Protein AF-A0A369Z339-F1 (afdb_monomer)

Solvent-accessible surface area (backbone atoms only — not comparable to full-atom values): 43152 Å² total; per-residue (Å²): 129,77,53,48,40,29,40,35,36,15,28,73,82,46,76,78,46,75,50,73,48,58,66,74,87,52,64,43,77,42,78,50,65,79,78,31,19,41,34,39,31,26,72,87,79,68,28,25,70,61,50,41,36,36,32,25,54,80,41,24,40,34,32,12,49,90,95,52,56,61,92,80,46,48,50,36,32,31,43,47,42,63,74,49,93,43,41,54,39,53,28,26,35,44,96,86,75,43,30,22,39,49,35,28,69,83,64,44,72,62,44,21,80,62,48,46,47,71,70,37,72,34,51,25,31,57,44,83,66,73,46,99,46,74,29,72,63,70,61,67,78,71,63,67,76,55,70,82,67,76,94,70,90,75,93,81,89,83,89,86,85,86,87,85,88,84,90,81,90,84,90,84,90,84,92,76,86,72,80,73,81,74,48,34,54,46,20,50,42,45,50,35,79,70,10,23,34,39,36,34,64,43,88,48,90,56,56,30,35,37,42,36,39,37,35,24,71,86,72,48,80,44,76,36,46,37,38,51,45,99,86,61,37,32,46,64,80,33,89,76,43,48,66,42,36,81,74,44,39,30,34,39,47,31,94,54,36,26,60,66,37,62,36,40,28,34,24,26,27,82,78,67,34,63,27,51,74,16,62,32,48,27,23,53,70,70,68,84,67,55,24,51,56,46,52,61,46,54,47,85,72,61,18,21,36,39,39,34,56,46,89,76,51,53,68,56,20,34,38,42,39,31,36,27,46,47,53,102,76,84,72,60,69,69,45,78,39,42,34,35,31,37,89,82,56,24,29,48,36,81,40,48,90,52,43,40,56,24,54,59,88,55,56,52,28,59,27,50,36,91,34,41,29,60,66,31,61,35,36,38,32,17,24,22,75,83,64,47,68,33,64,76,39,69,38,52,32,30,35,50,34,24,44,64,50,69,49,98,86,71,43,41,34,42,36,50,54,89,84,67,57,73,56,19,34,39,45,36,39,34,39,46,65,69,75,70,85,49,101,76,47,65,49,51,39,39,36,36,30,44,96,91,50,71,50,78,47,46,85,51,101,60,46,73,67,40,47,45,79,76,52,98,44,35,30,39,51,39,91,72,44,55,58,14,44,34,38,25,27,25,31,41,43,87,46,54,89,45,40,88,82,63,39,46,67,84,50,101,71,74,82,58,88,78,70,58,78,40,43,80,55,53,93,39,17,15,40,71,29,68,42,64,40,60,68,58,82,70,52,46,57,50,40,48,77,49,75,44,95,71,37,24,39,40,36,40,64,40,91,55,86,54,60,34,36,41,38,37,37,37,32,27,61,88,71,46,83,43,72,32,52,29,41,49,49,80,65,84,91,62,75,95,83,70,60,45,47,43,54,80,26,90,74,45,45,59,40,79,88,51,43,32,40,36,48,34,87,55,40,31,72,73,35,57,41,36,40,34,34,25,32,80,68,69,31,62,12,67,40,76,46,68,53,82,84,48,59,83,87,56,65,57,53,70,63,46,72,47,68,45,76,50,78,43,52,63,67,69,77,80,86,51,37,39,33,34,50,46,66,62,14,35,44,34,47,46,62,73,93,48,59,40,61,35,67,57,80,41,52,30,38,30,26,31,38,37,43,71,40,93,47,59,28,35,43,40,46,38,48,66,41,50,71,44,14,24,28,89,59,70,48,62,34,75,88,71,51,76,42,55,31,38,24,38,36,45,53,39,75,71,19,34,41,37,55,39,93,41,67,89,64,71,74,49,73,49,44,45,94,90,42,53,23,37,28,31,66,47,89,87,25,36,40,33,36,32,62,54,36,45,77,90

Sequence (792 aa):
MSKNISVKINNGNKTIETVKLNSANQKVIIKAQPHVNYELVDEATQYAPEMIDTKRVGNDLHIAFEGTDINKESDLVLEGYYEHDNTELVLGMAEDGQYYAYVPQSGVESDAVTLLADQVFAPQALGGNSVTAPFWAFNPSWLWVAAGVAAVGGIIAAASGSHGSGSSNNANNNSNTAKDTTAPAKPTVEAKDNGSVEVTPPADADAKSVEVNYTDEAGTPKTATLTKGNDGNWTSNNPDVALDPATGKATIPADKVQDGSPVKAKATDESGNTGEEGTANAGNNVDHTVPNAPEVTSSTTDGSVTVQVPSNAKTGDMVEVTITPDTVSGNATPITVTLTKQADGSWTSDNESAVPNVKAGENSSIIPEDKVEDLSKVTVVTKDAMGNVSNKVETTAPLDPAKLSVNEEGKVVLTLPKQVNEGDLIRLNAVQGGDPSSYNGAIGIEFYKTATGWDIYTGAVEGERYITKVDEYTYILNNLKPTSKMSAQHIEKDAIENFPNNADNESPDTEKGAGFYTISDRTKGSVVSYLIVPPDNVPPGKPTISTNADGSVNISPPTDPDVITIEVNYIDENGNPQNAVLTRDVVEGVYHYNSRWTSNNPDVKVDFNGEVTISADKVKDVSEVTAKVTDASGNTGDVSIYETGVQHGSNTLDMGSGNDIVRISNDITPKASINGGDGFDTFEFVNHGKAITTTISMISNFEKIDMKSWLHNSVTISASDVARNHSAQATVDDSGKSHNNVLIVDGREGDKVNLSEISKTTSSKVTYEGNTYNVYNTGSNELWVDSDITVA

pLDDT: mean 80.91, std 16.89, range [23.55, 98.0]

Nearest PDB structures (foldseek):
  6moi-assembly1_B  TM=3.772E-01  e=7.843E-05  Homo sapiens
  1eba-assembly1_B  TM=3.497E-01  e=1.627E-04  Homo sapiens
  8vvm-assembly1_I  TM=3.215E-01  e=1.392E-04  Homo sapiens
  3l5i-assembly1_A  TM=2.224E-01  e=2.491E-05  Homo sapiens
  4ouo-assembly1_A-2  TM=2.790E-01  e=6.254E-03  Gallus gallus

Secondary structure (DSSP, 8-state):
----EEEEEE-SSSEEEEEE--TTTPPEEEE--TT-EEEEEETTTSS--SEEEEEEETTEEEEE-TT--TTT--SEEEETGGGS-S---EEEE-TTS-EEEEEETT--GGGSGGGPPTT-EEEEEEEEEEES-TTS---GGGTTTSTTS----------------------------PPP--PPPPPEEEE-TTS-EEEE--S-TTEEEEEEEEE-TTS-EEEEEEEE-TTS-EEES-TTSEE-TTT--EEE-GGGS-TTPEEEEEEEETT--EEEEEEEEPPP-----PPPPPEEEE-SSSS-EEEEPPTTPPTT-EEEEEE-B--TTS-PPPEEEEEEE-TTS-EEES-TTTS--B-TT--EEEE-GGGB-TTPEEEEEEE-TT--B---EEEEPPPPPPEEEE-TTS-EEEE--SSPPTT-EEEEEEE-SS-TTSTTSEEEEEEEEETTEEEEEESSTTGGGTEEESSSSEEEE-SPPTT-EEEEEEE-HHHHTTGGGS-B---TT-SSS----B---TTTB---EEEEPPPP-SPPPPPEEEE-TTS-EEEEPPS-TTEEEEEEEEE-TTS-EEEEEEEE---TT--SS---EEESSTTEEE-TT--EEE-GGGS-TT-EEEEEEEETTS-EEEEEEE--S--TT-SEEE--BS--EEEE-S----SSEEE--BS--EEEE--SSS--EEE-TTEES-SEEE--SSS--EEEEEHHHHHHSS-SSPEEPTTS-EESSEEEEE--TT-EEEEESS-SS--EEEEETTEEEEEEEETTEEEEEETTSEE-

Organism: Haemophilus parainfluenzae (NCBI:txid729)

Mean predicted aligned error: 22.61 Å

Structure (mmCIF, N/CA/C/O backbone):
data_AF-A0A369Z339-F1
#
_entry.id   AF-A0A369Z339-F1
#
loop_
_atom_site.group_PDB
_atom_site.id
_atom_site.type_symbol
_atom_site.label_atom_id
_atom_site.label_alt_id
_atom_site.label_comp_id
_atom_site.label_asym_id
_atom_site.label_entity_id
_atom_site.label_seq_id
_atom_site.pdbx_PDB_ins_code
_atom_site.Cartn_x
_atom_site.Cartn_y
_atom_site.Cartn_z
_atom_site.occupancy
_atom_site.B_iso_or_equiv
_atom_site.auth_seq_id
_atom_site.auth_comp_id
_atom_site.auth_asym_id
_atom_site.auth_atom_id
_atom_site.pdbx_PDB_model_num
ATOM 1 N N . MET A 1 1 ? -51.156 26.755 46.366 1.00 45.56 1 MET A N 1
ATOM 2 C CA . MET A 1 1 ? -50.223 26.742 47.513 1.00 45.56 1 MET A CA 1
ATOM 3 C C . MET A 1 1 ? -48.820 26.914 46.952 1.00 45.56 1 MET A C 1
ATOM 5 O O . MET A 1 1 ? -48.593 26.466 45.835 1.00 45.56 1 MET A O 1
ATOM 9 N N . SER A 1 2 ? -47.925 27.645 47.616 1.00 49.50 2 SER A N 1
ATOM 10 C CA . SER A 1 2 ? -46.538 27.766 47.147 1.00 49.50 2 SER A CA 1
ATOM 11 C C . SER A 1 2 ? -45.866 26.403 47.273 1.00 49.50 2 SER A C 1
ATOM 13 O O . SER A 1 2 ? -45.713 25.908 48.386 1.00 49.50 2 SER A O 1
ATOM 15 N N . LYS A 1 3 ? -45.508 25.797 46.139 1.00 65.81 3 LYS A N 1
ATOM 16 C CA . LYS A 1 3 ? -44.719 24.564 46.092 1.00 65.81 3 LYS A CA 1
ATOM 17 C C . LYS A 1 3 ? -43.329 24.908 46.623 1.00 65.81 3 LYS A C 1
ATOM 19 O O . LYS A 1 3 ? -42.577 25.598 45.940 1.00 65.81 3 LYS A O 1
ATOM 24 N N . ASN A 1 4 ? -43.043 24.517 47.861 1.00 82.00 4 ASN A N 1
ATOM 25 C CA . ASN A 1 4 ? -41.741 24.685 48.505 1.00 82.00 4 ASN A CA 1
ATOM 26 C C . ASN A 1 4 ? -41.029 23.331 48.538 1.00 82.00 4 ASN A C 1
ATOM 28 O O . ASN A 1 4 ? -40.597 22.884 49.590 1.00 82.00 4 ASN A O 1
ATOM 32 N N . ILE A 1 5 ? -40.961 22.650 47.394 1.00 90.19 5 ILE A N 1
ATOM 33 C CA . ILE A 1 5 ? -40.299 21.348 47.296 1.00 90.19 5 ILE A CA 1
ATOM 34 C C . ILE A 1 5 ? -38.843 21.559 46.885 1.00 90.19 5 ILE A C 1
ATOM 36 O O . ILE A 1 5 ? -38.536 22.383 46.026 1.00 90.19 5 ILE A O 1
ATOM 40 N N . SER A 1 6 ? -37.936 20.799 47.478 1.00 92.06 6 SER A N 1
ATOM 41 C CA . SER A 1 6 ? -36.560 20.645 47.022 1.00 92.06 6 SER A CA 1
ATOM 42 C C . SER A 1 6 ? -36.307 19.190 46.641 1.00 92.06 6 SER A C 1
ATOM 44 O O . SER A 1 6 ? -36.890 18.279 47.227 1.00 92.06 6 SER A O 1
ATOM 46 N N . VAL A 1 7 ? -35.458 18.984 45.639 1.00 95.00 7 VAL A N 1
ATOM 47 C CA . VAL A 1 7 ? -34.981 17.673 45.204 1.00 95.00 7 VAL A CA 1
ATOM 48 C C . VAL A 1 7 ? -33.536 17.546 45.653 1.00 95.00 7 VAL A C 1
ATOM 50 O O . VAL A 1 7 ? -32.672 18.283 45.168 1.00 95.00 7 VAL A O 1
ATOM 53 N N . LYS A 1 8 ? -33.255 16.636 46.584 1.00 94.06 8 LYS A N 1
ATOM 54 C CA . LYS A 1 8 ? -31.880 16.259 46.917 1.00 94.06 8 LYS A CA 1
ATOM 55 C C . LYS A 1 8 ? -31.476 15.058 46.075 1.00 94.06 8 LYS A C 1
ATOM 57 O O . LYS A 1 8 ? -32.182 14.055 46.038 1.00 94.06 8 LYS A O 1
ATOM 62 N N . ILE A 1 9 ? -30.334 15.174 45.411 1.00 93.38 9 ILE A N 1
ATOM 63 C CA . ILE A 1 9 ? -29.737 14.103 44.620 1.00 93.38 9 ILE A CA 1
ATOM 64 C C . ILE A 1 9 ? -28.710 13.415 45.509 1.00 93.38 9 ILE A C 1
ATOM 66 O O . ILE A 1 9 ? -27.756 14.042 45.980 1.00 93.38 9 ILE A O 1
ATOM 70 N N . ASN A 1 10 ? -28.938 12.138 45.779 1.00 85.75 10 ASN A N 1
ATOM 71 C CA . ASN A 1 10 ? -28.258 11.378 46.816 1.00 85.75 10 ASN A CA 1
ATOM 72 C C . ASN A 1 10 ? -27.527 10.196 46.188 1.00 85.75 10 ASN A C 1
ATOM 74 O O . ASN A 1 10 ? -28.162 9.333 45.600 1.00 85.75 10 ASN A O 1
ATOM 78 N N . ASN A 1 11 ? -26.205 10.129 46.322 1.00 81.94 11 ASN A N 1
ATOM 79 C CA . ASN A 1 11 ? -25.459 8.933 45.926 1.00 81.94 11 ASN A CA 1
ATOM 80 C C . ASN A 1 11 ? -25.378 7.933 47.093 1.00 81.94 11 ASN A C 1
ATOM 82 O O . ASN A 1 11 ? -25.860 8.230 48.186 1.00 81.94 11 ASN A O 1
ATOM 86 N N . GLY A 1 12 ? -24.676 6.813 46.886 1.00 71.81 12 GLY A N 1
ATOM 87 C CA . GLY A 1 12 ? -24.383 5.764 47.881 1.00 71.81 12 GLY A CA 1
ATOM 88 C C . GLY A 1 12 ? -24.038 6.214 49.312 1.00 71.81 12 GLY A C 1
ATOM 89 O O . GLY A 1 12 ? -24.203 5.456 50.260 1.00 71.81 12 GLY A O 1
ATOM 90 N N . ASN A 1 13 ? -23.519 7.435 49.489 1.00 75.00 13 ASN A N 1
ATOM 91 C CA . ASN A 1 13 ? -22.921 7.882 50.747 1.00 75.00 13 ASN A CA 1
ATOM 92 C C . ASN A 1 13 ? -23.362 9.278 51.223 1.00 75.00 13 ASN A C 1
ATOM 94 O O . ASN A 1 13 ? -23.216 9.576 52.410 1.00 75.00 13 ASN A O 1
ATOM 98 N N . LYS A 1 14 ? -23.813 10.173 50.330 1.00 84.06 14 LYS A N 1
ATOM 99 C CA . LYS A 1 14 ? -24.116 11.578 50.660 1.00 84.06 14 LYS A CA 1
ATOM 100 C C . LYS A 1 14 ? -25.041 12.251 49.645 1.00 84.06 14 LYS A C 1
ATOM 102 O O . LYS A 1 14 ? -25.170 11.813 48.504 1.00 84.06 14 LYS A O 1
ATOM 107 N N . THR A 1 15 ? -25.589 13.401 50.033 1.00 89.50 15 THR A N 1
ATOM 108 C CA . THR A 1 15 ? -26.235 14.330 49.100 1.00 89.50 15 THR A CA 1
ATOM 109 C C . THR A 1 15 ? -25.158 15.010 48.266 1.00 89.50 15 THR A C 1
ATOM 111 O O . THR A 1 15 ? -24.232 15.618 48.812 1.00 89.50 15 THR A O 1
ATOM 114 N N . ILE A 1 16 ? -25.255 14.878 46.948 1.00 91.62 16 ILE A N 1
ATOM 115 C CA . ILE A 1 16 ? -24.324 15.491 45.996 1.00 91.62 16 ILE A CA 1
ATOM 116 C C . ILE A 1 16 ? -24.858 16.810 45.442 1.00 91.62 16 ILE A C 1
ATOM 118 O O . ILE A 1 16 ? -24.066 17.694 45.130 1.00 91.62 16 ILE A O 1
ATOM 122 N N . GLU A 1 17 ? -26.179 16.975 45.386 1.00 93.75 17 GLU A N 1
ATOM 123 C CA . GLU A 1 17 ? -26.816 18.183 44.871 1.00 93.75 17 GLU A CA 1
ATOM 124 C C . GLU A 1 17 ? -28.169 18.425 45.552 1.00 93.75 17 GLU A C 1
ATOM 126 O O . GLU A 1 17 ? -28.821 17.500 46.036 1.00 93.75 17 GLU A O 1
ATOM 131 N N . THR A 1 18 ? -28.599 19.683 45.633 1.00 93.00 18 THR A N 1
ATOM 132 C CA . THR A 1 18 ? -29.937 20.053 46.108 1.00 93.00 18 THR A CA 1
ATOM 133 C C . THR A 1 18 ? -30.500 21.141 45.211 1.00 93.00 18 THR A C 1
ATOM 135 O O . THR A 1 18 ? -29.960 22.246 45.154 1.00 93.00 18 THR A O 1
ATOM 138 N N . VAL A 1 19 ? -31.601 20.832 44.534 1.00 92.12 19 VAL A N 1
ATOM 139 C CA . VAL A 1 19 ? -32.279 21.721 43.589 1.00 92.12 19 VAL A CA 1
ATOM 140 C C . VAL A 1 19 ? -33.607 22.158 44.195 1.00 92.12 19 VAL A C 1
ATOM 142 O O . VAL A 1 19 ? -34.442 21.328 44.539 1.00 92.12 19 VAL A O 1
ATOM 145 N N . LYS A 1 20 ? -33.822 23.465 44.348 1.00 89.00 20 LYS A N 1
ATOM 146 C CA . LYS A 1 20 ? -35.071 24.007 44.904 1.00 89.00 20 LYS A CA 1
ATOM 147 C C . LYS A 1 20 ? -36.072 24.306 43.797 1.00 89.00 20 LYS A C 1
ATOM 149 O O . LYS A 1 20 ? -35.725 25.011 42.850 1.00 89.00 20 LYS A O 1
ATOM 154 N N . LEU A 1 21 ? -37.315 23.860 43.958 1.00 85.19 21 LEU A N 1
ATOM 155 C CA . LEU A 1 21 ? -38.421 24.316 43.127 1.00 85.19 21 LEU A CA 1
ATOM 156 C C . LEU A 1 21 ? -38.878 25.678 43.646 1.00 85.19 21 LEU A C 1
ATOM 158 O O . LEU A 1 21 ? -39.336 25.837 44.774 1.00 85.19 21 LEU A O 1
ATOM 162 N N . ASN A 1 22 ? -38.707 26.695 42.818 1.00 66.38 22 ASN A N 1
ATOM 163 C CA . ASN A 1 22 ? -39.100 28.064 43.092 1.00 66.38 22 ASN A CA 1
ATOM 164 C C . ASN A 1 22 ? -40.599 28.246 42.801 1.00 66.38 22 ASN A C 1
ATOM 166 O O . ASN A 1 22 ? -41.085 27.922 41.722 1.00 66.38 22 ASN A O 1
ATOM 170 N N . SER A 1 23 ? -41.340 28.829 43.751 1.00 56.53 23 SER A N 1
ATOM 171 C CA . SER A 1 23 ? -42.812 28.949 43.744 1.00 56.53 23 SER A CA 1
ATOM 172 C C . SER A 1 23 ? -43.410 29.841 42.635 1.00 56.53 23 SER A C 1
ATOM 174 O O . SER A 1 23 ? -44.590 30.182 42.686 1.00 56.53 23 SER A O 1
ATOM 176 N N . ALA A 1 24 ? -42.614 30.247 41.646 1.00 58.53 24 ALA A N 1
ATOM 177 C CA . ALA A 1 24 ? -42.998 31.111 40.537 1.00 58.53 24 ALA A CA 1
ATOM 178 C C . ALA A 1 24 ? -43.380 30.298 39.283 1.00 58.53 24 ALA A C 1
ATOM 180 O O . ALA A 1 24 ? -42.832 30.547 38.219 1.00 58.53 24 ALA A O 1
ATOM 181 N N . ASN A 1 25 ? -44.292 29.321 39.403 1.00 56.81 25 ASN A N 1
ATOM 182 C CA . ASN A 1 25 ? -44.889 28.544 38.292 1.00 56.81 25 ASN A CA 1
ATOM 183 C C . ASN A 1 25 ? -43.917 28.025 37.205 1.00 56.81 25 ASN A C 1
ATOM 185 O O . ASN A 1 25 ? -44.328 27.808 36.066 1.00 56.81 25 ASN A O 1
ATOM 189 N N . GLN A 1 26 ? -42.633 27.840 37.514 1.00 67.00 26 GLN A N 1
ATOM 190 C CA . GLN A 1 26 ? -41.643 27.439 36.523 1.00 67.00 26 GLN A CA 1
ATOM 191 C C . GLN A 1 26 ? -41.334 25.954 36.691 1.00 67.00 26 GLN A C 1
ATOM 193 O O . GLN A 1 26 ? -40.858 25.533 37.741 1.00 67.00 26 GLN A O 1
ATOM 198 N N . LYS A 1 27 ? -41.609 25.180 35.634 1.00 83.62 27 LYS A N 1
ATOM 199 C CA . LYS A 1 27 ? -41.161 23.792 35.481 1.00 83.62 27 LYS A CA 1
ATOM 200 C C . LYS A 1 27 ? -39.656 23.717 35.747 1.00 83.62 27 LYS A C 1
ATOM 202 O O . LYS A 1 27 ? -38.886 24.408 35.074 1.00 83.62 27 LYS A O 1
ATOM 207 N N . VAL A 1 28 ? -39.244 22.868 36.683 1.00 90.62 28 VAL A N 1
ATOM 208 C CA . VAL A 1 28 ? -37.829 22.577 36.944 1.00 90.62 28 VAL A CA 1
ATOM 209 C C . VAL A 1 28 ? -37.424 21.335 36.162 1.00 90.62 28 VAL A C 1
ATOM 211 O O . VAL A 1 28 ? -38.135 20.334 36.169 1.00 90.62 28 VAL A O 1
ATOM 214 N N . ILE A 1 29 ? -36.288 21.405 35.470 1.00 93.00 29 ILE A N 1
ATOM 215 C CA . ILE A 1 29 ? -35.715 20.282 34.724 1.00 93.00 29 ILE A CA 1
ATOM 216 C C . ILE A 1 29 ? -34.374 19.946 35.367 1.00 93.00 29 ILE A C 1
ATOM 218 O O . ILE A 1 29 ? -33.515 20.819 35.493 1.00 93.00 29 ILE A O 1
ATOM 222 N N . ILE A 1 30 ? -34.219 18.697 35.792 1.00 93.44 30 ILE A N 1
ATOM 223 C CA . ILE A 1 30 ? -32.990 18.147 36.359 1.00 93.44 30 ILE A CA 1
ATOM 224 C C . ILE A 1 30 ? -32.532 17.044 35.416 1.00 93.44 30 ILE A C 1
ATOM 226 O O . ILE A 1 30 ? -33.302 16.134 35.121 1.00 93.44 30 ILE A O 1
ATOM 230 N N . LYS A 1 31 ? -31.283 17.106 34.954 1.00 93.56 31 LYS A N 1
ATOM 231 C CA . LYS A 1 31 ? -30.708 16.012 34.173 1.00 93.56 31 LYS A CA 1
ATOM 232 C C . LYS A 1 31 ? -30.504 14.799 35.078 1.00 93.56 31 LYS A C 1
ATOM 234 O O . LYS A 1 31 ? -29.844 14.917 36.115 1.00 93.56 31 LYS A O 1
ATOM 239 N N . ALA A 1 32 ? -31.085 13.663 34.708 1.00 90.94 32 ALA A N 1
ATOM 240 C CA . ALA A 1 32 ? -30.961 12.442 35.479 1.00 90.94 32 ALA A CA 1
ATOM 241 C C . ALA A 1 32 ? -29.501 11.958 35.494 1.00 90.94 32 ALA A C 1
ATOM 243 O O . ALA A 1 32 ? -28.777 12.090 34.506 1.00 90.94 32 ALA A O 1
ATOM 244 N N . GLN A 1 33 ? -29.057 11.440 36.637 1.00 87.38 33 GLN A N 1
ATOM 245 C CA . GLN A 1 33 ? -27.709 10.918 36.851 1.00 87.38 33 GLN A CA 1
ATOM 246 C C . GLN A 1 33 ? -27.842 9.430 37.202 1.00 87.38 33 GLN A C 1
ATOM 248 O O . GLN A 1 33 ? -28.792 9.078 37.899 1.00 87.38 33 GLN A O 1
ATOM 253 N N . PRO A 1 34 ? -26.926 8.562 36.754 1.00 84.44 34 PRO A N 1
ATOM 254 C CA . PRO A 1 34 ? -26.941 7.159 37.148 1.00 84.44 34 PRO A CA 1
ATOM 255 C C . PRO A 1 34 ? -26.514 6.995 38.612 1.00 84.44 34 PRO A C 1
ATOM 257 O O . PRO A 1 34 ? -25.716 7.785 39.130 1.00 84.44 34 PRO A O 1
ATOM 260 N N . HIS A 1 35 ? -26.995 5.939 39.271 1.00 79.81 35 HIS A N 1
ATOM 261 C CA . HIS A 1 35 ? -26.583 5.546 40.631 1.00 79.81 35 HIS A CA 1
ATOM 262 C C . HIS A 1 35 ? -26.827 6.622 41.706 1.00 79.81 35 HIS A C 1
ATOM 264 O O . HIS A 1 35 ? -26.043 6.786 42.654 1.00 79.81 35 HIS A O 1
ATOM 270 N N . VAL A 1 36 ? -27.929 7.364 41.577 1.00 86.06 36 VAL A N 1
ATOM 271 C CA . VAL A 1 36 ? -28.406 8.307 42.598 1.00 86.06 36 VAL A CA 1
ATOM 272 C C . VAL A 1 36 ? -29.887 8.098 42.905 1.00 86.06 36 VAL A C 1
ATOM 274 O O . VAL A 1 36 ? -30.640 7.594 42.086 1.00 86.06 36 VAL A O 1
ATOM 277 N N . ASN A 1 37 ? -30.328 8.528 44.079 1.00 89.25 37 ASN A N 1
ATOM 278 C CA . ASN A 1 37 ? -31.739 8.643 44.422 1.00 89.25 37 ASN A CA 1
ATOM 279 C C . ASN A 1 37 ? -32.170 10.104 44.455 1.00 89.25 37 ASN A C 1
ATOM 281 O O . ASN A 1 37 ? -31.391 10.992 44.819 1.00 89.25 37 ASN A O 1
ATOM 285 N N . TYR A 1 38 ? -33.442 10.332 44.147 1.00 93.12 38 TYR A N 1
ATOM 286 C CA . TYR A 1 38 ? -34.084 11.639 44.172 1.00 93.12 38 TYR A CA 1
ATOM 287 C C . TYR A 1 38 ? -34.986 11.739 45.401 1.00 93.12 38 TYR A C 1
ATOM 289 O O . TYR A 1 38 ? -36.079 11.179 45.441 1.00 93.12 38 TYR A O 1
ATOM 297 N N . GLU A 1 39 ? -34.523 12.453 46.422 1.00 93.75 39 GLU A N 1
ATOM 298 C CA . GLU A 1 39 ? -35.288 12.719 47.641 1.00 93.75 39 GLU A CA 1
ATOM 299 C C . GLU A 1 39 ? -36.090 14.011 47.481 1.00 93.75 39 GLU A C 1
ATOM 301 O O . GLU A 1 39 ? -35.523 15.091 47.296 1.00 93.75 39 GLU A O 1
ATOM 306 N N . LEU A 1 40 ? -37.412 13.904 47.580 1.00 94.81 40 LEU A N 1
ATOM 307 C CA . LEU A 1 40 ? -38.326 15.041 47.586 1.00 94.81 40 LEU A CA 1
ATOM 308 C C . LEU A 1 40 ? -38.524 15.537 49.021 1.00 94.81 40 LEU A C 1
ATOM 310 O O . LEU A 1 40 ? -38.854 14.751 49.905 1.00 94.81 40 LEU A O 1
ATOM 314 N N . VAL A 1 41 ? -38.346 16.838 49.256 1.00 92.75 41 VAL A N 1
ATOM 315 C CA . VAL A 1 41 ? -38.464 17.446 50.593 1.00 92.75 41 VAL A CA 1
ATOM 316 C C . VAL A 1 41 ? -39.261 18.738 50.521 1.00 92.75 41 VAL A C 1
ATOM 318 O O . VAL A 1 41 ? -38.837 19.678 49.848 1.00 92.75 41 VAL A O 1
ATOM 321 N N . ASP A 1 42 ? -40.371 18.822 51.250 1.00 90.12 42 ASP A N 1
ATOM 322 C CA . ASP A 1 42 ? -41.059 20.086 51.509 1.00 90.12 42 ASP A CA 1
ATOM 323 C C . ASP A 1 42 ? -40.264 20.905 52.537 1.00 90.12 42 ASP A C 1
ATOM 325 O O . ASP A 1 42 ? -40.017 20.478 53.665 1.00 90.12 42 ASP A O 1
ATOM 329 N N . GLU A 1 43 ? -39.826 22.102 52.151 1.00 87.31 43 GLU A N 1
ATOM 330 C CA . GLU A 1 43 ? -38.975 22.943 52.992 1.00 87.31 43 GLU A CA 1
ATOM 331 C C . GLU A 1 43 ? -39.699 23.471 54.241 1.00 87.31 43 GLU A C 1
ATOM 333 O O . GLU A 1 43 ? -39.035 23.820 55.220 1.00 87.31 43 GLU A O 1
ATOM 338 N N . ALA A 1 44 ? -41.033 23.535 54.241 1.00 85.44 44 ALA A N 1
ATOM 339 C CA . ALA A 1 44 ? -41.807 24.001 55.387 1.00 85.44 44 ALA A CA 1
ATOM 340 C C . ALA A 1 44 ? -42.003 22.900 56.435 1.00 85.44 44 ALA A C 1
ATOM 342 O O . ALA A 1 44 ? -41.883 23.179 57.630 1.00 85.44 44 ALA A O 1
ATOM 343 N N . THR A 1 45 ? -42.294 21.668 56.010 1.00 89.00 45 THR A N 1
ATOM 344 C CA . THR A 1 45 ? -42.573 20.548 56.930 1.00 89.00 45 THR A CA 1
ATOM 345 C C . THR A 1 45 ? -41.354 19.673 57.209 1.00 89.00 45 THR A C 1
ATOM 347 O O . THR A 1 45 ? -41.330 18.990 58.228 1.00 89.00 45 THR A O 1
ATOM 350 N N . GLN A 1 46 ? -40.332 19.730 56.347 1.00 89.38 46 GLN A N 1
ATOM 351 C CA . GLN A 1 46 ? -39.195 18.801 56.279 1.00 89.38 46 GLN A CA 1
ATOM 352 C C . GLN A 1 46 ? -39.574 17.359 55.904 1.00 89.38 46 GLN A C 1
ATOM 354 O O . GLN A 1 46 ? -38.700 16.496 55.884 1.00 89.38 46 GLN A O 1
ATOM 359 N N . TYR A 1 47 ? -40.837 17.104 55.562 1.00 90.00 47 TYR A N 1
ATOM 360 C CA . TYR A 1 47 ? -41.320 15.818 55.064 1.00 90.00 47 TYR A CA 1
ATOM 361 C C . TYR A 1 47 ? -41.549 15.882 53.556 1.00 90.00 47 TYR A C 1
ATOM 363 O O . TYR A 1 47 ? -41.624 16.956 52.962 1.00 90.00 47 TYR A O 1
ATOM 371 N N . ALA A 1 48 ? -41.631 14.730 52.912 1.00 92.12 48 ALA A N 1
ATOM 372 C CA . ALA A 1 48 ? -41.957 14.647 51.500 1.00 92.12 48 ALA A CA 1
ATOM 373 C C . ALA A 1 48 ? -43.474 14.769 51.271 1.00 92.12 48 ALA A C 1
ATOM 375 O O . ALA A 1 48 ? -44.253 14.442 52.168 1.00 92.12 48 ALA A O 1
ATOM 376 N N . PRO A 1 49 ? -43.914 15.205 50.077 1.00 90.69 49 PRO A N 1
ATOM 377 C CA . PRO A 1 49 ? -45.308 15.066 49.672 1.00 90.69 49 PRO A CA 1
ATOM 378 C C . PRO A 1 49 ? -45.796 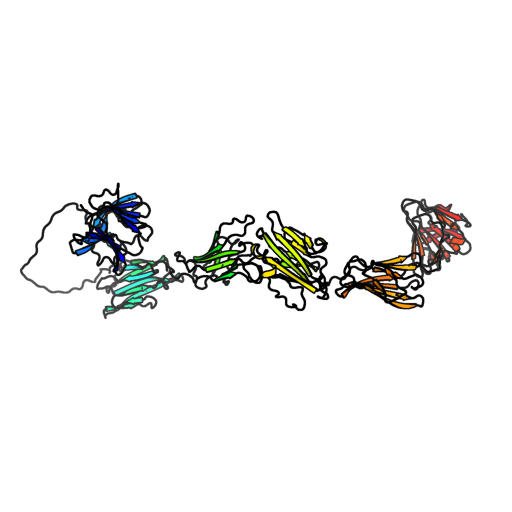13.622 49.841 1.00 90.69 49 PRO A C 1
ATOM 380 O O . PRO A 1 49 ? -45.138 12.686 49.403 1.00 90.69 49 PRO A O 1
ATOM 383 N N . GLU A 1 50 ? -46.971 13.420 50.432 1.00 86.69 50 GLU A N 1
ATOM 384 C CA . GLU A 1 50 ? -47.530 12.064 50.550 1.00 86.69 50 GLU A CA 1
ATOM 385 C C . GLU A 1 50 ? -47.902 11.474 49.183 1.00 86.69 50 GLU A C 1
ATOM 387 O O . GLU A 1 50 ? -47.935 10.258 49.011 1.00 86.69 50 GLU A O 1
ATOM 392 N N . MET A 1 51 ? -48.187 12.345 48.212 1.00 88.19 51 MET A N 1
ATOM 393 C CA . MET A 1 51 ? -48.760 12.011 46.917 1.00 88.19 51 MET A CA 1
ATOM 394 C C . MET A 1 51 ? -48.080 12.791 45.796 1.00 88.19 51 MET A C 1
ATOM 396 O O . MET A 1 51 ? -47.934 14.013 45.888 1.00 88.19 51 MET A O 1
ATOM 400 N N . ILE A 1 52 ? -47.729 12.092 44.716 1.00 93.25 52 ILE A N 1
ATOM 401 C CA . ILE A 1 52 ? -47.252 12.694 43.466 1.00 93.25 52 ILE A CA 1
ATOM 402 C C . ILE A 1 52 ? -47.924 12.040 42.262 1.00 93.25 52 ILE A C 1
ATOM 404 O O . ILE A 1 52 ? -48.219 10.846 42.264 1.00 93.25 52 ILE A O 1
ATOM 408 N N . ASP A 1 53 ? -48.113 12.817 41.206 1.00 93.44 53 ASP A N 1
ATOM 409 C CA . ASP A 1 53 ? -48.562 12.324 39.910 1.00 93.44 53 ASP A CA 1
ATOM 410 C C . ASP A 1 53 ? -47.356 12.162 38.986 1.00 93.44 53 ASP A C 1
ATOM 412 O O . ASP A 1 53 ? -46.564 13.094 38.830 1.00 93.44 53 ASP A O 1
ATOM 416 N N . THR A 1 54 ? -47.212 10.991 38.360 1.00 95.62 54 THR A N 1
ATOM 417 C CA . THR A 1 54 ? -46.066 10.686 37.489 1.00 95.62 54 THR A CA 1
ATOM 418 C C . THR A 1 54 ? -46.494 10.316 36.080 1.00 95.62 54 THR A C 1
ATOM 420 O O . THR A 1 54 ? -47.536 9.690 35.883 1.00 95.62 54 THR A O 1
ATOM 423 N N . LYS A 1 55 ? -45.700 10.711 35.082 1.00 93.50 55 LYS A N 1
ATOM 424 C CA . LYS A 1 55 ? -45.900 10.321 33.684 1.00 9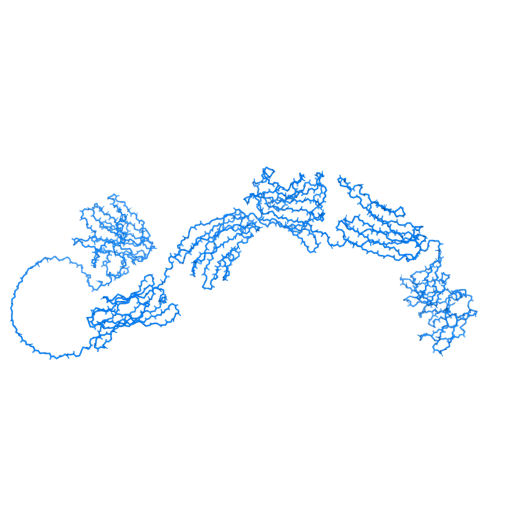3.50 55 LYS A CA 1
ATOM 425 C C . LYS A 1 55 ? -44.564 10.166 32.969 1.00 93.50 55 LYS A C 1
ATOM 427 O O . LYS A 1 55 ? -43.721 11.057 33.054 1.00 93.50 55 LYS A O 1
ATOM 432 N N . ARG A 1 56 ? -44.394 9.089 32.204 1.00 94.69 56 ARG A N 1
ATOM 433 C CA . ARG A 1 56 ? -43.248 8.955 31.295 1.00 94.69 56 ARG A CA 1
ATOM 434 C C . ARG A 1 56 ? -43.525 9.646 29.962 1.00 94.69 56 ARG A C 1
ATOM 436 O O . ARG A 1 56 ? -44.601 9.474 29.383 1.00 94.69 56 ARG A O 1
ATOM 443 N N . VAL A 1 57 ? -42.553 10.408 29.466 1.00 93.19 57 VAL A N 1
ATOM 444 C CA . VAL A 1 57 ? -42.575 11.015 28.127 1.00 93.19 57 VAL A CA 1
ATOM 445 C C . VAL A 1 57 ? -41.228 10.750 27.458 1.00 93.19 57 VAL A C 1
ATOM 447 O O . VAL A 1 57 ? -40.232 11.387 27.784 1.00 93.19 57 VAL A O 1
ATOM 450 N N . GLY A 1 58 ? -41.177 9.789 26.533 1.00 93.38 58 GLY A N 1
ATOM 451 C CA . GLY A 1 58 ? -39.917 9.336 25.943 1.00 93.38 58 GLY A CA 1
ATOM 452 C C . GLY A 1 58 ? -38.998 8.734 27.009 1.00 93.38 58 GLY A C 1
ATOM 453 O O . GLY A 1 58 ? -39.357 7.745 27.651 1.00 93.38 58 GLY A O 1
ATOM 454 N N . ASN A 1 59 ? -37.832 9.346 27.215 1.00 93.75 59 ASN A N 1
ATOM 455 C CA . ASN A 1 59 ? -36.877 8.946 28.252 1.00 93.75 59 ASN A CA 1
ATOM 456 C C . ASN A 1 59 ? -37.000 9.762 29.548 1.00 93.75 59 ASN A C 1
ATOM 458 O O . ASN A 1 59 ? -36.261 9.511 30.498 1.00 93.75 59 ASN A O 1
ATOM 462 N N . ASP A 1 60 ? -37.947 10.696 29.621 1.00 95.75 60 ASP A N 1
ATOM 463 C CA . ASP A 1 60 ? -38.069 11.622 30.742 1.00 95.75 60 ASP A CA 1
ATOM 464 C C . ASP A 1 60 ? -39.160 11.180 31.720 1.00 95.75 60 ASP A C 1
ATOM 466 O O . ASP A 1 60 ? -40.249 10.746 31.319 1.00 95.75 60 ASP A O 1
ATOM 470 N N . LEU A 1 61 ? -38.901 11.360 33.017 1.00 96.12 61 LEU A N 1
ATOM 471 C CA . LEU A 1 61 ? -39.911 11.227 34.065 1.00 96.12 61 LEU A CA 1
ATOM 472 C C . LEU A 1 61 ? -40.476 12.605 34.413 1.00 96.12 61 LEU A C 1
ATOM 474 O O . LEU A 1 61 ? -39.766 13.482 34.906 1.00 96.12 61 LEU A O 1
ATOM 478 N N . HIS A 1 62 ? -41.775 12.782 34.196 1.00 96.00 62 HIS A N 1
ATOM 479 C CA . HIS A 1 62 ? -42.515 13.974 34.586 1.00 96.00 62 HIS A CA 1
ATOM 480 C C . HIS A 1 62 ? -43.221 13.756 35.923 1.00 96.00 62 HIS A C 1
ATOM 482 O O . HIS A 1 62 ? -43.895 12.744 36.108 1.00 96.00 62 HIS A O 1
ATOM 488 N N . ILE A 1 63 ? -43.106 14.732 36.827 1.00 95.19 63 ILE A N 1
ATOM 489 C CA . ILE A 1 63 ? -43.697 14.717 38.168 1.00 95.19 63 ILE A CA 1
ATOM 490 C C . ILE A 1 63 ? -44.527 15.992 38.377 1.00 95.19 63 ILE A C 1
ATOM 492 O O . ILE A 1 63 ? -44.091 17.109 38.074 1.00 95.19 63 ILE A O 1
ATOM 496 N N . ALA A 1 64 ? -45.731 15.821 38.911 1.00 92.12 64 ALA A N 1
ATOM 497 C CA . ALA A 1 64 ? -46.643 16.880 39.321 1.00 92.12 64 ALA A CA 1
ATOM 498 C C . ALA A 1 64 ? -46.979 16.718 40.809 1.00 92.12 64 ALA A C 1
ATOM 500 O O . ALA A 1 64 ? -47.279 15.618 41.276 1.00 92.12 64 ALA A O 1
ATOM 501 N N . PHE A 1 65 ? -46.917 17.823 41.550 1.00 90.62 65 PHE A N 1
ATOM 502 C CA . PHE A 1 65 ? -47.303 17.883 42.961 1.00 90.62 65 PHE A CA 1
ATOM 503 C C . PHE A 1 65 ? -48.762 18.332 43.106 1.00 90.62 65 PHE A C 1
ATOM 505 O O . PHE A 1 65 ? -49.410 18.732 42.135 1.00 90.62 65 PHE A O 1
ATOM 512 N N . GLU A 1 66 ? -49.279 18.302 44.337 1.00 82.44 66 GLU A N 1
ATOM 513 C CA . GLU A 1 66 ? -50.668 18.660 44.634 1.00 82.44 66 GLU A CA 1
ATOM 514 C C . GLU A 1 66 ? -51.082 20.006 44.002 1.00 82.44 66 GLU A C 1
ATOM 516 O O . GLU A 1 66 ? -50.455 21.055 44.195 1.00 82.44 66 GLU A O 1
ATOM 521 N N . GLY A 1 67 ? -52.183 19.969 43.247 1.00 78.31 67 GLY A N 1
ATOM 522 C CA . GLY A 1 67 ? -52.748 21.127 42.556 1.00 78.31 67 GLY A CA 1
ATOM 523 C C . GLY A 1 67 ? -52.270 21.325 41.114 1.00 78.31 67 GLY A C 1
ATOM 524 O O . GLY A 1 67 ? -52.741 22.266 40.473 1.00 78.31 67 GLY A O 1
ATOM 525 N N . THR A 1 68 ? -51.396 20.458 40.593 1.00 84.88 68 THR A N 1
ATOM 526 C CA . THR A 1 68 ? -50.958 20.443 39.186 1.00 84.88 68 THR A CA 1
ATOM 527 C C . THR A 1 68 ? -51.609 19.298 38.423 1.00 84.88 68 THR A C 1
ATOM 529 O O . THR A 1 68 ? -51.602 18.163 38.879 1.00 84.88 68 THR A O 1
ATOM 532 N N . ASP A 1 69 ? -52.146 19.576 37.235 1.00 85.94 69 ASP A N 1
ATOM 533 C CA . ASP A 1 69 ? -52.644 18.537 36.328 1.00 85.94 69 ASP A CA 1
ATOM 534 C C . ASP A 1 69 ? -51.501 18.065 35.420 1.00 85.94 69 ASP A C 1
ATOM 536 O O . ASP A 1 69 ? -51.137 18.766 34.470 1.00 85.94 69 ASP A O 1
ATOM 540 N N . ILE A 1 70 ? -50.960 16.874 35.696 1.00 89.88 70 ILE A N 1
ATOM 541 C CA . ILE A 1 70 ? -49.826 16.274 34.967 1.00 89.88 70 ILE A CA 1
ATOM 542 C C . ILE A 1 70 ? -50.066 16.138 33.456 1.00 89.88 70 ILE A C 1
ATOM 544 O O . ILE A 1 70 ? -49.122 16.090 32.668 1.00 89.88 70 ILE A O 1
ATOM 548 N N . ASN A 1 71 ? -51.329 16.091 33.019 1.00 84.12 71 ASN A N 1
ATOM 549 C CA . ASN A 1 71 ? -51.667 16.004 31.599 1.00 84.12 71 ASN A CA 1
ATOM 550 C C . ASN A 1 71 ? -51.615 17.364 30.889 1.00 84.12 71 ASN A C 1
ATOM 552 O O . ASN A 1 71 ? -51.710 17.409 29.661 1.00 84.12 71 ASN A O 1
ATOM 556 N N . LYS A 1 72 ? -51.474 18.464 31.636 1.00 85.62 72 LYS A N 1
ATOM 557 C CA . LYS A 1 72 ? -51.313 19.823 31.105 1.00 85.62 72 LYS A CA 1
ATOM 558 C C . LYS A 1 72 ? -49.897 20.345 31.295 1.00 85.62 72 LYS A C 1
ATOM 560 O O . LYS A 1 72 ? -49.325 20.891 30.356 1.00 85.62 72 LYS A O 1
ATOM 565 N N . GLU A 1 73 ? -49.348 20.199 32.495 1.00 87.19 73 GLU A N 1
ATOM 566 C CA . GLU A 1 73 ? -48.036 20.729 32.862 1.00 87.19 73 GLU A CA 1
ATOM 567 C C . GLU A 1 73 ? -47.366 19.862 33.936 1.00 87.19 73 GLU A C 1
ATOM 569 O O . GLU A 1 73 ? -48.004 19.025 34.566 1.00 87.19 73 GLU A O 1
ATOM 574 N N . SER A 1 74 ? -46.057 20.028 34.121 1.00 91.31 74 SER A N 1
ATOM 575 C CA . SER A 1 74 ? -45.269 19.267 35.099 1.00 91.31 74 SER A CA 1
ATOM 576 C C . SER A 1 74 ? -44.471 20.228 35.963 1.00 91.31 74 SER A C 1
ATOM 578 O O . SER A 1 74 ? -43.949 21.225 35.458 1.00 91.31 74 SER A O 1
ATOM 580 N N . ASP A 1 75 ? -44.356 19.912 37.247 1.00 91.25 75 ASP A N 1
ATOM 581 C CA . ASP A 1 75 ? -43.605 20.727 38.201 1.00 91.25 75 ASP A CA 1
ATOM 582 C C . ASP A 1 75 ? -42.113 20.411 38.162 1.00 91.25 75 ASP A C 1
ATOM 584 O O . ASP A 1 75 ? -41.274 21.311 38.241 1.00 91.25 75 ASP A O 1
ATOM 588 N N . LEU A 1 76 ? -41.795 19.129 37.993 1.00 93.50 76 LEU A N 1
ATOM 589 C CA . LEU A 1 76 ? -40.446 18.597 37.917 1.00 93.50 76 LEU A CA 1
ATOM 590 C C . LEU A 1 76 ? -40.343 17.638 36.731 1.00 93.50 76 LEU A C 1
ATOM 592 O O . LEU A 1 76 ? -41.240 16.830 36.494 1.00 93.50 76 LEU A O 1
ATOM 596 N N . VAL A 1 77 ? -39.240 17.722 35.994 1.00 95.25 77 VAL A N 1
ATOM 597 C CA . VAL A 1 77 ? -38.843 16.715 35.010 1.00 95.25 77 VAL A CA 1
ATOM 598 C C . VAL A 1 77 ? -37.439 16.234 35.315 1.00 95.25 77 VAL A C 1
ATOM 600 O O . VAL A 1 77 ? -36.522 17.046 35.438 1.00 95.25 77 VAL A O 1
ATOM 603 N N . LEU A 1 78 ? -37.297 14.916 35.425 1.00 95.62 78 LEU A N 1
ATOM 604 C CA . LEU A 1 78 ? -36.011 14.236 35.424 1.00 95.62 78 LEU A CA 1
ATOM 605 C C . LEU A 1 78 ? -35.716 13.819 33.976 1.00 95.62 78 LEU A C 1
ATOM 607 O O . LEU A 1 78 ? -36.281 12.848 33.472 1.00 95.62 78 LEU A O 1
ATOM 611 N N . GLU A 1 79 ? -34.904 14.626 33.295 1.00 95.31 79 GLU A N 1
ATOM 612 C CA . GLU A 1 79 ? -34.547 14.457 31.881 1.00 95.31 79 GLU A CA 1
ATOM 613 C C . GLU A 1 79 ? -33.598 13.265 31.721 1.00 95.31 79 GLU A C 1
ATOM 615 O O . GLU A 1 79 ? -32.569 13.207 32.396 1.00 95.31 79 GLU A O 1
ATOM 620 N N . GLY A 1 80 ? -33.942 12.314 30.855 1.00 91.31 80 GLY A N 1
ATOM 621 C CA . GLY A 1 80 ? -33.176 11.084 30.648 1.00 91.31 80 GLY A CA 1
ATOM 622 C C . GLY A 1 80 ? -33.259 10.077 31.802 1.00 91.31 80 GLY A C 1
ATOM 623 O O . GLY A 1 80 ? -32.376 9.237 31.944 1.00 91.31 80 GLY A O 1
ATOM 624 N N . TYR A 1 81 ? -34.290 10.148 32.653 1.00 92.75 81 TYR A N 1
ATOM 625 C CA . TYR A 1 81 ? -34.471 9.219 33.779 1.00 92.75 81 TYR A CA 1
ATOM 626 C C . TYR A 1 81 ? -34.493 7.745 33.343 1.00 92.75 81 TYR A C 1
ATOM 628 O O . TYR A 1 81 ? -33.898 6.909 34.011 1.00 92.75 81 TYR A O 1
ATOM 636 N N . TYR A 1 82 ? -35.103 7.443 32.193 1.00 88.12 82 TYR A N 1
ATOM 637 C CA . TYR A 1 82 ? -35.189 6.084 31.644 1.00 88.12 82 TYR A CA 1
ATOM 638 C C . TYR A 1 82 ? -34.040 5.720 30.681 1.00 88.12 82 TYR A C 1
ATOM 640 O O . TYR A 1 82 ? -34.160 4.743 29.941 1.00 88.12 82 TYR A O 1
ATOM 648 N N . GLU A 1 83 ? -32.959 6.513 30.634 1.00 86.75 83 GLU A N 1
ATOM 649 C CA . GLU A 1 83 ? -31.732 6.188 29.875 1.00 86.75 83 GLU A CA 1
ATOM 650 C C . GLU A 1 83 ? -30.759 5.303 30.666 1.00 86.75 83 GLU A C 1
ATOM 652 O O . GLU A 1 83 ? -29.815 4.769 30.088 1.00 86.75 83 GLU A O 1
ATOM 657 N N . HIS A 1 84 ? -31.005 5.144 31.969 1.00 72.44 84 HIS A N 1
ATOM 658 C CA . HIS A 1 84 ? -30.208 4.341 32.899 1.00 72.44 84 HIS A CA 1
ATOM 659 C C . HIS A 1 84 ? -30.954 3.049 33.273 1.00 72.44 84 HIS A C 1
ATOM 661 O O . HIS A 1 84 ? -32.077 2.813 32.824 1.00 72.44 84 HIS A O 1
ATOM 667 N N . ASP A 1 85 ? -30.363 2.218 34.133 1.00 65.75 85 ASP A N 1
ATOM 668 C CA . ASP A 1 85 ? -30.878 0.888 34.513 1.00 65.75 85 ASP A CA 1
ATOM 669 C C . ASP A 1 85 ? -32.206 0.907 35.310 1.00 65.75 85 ASP A C 1
ATOM 671 O O . ASP A 1 85 ? -32.664 -0.128 35.797 1.00 65.75 85 ASP A O 1
ATOM 675 N N . ASN A 1 86 ? -32.852 2.073 35.442 1.00 65.88 86 ASN A N 1
ATOM 676 C CA . ASN A 1 86 ? -34.106 2.301 36.162 1.00 65.88 86 ASN A CA 1
ATOM 677 C C . ASN A 1 86 ? -34.053 1.845 37.631 1.00 65.88 86 ASN A C 1
ATOM 679 O O . ASN A 1 86 ? -35.032 1.332 38.179 1.00 65.88 86 ASN A O 1
ATOM 683 N N . THR A 1 87 ? -32.899 2.009 38.280 1.00 67.62 87 THR A N 1
ATOM 684 C CA . THR A 1 87 ? -32.696 1.613 39.688 1.00 67.62 87 THR A CA 1
ATOM 685 C C . THR A 1 87 ? -32.778 2.792 40.654 1.00 67.62 87 THR A C 1
ATOM 687 O O . THR A 1 87 ? -32.885 2.587 41.866 1.00 67.62 87 THR A O 1
ATOM 690 N N . GLU A 1 88 ? -32.754 4.010 40.115 1.00 80.94 88 GLU A N 1
ATOM 691 C CA . GLU A 1 88 ? -32.795 5.289 40.808 1.00 80.94 88 GLU A CA 1
ATOM 692 C C . GLU A 1 88 ? -34.181 5.516 41.415 1.00 80.94 88 GLU A C 1
ATOM 694 O O . GLU A 1 88 ? -35.167 5.704 40.703 1.00 80.94 88 GLU A O 1
ATOM 699 N N . LEU A 1 89 ? -34.296 5.533 42.739 1.00 87.19 89 LEU A N 1
ATOM 700 C CA . LEU A 1 89 ? -35.589 5.710 43.392 1.00 87.19 89 LEU A CA 1
ATOM 701 C C . LEU A 1 89 ? -35.952 7.190 43.520 1.00 87.19 89 LEU A C 1
ATOM 703 O O . LEU A 1 89 ? -35.119 8.034 43.863 1.00 87.19 89 LEU A O 1
ATOM 707 N N . VAL A 1 90 ? -37.239 7.487 43.341 1.00 91.25 90 VAL A N 1
ATOM 708 C CA . VAL A 1 90 ? -37.847 8.709 43.875 1.00 91.25 90 VAL A CA 1
ATOM 709 C C . VAL A 1 90 ? -38.377 8.370 45.264 1.00 91.25 90 VAL A C 1
ATOM 711 O O . VAL A 1 90 ? -39.164 7.434 45.424 1.00 91.25 90 VAL A O 1
ATOM 714 N N . LEU A 1 91 ? -37.918 9.097 46.280 1.00 90.94 91 LEU A N 1
ATOM 715 C CA . LEU A 1 91 ? -38.183 8.791 47.687 1.00 90.94 91 LEU A CA 1
ATOM 716 C C . LEU A 1 91 ? -38.382 10.053 48.528 1.00 90.94 91 LEU A C 1
ATOM 718 O O . LEU A 1 91 ? -38.203 11.177 48.057 1.00 90.94 91 LEU A O 1
ATOM 722 N N . GLY A 1 92 ? -38.751 9.869 49.790 1.00 90.12 92 GLY A N 1
ATOM 723 C CA . GLY A 1 92 ? -39.009 10.968 50.708 1.00 90.12 92 GLY A CA 1
ATOM 724 C C . GLY A 1 92 ? -39.130 10.529 52.164 1.00 90.12 92 GLY A C 1
ATOM 725 O O . GLY A 1 92 ? -39.379 9.358 52.442 1.00 90.12 92 GLY A O 1
ATOM 726 N N . MET A 1 93 ? -38.938 11.461 53.100 1.00 88.88 93 MET A N 1
ATOM 727 C CA . MET A 1 93 ? -39.156 11.211 54.530 1.00 88.88 93 MET A CA 1
ATOM 728 C C . MET A 1 93 ? -40.631 11.440 54.882 1.00 88.88 93 MET A C 1
ATOM 730 O O . MET A 1 93 ? -41.154 12.518 54.600 1.00 88.88 93 MET A O 1
ATOM 734 N N . ALA A 1 94 ? -41.292 10.460 55.498 1.00 88.38 94 ALA A N 1
ATOM 735 C CA . ALA A 1 94 ? -42.673 10.584 55.972 1.00 88.38 94 ALA A CA 1
ATOM 736 C C . ALA A 1 94 ? -42.740 11.134 57.410 1.00 88.38 94 ALA A C 1
ATOM 738 O O . ALA A 1 94 ? -41.721 11.243 58.097 1.00 88.38 94 ALA A O 1
ATOM 739 N N . GLU A 1 95 ? -43.947 11.462 57.887 1.00 83.50 95 GLU A N 1
ATOM 740 C CA . GLU A 1 95 ? -44.178 12.055 59.219 1.00 83.50 95 GLU A CA 1
ATOM 741 C C . GLU A 1 95 ? -43.729 11.168 60.401 1.00 83.50 95 GLU A C 1
ATOM 743 O O . GLU A 1 95 ? -43.540 11.660 61.515 1.00 83.50 95 GLU A O 1
ATOM 748 N N . ASP A 1 96 ? -43.529 9.866 60.177 1.00 82.81 96 ASP A N 1
ATOM 749 C CA . ASP A 1 96 ? -42.988 8.916 61.159 1.00 82.81 96 ASP A CA 1
ATOM 750 C C . ASP A 1 96 ? -41.447 8.966 61.284 1.00 82.81 96 ASP A C 1
ATOM 752 O O . ASP A 1 96 ? -40.856 8.242 62.094 1.00 82.81 96 ASP A O 1
ATOM 756 N N . GLY A 1 97 ? -40.791 9.830 60.502 1.00 82.06 97 GLY A N 1
ATOM 757 C CA . GLY A 1 97 ? -39.342 10.022 60.469 1.00 82.06 97 GLY A CA 1
ATOM 758 C C . GLY A 1 97 ? -38.577 8.951 59.688 1.00 82.06 97 GLY A C 1
ATOM 759 O O . GLY A 1 97 ? -37.345 8.952 59.726 1.00 82.06 97 GLY A O 1
ATOM 760 N N . GLN A 1 98 ? -39.268 8.036 59.005 1.00 84.50 98 GLN A N 1
ATOM 761 C CA . GLN A 1 98 ? -38.665 7.029 58.134 1.00 84.50 98 GLN A CA 1
ATOM 762 C C . GLN A 1 98 ? -38.687 7.486 56.671 1.00 84.50 98 GLN A C 1
ATOM 764 O O . GLN A 1 98 ? -39.501 8.318 56.269 1.00 84.50 98 GLN A O 1
ATOM 769 N N . TYR A 1 99 ? -37.780 6.937 55.861 1.00 85.19 99 TYR A N 1
ATOM 770 C CA . TYR A 1 99 ? -37.765 7.173 54.419 1.00 85.19 99 TYR A CA 1
ATOM 771 C C . TYR A 1 99 ? -38.543 6.081 53.695 1.00 85.19 99 TYR A C 1
ATOM 773 O O . TYR A 1 99 ? -38.389 4.901 54.006 1.00 85.19 99 TYR A O 1
ATOM 781 N N . TYR A 1 100 ? -39.313 6.474 52.687 1.00 85.12 100 TYR A N 1
ATOM 782 C CA . TYR A 1 100 ? -40.072 5.569 51.830 1.00 85.12 100 TYR A CA 1
ATOM 783 C C . TYR A 1 100 ? -39.880 5.943 50.363 1.00 85.12 100 TYR A C 1
ATOM 785 O O . TYR A 1 100 ? -39.627 7.103 50.035 1.00 85.12 100 TYR A O 1
ATOM 793 N N . ALA A 1 101 ? -40.004 4.957 49.479 1.00 87.50 101 ALA A N 1
ATOM 794 C CA . ALA A 1 101 ? -40.105 5.199 48.045 1.00 87.50 101 ALA A CA 1
ATOM 795 C C . ALA A 1 101 ? -41.540 5.611 47.677 1.00 87.50 101 ALA A C 1
ATOM 797 O O . ALA A 1 101 ? -42.489 5.348 48.421 1.00 87.50 101 ALA A O 1
ATOM 798 N N . TYR A 1 102 ? -41.701 6.242 46.518 1.00 88.12 102 TYR A N 1
ATOM 799 C CA . TYR A 1 102 ? -43.023 6.444 45.931 1.00 88.12 10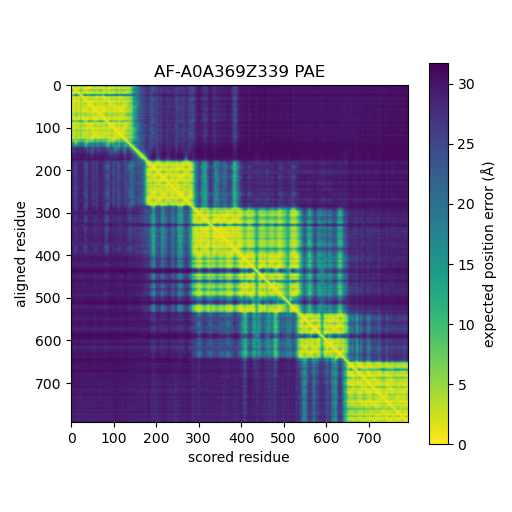2 TYR A CA 1
ATOM 800 C C . TYR A 1 102 ? -43.468 5.184 45.186 1.00 88.12 102 TYR A C 1
ATOM 802 O O . TYR A 1 102 ? -42.742 4.667 44.336 1.00 88.12 102 TYR A O 1
ATOM 810 N N . VAL A 1 103 ? -44.659 4.692 45.526 1.00 83.94 103 VAL A N 1
ATOM 811 C CA . VAL A 1 103 ? -45.231 3.429 45.038 1.00 83.94 103 VAL A CA 1
ATOM 812 C C . VAL A 1 103 ? -46.574 3.669 44.356 1.00 83.94 103 VAL A C 1
ATOM 814 O O . VAL A 1 103 ? -47.314 4.561 44.781 1.00 83.94 103 VAL A O 1
ATOM 817 N N . PRO A 1 104 ? -46.945 2.886 43.331 1.00 85.62 104 PRO A N 1
ATOM 818 C CA . PRO A 1 104 ? -48.141 3.173 42.553 1.00 85.62 104 PRO A CA 1
ATOM 819 C C . PRO A 1 104 ? -49.394 2.922 43.383 1.00 85.62 104 PRO A C 1
ATOM 821 O O . PRO A 1 104 ? -49.567 1.851 43.968 1.00 85.62 104 PRO A O 1
ATOM 824 N N . GLN A 1 105 ? -50.324 3.878 43.382 1.00 80.69 105 GLN A N 1
ATOM 825 C CA . GLN A 1 105 ? -51.602 3.719 44.086 1.00 80.69 105 GLN A CA 1
ATOM 826 C C . GLN A 1 105 ? -52.452 2.568 43.538 1.00 80.69 105 GLN A C 1
ATOM 828 O O . GLN A 1 105 ? -53.315 2.045 44.243 1.00 80.69 105 GLN A O 1
ATOM 833 N N . SER A 1 106 ? -52.228 2.178 42.281 1.00 75.12 106 SER A N 1
ATOM 834 C CA . SER A 1 106 ? -52.897 1.036 41.660 1.00 75.12 106 SER A CA 1
ATOM 835 C C . SER A 1 106 ? -52.481 -0.301 42.281 1.00 75.12 106 SER A C 1
ATOM 837 O O . SER A 1 106 ? -53.213 -1.281 42.145 1.00 75.12 106 SER A O 1
ATOM 839 N N . GLY A 1 107 ? -51.319 -0.357 42.946 1.00 67.81 107 GLY A N 1
ATOM 840 C CA . GLY A 1 107 ? -50.689 -1.601 43.390 1.00 67.81 107 GLY A CA 1
ATOM 841 C C . GLY A 1 107 ? -50.165 -2.472 42.240 1.00 67.81 107 GLY A C 1
ATOM 842 O O . GLY A 1 107 ? -49.819 -3.628 42.470 1.00 67.81 107 GLY A O 1
ATOM 843 N N . VAL A 1 108 ? -50.133 -1.949 41.008 1.00 73.25 108 VAL A N 1
ATOM 844 C CA . VAL A 1 108 ? -49.678 -2.662 39.806 1.00 73.25 108 VAL A CA 1
ATOM 845 C C . VAL A 1 108 ? -48.196 -2.396 39.565 1.00 73.25 108 VAL A C 1
ATOM 847 O O . VAL A 1 108 ? -47.748 -1.256 39.615 1.00 73.25 108 VAL A O 1
ATOM 850 N N . GLU A 1 109 ? -47.441 -3.448 39.247 1.00 70.31 109 GLU A N 1
ATOM 851 C CA . GLU A 1 109 ? -45.987 -3.358 39.101 1.00 70.31 109 GLU A CA 1
ATOM 852 C C . GLU A 1 109 ? -45.517 -2.457 37.961 1.00 70.31 109 GLU A C 1
ATOM 854 O O . GLU A 1 109 ? -44.650 -1.605 38.153 1.00 70.31 109 GLU A O 1
ATOM 859 N N . SER A 1 110 ? -46.152 -2.574 36.798 1.00 75.06 110 SER A N 1
ATOM 860 C CA . SER A 1 110 ? -45.846 -1.745 35.630 1.00 75.06 110 SER A CA 1
ATOM 861 C C . SER A 1 110 ? -46.128 -0.252 35.827 1.00 75.06 110 SER A C 1
ATOM 863 O O . SER A 1 110 ? -45.713 0.553 34.998 1.00 75.06 110 SER A O 1
ATOM 865 N N . ASP A 1 111 ? -46.843 0.120 36.892 1.00 82.12 111 ASP A N 1
ATOM 866 C CA . ASP A 1 111 ? -47.168 1.513 37.199 1.00 82.12 111 ASP A CA 1
ATOM 867 C C . ASP A 1 111 ? -46.127 2.152 38.134 1.00 82.12 111 ASP A C 1
ATOM 869 O O . ASP A 1 111 ? -46.230 3.340 38.442 1.00 82.12 111 ASP A O 1
ATOM 873 N N . ALA A 1 112 ? -45.127 1.399 38.608 1.00 84.06 112 ALA A N 1
ATOM 874 C CA . ALA A 1 112 ? -44.054 1.941 39.437 1.00 84.06 112 ALA A CA 1
ATOM 875 C C . ALA A 1 112 ? -43.201 2.947 38.656 1.00 84.06 112 ALA A C 1
ATOM 877 O O . ALA A 1 112 ? -42.946 2.758 37.469 1.00 84.06 112 ALA A O 1
ATOM 878 N N . VAL A 1 113 ? -42.697 3.982 39.339 1.00 87.88 113 VAL A N 1
ATOM 879 C CA . VAL A 1 113 ? -41.902 5.067 38.728 1.00 87.88 113 VAL A CA 1
ATOM 880 C C . VAL A 1 113 ? -40.763 4.540 37.846 1.00 87.88 113 VAL A C 1
ATOM 882 O O . VAL A 1 113 ? -40.571 5.029 36.735 1.00 87.88 113 VAL A O 1
ATOM 885 N N . THR A 1 114 ? -40.064 3.502 38.299 1.00 85.06 114 THR A N 1
ATOM 886 C CA . THR A 1 114 ? -38.945 2.865 37.589 1.00 85.06 114 THR A CA 1
ATOM 887 C C . THR A 1 114 ? -39.369 2.027 36.376 1.00 85.06 114 THR A C 1
ATOM 889 O O . THR A 1 114 ? -38.548 1.735 35.516 1.00 85.06 114 THR A O 1
ATOM 892 N N . LEU A 1 115 ? -40.642 1.638 36.267 1.00 83.06 115 LEU A N 1
ATOM 893 C CA . LEU A 1 115 ? -41.140 0.694 35.258 1.00 83.06 115 LEU A CA 1
ATOM 894 C C . LEU A 1 115 ? -42.201 1.283 34.317 1.00 83.06 115 LEU A C 1
ATOM 896 O O . LEU A 1 115 ? -42.697 0.563 33.447 1.00 83.06 115 LEU A O 1
ATOM 900 N N . LEU A 1 116 ? -42.538 2.572 34.449 1.00 84.19 116 LEU A N 1
ATOM 901 C CA . LEU A 1 116 ? -43.544 3.211 33.599 1.00 84.19 116 LEU A CA 1
ATOM 902 C C . LEU A 1 116 ? -43.218 3.024 32.112 1.00 84.19 116 LEU A C 1
ATOM 904 O O . LEU A 1 116 ? -42.133 3.369 31.629 1.00 84.19 116 LEU A O 1
ATOM 908 N N . ALA A 1 117 ? -44.194 2.517 31.360 1.00 86.00 117 ALA A N 1
ATOM 909 C CA . ALA A 1 117 ? -44.133 2.517 29.904 1.00 86.00 117 ALA A CA 1
ATOM 910 C C . ALA A 1 117 ? -44.333 3.941 29.352 1.00 86.00 117 ALA A C 1
ATOM 912 O O . ALA A 1 117 ? -44.904 4.810 30.014 1.00 86.00 117 ALA A O 1
ATOM 913 N N . ASP A 1 118 ? -43.849 4.203 28.135 1.00 90.00 118 ASP A N 1
ATOM 914 C CA . ASP A 1 118 ? -43.968 5.531 27.519 1.00 90.00 118 ASP A CA 1
ATOM 915 C C . ASP A 1 118 ? -45.437 5.982 27.422 1.00 90.00 118 ASP A C 1
ATOM 917 O O . ASP A 1 118 ? -46.339 5.192 27.139 1.00 90.00 118 ASP A O 1
ATOM 921 N N . GLN A 1 119 ? -45.670 7.269 27.684 1.00 88.75 119 GLN A N 1
ATOM 922 C CA . GLN A 1 119 ? -46.976 7.925 27.779 1.00 88.75 119 GLN A CA 1
ATOM 923 C C . GLN A 1 119 ? -47.897 7.436 28.909 1.00 88.75 119 GLN A C 1
ATOM 925 O O . GLN A 1 119 ? -49.016 7.951 29.020 1.00 88.75 119 GLN A O 1
ATOM 930 N N . VAL A 1 120 ? -47.459 6.511 29.771 1.00 88.62 120 VAL A N 1
ATOM 931 C CA . VAL A 1 120 ? -48.258 6.039 30.912 1.00 88.62 120 VAL A CA 1
ATOM 932 C C . VAL A 1 120 ? -48.211 7.046 32.055 1.00 88.62 120 VAL A C 1
ATOM 934 O O . VAL A 1 120 ? -47.147 7.515 32.455 1.00 88.62 120 VAL A O 1
ATOM 937 N N . PHE A 1 121 ? -49.399 7.371 32.565 1.00 90.75 121 PHE A N 1
ATOM 938 C CA . PHE A 1 121 ? -49.622 8.163 33.770 1.00 90.75 121 PHE A CA 1
ATOM 939 C C . PHE A 1 121 ? -49.958 7.234 34.940 1.00 90.75 121 PHE A C 1
ATOM 941 O O . PHE A 1 121 ? -50.841 6.386 34.803 1.00 90.75 121 PHE A O 1
ATOM 948 N N . ALA A 1 122 ? -49.314 7.444 36.087 1.00 88.56 122 ALA A N 1
ATOM 949 C CA . ALA A 1 122 ? -49.590 6.717 37.319 1.00 88.56 122 ALA A CA 1
ATOM 950 C C . ALA A 1 122 ? -49.474 7.635 38.555 1.00 88.56 122 ALA A C 1
ATOM 952 O O . ALA A 1 122 ? -48.416 8.237 38.778 1.00 88.56 122 ALA A O 1
ATOM 953 N N . PRO A 1 123 ? -50.527 7.737 39.386 1.00 85.94 123 PRO A N 1
ATOM 954 C CA . PRO A 1 123 ? -50.434 8.329 40.718 1.00 85.94 123 PRO A CA 1
ATOM 955 C C . PRO A 1 123 ? -49.587 7.459 41.651 1.00 85.94 123 PRO A C 1
ATOM 957 O O . PRO A 1 123 ? -49.784 6.242 41.722 1.00 85.94 123 PRO A O 1
ATOM 960 N N . GLN A 1 124 ? -48.698 8.086 42.415 1.00 91.56 124 GLN A N 1
ATOM 961 C CA . GLN A 1 124 ? -47.819 7.425 43.378 1.00 91.56 124 GLN A CA 1
ATOM 962 C C . GLN A 1 124 ? -48.058 7.964 44.789 1.00 91.56 124 GLN A C 1
ATOM 964 O O . GLN A 1 124 ? -48.243 9.166 44.979 1.00 91.56 124 GLN A O 1
ATOM 969 N N . ALA A 1 125 ? -48.002 7.081 45.778 1.00 86.12 125 ALA A N 1
ATOM 970 C CA . ALA A 1 125 ? -48.053 7.411 47.195 1.00 86.12 125 ALA A CA 1
ATOM 971 C C . ALA A 1 125 ? -46.709 7.105 47.859 1.00 86.12 125 ALA A C 1
ATOM 973 O O . ALA A 1 125 ? -46.058 6.118 47.524 1.00 86.12 125 ALA A O 1
ATOM 974 N N . LEU A 1 126 ? -46.303 7.923 48.821 1.00 84.50 126 LEU A N 1
ATOM 975 C CA . LEU A 1 126 ? -45.146 7.646 49.664 1.00 84.50 126 LEU A CA 1
ATOM 976 C C . LEU A 1 126 ? -45.481 6.475 50.608 1.00 84.50 126 LEU A C 1
ATOM 978 O O . LEU A 1 126 ? -46.348 6.612 51.471 1.00 84.50 126 LEU A O 1
ATOM 982 N N . GLY A 1 127 ? -44.844 5.309 50.446 1.00 72.12 127 GLY A N 1
ATOM 983 C CA . GLY A 1 127 ? -45.198 4.128 51.245 1.00 72.12 127 GLY A CA 1
ATOM 984 C C . GLY A 1 127 ? -44.417 2.848 50.926 1.00 72.12 127 GLY A C 1
ATOM 985 O O . GLY A 1 127 ? -43.486 2.850 50.128 1.00 72.12 127 GLY A O 1
ATOM 986 N N . GLY A 1 128 ? -44.785 1.741 51.582 1.00 68.75 128 GLY A N 1
ATOM 987 C CA . GLY A 1 128 ? -44.074 0.453 51.511 1.00 68.75 128 GLY A CA 1
ATOM 988 C C . GLY A 1 128 ? -43.255 0.164 52.775 1.00 68.75 128 GLY A C 1
ATOM 989 O O . GLY A 1 128 ? -43.612 0.615 53.861 1.00 68.75 128 GLY A O 1
ATOM 990 N N . ASN A 1 129 ? -42.164 -0.599 52.658 1.00 66.75 129 ASN A N 1
ATOM 991 C CA . ASN A 1 129 ? -41.219 -0.767 53.770 1.00 66.75 129 ASN A CA 1
ATOM 992 C C . ASN A 1 129 ? -40.366 0.502 53.942 1.00 66.75 129 ASN A C 1
ATOM 994 O O . ASN A 1 129 ? -40.107 1.225 52.982 1.00 66.75 129 ASN A O 1
ATOM 998 N N . SER A 1 130 ? -39.894 0.779 55.154 1.00 71.12 130 SER A N 1
ATOM 999 C CA . SER A 1 130 ? -38.948 1.877 55.333 1.00 71.12 130 SER A CA 1
ATOM 1000 C C . SER A 1 130 ? -37.581 1.513 54.749 1.00 71.12 130 SER A C 1
ATOM 1002 O O . SER A 1 130 ? -37.101 0.386 54.903 1.00 71.12 130 SER A O 1
ATOM 1004 N N . VAL A 1 131 ? -36.926 2.479 54.105 1.00 70.12 131 VAL A N 1
ATOM 1005 C CA . VAL A 1 131 ? -35.500 2.396 53.773 1.00 70.12 131 VAL A CA 1
ATOM 1006 C C . VAL A 1 131 ? -34.684 3.066 54.866 1.00 70.12 131 VAL A C 1
ATOM 1008 O O . VAL A 1 131 ? -35.058 4.102 55.414 1.00 70.12 131 VAL A O 1
ATOM 1011 N N . THR A 1 132 ? -33.541 2.472 55.191 1.00 64.56 132 THR A N 1
ATOM 1012 C CA . THR A 1 132 ? -32.682 2.907 56.299 1.00 64.56 132 THR A CA 1
ATOM 1013 C C . THR A 1 132 ? -32.071 4.296 56.091 1.00 64.56 132 THR A C 1
ATOM 1015 O O . THR A 1 132 ? -31.723 4.942 57.077 1.00 64.56 132 THR A O 1
ATOM 1018 N N . ALA A 1 133 ? -31.931 4.762 54.843 1.00 66.81 133 ALA A N 1
ATOM 1019 C CA . ALA A 1 133 ? -31.489 6.113 54.482 1.00 66.81 133 ALA A CA 1
ATOM 1020 C C . ALA A 1 133 ? -31.631 6.359 52.964 1.00 66.81 133 ALA A C 1
ATOM 1022 O O . ALA A 1 133 ? -31.573 5.401 52.188 1.00 66.81 133 ALA A O 1
ATOM 1023 N N . PRO A 1 134 ? -31.700 7.627 52.511 1.00 58.75 134 PRO A N 1
ATOM 1024 C CA . PRO A 1 134 ? -31.824 7.957 51.088 1.00 58.75 134 PRO A CA 1
ATOM 1025 C C . PRO A 1 134 ? -30.565 7.623 50.260 1.00 58.75 134 PRO A C 1
ATOM 1027 O O . PRO A 1 134 ? -30.621 7.602 49.033 1.00 58.75 134 PRO A O 1
ATOM 1030 N N . PHE A 1 135 ? -29.434 7.341 50.922 1.00 64.25 135 PHE A N 1
ATOM 1031 C CA . PHE A 1 135 ? -28.140 7.048 50.294 1.00 64.25 135 PHE A CA 1
ATOM 1032 C C . PHE A 1 135 ? -27.930 5.567 49.940 1.00 64.25 135 PHE A C 1
ATOM 1034 O O . PHE A 1 135 ? -27.083 5.272 49.115 1.00 64.25 135 PHE A O 1
ATOM 1041 N N . TRP A 1 136 ? -28.676 4.626 50.530 1.00 53.50 136 TRP A N 1
ATOM 1042 C CA . TRP A 1 136 ? -28.368 3.184 50.429 1.00 53.50 136 TRP A CA 1
ATOM 1043 C C . TRP A 1 136 ? -29.421 2.360 49.678 1.00 53.50 136 TRP A C 1
ATOM 1045 O O . TRP A 1 136 ? -29.314 1.138 49.612 1.00 53.50 136 TRP A O 1
ATOM 1055 N N . ALA A 1 137 ? -30.446 3.009 49.126 1.00 54.69 137 ALA A N 1
ATOM 1056 C CA . ALA A 1 137 ? -31.552 2.335 48.458 1.00 54.69 137 ALA A CA 1
ATOM 1057 C C . ALA A 1 137 ? -31.329 2.303 46.939 1.00 54.69 137 ALA A C 1
ATOM 1059 O O . ALA A 1 137 ? -31.751 3.213 46.244 1.00 54.69 137 ALA A O 1
ATOM 1060 N N . PHE A 1 138 ? -30.670 1.271 46.423 1.00 54.19 138 PHE A N 1
ATOM 1061 C CA . PHE A 1 138 ? -30.630 0.988 44.986 1.00 54.19 138 PHE A CA 1
ATOM 1062 C C . PHE A 1 138 ? -31.238 -0.398 44.771 1.00 54.19 138 PHE A C 1
ATOM 1064 O O . PHE A 1 138 ? -30.870 -1.323 45.494 1.00 54.19 138 PHE A O 1
ATOM 1071 N N . ASN A 1 139 ? -32.153 -0.519 43.800 1.00 51.72 139 ASN A N 1
ATOM 1072 C CA . ASN A 1 139 ? -32.905 -1.724 43.395 1.00 51.72 139 ASN A CA 1
ATOM 1073 C C . ASN A 1 139 ? -34.298 -1.938 44.070 1.00 51.72 139 ASN A C 1
ATOM 1075 O O . ASN A 1 139 ? -34.405 -1.972 45.300 1.00 51.72 139 ASN A O 1
ATOM 1079 N N . PRO A 1 140 ? -35.380 -2.135 43.278 1.00 51.09 140 PRO A N 1
ATOM 1080 C CA . PRO A 1 140 ? -36.769 -2.255 43.739 1.00 51.09 140 PRO A CA 1
ATOM 1081 C C . PRO A 1 140 ? -37.214 -3.650 44.223 1.00 51.09 140 PRO A C 1
ATOM 1083 O O . PRO A 1 140 ? -38.393 -3.847 44.502 1.00 51.09 140 PRO A O 1
ATOM 1086 N N . SER A 1 141 ? -36.322 -4.630 44.391 1.00 43.53 141 SER A N 1
ATOM 1087 C CA . SER A 1 141 ? -36.714 -5.988 44.834 1.00 43.53 141 SER A CA 1
ATOM 1088 C C . SER A 1 141 ? -37.475 -6.029 46.179 1.00 43.53 141 SER A C 1
ATOM 1090 O O . SER A 1 141 ? -38.280 -6.929 46.418 1.00 43.53 141 SER A O 1
ATOM 1092 N N . TRP A 1 142 ? -37.276 -5.038 47.055 1.00 49.88 142 TRP A N 1
ATOM 1093 C CA . TRP A 1 142 ? -37.981 -4.910 48.338 1.00 49.88 142 TRP A CA 1
ATOM 1094 C C . TRP A 1 142 ? -39.373 -4.252 48.232 1.00 49.88 142 TRP A C 1
ATOM 1096 O O . TRP A 1 142 ? -40.171 -4.401 49.159 1.00 49.88 142 TRP A O 1
ATOM 1106 N N . LEU A 1 143 ? -39.702 -3.584 47.115 1.00 43.06 143 LEU A N 1
ATOM 1107 C CA . LEU A 1 143 ? -41.044 -3.035 46.852 1.00 43.06 143 LEU A CA 1
ATOM 1108 C C . LEU A 1 143 ? -42.089 -4.147 46.661 1.00 43.06 143 LEU A C 1
ATOM 1110 O O . LEU A 1 143 ? -43.231 -4.014 47.101 1.00 43.06 143 LEU A O 1
ATOM 1114 N N . TRP A 1 144 ? -41.695 -5.281 46.078 1.00 47.78 144 TRP A N 1
ATOM 1115 C CA . TRP A 1 144 ? -42.629 -6.339 45.666 1.00 47.78 144 TRP A CA 1
ATOM 1116 C C . TRP A 1 144 ? -42.979 -7.364 46.747 1.00 47.78 144 TRP A C 1
ATOM 1118 O O . TRP A 1 144 ? -43.931 -8.124 46.585 1.00 47.78 144 TRP A O 1
ATOM 1128 N N . VAL A 1 145 ? -42.303 -7.349 47.899 1.00 39.09 145 VAL A N 1
ATOM 1129 C CA . VAL A 1 145 ? -42.687 -8.201 49.042 1.00 39.09 145 VAL A CA 1
ATOM 1130 C C . VAL A 1 145 ? -43.994 -7.700 49.700 1.00 39.09 145 VAL A C 1
ATOM 1132 O O . VAL A 1 145 ? -44.658 -8.462 50.400 1.00 39.09 145 VAL A O 1
ATOM 1135 N N . ALA A 1 146 ? -44.420 -6.453 49.434 1.00 38.47 146 ALA A N 1
ATOM 1136 C CA . ALA A 1 146 ? -45.535 -5.793 50.128 1.00 38.47 146 ALA A CA 1
ATOM 1137 C C . ALA A 1 146 ? -46.812 -5.539 49.293 1.00 38.47 146 ALA A C 1
ATOM 1139 O O . ALA A 1 146 ? -47.844 -5.207 49.875 1.00 38.47 146 ALA A O 1
ATOM 1140 N N . ALA A 1 147 ? -46.829 -5.776 47.974 1.00 33.69 147 ALA A N 1
ATOM 1141 C CA . ALA A 1 147 ? -48.059 -5.669 47.160 1.00 33.69 147 ALA A CA 1
ATOM 1142 C C . ALA A 1 147 ? -49.108 -6.771 47.468 1.00 33.69 147 ALA A C 1
ATOM 1144 O O . ALA A 1 147 ? -50.174 -6.836 46.857 1.00 33.69 147 ALA A O 1
ATOM 1145 N N . GLY A 1 148 ? -48.824 -7.634 48.450 1.00 34.44 148 GLY A N 1
ATOM 1146 C CA . GLY A 1 148 ? -49.727 -8.657 48.970 1.00 34.44 148 GLY A CA 1
ATOM 1147 C C . GLY A 1 148 ? -50.709 -8.202 50.058 1.00 34.44 148 GLY A C 1
ATOM 1148 O O . GLY A 1 148 ? -51.509 -9.033 50.487 1.00 34.44 148 GLY A O 1
ATOM 1149 N N . VAL A 1 149 ? -50.706 -6.941 50.524 1.00 28.05 149 VAL A N 1
ATOM 1150 C CA . VAL A 1 149 ? -51.701 -6.469 51.513 1.00 28.05 149 VAL A CA 1
ATOM 1151 C C . VAL A 1 149 ? -52.203 -5.048 51.215 1.00 28.05 149 VAL A C 1
ATOM 1153 O O . VAL A 1 149 ? -51.592 -4.055 51.580 1.00 28.05 149 VAL A O 1
ATOM 1156 N N . ALA A 1 150 ? -53.413 -5.009 50.653 1.00 27.75 150 ALA A N 1
ATOM 1157 C CA . ALA A 1 150 ? -54.450 -3.999 50.863 1.00 27.75 150 ALA A CA 1
ATOM 1158 C C . ALA A 1 150 ? -54.252 -2.587 50.266 1.00 27.75 150 ALA A C 1
ATOM 1160 O O . ALA A 1 150 ? -53.829 -1.644 50.928 1.00 27.75 150 ALA A O 1
ATOM 1161 N N . ALA A 1 151 ? -54.806 -2.398 49.065 1.00 28.11 151 ALA A N 1
ATOM 1162 C CA . ALA A 1 151 ? -55.466 -1.142 48.730 1.00 28.11 151 ALA A CA 1
ATOM 1163 C C . ALA A 1 151 ? -56.637 -0.924 49.709 1.00 28.11 151 ALA A C 1
ATOM 1165 O O . ALA A 1 151 ? -57.689 -1.556 49.587 1.00 28.11 151 ALA A O 1
ATOM 1166 N N . VAL A 1 152 ? -56.464 -0.045 50.696 1.00 26.39 152 VAL A N 1
ATOM 1167 C CA . VAL A 1 152 ? -57.582 0.514 51.466 1.00 26.39 152 VAL A CA 1
ATOM 1168 C C . VAL A 1 152 ? -57.535 2.025 51.331 1.00 26.39 152 VAL A C 1
ATOM 1170 O O . VAL A 1 152 ? -56.775 2.708 52.008 1.00 26.39 152 VAL A O 1
ATOM 1173 N N . GLY A 1 153 ? -58.402 2.557 50.474 1.00 26.02 153 GLY A N 1
ATOM 1174 C CA . GLY A 1 153 ? -58.894 3.911 50.672 1.00 26.02 153 GLY A CA 1
ATOM 1175 C C . GLY A 1 153 ? -59.752 3.941 51.939 1.00 26.02 153 GLY A C 1
ATOM 1176 O O . GLY A 1 153 ? -60.725 3.194 52.038 1.00 26.02 153 GLY A O 1
ATOM 1177 N N . GLY A 1 154 ? -59.404 4.794 52.904 1.00 23.55 154 GLY A N 1
ATOM 1178 C CA . GLY A 1 154 ? -60.243 5.066 54.074 1.00 23.55 154 GLY A CA 1
ATOM 1179 C C . GLY A 1 154 ? -59.464 5.418 55.339 1.00 23.55 154 GLY A C 1
ATOM 1180 O O . GLY A 1 154 ? -58.954 4.549 56.033 1.00 23.55 154 GLY A O 1
ATOM 1181 N N . ILE A 1 155 ? -59.444 6.705 55.671 1.00 32.41 155 ILE A N 1
ATOM 1182 C CA . ILE A 1 155 ? -58.942 7.285 56.923 1.00 32.41 155 ILE A CA 1
ATOM 1183 C C . ILE A 1 155 ? -59.729 6.712 58.121 1.00 32.41 155 ILE A C 1
ATOM 1185 O O . ILE A 1 155 ? -60.937 6.929 58.144 1.00 32.41 155 ILE A O 1
ATOM 1189 N N . ILE A 1 156 ? -59.089 6.097 59.135 1.00 26.56 156 ILE A N 1
ATOM 1190 C CA . ILE A 1 156 ? -59.512 6.144 60.561 1.00 26.56 156 ILE A CA 1
ATOM 1191 C C . ILE A 1 156 ? -58.286 6.046 61.495 1.00 26.56 156 ILE A C 1
ATOM 1193 O O . ILE A 1 156 ? -57.501 5.106 61.442 1.00 26.56 156 ILE A O 1
ATOM 1197 N N . ALA A 1 157 ? -58.195 7.028 62.393 1.00 26.23 157 ALA A N 1
ATOM 1198 C CA . ALA A 1 157 ? -57.276 7.160 63.520 1.00 26.23 157 ALA A CA 1
ATOM 1199 C C . ALA A 1 157 ? -57.599 6.233 64.714 1.00 26.23 157 ALA A C 1
ATOM 1201 O O . ALA A 1 157 ? -58.764 5.920 64.936 1.00 26.23 157 ALA A O 1
ATOM 1202 N N . ALA A 1 158 ? -56.606 5.923 65.562 1.00 24.55 158 ALA A N 1
ATOM 1203 C CA . ALA A 1 158 ? -56.619 6.211 67.013 1.00 24.55 158 ALA A CA 1
ATOM 1204 C C . ALA A 1 158 ? -55.543 5.426 67.794 1.00 24.55 158 ALA A C 1
ATOM 1206 O O . ALA A 1 158 ? -55.353 4.226 67.626 1.00 24.55 158 ALA A O 1
ATOM 1207 N N . ALA A 1 159 ? -54.895 6.142 68.712 1.00 29.89 159 ALA A N 1
ATOM 1208 C CA . ALA A 1 159 ? -53.929 5.675 69.699 1.00 29.89 159 ALA A CA 1
ATOM 1209 C C . ALA A 1 159 ? -54.509 4.710 70.755 1.00 29.89 159 ALA A C 1
ATOM 1211 O O . ALA A 1 159 ? -55.704 4.739 71.038 1.00 29.89 159 ALA A O 1
ATOM 1212 N N . SER A 1 160 ? -53.642 3.967 71.457 1.00 25.97 160 SER A N 1
ATOM 1213 C CA . SER A 1 160 ? -53.509 3.994 72.935 1.00 25.97 160 SER A CA 1
ATOM 1214 C C . SER A 1 160 ? -52.664 2.822 73.457 1.00 25.97 160 SER A C 1
ATOM 1216 O O . SER A 1 160 ? -52.675 1.729 72.902 1.00 25.97 160 SER A O 1
ATOM 1218 N N . GLY A 1 161 ? -51.887 3.069 74.517 1.00 28.89 161 GLY A N 1
ATOM 1219 C CA . GLY A 1 161 ? -51.027 2.071 75.156 1.00 28.89 161 GLY A CA 1
ATOM 1220 C C . GLY A 1 161 ? -51.611 1.418 76.415 1.00 28.89 161 GLY A C 1
ATOM 1221 O O . GLY A 1 161 ? -52.762 1.632 76.773 1.00 28.89 161 GLY A O 1
ATOM 1222 N N . SER A 1 162 ? -50.707 0.754 77.148 1.00 29.61 162 SER A N 1
ATOM 1223 C CA . SER A 1 162 ? -50.712 0.535 78.608 1.00 29.61 162 SER A CA 1
ATOM 1224 C C . SER A 1 162 ? -51.379 -0.731 79.203 1.00 29.61 162 SER A C 1
ATOM 1226 O O . SER A 1 162 ? -52.593 -0.834 79.301 1.00 29.61 162 SER A O 1
ATOM 1228 N N . HIS A 1 163 ? -50.496 -1.604 79.724 1.00 32.53 163 HIS A N 1
ATOM 1229 C CA . HIS A 1 163 ? -50.521 -2.416 80.964 1.00 32.53 163 HIS A CA 1
ATOM 1230 C C . HIS A 1 163 ? -51.691 -3.373 81.319 1.00 32.53 163 HIS A C 1
ATOM 1232 O O . HIS A 1 163 ? -52.778 -2.942 81.676 1.00 32.53 163 HIS A O 1
ATOM 1238 N N . GLY A 1 164 ? -51.335 -4.653 81.553 1.00 29.30 164 GLY A N 1
ATOM 1239 C CA . GLY A 1 164 ? -51.396 -5.214 82.920 1.00 29.30 164 GLY A CA 1
ATOM 1240 C C . GLY A 1 164 ? -52.248 -6.470 83.222 1.00 29.30 164 GLY A C 1
ATOM 1241 O O . GLY A 1 164 ? -53.459 -6.377 83.351 1.00 29.30 164 GLY A O 1
ATOM 1242 N N . SER A 1 165 ? -51.541 -7.555 83.594 1.00 28.30 165 SER A N 1
ATOM 1243 C CA . SER A 1 165 ? -51.793 -8.460 84.749 1.00 28.30 165 SER A CA 1
ATOM 1244 C C . SER A 1 165 ? -52.778 -9.656 84.670 1.00 28.30 165 SER A C 1
ATOM 1246 O O . SER A 1 165 ? -53.990 -9.479 84.715 1.00 28.30 165 SER A O 1
ATOM 1248 N N . GLY A 1 166 ? -52.232 -10.884 84.816 1.00 30.39 166 GLY A N 1
ATOM 1249 C CA . GLY A 1 166 ? -52.482 -11.690 86.033 1.00 30.39 166 GLY A CA 1
ATOM 1250 C C . GLY A 1 166 ? -52.982 -13.155 85.937 1.00 30.39 166 GLY A C 1
ATOM 1251 O O . GLY A 1 166 ? -54.176 -13.370 85.788 1.00 30.39 166 GLY A O 1
ATOM 1252 N N . SER A 1 167 ? -52.082 -14.107 86.281 1.00 32.59 167 SER A N 1
ATOM 1253 C CA . SER A 1 167 ? -52.279 -15.428 86.964 1.00 32.59 167 SER A CA 1
ATOM 1254 C C . SER A 1 167 ? -52.982 -16.610 86.255 1.00 32.59 167 SER A C 1
ATOM 1256 O O . SER A 1 167 ? -53.971 -16.410 85.574 1.00 32.59 167 SER A O 1
ATOM 1258 N N . SER A 1 168 ? -52.680 -17.905 86.484 1.00 33.88 168 SER A N 1
ATOM 1259 C CA . SER A 1 168 ? -51.600 -18.683 87.147 1.00 33.88 168 SER A CA 1
ATOM 1260 C C . SER A 1 168 ? -51.930 -20.205 87.037 1.00 33.88 168 SER A C 1
ATOM 1262 O O . SER A 1 168 ? -53.109 -20.553 87.061 1.00 33.88 168 SER A O 1
ATOM 1264 N N . ASN A 1 169 ? -50.894 -21.072 87.049 1.00 36.59 169 ASN A N 1
ATOM 1265 C CA . ASN A 1 169 ? -50.842 -22.550 87.258 1.00 36.59 169 ASN A CA 1
ATOM 1266 C C . ASN A 1 169 ? -51.373 -23.468 86.122 1.00 36.59 169 ASN A C 1
ATOM 1268 O O . ASN A 1 169 ? -52.393 -23.177 85.521 1.00 36.59 169 ASN A O 1
ATOM 1272 N N . ASN A 1 170 ? -50.789 -24.624 85.761 1.00 32.16 170 ASN A N 1
ATOM 1273 C CA . ASN A 1 170 ? -50.091 -25.670 86.527 1.00 32.16 170 ASN A CA 1
ATOM 1274 C C . ASN A 1 170 ? -49.227 -26.572 85.592 1.00 32.16 170 ASN A C 1
ATOM 1276 O O . ASN A 1 170 ? -49.515 -26.699 84.406 1.00 32.16 170 ASN A O 1
ATOM 1280 N N . ALA A 1 171 ? -48.202 -27.213 86.155 1.00 40.12 171 ALA A N 1
ATOM 1281 C CA . ALA A 1 171 ? -47.168 -28.045 85.534 1.00 40.12 171 ALA A CA 1
ATOM 1282 C C . ALA A 1 171 ? -47.617 -29.435 85.029 1.00 40.12 171 ALA A C 1
ATOM 1284 O O . ALA A 1 171 ? -48.487 -30.049 85.644 1.00 40.12 171 ALA A O 1
ATOM 1285 N N . ASN A 1 172 ? -46.908 -29.995 84.029 1.00 33.56 172 ASN A N 1
ATOM 1286 C CA . ASN A 1 172 ? -46.344 -31.357 84.109 1.00 33.56 172 ASN A CA 1
ATOM 1287 C C . ASN A 1 172 ? -45.270 -31.646 83.029 1.00 33.56 172 ASN A C 1
ATOM 1289 O O . ASN A 1 172 ? -45.443 -31.300 81.864 1.00 33.56 172 ASN A O 1
ATOM 1293 N N . ASN A 1 173 ? -44.193 -32.327 83.433 1.00 43.97 173 ASN A N 1
ATOM 1294 C CA . ASN A 1 173 ? -43.124 -32.890 82.593 1.00 43.97 173 ASN A CA 1
ATOM 1295 C C . ASN A 1 173 ? -43.582 -34.192 81.901 1.00 43.97 173 ASN A C 1
ATOM 1297 O O . ASN A 1 173 ? -44.204 -35.009 82.574 1.00 43.97 173 ASN A O 1
ATOM 1301 N N . ASN A 1 174 ? -43.172 -34.455 80.649 1.00 37.31 174 ASN A N 1
ATOM 1302 C CA . ASN A 1 174 ? -42.385 -35.651 80.271 1.00 37.31 174 ASN A CA 1
ATOM 1303 C C . ASN A 1 174 ? -41.980 -35.631 78.780 1.00 37.31 174 ASN A C 1
ATOM 1305 O O . ASN A 1 174 ? -42.786 -35.331 77.904 1.00 37.31 174 ASN A O 1
ATOM 1309 N N . SER A 1 175 ? -40.727 -36.005 78.535 1.00 42.81 175 SER A N 1
ATOM 1310 C CA . SER A 1 175 ? -40.048 -36.147 77.249 1.00 42.81 175 SER A CA 1
ATOM 1311 C C . SER A 1 175 ? -40.521 -37.384 76.480 1.00 42.81 175 SER A C 1
ATOM 1313 O O . SER A 1 175 ? -40.564 -38.485 77.029 1.00 42.81 175 SER A O 1
ATOM 1315 N N . ASN A 1 176 ? -40.805 -37.207 75.190 1.00 38.50 176 ASN A N 1
ATOM 1316 C CA . ASN A 1 176 ? -40.554 -38.220 74.171 1.00 38.50 176 ASN A CA 1
ATOM 1317 C C . ASN A 1 176 ? -40.218 -37.476 72.873 1.00 38.50 176 ASN A C 1
ATOM 1319 O O . ASN A 1 176 ? -41.067 -36.785 72.314 1.00 38.50 176 ASN A O 1
ATOM 1323 N N . THR A 1 177 ? -38.957 -37.547 72.454 1.00 43.06 177 THR A N 1
ATOM 1324 C CA . THR A 1 177 ? -38.433 -36.893 71.252 1.00 43.06 177 THR A CA 1
ATOM 1325 C C . THR A 1 177 ? -39.148 -37.447 70.025 1.00 43.06 177 THR A C 1
ATOM 1327 O O . THR A 1 177 ? -38.891 -38.579 69.607 1.00 43.06 177 THR A O 1
ATOM 1330 N N . ALA A 1 178 ? -40.060 -36.659 69.457 1.00 50.53 178 ALA A N 1
ATOM 1331 C CA . ALA A 1 178 ? -40.509 -36.877 68.095 1.00 50.53 178 ALA A CA 1
ATOM 1332 C C . ALA A 1 178 ? -39.277 -36.772 67.188 1.00 50.53 178 ALA A C 1
ATOM 1334 O O . ALA A 1 178 ? -38.509 -35.819 67.305 1.00 50.53 178 ALA A O 1
ATOM 1335 N N . LYS A 1 179 ? -39.059 -37.784 66.341 1.00 61.94 179 LYS A N 1
ATOM 1336 C CA . LYS A 1 179 ? -38.073 -37.695 65.265 1.00 61.94 179 LYS A CA 1
ATOM 1337 C C . LYS A 1 179 ? -38.487 -36.511 64.402 1.00 61.94 179 LYS A C 1
ATOM 1339 O O . LYS A 1 179 ? -39.613 -36.501 63.911 1.00 61.94 179 LYS A O 1
ATOM 1344 N N . ASP A 1 180 ? -37.608 -35.535 64.281 1.00 70.75 180 ASP A N 1
ATOM 1345 C CA . ASP A 1 180 ? -37.850 -34.373 63.452 1.00 70.75 180 ASP A CA 1
ATOM 1346 C C . ASP A 1 180 ? -37.927 -34.794 61.969 1.00 70.75 180 ASP A C 1
ATOM 1348 O O . ASP A 1 180 ? -37.103 -35.558 61.460 1.00 70.75 180 ASP A O 1
ATOM 1352 N N . THR A 1 181 ? -39.011 -34.372 61.319 1.00 79.88 181 THR A N 1
ATOM 1353 C CA . THR A 1 181 ? -39.344 -34.660 59.917 1.00 79.88 181 THR A CA 1
ATOM 1354 C C . THR A 1 181 ? -39.486 -33.379 59.097 1.00 79.88 181 THR A C 1
ATOM 1356 O O . THR A 1 181 ? -40.039 -33.423 57.997 1.00 79.88 181 THR A O 1
ATOM 1359 N N . THR A 1 182 ? -39.105 -32.230 59.656 1.00 80.31 182 THR A N 1
ATOM 1360 C CA . THR A 1 182 ? -39.272 -30.922 59.022 1.00 80.31 182 THR A CA 1
ATOM 1361 C C . THR A 1 182 ? -37.995 -30.602 58.273 1.00 80.31 182 THR A C 1
ATOM 1363 O O . THR A 1 182 ? -36.949 -30.475 58.881 1.00 80.31 182 THR A O 1
ATOM 1366 N N . ALA A 1 183 ? -38.065 -30.493 56.949 1.00 82.00 183 ALA A N 1
ATOM 1367 C CA . ALA A 1 183 ? -36.899 -30.089 56.176 1.00 82.00 183 ALA A CA 1
ATOM 1368 C C . ALA A 1 183 ? -36.579 -28.595 56.385 1.00 82.00 183 ALA A C 1
ATOM 1370 O O . ALA A 1 183 ? -37.520 -27.807 56.533 1.00 82.00 183 ALA A O 1
ATOM 1371 N N . PRO A 1 184 ? -35.297 -28.189 56.304 1.00 87.69 184 PRO A N 1
ATOM 1372 C CA . PRO A 1 184 ? -34.913 -26.781 56.276 1.00 87.69 184 PRO A CA 1
ATOM 1373 C C . PRO A 1 184 ? -35.553 -26.021 55.114 1.00 87.69 184 PRO A C 1
ATOM 1375 O O . PRO A 1 184 ? -35.848 -26.595 54.057 1.00 87.69 184 PRO A O 1
ATOM 1378 N N . ALA A 1 185 ? -35.685 -24.706 55.262 1.00 87.00 185 ALA A N 1
ATOM 1379 C CA . ALA A 1 185 ? -36.029 -23.824 54.158 1.00 87.00 185 ALA A CA 1
ATOM 1380 C C . ALA A 1 185 ? -34.957 -23.857 53.050 1.00 87.00 185 ALA A C 1
ATOM 1382 O O . ALA A 1 185 ? -33.813 -24.282 53.248 1.00 87.00 185 ALA A O 1
ATOM 1383 N N . LYS A 1 186 ? -35.326 -23.384 51.853 1.00 89.25 186 LYS A N 1
ATOM 1384 C CA . LYS A 1 186 ? -34.380 -23.273 50.736 1.00 89.25 186 LYS A CA 1
ATOM 1385 C C . LYS A 1 186 ? -33.253 -22.278 51.068 1.00 89.25 186 LYS A C 1
ATOM 1387 O O . LYS A 1 186 ? -33.544 -21.205 51.602 1.00 89.25 186 LYS A O 1
ATOM 1392 N N . PRO A 1 187 ? -31.989 -22.572 50.716 1.00 91.50 187 PRO A N 1
ATOM 1393 C CA . PRO A 1 187 ? -30.932 -21.567 50.716 1.00 91.50 187 PRO A CA 1
ATOM 1394 C C . PRO A 1 187 ? -31.248 -20.422 49.748 1.00 91.50 187 PRO A C 1
ATOM 1396 O O . PRO A 1 187 ? -31.876 -20.630 48.705 1.00 91.50 187 PRO A O 1
ATOM 1399 N N . THR A 1 188 ? -30.756 -19.224 50.050 1.00 94.38 188 THR A N 1
ATOM 1400 C CA . THR A 1 188 ? -30.808 -18.096 49.111 1.00 94.38 188 THR A CA 1
ATOM 1401 C C . THR A 1 188 ? -29.586 -18.155 48.205 1.00 94.38 188 THR A C 1
ATOM 1403 O O . THR A 1 188 ? -28.463 -18.208 48.703 1.00 94.38 188 THR A O 1
ATOM 1406 N N . VAL A 1 189 ? -29.797 -18.140 46.888 1.00 90.50 189 VAL A N 1
ATOM 1407 C CA . VAL A 1 189 ? -28.736 -18.025 45.878 1.00 90.50 189 VAL A CA 1
ATOM 1408 C C . VAL A 1 189 ? -28.966 -16.716 45.137 1.00 90.50 189 VAL A C 1
ATOM 1410 O O . VAL A 1 189 ? -30.046 -16.511 44.587 1.00 90.50 189 VAL A O 1
ATOM 1413 N N . GLU A 1 190 ? -27.981 -15.828 45.154 1.00 90.88 190 GLU A N 1
ATOM 1414 C CA . GLU A 1 190 ? -28.067 -14.489 44.577 1.00 90.88 190 GLU A CA 1
ATOM 1415 C C . GLU A 1 190 ? -26.886 -14.270 43.630 1.00 90.88 190 GLU A C 1
ATOM 1417 O O . GLU A 1 190 ? -25.729 -14.317 44.049 1.00 90.88 190 GLU A O 1
ATOM 1422 N N . ALA A 1 191 ? -27.174 -14.035 42.352 1.00 88.06 191 ALA A N 1
ATOM 1423 C CA . ALA A 1 191 ? -26.167 -13.595 41.398 1.00 88.06 191 ALA A CA 1
ATOM 1424 C C . ALA A 1 191 ? -25.977 -12.082 41.517 1.00 88.06 191 ALA A C 1
ATOM 1426 O O . ALA A 1 191 ? -26.952 -11.338 41.617 1.00 88.06 191 ALA A O 1
ATOM 1427 N N . LYS A 1 192 ? -24.723 -11.640 41.533 1.00 84.25 192 LYS A N 1
ATOM 1428 C CA . LYS A 1 192 ? -24.343 -10.229 41.587 1.00 84.25 192 LYS A CA 1
ATOM 1429 C C . LYS A 1 192 ? -23.985 -9.733 40.189 1.00 84.25 192 LYS A C 1
ATOM 1431 O O . LYS A 1 192 ? -23.501 -10.499 39.358 1.00 84.25 192 LYS A O 1
ATOM 1436 N N . ASP A 1 193 ? -24.132 -8.430 39.973 1.00 72.12 193 ASP A N 1
ATOM 1437 C CA . ASP A 1 193 ? -23.829 -7.783 38.686 1.00 72.12 193 ASP A CA 1
ATOM 1438 C C . ASP A 1 193 ? -22.341 -7.859 38.310 1.00 72.12 193 ASP A C 1
ATOM 1440 O O . ASP A 1 193 ? -21.978 -7.749 37.147 1.00 72.12 193 ASP A O 1
ATOM 1444 N N . ASN A 1 194 ? -21.469 -8.104 39.292 1.00 68.81 194 ASN A N 1
ATOM 1445 C CA . ASN A 1 194 ? -20.038 -8.323 39.080 1.00 68.81 194 ASN A CA 1
ATOM 1446 C C . ASN A 1 194 ? -19.681 -9.772 38.683 1.00 68.81 194 ASN A C 1
ATOM 1448 O O . ASN A 1 194 ? -18.522 -10.154 38.816 1.00 68.81 194 ASN A O 1
ATOM 1452 N N . GLY A 1 195 ? -20.664 -10.601 38.317 1.00 75.75 195 GLY A N 1
ATOM 1453 C CA . GLY A 1 195 ? -20.486 -12.005 37.923 1.00 75.75 195 GLY A CA 1
ATOM 1454 C C . GLY A 1 195 ? -20.341 -13.005 39.079 1.00 75.75 195 GLY A C 1
ATOM 1455 O O . GLY A 1 195 ? -20.463 -14.209 38.869 1.00 75.75 195 GLY A O 1
ATOM 1456 N N . SER A 1 196 ? -20.128 -12.556 40.323 1.00 86.94 196 SER A N 1
ATOM 1457 C CA . SER A 1 196 ? -20.038 -13.466 41.478 1.00 86.94 196 SER A CA 1
ATOM 1458 C C . SER A 1 196 ? -21.410 -13.977 41.931 1.00 86.94 196 SER A C 1
ATOM 1460 O O . SER A 1 196 ? -22.441 -13.342 41.699 1.00 86.94 196 SER A O 1
ATOM 1462 N N . VAL A 1 197 ? -21.438 -15.124 42.615 1.00 92.88 197 VAL A N 1
ATOM 1463 C CA . VAL A 1 197 ? -22.674 -15.704 43.166 1.00 92.88 197 VAL A CA 1
ATOM 1464 C C . VAL A 1 197 ? -22.547 -15.885 44.671 1.00 92.88 197 VAL A C 1
ATOM 1466 O O . VAL A 1 197 ? -21.636 -16.558 45.152 1.00 92.88 197 VAL A O 1
ATOM 1469 N N . GLU A 1 198 ? -23.478 -15.309 45.427 1.00 95.69 198 GLU A N 1
ATOM 1470 C CA . GLU A 1 198 ? -23.577 -15.478 46.875 1.00 95.69 198 GLU A CA 1
ATOM 1471 C C . GLU A 1 198 ? -24.611 -16.553 47.234 1.00 95.69 198 GLU A C 1
ATOM 1473 O O . GLU A 1 198 ? -25.735 -16.562 46.734 1.00 95.69 198 GLU A O 1
ATOM 1478 N N . VAL A 1 199 ? -24.245 -17.451 48.147 1.00 95.38 199 VAL A N 1
ATOM 1479 C CA . VAL A 1 199 ? -25.113 -18.491 48.704 1.00 95.38 199 VAL A CA 1
ATOM 1480 C C . VAL A 1 199 ? -25.227 -18.286 50.207 1.00 95.38 199 VAL A C 1
ATOM 1482 O O . VAL A 1 199 ? -24.232 -18.322 50.929 1.00 95.38 199 VAL A O 1
ATOM 1485 N N . THR A 1 200 ? -26.449 -18.095 50.695 1.00 95.00 200 THR A N 1
ATOM 1486 C CA . THR A 1 200 ? -26.737 -17.930 52.125 1.00 95.00 200 THR A CA 1
ATOM 1487 C C . THR A 1 200 ? -27.506 -19.152 52.636 1.00 95.00 200 THR A C 1
ATOM 1489 O O . THR A 1 200 ? -28.577 -19.451 52.094 1.00 95.00 200 THR A O 1
ATOM 1492 N N . PRO A 1 201 ? -26.994 -19.874 53.655 1.00 92.19 201 PRO A N 1
ATOM 1493 C CA . PRO A 1 201 ? -27.729 -20.955 54.306 1.00 92.19 201 PRO A CA 1
ATOM 1494 C C . PRO A 1 201 ? -29.079 -20.475 54.864 1.00 92.19 201 PRO A C 1
ATOM 1496 O O . PRO A 1 201 ? -29.220 -19.295 55.193 1.00 92.19 201 PRO A O 1
ATOM 1499 N N . PRO A 1 202 ? -30.076 -21.365 55.000 1.00 90.25 202 PRO A N 1
ATOM 1500 C CA . PRO A 1 202 ? -31.353 -20.996 55.596 1.00 90.25 202 PRO A CA 1
ATOM 1501 C C . PRO A 1 202 ? -31.198 -20.649 57.086 1.00 90.25 202 PRO A C 1
ATOM 1503 O O . PRO A 1 202 ? -30.262 -21.093 57.753 1.00 90.25 202 PRO A O 1
ATOM 1506 N N . ALA A 1 203 ? -32.132 -19.856 57.618 1.00 88.19 203 ALA A N 1
ATOM 1507 C CA . ALA A 1 203 ? -32.114 -19.411 59.015 1.00 88.19 203 ALA A CA 1
ATOM 1508 C C . ALA A 1 203 ? -32.555 -20.495 60.022 1.00 88.19 203 ALA A C 1
ATOM 1510 O O . ALA A 1 203 ? -32.538 -20.245 61.230 1.00 88.19 203 ALA A O 1
ATOM 1511 N N . ASP A 1 204 ? -32.960 -21.676 59.540 1.00 86.88 204 ASP A N 1
ATOM 1512 C CA . ASP A 1 204 ? -33.347 -22.815 60.369 1.00 86.88 204 ASP A CA 1
ATOM 1513 C C . ASP A 1 204 ? -32.215 -23.207 61.330 1.00 86.88 204 ASP A C 1
ATOM 1515 O O . ASP A 1 204 ? -31.051 -23.375 60.949 1.00 86.88 204 ASP A O 1
ATOM 1519 N N . ALA A 1 205 ? -32.551 -23.319 62.617 1.00 81.81 205 ALA A N 1
ATOM 1520 C CA . ALA A 1 205 ? -31.562 -23.491 63.680 1.00 81.81 205 ALA A CA 1
ATOM 1521 C C . ALA A 1 205 ? -30.794 -24.825 63.580 1.00 81.81 205 ALA A C 1
ATOM 1523 O O . ALA A 1 205 ? -29.636 -24.895 64.005 1.00 81.81 205 ALA A O 1
ATOM 1524 N N . ASP A 1 206 ? -31.433 -25.845 63.009 1.00 85.50 206 ASP A N 1
ATOM 1525 C CA . ASP A 1 206 ? -30.967 -27.221 62.818 1.00 85.50 206 ASP A CA 1
ATOM 1526 C C . ASP A 1 206 ? -30.346 -27.488 61.434 1.00 85.50 206 ASP A C 1
ATOM 1528 O O . ASP A 1 206 ? -29.928 -28.616 61.160 1.00 85.50 206 ASP A O 1
ATOM 1532 N N . ALA A 1 207 ? -30.204 -26.471 60.575 1.00 88.31 207 ALA A N 1
ATOM 1533 C CA . ALA A 1 207 ? -29.482 -26.609 59.312 1.00 88.31 207 ALA A CA 1
ATOM 1534 C C . ALA A 1 207 ? -28.020 -27.042 59.558 1.00 88.31 207 ALA A C 1
ATOM 1536 O O . ALA A 1 207 ? -27.256 -26.363 60.258 1.00 88.31 207 ALA A O 1
ATOM 1537 N N . LYS A 1 208 ? -27.619 -28.172 58.957 1.00 91.69 208 LYS A N 1
ATOM 1538 C CA . LYS A 1 208 ? -26.325 -28.834 59.191 1.00 91.69 208 LYS A CA 1
ATOM 1539 C C . LYS A 1 208 ? -25.360 -28.725 58.016 1.00 91.69 208 LYS A C 1
ATOM 1541 O O . LYS A 1 208 ? -24.157 -28.559 58.235 1.00 91.69 208 LYS A O 1
ATOM 1546 N N . SER A 1 209 ? -25.858 -28.826 56.787 1.00 94.75 209 SER A N 1
ATOM 1547 C CA . SER A 1 209 ? -25.038 -28.695 55.581 1.00 94.75 209 SER A CA 1
ATOM 1548 C C . SER A 1 209 ? -25.777 -28.019 54.430 1.00 94.75 209 SER A C 1
ATOM 1550 O O . SER A 1 209 ? -27.004 -28.062 54.358 1.00 94.75 209 SER A O 1
ATOM 1552 N N . VAL A 1 210 ? -25.018 -27.405 53.520 1.00 96.12 210 VAL A N 1
ATOM 1553 C CA . VAL A 1 210 ? -25.502 -26.869 52.241 1.00 96.12 210 VAL A CA 1
ATOM 1554 C C . VAL A 1 210 ? -24.614 -27.401 51.120 1.00 96.12 210 VAL A C 1
ATOM 1556 O O . VAL A 1 210 ? -23.399 -27.222 51.155 1.00 96.12 210 VAL A O 1
ATOM 1559 N N . GLU A 1 211 ? -25.204 -28.054 50.124 1.00 95.88 211 GLU A N 1
ATOM 1560 C CA . GLU A 1 211 ? -24.510 -28.487 48.909 1.00 95.88 211 GLU A CA 1
ATOM 1561 C C . GLU A 1 211 ? -24.755 -27.475 47.787 1.00 95.88 211 GLU A C 1
ATOM 1563 O O . GLU A 1 211 ? -25.905 -27.162 47.489 1.00 95.88 211 GLU A O 1
ATOM 1568 N N . VAL A 1 212 ? -23.682 -26.968 47.181 1.00 96.69 212 VAL A N 1
ATOM 1569 C CA . VAL A 1 212 ? -23.686 -25.950 46.127 1.00 96.69 212 VAL A CA 1
ATOM 1570 C C . VAL A 1 212 ? -23.101 -26.545 44.850 1.00 96.69 212 VAL A C 1
ATOM 1572 O O . VAL A 1 212 ? -21.944 -26.954 44.831 1.00 96.69 212 VAL A O 1
ATOM 1575 N N . ASN A 1 213 ? -23.886 -26.573 43.778 1.00 93.81 213 ASN A N 1
ATOM 1576 C CA . ASN A 1 213 ? -23.510 -27.088 42.465 1.00 93.81 213 ASN A CA 1
ATOM 1577 C C . ASN A 1 213 ? -23.423 -25.932 41.457 1.00 93.81 213 ASN A C 1
ATOM 1579 O O . ASN A 1 213 ? -24.364 -25.144 41.350 1.00 93.81 213 ASN A O 1
ATOM 1583 N N . TYR A 1 214 ? -22.312 -25.838 40.726 1.00 94.75 214 TYR A N 1
ATOM 1584 C CA . TYR A 1 214 ? -22.048 -24.788 39.734 1.00 94.75 214 TYR A CA 1
ATOM 1585 C C . TYR A 1 214 ? -21.159 -25.310 38.595 1.00 94.75 214 TYR A C 1
ATOM 1587 O O . TYR A 1 214 ? -20.606 -26.405 38.692 1.00 94.75 214 TYR A O 1
ATOM 1595 N N . THR A 1 215 ? -21.028 -24.549 37.508 1.00 90.88 215 THR A N 1
ATOM 1596 C CA . THR A 1 215 ? -20.106 -24.860 36.400 1.00 90.88 215 THR A CA 1
ATOM 1597 C C . THR A 1 215 ? -18.949 -23.870 36.439 1.00 90.88 215 THR A C 1
ATOM 1599 O O . THR A 1 215 ? -19.195 -22.679 36.606 1.00 90.88 215 THR A O 1
ATOM 1602 N N . ASP A 1 216 ? -17.705 -24.339 36.347 1.00 89.44 216 ASP A N 1
ATOM 1603 C CA . ASP A 1 216 ? -16.537 -23.453 36.283 1.00 89.44 216 ASP A CA 1
ATOM 1604 C C . ASP A 1 216 ? -16.335 -22.852 34.883 1.00 89.44 216 ASP A C 1
ATOM 1606 O O . ASP A 1 216 ? -16.935 -23.304 33.912 1.00 89.44 216 ASP A O 1
ATOM 1610 N N . GLU A 1 217 ? -15.449 -21.862 34.773 1.00 81.06 217 GLU A N 1
ATOM 1611 C CA . GLU A 1 217 ? -15.105 -21.157 33.522 1.00 81.06 217 GLU A CA 1
ATOM 1612 C C . GLU A 1 217 ? -14.623 -22.076 32.381 1.00 81.06 217 GLU A C 1
ATOM 1614 O O . GLU A 1 217 ? -14.655 -21.707 31.209 1.00 81.06 217 GLU A O 1
ATOM 1619 N N . ALA A 1 218 ? -14.192 -23.304 32.690 1.00 81.00 218 ALA A N 1
ATOM 1620 C CA . ALA A 1 218 ? -13.807 -24.301 31.691 1.00 81.00 218 ALA A CA 1
ATOM 1621 C C . ALA A 1 218 ? -14.988 -25.181 31.233 1.00 81.00 218 ALA A C 1
ATOM 1623 O O . ALA A 1 218 ? -14.788 -26.138 30.480 1.00 81.00 218 ALA A O 1
ATOM 1624 N N . GLY A 1 219 ? -16.209 -24.906 31.702 1.00 80.12 219 GLY A N 1
ATOM 1625 C CA . GLY A 1 219 ? -17.402 -25.709 31.441 1.00 80.12 219 GLY A CA 1
ATOM 1626 C C . GLY A 1 219 ? -17.477 -26.995 32.272 1.00 80.12 219 GLY A C 1
ATOM 1627 O O . GLY A 1 219 ? -18.251 -27.896 31.942 1.00 80.12 219 GLY A O 1
ATOM 1628 N N . THR A 1 220 ? -16.667 -27.131 33.328 1.00 86.50 220 THR A N 1
ATOM 1629 C CA . THR A 1 220 ? -16.617 -28.340 34.161 1.00 86.50 220 THR A CA 1
ATOM 1630 C C . THR A 1 220 ? -17.537 -28.196 35.379 1.00 86.50 220 THR A C 1
ATOM 1632 O O . THR A 1 220 ? -17.390 -27.249 36.152 1.00 86.50 220 THR A O 1
ATOM 1635 N N . PRO A 1 221 ? -18.464 -29.142 35.621 1.00 93.25 221 PRO A N 1
ATOM 1636 C CA . PRO A 1 221 ? -19.295 -29.126 36.823 1.00 93.25 221 PRO A CA 1
ATOM 1637 C C . PRO A 1 221 ? -18.474 -29.268 38.114 1.00 93.25 221 PRO A C 1
ATOM 1639 O O . PRO A 1 221 ? -17.569 -30.104 38.208 1.00 93.25 221 PRO A O 1
ATOM 1642 N N . LYS A 1 222 ? -18.828 -28.486 39.134 1.00 94.00 222 LYS A N 1
ATOM 1643 C CA . LYS A 1 222 ? -18.220 -28.457 40.469 1.00 94.00 222 LYS A CA 1
ATOM 1644 C C . LYS A 1 222 ? -19.289 -28.547 41.553 1.00 94.00 222 LYS A C 1
ATOM 1646 O O . LYS A 1 222 ? -20.398 -28.036 41.399 1.00 94.00 222 LYS A O 1
ATOM 1651 N N . THR A 1 223 ? -18.907 -29.137 42.684 1.00 95.50 223 THR A N 1
ATOM 1652 C CA . THR A 1 223 ? -19.742 -29.226 43.887 1.00 95.50 223 THR A CA 1
ATOM 1653 C C . THR A 1 223 ? -18.939 -28.764 45.100 1.00 95.50 223 THR A C 1
ATOM 1655 O O . THR A 1 223 ? -17.838 -29.259 45.341 1.00 95.50 223 THR A O 1
ATOM 1658 N N . ALA A 1 224 ? -19.488 -27.828 45.871 1.00 95.25 224 ALA A N 1
ATOM 1659 C CA . ALA A 1 224 ? -18.967 -27.388 47.161 1.00 95.25 224 ALA A CA 1
ATOM 1660 C C . ALA A 1 224 ? -19.954 -27.753 48.277 1.00 95.25 224 ALA A C 1
ATOM 1662 O O . ALA A 1 224 ? -21.159 -27.571 48.139 1.00 95.25 224 ALA A O 1
ATOM 1663 N N . THR A 1 225 ? -19.454 -28.264 49.395 1.00 95.31 225 THR A N 1
ATOM 1664 C CA . THR A 1 225 ? -20.252 -28.650 50.561 1.00 95.31 225 THR A CA 1
ATOM 1665 C C . THR A 1 225 ? -19.866 -27.777 51.745 1.00 95.31 225 THR A C 1
ATOM 1667 O O . THR A 1 225 ? -18.739 -27.856 52.241 1.00 95.31 225 THR A O 1
ATOM 1670 N N . LEU A 1 226 ? -20.817 -26.970 52.210 1.00 95.81 226 LEU A N 1
ATOM 1671 C CA . LEU A 1 226 ? -20.706 -26.148 53.410 1.00 95.81 226 LEU A CA 1
ATOM 1672 C C . LEU A 1 226 ? -21.237 -26.948 54.602 1.00 95.81 226 LEU A C 1
ATOM 1674 O O . LEU A 1 226 ? -22.348 -27.466 54.538 1.00 95.81 226 LEU A O 1
ATOM 1678 N N . THR A 1 227 ? -20.472 -27.070 55.685 1.00 94.62 227 THR A N 1
ATOM 1679 C CA . THR A 1 227 ? -20.846 -27.873 56.866 1.00 94.62 227 THR A CA 1
ATOM 1680 C C . THR A 1 227 ? -20.736 -27.060 58.148 1.00 94.62 227 THR A C 1
ATOM 1682 O O . THR A 1 227 ? -19.681 -26.476 58.408 1.00 94.62 227 THR A O 1
ATOM 1685 N N . LYS A 1 228 ? -21.791 -27.076 58.972 1.00 93.19 228 LYS A N 1
ATOM 1686 C CA . LYS A 1 228 ? -21.835 -26.434 60.291 1.00 93.19 228 LYS A CA 1
ATOM 1687 C C . LYS A 1 228 ? -21.263 -27.357 61.370 1.00 93.19 228 LYS A C 1
ATOM 1689 O O . LYS A 1 228 ? -21.799 -28.435 61.657 1.00 93.19 228 LYS A O 1
ATOM 1694 N N . GLY A 1 229 ? -20.156 -26.942 61.971 1.00 88.44 229 GLY A N 1
ATOM 1695 C CA . GLY A 1 229 ? -19.495 -27.619 63.079 1.00 88.44 229 GLY A CA 1
ATOM 1696 C C . GLY A 1 229 ? -20.286 -27.538 64.386 1.00 88.44 229 GLY A C 1
ATOM 1697 O O . GLY A 1 229 ? -21.224 -26.758 64.535 1.00 88.44 229 GLY A O 1
ATOM 1698 N N . ASN A 1 230 ? -19.900 -28.360 65.363 1.00 85.56 230 ASN A N 1
ATOM 1699 C CA . ASN A 1 230 ? -20.523 -28.365 66.696 1.00 85.56 230 ASN A CA 1
ATOM 1700 C C . ASN A 1 230 ? -20.174 -27.110 67.520 1.00 85.56 230 ASN A C 1
ATOM 1702 O O . ASN A 1 230 ? -20.786 -26.855 68.552 1.00 85.56 230 ASN A O 1
ATOM 1706 N N . ASP A 1 231 ? -19.174 -26.352 67.078 1.00 84.38 231 ASP A N 1
ATOM 1707 C CA . ASP A 1 231 ? -18.791 -25.035 67.584 1.00 84.38 231 ASP A CA 1
ATOM 1708 C C . ASP A 1 231 ? -19.638 -23.897 66.983 1.00 84.38 231 ASP A C 1
ATOM 1710 O O . ASP A 1 231 ? -19.478 -22.746 67.380 1.00 84.38 231 ASP A O 1
ATOM 1714 N N . GLY A 1 232 ? -20.544 -24.215 66.052 1.00 82.12 232 GLY A N 1
ATOM 1715 C CA . GLY A 1 232 ? -21.411 -23.261 65.366 1.00 82.12 232 GLY A CA 1
ATOM 1716 C C . GLY A 1 232 ? -20.792 -22.618 64.124 1.00 82.12 232 GLY A C 1
ATOM 1717 O O . GLY A 1 232 ? -21.517 -21.924 63.414 1.00 82.12 232 GLY A O 1
ATOM 1718 N N . ASN A 1 233 ? -19.511 -22.875 63.828 1.00 91.56 233 ASN A N 1
ATOM 1719 C CA . ASN A 1 233 ? -18.830 -22.324 62.657 1.00 91.56 233 ASN A CA 1
ATOM 1720 C C . ASN A 1 233 ? -19.049 -23.187 61.410 1.00 91.56 233 ASN A C 1
ATOM 1722 O O . ASN A 1 233 ? -19.144 -24.412 61.483 1.00 91.56 233 ASN A O 1
ATOM 1726 N N . TRP A 1 234 ? -19.058 -22.554 60.245 1.00 94.31 234 TRP A N 1
ATOM 1727 C CA . TRP A 1 234 ? -19.162 -23.203 58.947 1.00 94.31 234 TRP A CA 1
ATOM 1728 C C . TRP A 1 234 ? -17.790 -23.453 58.314 1.00 94.31 234 TRP A C 1
ATOM 1730 O O . TRP A 1 234 ? -16.853 -22.670 58.466 1.00 94.31 234 TRP A O 1
ATOM 1740 N N . THR A 1 235 ? -17.684 -24.547 57.561 1.00 93.69 235 THR A N 1
ATOM 1741 C CA . THR A 1 235 ? -16.494 -24.925 56.778 1.00 93.69 235 THR A CA 1
ATOM 1742 C C . THR A 1 235 ? -16.887 -25.324 55.355 1.00 93.69 235 THR A C 1
ATOM 1744 O O . THR A 1 235 ? -17.976 -25.856 55.163 1.00 93.69 235 THR A O 1
ATOM 1747 N N . SER A 1 236 ? -16.020 -25.076 54.366 1.00 95.19 236 SER A N 1
ATOM 1748 C CA . SER A 1 236 ? -16.199 -25.486 52.962 1.00 95.19 236 SER A CA 1
ATOM 1749 C C . SER A 1 236 ? -15.157 -26.545 52.597 1.00 95.19 236 SER A C 1
ATOM 1751 O O . SER A 1 236 ? -13.999 -26.438 53.002 1.00 95.19 236 SER A O 1
ATOM 1753 N N . ASN A 1 237 ? -15.544 -27.557 51.817 1.00 93.44 237 ASN A N 1
ATOM 1754 C CA . ASN A 1 237 ? -14.608 -28.535 51.245 1.00 93.44 237 ASN A CA 1
ATOM 1755 C C . ASN A 1 237 ? -13.934 -28.055 49.945 1.00 93.44 237 ASN A C 1
ATOM 1757 O O . ASN A 1 237 ? -13.054 -28.747 49.432 1.00 93.44 237 ASN A O 1
ATOM 1761 N N . ASN A 1 238 ? -14.355 -26.909 49.410 1.00 90.62 238 ASN A N 1
ATOM 1762 C CA . ASN A 1 238 ? -13.859 -26.356 48.160 1.00 90.62 238 ASN A CA 1
ATOM 1763 C C . ASN A 1 238 ? -13.155 -25.014 48.435 1.00 90.62 238 ASN A C 1
ATOM 1765 O O . ASN A 1 238 ? -13.828 -24.074 48.870 1.00 90.62 238 ASN A O 1
ATOM 1769 N N . PRO A 1 239 ? -11.830 -24.912 48.203 1.00 86.56 239 PRO A N 1
ATOM 1770 C CA . PRO A 1 239 ? -11.069 -23.692 48.468 1.00 86.56 239 PRO A CA 1
ATOM 1771 C C . PRO A 1 239 ? -11.400 -22.540 47.509 1.00 86.56 239 PRO A C 1
ATOM 1773 O O . PRO A 1 239 ? -11.109 -21.396 47.846 1.00 86.56 239 PRO A O 1
ATOM 1776 N N . ASP A 1 240 ? -12.014 -22.819 46.354 1.00 86.19 240 ASP A N 1
ATOM 1777 C CA . ASP A 1 240 ? -12.413 -21.796 45.378 1.00 86.19 240 ASP A CA 1
ATOM 1778 C C . ASP A 1 240 ? -13.705 -21.066 45.787 1.00 86.19 240 ASP A C 1
ATOM 1780 O O . ASP A 1 240 ? -14.049 -20.036 45.212 1.00 86.19 240 ASP A O 1
ATOM 1784 N N . VAL A 1 241 ? -14.422 -21.583 46.791 1.00 90.88 241 VAL A N 1
ATOM 1785 C CA . VAL A 1 241 ? -15.627 -20.967 47.352 1.00 90.88 241 VAL A CA 1
ATOM 1786 C C . VAL A 1 241 ? -15.257 -20.269 48.656 1.00 90.88 241 VAL A C 1
ATOM 1788 O O . VAL A 1 241 ? -14.996 -20.919 49.673 1.00 90.88 241 VAL A O 1
ATOM 1791 N N . ALA A 1 242 ? -15.244 -18.937 48.632 1.00 90.06 242 ALA A N 1
ATOM 1792 C CA . ALA A 1 242 ? -14.992 -18.133 49.820 1.00 90.06 242 ALA A CA 1
ATOM 1793 C C . ALA A 1 242 ? -16.162 -18.288 50.800 1.00 90.06 242 ALA A C 1
ATOM 1795 O O . ALA A 1 242 ? -17.315 -18.200 50.398 1.00 90.06 242 ALA A O 1
ATOM 1796 N N . LEU A 1 243 ? -15.881 -18.526 52.080 1.00 94.12 243 LEU A N 1
ATOM 1797 C CA . LEU A 1 243 ? -16.895 -18.788 53.103 1.00 94.12 243 LEU A CA 1
ATOM 1798 C C . LEU A 1 243 ? -16.646 -17.908 54.326 1.00 94.12 243 LEU A C 1
ATOM 1800 O O . LEU A 1 243 ? -15.527 -17.883 54.837 1.00 94.12 243 LEU A O 1
ATOM 1804 N N . ASP A 1 244 ? -17.691 -17.258 54.834 1.00 92.62 244 ASP A N 1
ATOM 1805 C CA . ASP A 1 244 ? -17.701 -16.671 56.174 1.00 92.62 244 ASP A CA 1
ATOM 1806 C C . ASP A 1 244 ? -18.018 -17.764 57.216 1.00 92.62 244 ASP A C 1
ATOM 1808 O O . ASP A 1 244 ? -19.146 -18.271 57.247 1.00 92.62 244 ASP A O 1
ATOM 1812 N N . PRO A 1 245 ? -17.069 -18.134 58.099 1.00 91.44 245 PRO A N 1
ATOM 1813 C CA . PRO A 1 245 ? -17.289 -19.189 59.082 1.00 91.44 245 PRO A CA 1
ATOM 1814 C C . PRO A 1 245 ? -18.400 -18.881 60.091 1.00 91.44 245 PRO A C 1
ATOM 1816 O O . PRO A 1 245 ? -19.014 -19.813 60.599 1.00 91.44 245 PRO A O 1
ATOM 1819 N N . ALA A 1 246 ? -18.686 -17.614 60.402 1.00 90.06 246 ALA A N 1
ATOM 1820 C CA . ALA A 1 246 ? -19.672 -17.273 61.431 1.00 90.06 246 ALA A CA 1
ATOM 1821 C C . ALA A 1 246 ? -21.113 -17.393 60.917 1.00 90.06 246 ALA A C 1
ATOM 1823 O O . ALA A 1 246 ? -22.008 -17.819 61.648 1.00 90.06 246 ALA A O 1
ATOM 1824 N N . THR A 1 247 ? -21.341 -17.015 59.659 1.00 89.94 247 THR A N 1
ATOM 1825 C CA . THR A 1 247 ? -22.683 -16.960 59.056 1.00 89.94 247 THR A CA 1
ATOM 1826 C C . THR A 1 247 ? -22.966 -18.135 58.124 1.00 89.94 247 THR A C 1
ATOM 1828 O O . THR A 1 247 ? -24.125 -18.469 57.891 1.00 89.94 247 THR A O 1
ATOM 1831 N N . GLY A 1 248 ? -21.922 -18.776 57.596 1.00 88.94 248 GLY A N 1
ATOM 1832 C CA . GLY A 1 248 ? -22.031 -19.788 56.549 1.00 88.94 248 GLY A CA 1
ATOM 1833 C C . GLY A 1 248 ? -22.309 -19.211 55.165 1.00 88.94 248 GLY A C 1
ATOM 1834 O O . GLY A 1 248 ? -22.510 -19.981 54.227 1.00 88.94 248 GLY A O 1
ATOM 1835 N N . LYS A 1 249 ? -22.312 -17.878 55.021 1.00 94.06 249 LYS A N 1
ATOM 1836 C CA . LYS A 1 249 ? -22.459 -17.204 53.732 1.00 94.06 249 LYS A CA 1
ATOM 1837 C C . LYS A 1 249 ? -21.250 -17.523 52.855 1.00 94.06 249 LYS A C 1
ATOM 1839 O O . LYS A 1 249 ? -20.112 -17.264 53.248 1.00 94.06 249 LYS A O 1
ATOM 1844 N N . ALA A 1 250 ? -21.507 -18.092 51.685 1.00 94.75 250 ALA A N 1
ATOM 1845 C CA . ALA A 1 250 ? -20.495 -18.458 50.710 1.00 94.75 250 ALA A CA 1
ATOM 1846 C C . ALA A 1 250 ? -20.566 -17.559 49.474 1.00 94.75 250 ALA A C 1
ATOM 1848 O O . ALA A 1 250 ? -21.648 -17.149 49.062 1.00 94.75 250 ALA A O 1
ATOM 1849 N N . THR A 1 251 ? -19.423 -17.303 48.855 1.00 95.56 251 THR A N 1
ATOM 1850 C CA . THR A 1 251 ? -19.295 -16.545 47.614 1.00 95.56 251 THR A CA 1
ATOM 1851 C C . THR A 1 251 ? -18.471 -17.362 46.632 1.00 95.56 251 THR A C 1
ATOM 1853 O O . THR A 1 251 ? -17.341 -17.751 46.931 1.00 95.56 251 THR A O 1
ATOM 1856 N N . ILE A 1 252 ? -19.038 -17.613 45.455 1.00 93.94 252 ILE A N 1
ATOM 1857 C CA . ILE A 1 252 ? -18.319 -18.130 44.294 1.00 93.94 252 ILE A CA 1
ATOM 1858 C C . ILE A 1 252 ? -17.832 -16.904 43.508 1.00 93.94 252 ILE A C 1
ATOM 1860 O O . ILE A 1 252 ? -18.673 -16.142 43.021 1.00 93.94 252 ILE A O 1
ATOM 1864 N N . PRO A 1 253 ? -16.513 -16.651 43.429 1.00 90.50 253 PRO A N 1
ATOM 1865 C CA . PRO A 1 253 ? -15.974 -15.530 42.663 1.00 90.50 253 PRO A CA 1
ATOM 1866 C C . PRO A 1 253 ? -16.336 -15.628 41.176 1.00 90.50 253 PRO A C 1
ATOM 1868 O O . PRO A 1 253 ? -16.460 -16.734 40.652 1.00 90.50 253 PRO A O 1
ATOM 1871 N N . ALA A 1 254 ? -16.458 -14.480 40.502 1.00 86.25 254 ALA A N 1
ATOM 1872 C CA . ALA A 1 254 ? -16.809 -14.418 39.081 1.00 86.25 254 ALA A CA 1
ATOM 1873 C C . ALA A 1 254 ? -15.835 -15.226 38.205 1.00 86.25 254 ALA A C 1
ATOM 1875 O O . ALA A 1 254 ? -16.261 -16.001 37.368 1.00 86.25 254 ALA A O 1
ATOM 1876 N N . ASP A 1 255 ? -14.530 -15.181 38.497 1.00 84.19 255 ASP A N 1
ATOM 1877 C CA . ASP A 1 255 ? -13.485 -15.926 37.771 1.00 84.19 255 ASP A CA 1
ATOM 1878 C C . ASP A 1 255 ? -13.443 -17.440 38.078 1.00 84.19 255 ASP A C 1
ATOM 1880 O O . ASP A 1 255 ? -12.470 -18.131 37.749 1.00 84.19 255 ASP A O 1
ATOM 1884 N N . LYS A 1 256 ? -14.451 -17.957 38.789 1.00 88.94 256 LYS A N 1
ATOM 1885 C CA . LYS A 1 256 ? -14.591 -19.370 39.170 1.00 88.94 256 LYS A CA 1
ATOM 1886 C C . LYS A 1 256 ? -15.923 -19.972 38.739 1.00 88.94 256 LYS A C 1
ATOM 1888 O O . LYS A 1 256 ? -16.108 -21.171 38.954 1.00 88.94 256 LYS A O 1
ATOM 1893 N N . VAL A 1 257 ? -16.827 -19.198 38.140 1.00 89.56 257 VAL A N 1
ATOM 1894 C CA . VAL A 1 257 ? -18.154 -19.653 37.713 1.00 89.56 257 VAL A CA 1
ATOM 1895 C C . VAL A 1 257 ? -18.433 -19.186 36.291 1.00 89.56 257 VAL A C 1
ATOM 1897 O O . VAL A 1 257 ? -18.204 -18.036 35.965 1.00 89.56 257 VAL A O 1
ATOM 1900 N N . GLN A 1 258 ? -18.918 -20.086 35.440 1.00 85.62 258 GLN A N 1
ATOM 1901 C CA . GLN A 1 258 ? -19.212 -19.765 34.048 1.00 85.62 258 GLN A CA 1
ATOM 1902 C C . GLN A 1 258 ? -20.405 -18.809 33.940 1.00 85.62 258 GLN A C 1
ATOM 1904 O O . GLN A 1 258 ? -21.491 -19.111 34.457 1.00 85.62 258 GLN A O 1
ATOM 1909 N N . ASP A 1 259 ? -20.229 -17.729 33.185 1.00 83.75 259 ASP A N 1
ATOM 1910 C CA . ASP A 1 259 ? -21.262 -16.731 32.904 1.00 83.75 259 ASP A CA 1
ATOM 1911 C C . ASP A 1 259 ? -22.556 -17.362 32.359 1.00 83.75 259 ASP A C 1
ATOM 1913 O O . ASP A 1 259 ? -22.552 -18.258 31.506 1.00 83.75 259 ASP A O 1
ATOM 1917 N N . GLY A 1 260 ? -23.699 -16.917 32.892 1.00 81.00 260 GLY A N 1
ATOM 1918 C CA . GLY A 1 260 ? -25.030 -17.404 32.519 1.00 81.00 260 GLY A CA 1
ATOM 1919 C C . GLY A 1 260 ? -25.344 -18.847 32.939 1.00 81.00 260 GLY A C 1
ATOM 1920 O O . GLY A 1 260 ? -26.472 -19.306 32.727 1.00 81.00 260 GLY A O 1
ATOM 1921 N N . SER A 1 261 ? -24.396 -19.574 33.543 1.00 88.06 261 SER A N 1
ATOM 1922 C CA . SER A 1 261 ? -24.616 -20.949 34.001 1.00 88.06 261 SER A CA 1
ATOM 1923 C C . SER A 1 261 ? -25.430 -20.995 35.307 1.00 88.06 261 SER A C 1
ATOM 1925 O O . SER A 1 261 ? -25.341 -20.084 36.135 1.00 88.06 261 SER A O 1
ATOM 1927 N N . PRO A 1 262 ? -26.255 -22.038 35.525 1.00 92.12 262 PRO A N 1
ATOM 1928 C CA . PRO A 1 262 ? -27.060 -22.150 36.735 1.00 92.12 262 PRO A CA 1
ATOM 1929 C C . PRO A 1 262 ? -26.213 -22.563 37.945 1.00 92.12 262 PRO A C 1
ATOM 1931 O O . PRO A 1 262 ? -25.511 -23.577 37.912 1.00 92.12 262 PRO A O 1
ATOM 1934 N N . VAL A 1 263 ? -26.379 -21.844 39.054 1.00 94.19 263 VAL A N 1
ATOM 1935 C CA . VAL A 1 263 ? -25.906 -22.220 40.390 1.00 94.19 263 VAL A CA 1
ATOM 1936 C C . VAL A 1 263 ? -27.090 -22.716 41.212 1.00 94.19 263 VAL A C 1
ATOM 1938 O O . VAL A 1 263 ? -28.156 -22.093 41.239 1.00 94.19 263 VAL A O 1
ATOM 1941 N N . LYS A 1 264 ? -26.921 -23.863 41.874 1.00 94.00 264 LYS A N 1
ATOM 1942 C CA . LYS A 1 264 ? -27.963 -24.514 42.682 1.00 94.00 264 LYS A CA 1
ATOM 1943 C C . LYS A 1 264 ? -27.452 -24.816 44.078 1.00 94.00 264 LYS A C 1
ATOM 1945 O O . LYS A 1 264 ? -26.361 -25.359 44.209 1.00 94.00 264 LYS A O 1
ATOM 1950 N N . ALA A 1 265 ? -28.247 -24.528 45.105 1.00 94.25 265 ALA A N 1
ATOM 1951 C CA . ALA A 1 265 ? -27.895 -24.813 46.493 1.00 94.25 265 ALA A CA 1
ATOM 1952 C C . ALA A 1 265 ? -29.022 -25.538 47.237 1.00 94.25 265 ALA A C 1
ATOM 1954 O O . ALA A 1 265 ? -30.192 -25.179 47.095 1.00 94.25 265 ALA A O 1
ATOM 1955 N N . LYS A 1 266 ? -28.672 -26.528 48.065 1.00 93.06 266 LYS A N 1
ATOM 1956 C CA . LYS A 1 266 ? -29.638 -27.338 48.823 1.00 93.06 266 LYS A CA 1
ATOM 1957 C C . LYS A 1 266 ? -29.182 -27.585 50.260 1.00 93.06 266 LYS A C 1
ATOM 1959 O O . LYS A 1 266 ? -28.051 -28.017 50.467 1.00 93.06 266 LYS A O 1
ATOM 1964 N N . ALA A 1 267 ? -30.053 -27.338 51.241 1.00 93.88 267 ALA A N 1
ATOM 1965 C CA . ALA A 1 267 ? -29.752 -27.520 52.666 1.00 93.88 267 ALA A CA 1
ATOM 1966 C C . ALA A 1 267 ? -30.242 -28.869 53.222 1.00 93.88 267 ALA A C 1
ATOM 1968 O O . ALA A 1 267 ? -31.280 -29.378 52.796 1.00 93.88 267 ALA A O 1
ATOM 1969 N N . THR A 1 268 ? -29.518 -29.421 54.201 1.00 89.31 268 THR A N 1
ATOM 1970 C CA . THR A 1 268 ? -29.890 -30.623 54.975 1.00 89.31 268 THR A CA 1
ATOM 1971 C C . THR A 1 268 ? -29.740 -30.357 56.477 1.00 89.31 268 THR A C 1
ATOM 1973 O O . THR A 1 268 ? -28.763 -29.723 56.885 1.00 89.31 268 THR A O 1
ATOM 1976 N N . ASP A 1 269 ? -30.688 -30.822 57.294 1.00 89.81 269 ASP A N 1
ATOM 1977 C CA . ASP A 1 269 ? -30.661 -30.693 58.764 1.00 89.81 269 ASP A CA 1
ATOM 1978 C C . ASP A 1 269 ? -29.865 -31.813 59.474 1.00 89.81 269 ASP A C 1
ATOM 1980 O O . ASP A 1 269 ? -29.308 -32.720 58.848 1.00 89.81 269 ASP A O 1
ATOM 1984 N N . GLU A 1 270 ? -29.804 -31.759 60.809 1.00 87.31 270 GLU A N 1
ATOM 1985 C CA . GLU A 1 270 ? -29.187 -32.798 61.652 1.00 87.31 270 GLU A CA 1
ATOM 1986 C C . GLU A 1 270 ? -29.922 -34.154 61.621 1.00 87.31 270 GLU A C 1
ATOM 1988 O O . GLU A 1 270 ? -29.308 -35.196 61.873 1.00 87.31 270 GLU A O 1
ATOM 1993 N N . SER A 1 271 ? -31.218 -34.154 61.299 1.00 84.25 271 SER A N 1
ATOM 1994 C CA . SER A 1 271 ? -32.082 -35.338 61.183 1.00 84.25 271 SER A CA 1
ATOM 1995 C C . SER A 1 271 ? -31.965 -36.038 59.818 1.00 84.25 271 SER A C 1
ATOM 1997 O O . SER A 1 271 ? -32.448 -37.167 59.655 1.00 84.25 271 SER A O 1
ATOM 1999 N N . GLY A 1 272 ? -31.297 -35.399 58.854 1.00 84.25 272 GLY A N 1
ATOM 2000 C CA . GLY A 1 272 ? -31.124 -35.840 57.475 1.00 84.25 272 GLY A CA 1
ATOM 2001 C C . GLY A 1 272 ? -32.271 -35.461 56.532 1.00 84.25 272 GLY A C 1
ATOM 2002 O O . GLY A 1 272 ? -32.326 -36.019 55.434 1.00 84.25 272 GLY A O 1
ATOM 2003 N N . ASN A 1 273 ? -33.189 -34.567 56.916 1.00 77.88 273 ASN A N 1
ATOM 2004 C CA . ASN A 1 273 ? -34.205 -34.059 55.993 1.00 77.88 273 ASN A CA 1
ATOM 2005 C C . ASN A 1 273 ? -33.589 -32.975 55.096 1.00 77.88 273 ASN A C 1
ATOM 2007 O O . ASN A 1 273 ? -32.800 -32.140 55.539 1.00 77.88 273 ASN A O 1
ATOM 2011 N N . THR A 1 274 ? -33.946 -32.990 53.812 1.00 86.12 274 THR A N 1
ATOM 2012 C CA . THR A 1 274 ? -33.373 -32.089 52.804 1.00 86.12 274 THR A CA 1
ATOM 2013 C C . THR A 1 274 ? -34.429 -31.115 52.290 1.00 86.12 274 THR A C 1
ATOM 2015 O O . THR A 1 274 ? -35.509 -31.543 51.879 1.00 86.12 274 THR A O 1
ATOM 2018 N N . GLY A 1 275 ? -34.100 -29.823 52.289 1.00 83.31 275 GLY A N 1
ATOM 2019 C CA . GLY A 1 275 ? -34.971 -28.737 51.836 1.00 83.31 275 GLY A CA 1
ATOM 2020 C C . GLY A 1 275 ? -35.093 -28.609 50.315 1.00 83.31 275 GLY A C 1
ATOM 2021 O O . GLY A 1 275 ? -34.476 -29.352 49.544 1.00 83.31 275 GLY A O 1
ATOM 2022 N N . GLU A 1 276 ? -35.896 -27.637 49.879 1.00 84.75 276 GLU A N 1
ATOM 2023 C CA . GLU A 1 276 ? -35.999 -27.233 48.470 1.00 84.75 276 GLU A CA 1
ATOM 2024 C C . GLU A 1 276 ? -34.704 -26.565 47.964 1.00 84.75 276 GLU A C 1
ATOM 2026 O O . GLU A 1 276 ? -33.894 -26.058 48.742 1.00 84.75 276 GLU A O 1
ATOM 2031 N N . GLU A 1 277 ? -34.500 -26.572 46.643 1.00 84.19 277 GLU A N 1
ATOM 2032 C CA . GLU A 1 277 ? -33.317 -25.980 46.008 1.00 84.19 277 GLU A CA 1
ATOM 2033 C C . GLU A 1 277 ? -33.487 -24.469 45.791 1.00 84.19 277 GLU A C 1
ATOM 2035 O O . GLU A 1 277 ? -34.490 -24.008 45.244 1.00 84.19 277 GLU A O 1
ATOM 2040 N N . GLY A 1 278 ? -32.471 -23.697 46.175 1.00 86.81 278 GLY A N 1
ATOM 2041 C CA . GLY A 1 278 ? -32.275 -22.329 45.701 1.00 86.81 278 GLY A CA 1
ATOM 2042 C C . GLY A 1 278 ? -31.524 -22.336 44.371 1.00 86.81 278 GLY A C 1
ATOM 2043 O O . GLY A 1 278 ? -30.611 -23.143 44.186 1.00 86.81 278 GLY A O 1
ATOM 2044 N N . THR A 1 279 ? -31.888 -21.453 43.438 1.00 86.88 279 THR A N 1
ATOM 2045 C CA . THR A 1 279 ? -31.206 -21.345 42.141 1.00 86.88 279 THR A CA 1
ATOM 2046 C C . THR A 1 279 ? -31.118 -19.903 41.656 1.00 86.88 279 THR A C 1
ATOM 2048 O O . THR A 1 279 ? -32.059 -19.133 41.837 1.00 86.88 279 THR A O 1
ATOM 2051 N N . ALA A 1 280 ? -29.995 -19.569 41.025 1.00 90.94 280 ALA A N 1
ATOM 2052 C CA . ALA A 1 280 ? -29.800 -18.362 40.229 1.00 90.94 280 ALA A CA 1
ATOM 2053 C C . ALA A 1 280 ? -28.850 -18.685 39.068 1.00 90.94 280 ALA A C 1
ATOM 2055 O O . ALA A 1 280 ? -28.053 -19.618 39.174 1.00 90.94 280 ALA A O 1
ATOM 2056 N N . ASN A 1 281 ? -28.914 -17.924 37.979 1.00 87.69 281 ASN A N 1
ATOM 2057 C CA . ASN A 1 281 ? -27.899 -17.992 36.928 1.00 87.69 281 ASN A CA 1
ATOM 2058 C C . ASN A 1 281 ? -26.803 -16.977 37.243 1.00 87.69 281 ASN A C 1
ATOM 2060 O O . ASN A 1 281 ? -27.133 -15.853 37.616 1.00 87.69 281 ASN A O 1
ATOM 2064 N N . ALA A 1 282 ? -25.536 -17.366 37.105 1.00 83.69 282 ALA A N 1
ATOM 2065 C CA . ALA A 1 282 ? -24.413 -16.455 37.298 1.00 83.69 282 ALA A CA 1
ATOM 2066 C C . ALA A 1 282 ? -24.531 -15.233 36.368 1.00 83.69 282 ALA A C 1
ATOM 2068 O O . ALA A 1 282 ? -24.946 -15.367 35.212 1.00 83.69 282 ALA A O 1
ATOM 2069 N N . GLY A 1 283 ? -24.199 -14.052 36.900 1.00 73.25 283 GLY A N 1
ATOM 2070 C CA . GLY A 1 283 ? -24.132 -12.810 36.126 1.00 73.25 283 GLY A CA 1
ATOM 2071 C C . GLY A 1 283 ? -22.985 -12.846 35.114 1.00 73.25 283 GLY A C 1
ATOM 2072 O O . GLY A 1 283 ? -22.161 -13.751 35.155 1.00 73.25 283 GLY A O 1
ATOM 2073 N N . ASN A 1 284 ? -22.940 -11.875 34.203 1.00 66.31 284 ASN A N 1
ATOM 2074 C CA . ASN A 1 284 ? -21.839 -11.755 33.247 1.00 66.31 284 ASN A CA 1
ATOM 2075 C C . ASN A 1 284 ? -20.646 -11.064 33.921 1.00 66.31 284 ASN A C 1
ATOM 2077 O O . ASN A 1 284 ? -20.846 -10.100 34.665 1.00 66.31 284 ASN A O 1
ATOM 2081 N N . ASN A 1 285 ? -19.420 -11.495 33.641 1.00 59.12 285 ASN A N 1
ATOM 2082 C CA . ASN A 1 285 ? -18.231 -10.808 34.135 1.00 59.12 285 ASN A CA 1
ATOM 2083 C C . ASN A 1 285 ? -18.029 -9.522 33.308 1.00 59.12 285 ASN A C 1
ATOM 2085 O O . ASN A 1 285 ? -17.487 -9.541 32.204 1.00 59.12 285 ASN A O 1
ATOM 2089 N N . VAL A 1 286 ? -18.563 -8.396 33.786 1.00 55.00 286 VAL A N 1
ATOM 2090 C CA . VAL A 1 286 ? -18.519 -7.118 33.061 1.00 55.00 286 VAL A CA 1
ATOM 2091 C C . VAL A 1 286 ? -17.078 -6.591 33.072 1.00 55.00 286 VAL A C 1
ATOM 2093 O O . VAL A 1 286 ? -16.534 -6.220 34.114 1.00 55.00 286 VAL A O 1
ATOM 2096 N N . ASP A 1 287 ? -16.430 -6.594 31.907 1.00 54.69 287 ASP A N 1
ATOM 2097 C CA . ASP A 1 287 ? -15.088 -6.049 31.732 1.00 54.69 287 ASP A CA 1
ATOM 2098 C C . ASP A 1 287 ? -15.071 -4.517 31.833 1.00 54.69 287 ASP A C 1
ATOM 2100 O O . ASP A 1 287 ? -15.165 -3.814 30.840 1.00 54.69 287 ASP A O 1
ATOM 2104 N N . HIS A 1 288 ? -14.873 -3.984 33.035 1.00 58.16 288 HIS A N 1
ATOM 2105 C CA . HIS A 1 288 ? -14.730 -2.538 33.241 1.00 58.16 288 HIS A CA 1
ATOM 2106 C C . HIS A 1 288 ? -13.333 -1.980 32.909 1.00 58.16 288 HIS A C 1
ATOM 2108 O O . HIS A 1 288 ? -13.021 -0.840 33.272 1.00 58.16 288 HIS A O 1
ATOM 2114 N N . THR A 1 289 ? -12.439 -2.774 32.309 1.00 63.72 289 THR A N 1
ATOM 2115 C CA . THR A 1 289 ? -11.091 -2.310 31.965 1.00 63.72 289 THR A CA 1
ATOM 2116 C C . THR A 1 289 ? -11.044 -1.819 30.527 1.00 63.72 289 THR A C 1
ATOM 2118 O O . THR A 1 289 ? -10.879 -2.600 29.601 1.00 63.72 289 THR A O 1
ATOM 2121 N N . VAL A 1 290 ? -11.116 -0.495 30.354 1.00 75.94 290 VAL A N 1
ATOM 2122 C CA . VAL A 1 290 ? -10.874 0.150 29.057 1.00 75.94 290 VAL A CA 1
ATOM 2123 C C . VAL A 1 290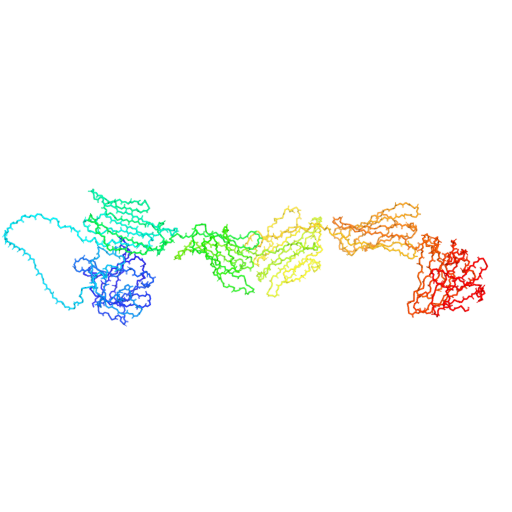 ? -9.515 -0.312 28.511 1.00 75.94 290 VAL A C 1
ATOM 2125 O O . VAL A 1 290 ? -8.509 -0.204 29.230 1.00 75.94 290 VAL A O 1
ATOM 2128 N N . PRO A 1 291 ? -9.440 -0.807 27.261 1.00 85.00 291 PRO A N 1
ATOM 2129 C CA . PRO A 1 291 ? -8.167 -1.136 26.642 1.00 85.00 291 PRO A CA 1
ATOM 2130 C C . PRO A 1 291 ? -7.242 0.077 26.645 1.00 85.00 291 PRO A C 1
ATOM 2132 O O . PRO A 1 291 ? -7.694 1.220 26.541 1.00 85.00 291 PRO A O 1
ATOM 2135 N N . ASN A 1 292 ? -5.933 -0.155 26.725 1.00 84.31 292 ASN A N 1
ATOM 2136 C CA . ASN A 1 292 ? -4.970 0.935 26.631 1.00 84.31 292 ASN A CA 1
ATOM 2137 C C . ASN A 1 292 ? -5.222 1.758 25.362 1.00 84.31 292 ASN A C 1
ATOM 2139 O O . ASN A 1 292 ? -5.650 1.215 24.340 1.00 84.31 292 ASN A O 1
ATOM 2143 N N . ALA A 1 293 ? -4.944 3.063 25.431 1.00 80.19 293 ALA A N 1
ATOM 2144 C CA . ALA A 1 293 ? -5.017 3.898 24.243 1.00 80.19 293 ALA A CA 1
ATOM 2145 C C . ALA A 1 293 ? -4.115 3.288 23.150 1.00 80.19 293 ALA A C 1
ATOM 2147 O O . ALA A 1 293 ? -2.981 2.901 23.455 1.00 80.19 293 ALA A O 1
ATOM 2148 N N . PRO A 1 294 ? -4.613 3.161 21.912 1.00 79.75 294 PRO A N 1
ATOM 2149 C CA . PRO A 1 294 ? -3.828 2.619 20.814 1.00 79.75 294 PRO A CA 1
ATOM 2150 C C . PRO A 1 294 ? -2.689 3.582 20.464 1.00 79.75 294 PRO A C 1
ATOM 2152 O O . PRO A 1 294 ? -2.761 4.777 20.750 1.00 79.75 294 PRO A O 1
ATOM 2155 N N . GLU A 1 295 ? -1.638 3.078 19.825 1.00 89.69 295 GLU A N 1
ATOM 2156 C CA . GLU A 1 295 ? -0.624 3.934 19.204 1.00 89.69 295 GLU A CA 1
ATOM 2157 C C . GLU A 1 295 ? -0.939 4.066 17.716 1.00 89.69 295 GLU A C 1
ATOM 2159 O O . GLU A 1 295 ? -1.259 3.082 17.050 1.00 89.69 295 GLU A O 1
ATOM 2164 N N . VAL A 1 296 ? -0.854 5.282 17.183 1.00 94.88 296 VAL A N 1
ATOM 2165 C CA . VAL A 1 296 ? -1.013 5.539 15.751 1.00 94.88 296 VAL A CA 1
ATOM 2166 C C . VAL A 1 296 ? 0.209 6.290 15.247 1.00 94.88 296 VAL A C 1
ATOM 2168 O O . VAL A 1 296 ? 0.605 7.301 15.828 1.00 94.88 296 VAL A O 1
ATOM 2171 N N . THR A 1 297 ? 0.840 5.777 14.195 1.00 93.56 297 THR A N 1
ATOM 2172 C CA . THR A 1 297 ? 2.083 6.328 13.650 1.00 93.56 297 THR A CA 1
ATOM 2173 C C . THR A 1 297 ? 2.019 6.419 12.135 1.00 93.56 297 THR A C 1
ATOM 2175 O O . THR A 1 297 ? 1.569 5.504 11.448 1.00 93.56 297 THR A O 1
ATOM 2178 N N . SER A 1 298 ? 2.482 7.543 11.601 1.00 91.69 298 SER A N 1
ATOM 2179 C CA . SER A 1 298 ? 2.634 7.727 10.159 1.00 91.69 298 SER A CA 1
ATOM 2180 C C . SER A 1 298 ? 3.907 7.041 9.675 1.00 91.69 298 SER A C 1
ATOM 2182 O O . SER A 1 298 ? 4.943 7.098 10.345 1.00 91.69 298 SER A O 1
ATOM 2184 N N . SER A 1 299 ? 3.840 6.410 8.508 1.00 90.00 299 SER A N 1
ATOM 2185 C CA . SER A 1 299 ? 4.989 5.777 7.875 1.00 90.00 299 SER A CA 1
ATOM 2186 C C . SER A 1 299 ? 6.069 6.796 7.539 1.00 90.00 299 SER A C 1
ATOM 2188 O O . SER A 1 299 ? 5.808 7.940 7.157 1.00 90.00 299 SER A O 1
ATOM 2190 N N . THR A 1 300 ? 7.315 6.353 7.654 1.00 85.56 300 THR A N 1
ATOM 2191 C CA . THR A 1 300 ? 8.493 7.125 7.258 1.00 85.56 300 THR A CA 1
ATOM 2192 C C . THR A 1 300 ? 8.985 6.766 5.858 1.00 85.56 300 THR A C 1
ATOM 2194 O O . THR A 1 300 ? 10.000 7.315 5.432 1.00 85.56 300 THR A O 1
ATOM 2197 N N . THR A 1 301 ? 8.296 5.868 5.139 1.00 84.25 301 THR A N 1
ATOM 2198 C CA . THR A 1 301 ? 8.771 5.325 3.854 1.00 84.25 301 THR A CA 1
ATOM 2199 C C . THR A 1 301 ? 7.764 5.382 2.712 1.00 84.25 301 THR A C 1
ATOM 2201 O O . THR A 1 301 ? 8.179 5.606 1.579 1.00 84.25 301 THR A O 1
ATOM 2204 N N . ASP A 1 302 ? 6.475 5.159 2.969 1.00 85.25 302 ASP A N 1
ATOM 2205 C CA . ASP A 1 302 ? 5.530 4.733 1.924 1.00 85.25 302 ASP A CA 1
ATOM 2206 C C . ASP A 1 302 ? 4.109 5.292 2.076 1.00 85.25 302 ASP A C 1
ATOM 2208 O O . ASP A 1 302 ? 3.163 4.600 1.741 1.00 85.25 302 ASP A O 1
ATOM 2212 N N . GLY A 1 303 ? 3.922 6.483 2.652 1.00 87.31 303 GLY A N 1
ATOM 2213 C CA . GLY A 1 303 ? 2.586 7.109 2.718 1.00 87.31 303 GLY A CA 1
ATOM 2214 C C . GLY A 1 303 ? 1.601 6.472 3.722 1.00 87.31 303 GLY A C 1
ATOM 2215 O O . GLY A 1 303 ? 0.635 7.094 4.144 1.00 87.31 303 GLY A O 1
ATOM 2216 N N . SER A 1 304 ? 1.861 5.245 4.181 1.00 93.81 304 SER A N 1
ATOM 2217 C CA . SER A 1 304 ? 0.917 4.462 4.986 1.00 93.81 304 SER A CA 1
ATOM 2218 C C . SER A 1 304 ? 0.780 4.949 6.442 1.00 93.81 304 SER A C 1
ATOM 2220 O O . SER A 1 304 ? 1.638 5.664 6.971 1.00 93.81 304 SER A O 1
ATOM 2222 N N . VAL A 1 305 ? -0.294 4.553 7.136 1.00 96.69 305 VAL A N 1
ATOM 2223 C CA . VAL A 1 305 ? -0.496 4.839 8.574 1.00 96.69 305 VAL A CA 1
ATOM 2224 C C . VAL A 1 305 ? -0.671 3.535 9.343 1.00 96.69 305 VAL A C 1
ATOM 2226 O O . VAL A 1 305 ? -1.522 2.713 9.019 1.00 96.69 305 VAL A O 1
ATOM 2229 N N . THR A 1 306 ? 0.121 3.338 10.394 1.00 96.94 306 THR A N 1
ATOM 2230 C CA . THR A 1 306 ? 0.053 2.149 11.248 1.00 96.94 306 THR A CA 1
ATOM 2231 C C . THR A 1 306 ? -0.782 2.428 12.492 1.00 96.94 306 THR A C 1
ATOM 2233 O O . THR A 1 306 ? -0.516 3.376 13.229 1.00 96.94 306 THR A O 1
ATOM 2236 N N . VAL A 1 307 ? -1.763 1.567 12.755 1.00 97.12 307 VAL A N 1
ATOM 2237 C CA . VAL A 1 307 ? -2.579 1.553 13.975 1.00 97.12 307 VAL A CA 1
ATOM 2238 C C . VAL A 1 307 ? -2.197 0.325 14.796 1.00 97.12 307 VAL A C 1
ATOM 2240 O O . VAL A 1 307 ? -2.457 -0.807 14.389 1.00 97.12 307 VAL A O 1
ATOM 2243 N N . GLN A 1 308 ? -1.581 0.530 15.957 1.00 94.88 308 GLN A N 1
ATOM 2244 C CA . GLN A 1 308 ? -1.273 -0.531 16.914 1.00 94.88 308 GLN A CA 1
ATOM 2245 C C . GLN A 1 308 ? -2.512 -0.852 17.749 1.00 94.88 308 GLN A C 1
ATOM 2247 O O . GLN A 1 308 ? -3.132 0.037 18.337 1.00 94.88 308 GLN A O 1
ATOM 2252 N N . VAL A 1 309 ? -2.854 -2.135 17.829 1.00 94.62 309 VAL A N 1
ATOM 2253 C CA . VAL A 1 309 ? -3.968 -2.608 18.655 1.00 94.62 309 VAL A CA 1
ATOM 2254 C C . VAL A 1 309 ? -3.503 -2.850 20.102 1.00 94.62 309 VAL A C 1
ATOM 2256 O O . VAL A 1 309 ? -2.376 -3.303 20.321 1.00 94.62 309 VAL A O 1
ATOM 2259 N N . PRO A 1 310 ? -4.339 -2.568 21.116 1.00 91.81 310 PRO A N 1
ATOM 2260 C CA . PRO A 1 310 ? -3.963 -2.701 22.525 1.00 91.81 310 PRO A CA 1
ATOM 2261 C C . PRO A 1 310 ? -3.700 -4.158 22.933 1.00 91.81 310 PRO A C 1
ATOM 2263 O O . PRO A 1 310 ? -4.448 -5.073 22.590 1.00 91.81 310 PRO A O 1
ATOM 2266 N N . SER A 1 311 ? -2.652 -4.373 23.733 1.00 88.06 311 SER A N 1
ATOM 2267 C CA . SER A 1 311 ? -2.251 -5.707 24.205 1.00 88.06 311 SER A CA 1
ATOM 2268 C C . SER A 1 311 ? -3.108 -6.251 25.351 1.00 88.06 311 SER A C 1
ATOM 2270 O O . SER A 1 311 ? -3.164 -7.464 25.537 1.00 88.06 311 SER A O 1
ATOM 2272 N N . ASN A 1 312 ? -3.770 -5.376 26.115 1.00 86.12 312 ASN A N 1
ATOM 2273 C CA . ASN A 1 312 ? -4.660 -5.747 27.217 1.00 86.12 312 ASN A CA 1
ATOM 2274 C C . ASN A 1 312 ? -6.129 -5.909 26.798 1.00 86.12 312 ASN A C 1
ATOM 2276 O O . ASN A 1 312 ? -6.955 -6.155 27.672 1.00 86.12 312 ASN A O 1
ATOM 2280 N N . ALA A 1 313 ? -6.448 -5.763 25.507 1.00 89.12 313 ALA A N 1
ATOM 2281 C CA . ALA A 1 313 ? -7.810 -5.937 25.016 1.00 89.12 313 ALA A CA 1
ATOM 2282 C C . ALA A 1 313 ? -8.284 -7.389 25.129 1.00 89.12 313 ALA A C 1
ATOM 2284 O O . ALA A 1 313 ? -7.563 -8.335 24.783 1.00 89.12 313 ALA A O 1
ATOM 2285 N N . LYS A 1 314 ? -9.528 -7.539 25.568 1.00 88.38 314 LYS A N 1
ATOM 2286 C CA . LYS A 1 314 ? -10.274 -8.786 25.669 1.00 88.38 314 LYS A CA 1
ATOM 2287 C C . LYS A 1 314 ? -11.212 -8.943 24.474 1.00 88.38 314 LYS A C 1
ATOM 2289 O O . LYS A 1 314 ? -11.425 -8.031 23.680 1.00 88.38 314 LYS A O 1
ATOM 2294 N N . THR A 1 315 ? -11.733 -10.152 24.303 1.00 89.62 315 THR A N 1
ATOM 2295 C CA . THR A 1 315 ? -12.697 -10.461 23.239 1.00 89.62 315 THR A CA 1
ATOM 2296 C C . THR A 1 315 ? -13.903 -9.527 23.323 1.00 89.62 315 THR A C 1
ATOM 2298 O O . THR A 1 315 ? -14.501 -9.404 24.386 1.00 89.62 315 THR A O 1
ATOM 2301 N N . GLY A 1 316 ? -14.281 -8.919 22.198 1.00 86.56 316 GLY A N 1
ATOM 2302 C CA . GLY A 1 316 ? -15.374 -7.946 22.123 1.00 86.56 316 GLY A CA 1
ATOM 2303 C C . GLY A 1 316 ? -14.931 -6.485 22.213 1.00 86.56 316 GLY A C 1
ATOM 2304 O O . GLY A 1 316 ? -15.686 -5.621 21.775 1.00 86.56 316 GLY A O 1
ATOM 2305 N N . ASP A 1 317 ? -13.711 -6.203 22.677 1.00 92.19 317 ASP A N 1
ATOM 2306 C CA . ASP A 1 317 ? -13.171 -4.842 22.673 1.00 92.19 317 ASP A CA 1
ATOM 2307 C C . ASP A 1 317 ? -12.962 -4.323 21.250 1.00 92.19 317 ASP A C 1
ATOM 2309 O O . ASP A 1 317 ? -12.731 -5.082 20.299 1.00 92.19 317 ASP A O 1
ATOM 2313 N N . MET A 1 318 ? -13.027 -3.003 21.105 1.00 94.31 318 MET A N 1
ATOM 2314 C CA . MET A 1 318 ? -13.049 -2.320 19.818 1.00 94.31 318 MET A CA 1
ATOM 2315 C C . MET A 1 318 ? -11.923 -1.288 19.714 1.00 94.31 318 MET A C 1
ATOM 2317 O O . MET A 1 318 ? -11.560 -0.626 20.687 1.00 94.31 318 MET A O 1
ATOM 2321 N N . VAL A 1 319 ? -11.402 -1.108 18.505 1.00 96.62 319 VAL A N 1
ATOM 2322 C CA . VAL A 1 319 ? -10.568 0.031 18.105 1.00 96.62 319 VAL A CA 1
ATOM 2323 C C . VAL A 1 319 ? -11.323 0.763 17.003 1.00 96.62 319 VAL A C 1
ATOM 2325 O O . VAL A 1 319 ? -11.534 0.209 15.927 1.00 96.62 319 VAL A O 1
ATOM 2328 N N . GLU A 1 320 ? -11.737 1.999 17.264 1.00 96.75 320 GLU A N 1
ATOM 2329 C CA . GLU A 1 320 ? -12.371 2.859 16.266 1.00 96.75 320 GLU A CA 1
ATOM 2330 C C . GLU A 1 320 ? -11.323 3.765 15.631 1.00 96.75 320 GLU A C 1
ATOM 2332 O O . GLU A 1 320 ? -10.700 4.599 16.294 1.00 96.75 320 GLU A O 1
ATOM 2337 N N . VAL A 1 321 ? -11.151 3.608 14.325 1.00 97.62 321 VAL A N 1
ATOM 2338 C CA . VAL A 1 321 ? -10.221 4.352 13.486 1.00 97.62 321 VAL A CA 1
ATOM 2339 C C . VAL A 1 321 ? -11.031 5.298 12.612 1.00 97.62 321 VAL A C 1
ATOM 2341 O O . VAL A 1 321 ? -11.821 4.867 11.779 1.00 97.62 321 VAL A O 1
ATOM 2344 N N . THR A 1 322 ? -10.843 6.600 12.788 1.00 96.81 322 THR A N 1
ATOM 2345 C CA . THR A 1 322 ? -11.448 7.616 11.922 1.00 96.81 322 THR A CA 1
ATOM 2346 C C . THR A 1 322 ? -10.413 8.125 10.933 1.00 96.81 322 THR A C 1
ATOM 2348 O O . THR A 1 322 ? -9.377 8.646 11.350 1.00 96.81 322 THR A O 1
ATOM 2351 N N . ILE A 1 323 ? -10.704 7.983 9.641 1.00 95.75 323 ILE A N 1
ATOM 2352 C CA . ILE A 1 323 ? -9.870 8.446 8.525 1.00 95.75 323 ILE A CA 1
ATOM 2353 C C . ILE A 1 323 ? -10.703 9.281 7.566 1.00 95.75 323 ILE A C 1
ATOM 2355 O O . ILE A 1 323 ? -11.921 9.112 7.490 1.00 95.75 323 ILE A O 1
ATOM 2359 N N . THR A 1 324 ? -10.044 10.138 6.795 1.00 92.81 324 THR A N 1
ATOM 2360 C CA . THR A 1 324 ? -10.661 10.731 5.607 1.00 92.81 324 THR A CA 1
ATOM 2361 C C . THR A 1 324 ? -10.288 9.855 4.418 1.00 92.81 324 THR A C 1
ATOM 2363 O O . THR A 1 324 ? -9.095 9.724 4.141 1.00 92.81 324 THR A O 1
ATOM 2366 N N . PRO A 1 325 ? -11.254 9.166 3.782 1.00 90.62 325 PRO A N 1
ATOM 2367 C CA . PRO A 1 325 ? -10.950 8.302 2.657 1.00 90.62 325 PRO A CA 1
ATOM 2368 C C . PRO A 1 325 ? -10.347 9.097 1.521 1.00 90.62 325 PRO A C 1
ATOM 2370 O O . PRO A 1 325 ? -10.838 10.171 1.173 1.00 90.62 325 PRO A O 1
ATOM 2373 N N . ASP A 1 326 ? -9.348 8.505 0.901 1.00 84.50 326 ASP A N 1
ATOM 2374 C CA . ASP A 1 326 ? -8.771 9.065 -0.298 1.00 84.50 326 ASP A CA 1
ATOM 2375 C C . ASP A 1 326 ? -9.784 9.001 -1.461 1.00 84.50 326 ASP A C 1
ATOM 2377 O O . ASP A 1 326 ? -10.273 7.925 -1.835 1.00 84.50 326 ASP A O 1
ATOM 2381 N N . THR A 1 327 ? -10.182 10.161 -1.997 1.00 70.81 327 THR A N 1
ATOM 2382 C CA . THR A 1 327 ? -11.137 10.239 -3.110 1.00 70.81 327 THR A CA 1
ATOM 2383 C C . THR A 1 327 ? -10.705 11.245 -4.166 1.00 70.81 327 THR A C 1
ATOM 2385 O O . THR A 1 327 ? -10.399 12.396 -3.875 1.00 70.81 327 THR A O 1
ATOM 2388 N N . VAL A 1 328 ? -10.900 10.865 -5.430 1.00 55.62 328 VAL A N 1
ATOM 2389 C CA . VAL A 1 328 ? -10.703 11.706 -6.629 1.00 55.62 328 VAL A CA 1
ATOM 2390 C C . VAL A 1 328 ? -11.526 13.011 -6.671 1.00 55.62 328 VAL A C 1
ATOM 2392 O O . VAL A 1 328 ? -11.403 13.776 -7.622 1.00 55.62 328 VAL A O 1
ATOM 2395 N N . SER A 1 329 ? -12.408 13.269 -5.696 1.00 54.31 329 SER A N 1
ATOM 2396 C CA . SER A 1 329 ? -13.334 14.416 -5.697 1.00 54.31 329 SER A CA 1
ATOM 2397 C C . SER A 1 329 ? -12.992 15.530 -4.697 1.00 54.31 329 SER A C 1
ATOM 2399 O O . SER A 1 329 ? -13.679 16.556 -4.696 1.00 54.31 329 SER A O 1
ATOM 2401 N N . GLY A 1 330 ? -11.979 15.328 -3.840 1.00 54.88 330 GLY A N 1
ATOM 2402 C CA . GLY A 1 330 ? -11.491 16.325 -2.871 1.00 54.88 330 GLY A CA 1
ATOM 2403 C C . GLY A 1 330 ? -12.515 16.794 -1.826 1.00 54.88 330 GLY A C 1
ATOM 2404 O O . GLY A 1 330 ? -12.365 17.870 -1.260 1.00 54.88 330 GLY A O 1
ATOM 2405 N N . ASN A 1 331 ? -13.604 16.043 -1.612 1.00 61.38 331 ASN A N 1
ATOM 2406 C CA . ASN A 1 331 ? -14.680 16.379 -0.665 1.00 61.38 331 ASN A CA 1
ATOM 2407 C C . ASN A 1 331 ? -15.088 15.173 0.198 1.00 61.38 331 ASN A C 1
ATOM 2409 O O . ASN A 1 331 ? -16.259 15.028 0.567 1.00 61.38 331 ASN A O 1
ATOM 2413 N N . ALA A 1 332 ? -14.152 14.265 0.475 1.00 77.81 332 ALA A N 1
ATOM 2414 C CA . ALA A 1 332 ? -14.442 13.088 1.275 1.00 77.81 332 ALA A CA 1
ATOM 2415 C C . ALA A 1 332 ? -14.812 13.490 2.708 1.00 77.81 332 ALA A C 1
ATOM 2417 O O . ALA A 1 332 ? -14.126 14.265 3.370 1.00 77.81 332 ALA A O 1
ATOM 2418 N N . THR A 1 333 ? -15.925 12.959 3.207 1.00 85.75 333 THR A N 1
ATOM 2419 C CA . THR A 1 333 ? -16.263 13.071 4.626 1.00 85.75 333 THR A CA 1
ATOM 2420 C C . THR A 1 333 ? -15.519 11.989 5.406 1.00 85.75 333 THR A C 1
ATOM 2422 O O . THR A 1 333 ? -15.518 10.843 4.944 1.00 85.75 333 THR A O 1
ATOM 2425 N N . PRO A 1 334 ? -14.960 12.294 6.592 1.00 93.69 334 PRO A N 1
ATOM 2426 C CA . PRO A 1 334 ? -14.340 11.283 7.436 1.00 93.69 334 PRO A CA 1
ATOM 2427 C C . PRO A 1 334 ? -15.288 10.116 7.730 1.00 93.69 334 PRO A C 1
ATOM 2429 O O . PRO A 1 334 ? -16.472 10.325 8.008 1.00 93.69 334 PRO A O 1
ATOM 2432 N N . ILE A 1 335 ? -14.758 8.897 7.686 1.00 94.69 335 ILE A N 1
ATOM 2433 C CA . ILE A 1 335 ? -15.457 7.664 8.060 1.00 94.69 335 ILE A CA 1
ATOM 2434 C C . ILE A 1 335 ? -14.830 7.087 9.322 1.00 94.69 335 ILE A C 1
ATOM 2436 O O . ILE A 1 335 ? -13.635 7.263 9.559 1.00 94.69 335 ILE A O 1
ATOM 2440 N N . THR A 1 336 ? -15.620 6.352 10.098 1.00 96.50 336 THR A N 1
ATOM 2441 C CA . THR A 1 336 ? -15.133 5.563 11.231 1.00 96.50 336 THR A CA 1
ATOM 2442 C C . THR A 1 336 ? -15.198 4.086 10.865 1.00 96.50 336 THR A C 1
ATOM 2444 O O . THR A 1 336 ? -16.233 3.612 10.402 1.00 96.50 336 THR A O 1
ATOM 2447 N N . VAL A 1 337 ? -14.079 3.393 11.046 1.00 97.56 337 VAL A N 1
ATOM 2448 C CA . VAL A 1 337 ? -13.896 1.960 10.809 1.00 97.56 337 VAL A CA 1
ATOM 2449 C C . VAL A 1 337 ? -13.566 1.300 12.138 1.00 97.56 337 VAL A C 1
ATOM 2451 O O . VAL A 1 337 ? -12.761 1.821 12.913 1.00 97.56 337 VAL A O 1
ATOM 2454 N N . THR A 1 338 ? -14.184 0.161 12.409 1.00 97.06 338 THR A N 1
ATOM 2455 C CA . THR A 1 338 ? -14.095 -0.532 13.692 1.00 97.06 338 THR A CA 1
ATOM 2456 C C . THR A 1 338 ? -13.347 -1.844 13.539 1.00 97.06 338 THR A C 1
ATOM 2458 O O . THR A 1 338 ? -13.764 -2.709 12.773 1.00 97.06 338 THR A O 1
ATOM 2461 N N . LEU A 1 339 ? -12.290 -2.032 14.329 1.00 97.31 339 LEU A N 1
ATOM 2462 C CA . LEU A 1 339 ? -11.657 -3.333 14.544 1.00 97.31 339 LEU A CA 1
ATOM 2463 C C . LEU A 1 339 ? -12.187 -3.949 15.843 1.00 97.31 339 LEU A C 1
ATOM 2465 O O . LEU A 1 339 ? -12.039 -3.344 16.900 1.00 97.31 339 LEU A O 1
ATOM 2469 N N . THR A 1 340 ? -12.740 -5.160 15.797 1.00 95.88 340 THR A N 1
ATOM 2470 C CA . THR A 1 340 ? -13.252 -5.888 16.974 1.00 95.88 340 THR A CA 1
ATOM 2471 C C . THR A 1 340 ? -12.379 -7.095 17.306 1.00 95.88 340 THR A C 1
ATOM 2473 O O . THR A 1 340 ? -12.124 -7.937 16.435 1.00 95.88 340 THR A O 1
ATOM 2476 N N . LYS A 1 341 ? -11.954 -7.215 18.570 1.00 94.75 341 LYS A N 1
ATOM 2477 C CA . LYS A 1 341 ? -11.131 -8.325 19.068 1.00 94.75 341 LYS A CA 1
ATOM 2478 C C . LYS A 1 341 ? -11.917 -9.635 19.086 1.00 94.75 341 LYS A C 1
ATOM 2480 O O . LYS A 1 341 ? -12.975 -9.729 19.706 1.00 94.75 341 LYS A O 1
ATOM 2485 N N . GLN A 1 342 ? -11.359 -10.663 18.459 1.00 95.06 342 GLN A N 1
ATOM 2486 C CA . GLN A 1 342 ? -11.940 -12.000 18.371 1.00 95.06 342 GLN A CA 1
ATOM 2487 C C . GLN A 1 342 ? -11.353 -12.954 19.423 1.00 95.06 342 GLN A C 1
ATOM 2489 O O . GLN A 1 342 ? -10.239 -12.761 19.917 1.00 95.06 342 GLN A O 1
ATOM 2494 N N . ALA A 1 343 ? -12.087 -14.033 19.720 1.00 88.88 343 ALA A N 1
ATOM 2495 C CA . ALA A 1 343 ? -11.692 -15.050 20.701 1.00 88.88 343 ALA A CA 1
ATOM 2496 C C . ALA A 1 343 ? -10.426 -15.837 20.312 1.00 88.88 343 ALA A C 1
ATOM 2498 O O . ALA A 1 343 ? -9.734 -16.361 21.181 1.00 88.88 343 ALA A O 1
ATOM 2499 N N . ASP A 1 344 ? -10.107 -15.915 19.016 1.00 87.62 344 ASP A N 1
ATOM 2500 C CA . ASP A 1 344 ? -8.881 -16.541 18.505 1.00 87.62 344 ASP A CA 1
ATOM 2501 C C . ASP A 1 344 ? -7.644 -15.624 18.597 1.00 87.62 344 ASP A C 1
ATOM 2503 O O . ASP A 1 344 ? -6.536 -16.025 18.239 1.00 87.62 344 ASP A O 1
ATOM 2507 N N . GLY A 1 345 ? -7.823 -14.393 19.085 1.00 88.44 345 GLY A N 1
ATOM 2508 C CA . GLY A 1 345 ? -6.775 -13.391 19.216 1.00 88.44 345 GLY A CA 1
ATOM 2509 C C . GLY A 1 345 ? -6.603 -12.468 18.006 1.00 88.44 345 GLY A C 1
ATOM 2510 O O . GLY A 1 345 ? -5.796 -11.540 18.101 1.00 88.44 345 GLY A O 1
ATOM 2511 N N . SER A 1 346 ? -7.334 -12.662 16.908 1.00 96.50 346 SER A N 1
ATOM 2512 C CA . SER A 1 346 ? -7.350 -11.748 15.755 1.00 96.50 346 SER A CA 1
ATOM 2513 C C . SER A 1 346 ? -8.223 -10.505 15.997 1.00 96.50 346 SER A C 1
ATOM 2515 O O . SER A 1 346 ? -8.933 -10.416 17.002 1.00 96.50 346 SER A O 1
ATOM 2517 N N . TRP A 1 347 ? -8.158 -9.528 15.090 1.00 97.19 347 TRP A N 1
ATOM 2518 C CA . TRP A 1 347 ? -9.080 -8.392 15.027 1.00 97.19 347 TRP A CA 1
ATOM 2519 C C . TRP A 1 347 ? -9.764 -8.333 13.663 1.00 97.19 347 TRP A C 1
ATOM 2521 O O . TRP A 1 347 ? -9.096 -8.385 12.627 1.00 97.19 347 TRP A O 1
ATOM 2531 N N . THR A 1 348 ? -11.086 -8.175 13.672 1.00 97.88 348 THR A N 1
ATOM 2532 C CA . THR A 1 348 ? -11.912 -8.090 12.460 1.00 97.88 348 THR A CA 1
ATOM 2533 C C . THR A 1 348 ? -12.383 -6.663 12.229 1.00 97.88 348 THR A C 1
ATOM 2535 O O . THR A 1 348 ? -12.934 -6.051 13.135 1.00 97.88 348 THR A O 1
ATOM 2538 N N . SER A 1 349 ? -12.178 -6.164 11.017 1.00 98.00 349 SER A N 1
ATOM 2539 C CA . SER A 1 349 ? -12.605 -4.861 10.526 1.00 98.00 349 SER A CA 1
ATOM 2540 C C . SER A 1 349 ? -14.014 -4.925 9.948 1.00 98.00 349 SER A C 1
ATOM 2542 O O . SER A 1 349 ? -14.328 -5.834 9.176 1.00 98.00 349 SER A O 1
ATOM 2544 N N . ASP A 1 350 ? -14.847 -3.934 10.261 1.00 97.50 350 ASP A N 1
ATOM 2545 C CA . ASP A 1 350 ? -16.130 -3.714 9.581 1.00 97.50 350 ASP A CA 1
ATOM 2546 C C . ASP A 1 350 ? -15.965 -3.131 8.160 1.00 97.50 350 ASP A C 1
ATOM 2548 O O . ASP A 1 350 ? -16.895 -3.198 7.352 1.00 97.50 350 ASP A O 1
ATOM 2552 N N . ASN A 1 351 ? -14.770 -2.631 7.817 1.00 96.25 351 ASN A N 1
ATOM 2553 C CA . ASN A 1 351 ? -14.401 -2.164 6.482 1.00 96.25 351 ASN A CA 1
ATOM 2554 C C . ASN A 1 351 ? -12.931 -2.486 6.152 1.00 96.25 351 ASN A C 1
ATOM 2556 O O . ASN A 1 351 ? -12.055 -1.616 6.148 1.00 96.25 351 ASN A O 1
ATOM 2560 N N . GLU A 1 352 ? -12.673 -3.753 5.816 1.00 95.56 352 GLU A N 1
ATOM 2561 C CA . GLU A 1 352 ? -11.333 -4.279 5.500 1.00 95.56 352 GLU A CA 1
ATOM 2562 C C . GLU A 1 352 ? -10.642 -3.563 4.327 1.00 95.56 352 GLU A C 1
ATOM 2564 O O . GLU A 1 352 ? -9.416 -3.509 4.271 1.00 95.56 352 GLU A O 1
ATOM 2569 N N . SER A 1 353 ? -11.409 -2.989 3.393 1.00 91.81 353 SER A N 1
ATOM 2570 C CA . SER A 1 353 ? -10.837 -2.267 2.246 1.00 91.81 353 SER A CA 1
ATOM 2571 C C . SER A 1 353 ? -10.176 -0.946 2.641 1.00 91.81 353 SER A C 1
ATOM 2573 O O . SER A 1 353 ? -9.302 -0.483 1.914 1.00 91.81 353 SER A O 1
ATOM 2575 N N . ALA A 1 354 ? -10.602 -0.341 3.754 1.00 92.81 354 ALA A N 1
ATOM 2576 C CA . ALA A 1 354 ? -10.064 0.914 4.269 1.00 92.81 354 ALA A CA 1
ATOM 2577 C C . ALA A 1 354 ? -9.060 0.676 5.407 1.00 92.81 354 ALA A C 1
ATOM 2579 O O . ALA A 1 354 ? -7.937 1.169 5.350 1.00 92.81 354 ALA A O 1
ATOM 2580 N N . VAL A 1 355 ? -9.447 -0.113 6.415 1.00 96.62 355 VAL A N 1
ATOM 2581 C CA . VAL A 1 355 ? -8.571 -0.515 7.526 1.00 96.62 355 VAL A CA 1
ATOM 2582 C C . VAL A 1 355 ? -8.527 -2.043 7.565 1.00 96.62 355 VAL A C 1
ATOM 2584 O O . VAL A 1 355 ? -9.534 -2.661 7.915 1.00 96.62 355 VAL A O 1
ATOM 2587 N N . PRO A 1 356 ? -7.401 -2.677 7.198 1.00 97.94 356 PRO A N 1
ATOM 2588 C CA . PRO A 1 356 ? -7.301 -4.133 7.141 1.00 97.94 356 PRO A CA 1
ATOM 2589 C C . PRO A 1 356 ? -7.473 -4.839 8.493 1.00 97.94 356 PRO A C 1
ATOM 2591 O O . PRO A 1 356 ? -7.217 -4.271 9.558 1.00 97.94 356 PRO A O 1
ATOM 2594 N N . ASN A 1 357 ? -7.844 -6.120 8.434 1.00 97.62 357 ASN A N 1
ATOM 2595 C CA . ASN A 1 357 ? -7.869 -7.026 9.586 1.00 97.62 357 ASN A CA 1
ATOM 2596 C C . ASN A 1 357 ? -6.470 -7.208 10.207 1.00 97.62 357 ASN A C 1
ATOM 2598 O O . ASN A 1 357 ? -5.464 -7.144 9.501 1.00 97.62 357 ASN A O 1
ATOM 2602 N N . VAL A 1 358 ? -6.410 -7.540 11.503 1.00 97.38 358 VAL A N 1
ATOM 2603 C CA . VAL A 1 358 ? -5.159 -7.931 12.186 1.00 97.38 358 VAL A CA 1
ATOM 2604 C C . VAL A 1 358 ? -5.213 -9.422 12.486 1.00 97.38 358 VAL A C 1
ATOM 2606 O O . VAL A 1 358 ? -6.125 -9.886 13.174 1.00 97.38 358 VAL A O 1
ATOM 2609 N N . LYS A 1 359 ? -4.258 -10.206 11.981 1.00 96.56 359 LYS A N 1
ATOM 2610 C CA . LYS A 1 359 ? -4.278 -11.663 12.189 1.00 96.56 359 LYS A CA 1
ATOM 2611 C C . LYS A 1 359 ? -3.909 -12.020 13.627 1.00 96.56 359 LYS A C 1
ATOM 2613 O O . LYS A 1 359 ? -3.241 -11.264 14.329 1.00 96.56 359 LYS A O 1
ATOM 2618 N N . ALA A 1 360 ? -4.313 -13.210 14.068 1.00 93.19 360 ALA A N 1
ATOM 2619 C CA . ALA A 1 360 ? -3.912 -13.722 15.373 1.00 93.19 360 ALA A CA 1
ATOM 2620 C C . ALA A 1 360 ? -2.375 -13.779 15.484 1.00 93.19 360 ALA A C 1
ATOM 2622 O O . ALA A 1 360 ? -1.704 -14.380 14.644 1.00 93.19 360 ALA A O 1
ATOM 2623 N N . GLY A 1 361 ? -1.827 -13.144 16.522 1.00 90.50 361 GLY A N 1
ATOM 2624 C CA . GLY A 1 361 ? -0.381 -13.019 16.747 1.00 90.50 361 GLY A CA 1
ATOM 2625 C C . GLY A 1 361 ? 0.259 -11.747 16.177 1.00 90.50 361 GLY A C 1
ATOM 2626 O O . GLY A 1 361 ? 1.397 -11.452 16.532 1.00 90.50 361 GLY A O 1
ATOM 2627 N N . GLU A 1 362 ? -0.457 -10.976 15.357 1.00 95.69 362 GLU A N 1
ATOM 2628 C CA . GLU A 1 362 ? -0.052 -9.633 14.925 1.00 95.69 362 GLU A CA 1
ATOM 2629 C C . GLU A 1 362 ? -0.620 -8.567 15.879 1.00 95.69 362 GLU A C 1
ATOM 2631 O O . GLU A 1 362 ? -1.586 -8.801 16.611 1.00 95.69 362 GLU A O 1
ATOM 2636 N N . ASN A 1 363 ? -0.002 -7.386 15.894 1.00 94.12 363 ASN A N 1
ATOM 2637 C CA . ASN A 1 363 ? -0.312 -6.307 16.835 1.00 94.12 363 ASN A CA 1
ATOM 2638 C C . ASN A 1 363 ? -0.632 -4.964 16.162 1.00 94.12 363 ASN A C 1
ATOM 2640 O O . ASN A 1 363 ? -0.758 -3.957 16.856 1.00 94.12 363 ASN A O 1
ATOM 2644 N N . SER A 1 364 ? -0.809 -4.930 14.841 1.00 95.88 364 SER A N 1
ATOM 2645 C CA . SER A 1 364 ? -1.132 -3.691 14.136 1.00 95.88 364 SER A CA 1
ATOM 2646 C C . SER A 1 364 ? -1.887 -3.904 12.836 1.00 95.88 364 SER A C 1
ATOM 2648 O O . SER A 1 364 ? -1.688 -4.913 12.164 1.00 95.88 364 SER A O 1
ATOM 2650 N N . SER A 1 365 ? -2.677 -2.904 12.455 1.00 96.75 365 SER A N 1
ATOM 2651 C CA . SER A 1 365 ? -3.236 -2.744 11.113 1.00 96.75 365 SER A CA 1
ATOM 2652 C C . SER A 1 365 ? -2.504 -1.615 10.386 1.00 96.75 365 SER A C 1
ATOM 2654 O O . SER A 1 365 ? -2.148 -0.610 11.004 1.00 96.75 365 SER A O 1
ATOM 2656 N N . ILE A 1 366 ? -2.258 -1.780 9.087 1.00 97.06 366 ILE A N 1
ATOM 2657 C CA . ILE A 1 366 ? -1.619 -0.767 8.239 1.00 97.06 366 ILE A CA 1
ATOM 2658 C C . ILE A 1 366 ? -2.674 -0.260 7.266 1.00 97.06 366 ILE A C 1
ATOM 2660 O O . ILE A 1 366 ? -3.146 -1.014 6.417 1.00 97.06 366 ILE A O 1
ATOM 2664 N N . ILE A 1 367 ? -3.035 1.011 7.400 1.00 96.44 367 ILE A N 1
ATOM 2665 C CA . ILE A 1 367 ? -3.892 1.733 6.464 1.00 96.44 367 ILE A CA 1
ATOM 2666 C C . ILE A 1 367 ? -3.030 2.036 5.233 1.00 96.44 367 ILE A C 1
ATOM 2668 O O . ILE A 1 367 ? -2.027 2.745 5.376 1.00 96.44 367 ILE A O 1
ATOM 2672 N N . PRO A 1 368 ? -3.359 1.479 4.054 1.00 93.25 368 PRO A N 1
ATOM 2673 C CA . PRO A 1 368 ? -2.583 1.718 2.845 1.00 93.25 368 PRO A CA 1
ATOM 2674 C C . PRO A 1 368 ? -2.581 3.195 2.447 1.00 93.25 368 PRO A C 1
ATOM 2676 O O . PRO A 1 368 ? -3.560 3.900 2.686 1.00 93.25 368 PRO A O 1
ATOM 2679 N N . GLU A 1 369 ? -1.491 3.613 1.805 1.00 90.44 369 GLU A N 1
ATOM 2680 C CA . GLU A 1 369 ? -1.277 4.973 1.286 1.00 90.44 369 GLU A CA 1
ATOM 2681 C C . GLU A 1 369 ? -2.484 5.425 0.425 1.00 90.44 369 GLU A C 1
ATOM 2683 O O . GLU A 1 369 ? -3.139 6.413 0.722 1.00 90.44 369 GLU A O 1
ATOM 2688 N N . ASP A 1 370 ? -2.961 4.554 -0.475 1.00 88.94 370 ASP A N 1
ATOM 2689 C CA . ASP A 1 370 ? -4.073 4.816 -1.404 1.00 88.94 370 ASP A CA 1
ATOM 2690 C C . ASP A 1 370 ? -5.493 4.713 -0.796 1.00 88.94 370 ASP A C 1
ATOM 2692 O O . ASP A 1 370 ? -6.482 4.488 -1.514 1.00 88.94 370 ASP A O 1
ATOM 2696 N N . LYS A 1 371 ? -5.605 4.753 0.536 1.00 91.12 371 LYS A N 1
ATOM 2697 C CA . LYS A 1 371 ? -6.877 4.650 1.277 1.00 91.12 371 LYS A CA 1
ATOM 2698 C C . LYS A 1 371 ? -7.128 5.813 2.219 1.00 91.12 371 LYS A C 1
ATOM 2700 O O . LYS A 1 371 ? -8.261 5.954 2.687 1.00 91.12 371 LYS A O 1
ATOM 2705 N N . VAL A 1 372 ? -6.125 6.639 2.486 1.00 91.69 372 VAL A N 1
ATOM 2706 C CA . VAL A 1 372 ? -6.221 7.775 3.397 1.00 91.69 372 VAL A CA 1
ATOM 2707 C C . VAL A 1 372 ? -5.763 9.032 2.676 1.00 91.69 372 VAL A C 1
ATOM 2709 O O . VAL A 1 372 ? -4.709 9.046 2.067 1.00 91.69 372 VAL A O 1
ATOM 2712 N N . GLU A 1 373 ? -6.573 10.083 2.731 1.00 89.94 373 GLU A N 1
ATOM 2713 C CA . GLU A 1 373 ? -6.246 11.343 2.067 1.00 89.94 373 GLU A CA 1
ATOM 2714 C C . GLU A 1 373 ? -4.976 11.961 2.672 1.00 89.94 373 GLU A C 1
ATOM 2716 O O . GLU A 1 373 ? -4.854 12.084 3.900 1.00 89.94 373 GLU A O 1
ATOM 2721 N N . ASP A 1 374 ? -4.058 12.377 1.802 1.00 89.56 374 ASP A N 1
ATOM 2722 C CA . ASP A 1 374 ? -2.812 13.049 2.159 1.00 89.56 374 ASP A CA 1
ATOM 2723 C C . ASP A 1 374 ? -3.054 14.235 3.104 1.00 89.56 374 ASP A C 1
ATOM 2725 O O . ASP A 1 374 ? -3.964 15.046 2.921 1.00 89.56 374 ASP A O 1
ATOM 2729 N N . LEU A 1 375 ? -2.222 14.350 4.143 1.00 89.81 375 LEU A N 1
ATOM 2730 C CA . LEU A 1 375 ? -2.283 15.402 5.169 1.00 89.81 375 LEU A CA 1
ATOM 2731 C C . LEU A 1 375 ? -3.590 15.456 5.982 1.00 89.81 375 LEU A C 1
ATOM 2733 O O . LEU A 1 375 ? -3.752 16.331 6.844 1.00 89.81 375 LEU A O 1
ATOM 2737 N N . SER A 1 376 ? -4.498 14.495 5.798 1.00 91.50 376 SER A N 1
ATOM 2738 C CA . SER A 1 376 ? -5.693 14.364 6.626 1.00 91.50 376 SER A CA 1
ATOM 2739 C C . SER A 1 376 ? -5.362 13.804 8.014 1.00 91.50 376 SER A C 1
ATOM 2741 O O . SER A 1 376 ? -4.344 13.141 8.242 1.00 91.50 376 SER A O 1
ATOM 2743 N N . LYS A 1 377 ? -6.223 14.095 8.996 1.00 94.56 377 LYS A N 1
ATOM 2744 C CA . LYS A 1 377 ? -6.077 13.543 10.347 1.00 94.56 377 LYS A CA 1
ATOM 2745 C C . LYS A 1 377 ? -6.584 12.107 10.396 1.00 94.56 377 LYS A C 1
ATOM 2747 O O . LYS A 1 377 ? -7.737 11.847 10.057 1.00 94.56 377 LYS A O 1
ATOM 2752 N N . VAL A 1 378 ? -5.765 11.222 10.952 1.00 96.44 378 VAL A N 1
ATOM 2753 C CA . VAL A 1 378 ? -6.169 9.882 11.381 1.00 96.44 378 VAL A CA 1
ATOM 2754 C C . VAL A 1 378 ? -6.299 9.894 12.888 1.00 96.44 378 VAL A C 1
ATOM 2756 O O . VAL A 1 378 ? -5.359 10.263 13.592 1.00 96.44 378 VAL A O 1
ATOM 2759 N N . THR A 1 379 ? -7.459 9.501 13.400 1.00 96.19 379 THR A N 1
ATOM 2760 C CA . THR A 1 379 ? -7.704 9.517 14.842 1.00 96.19 379 THR A CA 1
ATOM 2761 C C . THR A 1 379 ? -8.209 8.184 15.336 1.00 96.19 379 THR A C 1
ATOM 2763 O O . THR A 1 379 ? -9.067 7.590 14.688 1.00 96.19 379 THR A O 1
ATOM 2766 N N . VAL A 1 380 ? -7.714 7.737 16.486 1.00 96.75 380 VAL A N 1
ATOM 2767 C CA . VAL A 1 380 ? -8.004 6.402 17.007 1.00 96.75 380 VAL A CA 1
ATOM 2768 C C . VAL A 1 380 ? -8.415 6.476 18.475 1.00 96.75 380 VAL A C 1
ATOM 2770 O O . VAL A 1 380 ? -7.827 7.222 19.263 1.00 96.75 380 VAL A O 1
ATOM 2773 N N . VAL A 1 381 ? -9.431 5.696 18.837 1.00 94.56 381 VAL A N 1
ATOM 2774 C CA . VAL A 1 381 ? -9.844 5.428 20.221 1.00 94.56 381 VAL A CA 1
ATOM 2775 C C . VAL A 1 381 ? -10.065 3.931 20.403 1.00 94.56 381 VAL A C 1
ATOM 2777 O O . VAL A 1 381 ? -10.411 3.234 19.450 1.00 94.56 381 VAL A O 1
ATOM 2780 N N . THR A 1 382 ? -9.895 3.427 21.619 1.00 94.19 382 THR A N 1
ATOM 2781 C CA . THR A 1 382 ? -10.371 2.091 21.993 1.00 94.19 382 THR A CA 1
ATOM 2782 C C . THR A 1 382 ? -11.654 2.188 22.798 1.00 94.19 382 THR A C 1
ATOM 2784 O O . THR A 1 382 ? -11.876 3.174 23.507 1.00 94.19 382 THR A O 1
ATOM 2787 N N . LYS A 1 383 ? -12.499 1.164 22.675 1.00 90.69 383 LYS A N 1
ATOM 2788 C CA . LYS A 1 383 ? -13.699 0.974 23.487 1.00 90.69 383 LYS A CA 1
ATOM 2789 C C . LYS A 1 383 ? -13.706 -0.422 24.086 1.00 90.69 383 LYS A C 1
ATOM 2791 O O . LYS A 1 383 ? -13.339 -1.374 23.398 1.00 90.69 383 LYS A O 1
ATOM 2796 N N . ASP A 1 384 ? -14.117 -0.537 25.342 1.00 86.25 384 ASP A N 1
ATOM 2797 C CA . ASP A 1 384 ? -14.494 -1.842 25.887 1.00 86.25 384 ASP A CA 1
ATOM 2798 C C . ASP A 1 384 ? -15.886 -2.265 25.387 1.00 86.25 384 ASP A C 1
ATOM 2800 O O . ASP A 1 384 ? -16.607 -1.490 24.746 1.00 86.25 384 ASP A O 1
ATOM 2804 N N . ALA A 1 385 ? -16.282 -3.499 25.698 1.00 75.75 385 ALA A N 1
ATOM 2805 C CA . ALA A 1 385 ? -17.598 -4.037 25.349 1.00 75.75 385 ALA A CA 1
ATOM 2806 C C . ALA A 1 385 ? -18.790 -3.255 25.953 1.00 75.75 385 ALA A C 1
ATOM 2808 O O . ALA A 1 385 ? -19.925 -3.443 25.512 1.00 75.75 385 ALA A O 1
ATOM 2809 N N . MET A 1 386 ? -18.558 -2.377 26.937 1.00 69.69 386 MET A N 1
ATOM 2810 C CA . MET A 1 386 ? -19.571 -1.506 27.550 1.00 69.69 386 MET A CA 1
ATOM 2811 C C . MET A 1 386 ? -19.562 -0.084 26.969 1.00 69.69 386 MET A C 1
ATOM 2813 O O . MET A 1 386 ? -20.381 0.748 27.359 1.00 69.69 386 MET A O 1
ATOM 2817 N N . GLY A 1 387 ? -18.675 0.203 26.013 1.00 74.12 387 GLY A N 1
ATOM 2818 C CA . GLY A 1 387 ? -18.584 1.488 25.326 1.00 74.12 387 GLY A CA 1
ATOM 2819 C C . GLY A 1 387 ? -17.757 2.549 26.054 1.00 74.12 387 GLY A C 1
ATOM 2820 O O . GLY A 1 387 ? -17.757 3.704 25.618 1.00 74.12 387 GLY A O 1
ATOM 2821 N N . ASN A 1 388 ? -17.034 2.200 27.123 1.00 78.12 388 ASN A N 1
ATOM 2822 C CA . ASN A 1 388 ? -16.107 3.130 27.768 1.00 78.12 388 ASN A CA 1
ATOM 2823 C C . ASN A 1 388 ? -14.918 3.393 26.843 1.00 78.12 388 ASN A C 1
ATOM 2825 O O . ASN A 1 388 ? -14.337 2.463 26.291 1.00 78.12 388 ASN A O 1
ATOM 2829 N N . VAL A 1 389 ? -14.539 4.662 26.689 1.00 88.56 389 VAL A N 1
ATOM 2830 C CA . VAL A 1 389 ? -13.597 5.101 25.649 1.00 88.56 389 VAL A CA 1
ATOM 2831 C C . VAL A 1 389 ? -12.244 5.487 26.247 1.00 88.56 389 VAL A C 1
ATOM 2833 O O . VAL A 1 389 ? -12.183 6.153 27.282 1.00 88.56 389 VAL A O 1
ATOM 2836 N N . SER A 1 390 ? -11.149 5.120 25.579 1.00 90.56 390 SER A N 1
ATOM 2837 C CA . SER A 1 390 ? -9.805 5.597 25.925 1.00 90.56 390 SER A CA 1
ATOM 2838 C C . SER A 1 390 ? -9.601 7.080 25.605 1.00 90.56 390 SER A C 1
ATOM 2840 O O . SER A 1 390 ? -10.403 7.733 24.936 1.00 90.56 390 SER A O 1
ATOM 2842 N N . ASN A 1 391 ? -8.437 7.610 25.991 1.00 88.19 391 ASN A N 1
ATOM 2843 C CA . ASN A 1 391 ? -7.955 8.857 25.403 1.00 88.19 391 ASN A CA 1
ATOM 2844 C C . ASN A 1 391 ? -7.823 8.704 23.880 1.00 88.19 391 ASN A C 1
ATOM 2846 O O . ASN A 1 391 ? -7.356 7.672 23.391 1.00 88.19 391 ASN A O 1
ATOM 2850 N N . LYS A 1 392 ? -8.209 9.755 23.155 1.00 92.12 392 LYS A N 1
ATOM 2851 C CA . LYS A 1 392 ? -8.043 9.861 21.707 1.00 92.12 392 LYS A CA 1
ATOM 2852 C C . LYS A 1 392 ? -6.582 10.118 21.358 1.00 92.12 392 LYS A C 1
ATOM 2854 O O . LYS A 1 392 ? -5.976 11.041 21.903 1.00 92.12 392 LYS A O 1
ATOM 2859 N N . VAL A 1 393 ? -6.058 9.348 20.412 1.00 94.75 393 VAL A N 1
ATOM 2860 C CA . VAL A 1 393 ? -4.768 9.607 19.761 1.00 94.75 393 VAL A CA 1
ATOM 2861 C C . VAL A 1 393 ? -4.993 10.049 18.321 1.00 94.75 393 VAL A C 1
ATOM 2863 O O . VAL A 1 393 ? -6.013 9.718 17.709 1.00 94.75 393 VAL A O 1
ATOM 2866 N N . GLU A 1 394 ? -4.060 10.820 17.773 1.00 95.31 394 GLU A N 1
ATOM 2867 C CA . GLU A 1 394 ? -4.124 11.265 16.385 1.00 95.31 394 GLU A CA 1
ATOM 2868 C C . GLU A 1 394 ? -2.739 11.368 15.748 1.00 95.31 394 GLU A C 1
ATOM 2870 O O . GLU A 1 394 ? -1.747 11.626 16.427 1.00 95.31 394 GLU A O 1
ATOM 2875 N N . THR A 1 395 ? -2.701 11.181 14.432 1.00 95.25 395 THR A N 1
ATOM 2876 C CA . THR A 1 395 ? -1.562 11.496 13.566 1.00 95.25 395 THR A CA 1
ATOM 2877 C C . THR A 1 395 ? -2.071 12.125 12.268 1.00 95.25 395 THR A C 1
ATOM 2879 O O . THR A 1 395 ? -3.276 12.154 12.007 1.00 95.25 395 THR A O 1
ATOM 2882 N N . THR A 1 396 ? -1.154 12.623 11.449 1.00 93.06 396 THR A N 1
ATOM 2883 C CA . THR A 1 396 ? -1.446 13.153 10.114 1.00 93.06 396 THR A CA 1
ATOM 2884 C C . THR A 1 396 ? -0.939 12.176 9.060 1.00 93.06 396 THR A C 1
ATOM 2886 O O . THR A 1 396 ? 0.221 11.759 9.130 1.00 93.06 396 THR A O 1
ATOM 2889 N N . ALA A 1 397 ? -1.787 11.803 8.101 1.00 93.12 397 ALA A N 1
ATOM 2890 C CA . ALA A 1 397 ? -1.381 10.978 6.968 1.00 93.12 397 ALA A CA 1
ATOM 2891 C C . ALA A 1 397 ? -0.260 11.691 6.181 1.00 93.12 397 ALA A C 1
ATOM 2893 O O . ALA A 1 397 ? -0.389 12.882 5.883 1.00 93.12 397 ALA A O 1
ATOM 2894 N N . PRO A 1 398 ? 0.881 11.033 5.930 1.00 93.12 398 PRO A N 1
ATOM 2895 C CA . PRO A 1 398 ? 1.982 11.640 5.194 1.00 93.12 398 PRO A CA 1
ATOM 2896 C C . PRO A 1 398 ? 1.669 11.685 3.696 1.00 93.12 398 PRO A C 1
ATOM 2898 O O . PRO A 1 398 ? 0.959 10.823 3.211 1.00 93.12 398 PRO A O 1
ATOM 2901 N N . LEU A 1 399 ? 2.266 12.638 2.975 1.00 92.38 399 LEU A N 1
ATOM 2902 C CA . LEU A 1 399 ? 2.168 12.700 1.514 1.00 92.38 399 LEU A CA 1
ATOM 2903 C C . LEU A 1 399 ? 2.698 11.416 0.863 1.00 92.38 399 LEU A C 1
ATOM 2905 O O . LEU A 1 399 ? 3.833 10.998 1.161 1.00 92.38 399 LEU A O 1
ATOM 2909 N N . ASP A 1 400 ? 1.943 10.881 -0.091 1.00 92.81 400 ASP A N 1
ATOM 2910 C CA . ASP A 1 400 ? 2.354 9.724 -0.878 1.00 92.81 400 ASP A CA 1
ATOM 2911 C C . ASP A 1 400 ? 3.631 10.014 -1.687 1.00 92.81 400 ASP A C 1
ATOM 2913 O O . ASP A 1 400 ? 3.704 11.007 -2.424 1.00 92.81 400 ASP A O 1
ATOM 2917 N N . PRO A 1 401 ? 4.675 9.168 -1.595 1.00 93.19 401 PRO A N 1
ATOM 2918 C CA . PRO A 1 401 ? 5.902 9.374 -2.345 1.00 93.19 401 PRO A CA 1
ATOM 2919 C C . PRO A 1 401 ? 5.778 8.908 -3.798 1.00 93.19 401 PRO A C 1
ATOM 2921 O O . PRO A 1 401 ? 5.311 7.808 -4.092 1.00 93.19 401 PRO A O 1
ATOM 2924 N N . ALA A 1 402 ? 6.326 9.699 -4.723 1.00 93.56 402 ALA A N 1
ATOM 2925 C CA . ALA A 1 402 ? 6.622 9.212 -6.067 1.00 93.56 402 ALA A CA 1
ATOM 2926 C C . ALA A 1 402 ? 7.684 8.106 -5.996 1.00 93.56 402 ALA A C 1
ATOM 2928 O O . ALA A 1 402 ? 8.653 8.232 -5.248 1.00 93.56 402 ALA A O 1
ATOM 2929 N N . LYS A 1 403 ? 7.536 7.033 -6.776 1.00 94.31 403 LYS A N 1
ATOM 2930 C CA . LYS A 1 403 ? 8.398 5.839 -6.719 1.00 94.31 403 LYS A CA 1
ATOM 2931 C C . LYS A 1 403 ? 9.313 5.770 -7.941 1.00 94.31 403 LYS A C 1
ATOM 2933 O O . LYS A 1 403 ? 8.882 6.021 -9.064 1.00 94.31 403 LYS A O 1
ATOM 2938 N N . LEU A 1 404 ? 10.575 5.403 -7.717 1.00 93.19 404 LEU A N 1
ATOM 2939 C CA . LEU A 1 404 ? 11.567 5.146 -8.764 1.00 93.19 404 LEU A CA 1
ATOM 2940 C C . LEU A 1 404 ? 11.933 3.661 -8.763 1.00 93.19 404 LEU A C 1
ATOM 2942 O O . LEU A 1 404 ? 12.231 3.093 -7.715 1.00 93.19 404 LEU A O 1
ATOM 2946 N N . SER A 1 405 ? 11.924 3.031 -9.933 1.00 92.94 405 SER A N 1
ATOM 2947 C CA . SER A 1 405 ? 12.266 1.612 -10.096 1.00 92.94 405 SER A CA 1
ATOM 2948 C C . SER A 1 405 ? 12.948 1.356 -11.438 1.00 92.94 405 SER A C 1
ATOM 2950 O O . SER A 1 405 ? 12.969 2.231 -12.295 1.00 92.94 405 SER A O 1
ATOM 2952 N N . VAL A 1 406 ? 13.516 0.167 -11.631 1.00 87.44 406 VAL A N 1
ATOM 2953 C CA . VAL A 1 406 ? 14.080 -0.269 -12.917 1.00 87.44 406 VAL A CA 1
ATOM 2954 C C . VAL A 1 406 ? 13.220 -1.413 -13.438 1.00 87.44 406 VAL A C 1
ATOM 2956 O O . VAL A 1 406 ? 12.954 -2.357 -12.693 1.00 87.44 406 VAL A O 1
ATOM 2959 N N . ASN A 1 407 ? 12.751 -1.321 -14.682 1.00 82.62 407 ASN A N 1
ATOM 2960 C CA . ASN A 1 407 ? 11.954 -2.380 -15.299 1.00 82.62 407 ASN A CA 1
ATOM 2961 C C . ASN A 1 407 ? 12.832 -3.529 -15.834 1.00 82.62 407 ASN A C 1
ATOM 2963 O O . ASN A 1 407 ? 14.059 -3.472 -15.796 1.00 82.62 407 ASN A O 1
ATOM 2967 N N . GLU A 1 408 ? 12.196 -4.572 -16.371 1.00 72.88 408 GLU A N 1
ATOM 2968 C CA . GLU A 1 408 ? 12.889 -5.740 -16.940 1.00 72.88 408 GLU A CA 1
ATOM 2969 C C . GLU A 1 408 ? 13.795 -5.400 -18.141 1.00 72.88 408 GLU A C 1
ATOM 2971 O O . GLU A 1 408 ? 14.731 -6.141 -18.425 1.00 72.88 408 GLU A O 1
ATOM 2976 N N . GLU A 1 409 ? 13.558 -4.270 -18.817 1.00 70.06 409 GLU A N 1
ATOM 2977 C CA . GLU A 1 409 ? 14.386 -3.764 -19.924 1.00 70.06 409 GLU A CA 1
ATOM 2978 C C . GLU A 1 409 ? 15.582 -2.919 -19.443 1.00 70.06 409 GLU A C 1
ATOM 2980 O O . GLU A 1 409 ? 16.296 -2.354 -20.266 1.00 70.06 409 GLU A O 1
ATOM 2985 N N . GLY A 1 410 ? 15.784 -2.764 -18.129 1.00 71.00 410 GLY A N 1
ATOM 2986 C CA . GLY A 1 410 ? 16.846 -1.921 -17.570 1.00 71.00 410 GLY A CA 1
ATOM 2987 C C . GLY A 1 410 ? 16.543 -0.418 -17.588 1.00 71.00 410 GLY A C 1
ATOM 2988 O O . GLY A 1 410 ? 17.384 0.386 -17.185 1.00 71.00 410 GLY A O 1
ATOM 2989 N N . LYS A 1 411 ? 15.338 -0.008 -18.002 1.00 80.00 411 LYS A N 1
ATOM 2990 C CA . LYS A 1 411 ? 14.926 1.402 -18.032 1.00 80.00 411 LYS A CA 1
ATOM 2991 C C . LYS A 1 411 ? 14.403 1.848 -16.679 1.00 80.00 411 LYS A C 1
ATOM 2993 O O . LYS A 1 411 ? 13.706 1.101 -15.989 1.00 80.00 411 LYS A O 1
ATOM 2998 N N . VAL A 1 412 ? 14.674 3.102 -16.326 1.00 87.44 412 VAL A N 1
ATOM 2999 C CA . VAL A 1 412 ? 14.111 3.674 -15.105 1.00 87.44 412 VAL A CA 1
ATOM 3000 C C . VAL A 1 412 ? 12.661 4.084 -15.318 1.00 87.44 412 VAL A C 1
ATOM 3002 O O . VAL A 1 412 ? 12.332 4.806 -16.259 1.00 87.44 412 VAL A O 1
ATOM 3005 N N . VAL A 1 413 ? 11.814 3.659 -14.390 1.00 93.00 413 VAL A N 1
ATOM 3006 C CA . VAL A 1 413 ? 10.393 3.968 -14.329 1.00 93.00 413 VAL A CA 1
ATOM 3007 C C . VAL A 1 413 ? 10.123 4.877 -13.136 1.00 93.00 413 VAL A C 1
ATOM 3009 O O . VAL A 1 413 ? 10.431 4.533 -11.992 1.00 93.00 413 VAL A O 1
ATOM 3012 N N . LEU A 1 414 ? 9.514 6.027 -13.416 1.00 94.56 414 LEU A N 1
ATOM 3013 C CA . LEU A 1 414 ? 8.892 6.907 -12.437 1.00 94.56 414 LEU A CA 1
ATOM 3014 C C . LEU A 1 414 ? 7.406 6.559 -12.341 1.00 94.56 414 LEU A C 1
ATOM 3016 O O . LEU A 1 414 ? 6.692 6.586 -13.342 1.00 94.56 414 LEU A O 1
ATOM 3020 N N . THR A 1 415 ? 6.945 6.257 -11.132 1.00 95.94 415 THR A N 1
ATOM 3021 C CA . THR A 1 415 ? 5.523 6.087 -10.813 1.00 95.94 415 THR A CA 1
ATOM 3022 C C . THR A 1 415 ? 5.084 7.237 -9.918 1.00 95.94 415 THR A C 1
ATOM 3024 O O . THR A 1 415 ? 5.591 7.392 -8.806 1.00 95.94 415 THR A O 1
ATOM 3027 N N . LEU A 1 416 ? 4.171 8.061 -10.417 1.00 94.44 416 LEU A N 1
ATOM 3028 C CA . LEU A 1 416 ? 3.554 9.148 -9.672 1.00 94.44 416 LEU A CA 1
ATOM 3029 C C . LEU A 1 416 ? 2.508 8.585 -8.696 1.00 94.44 416 LEU A C 1
ATOM 3031 O O . LEU A 1 416 ? 1.867 7.574 -9.011 1.00 94.44 416 LEU A O 1
ATOM 3035 N N . PRO A 1 417 ? 2.295 9.236 -7.541 1.00 91.31 417 PRO A N 1
ATOM 3036 C CA . PRO A 1 417 ? 1.186 8.887 -6.670 1.00 91.31 417 PRO A CA 1
ATOM 3037 C C . PRO A 1 417 ? -0.146 9.158 -7.375 1.00 91.31 417 PRO A C 1
ATOM 3039 O O . PRO A 1 417 ? -0.255 10.060 -8.213 1.00 91.31 417 PRO A O 1
ATOM 3042 N N . LYS A 1 418 ? -1.160 8.339 -7.085 1.00 85.38 418 LYS A N 1
ATOM 3043 C CA . LYS A 1 418 ? -2.423 8.375 -7.839 1.00 85.38 418 LYS A CA 1
ATOM 3044 C C . LYS A 1 418 ? -3.339 9.518 -7.420 1.00 85.38 418 LYS A C 1
ATOM 3046 O O . LYS A 1 418 ? -4.039 10.072 -8.270 1.00 85.38 418 LYS A O 1
ATOM 3051 N N . GLN A 1 419 ? -3.332 9.849 -6.138 1.00 78.19 419 GLN A N 1
ATOM 3052 C CA . GLN A 1 419 ? -4.299 10.741 -5.512 1.00 78.19 419 GLN A CA 1
ATOM 3053 C C . GLN A 1 419 ? -3.588 11.970 -4.953 1.00 78.19 419 GLN A C 1
ATOM 3055 O O . GLN A 1 419 ? -3.508 12.212 -3.760 1.00 78.19 419 GLN A O 1
ATOM 3060 N N . VAL A 1 420 ? -3.013 12.731 -5.876 1.00 86.94 420 VAL A N 1
ATOM 3061 C CA . VAL A 1 420 ? -2.290 13.966 -5.574 1.00 86.94 420 VAL A CA 1
ATOM 3062 C C . VAL A 1 420 ? -3.252 15.145 -5.682 1.00 86.94 420 VAL A C 1
ATOM 3064 O O . VAL A 1 420 ? -4.054 15.189 -6.626 1.00 86.94 420 VAL A O 1
ATOM 3067 N N . ASN A 1 421 ? -3.177 16.102 -4.751 1.00 86.31 421 ASN A N 1
ATOM 3068 C CA . ASN A 1 421 ? -4.091 17.241 -4.742 1.00 86.31 421 ASN A CA 1
ATOM 3069 C C . ASN A 1 421 ? -3.781 18.207 -5.887 1.00 86.31 421 ASN A C 1
ATOM 3071 O O . ASN A 1 421 ? -2.641 18.371 -6.319 1.00 86.31 421 ASN A O 1
ATOM 3075 N N . GLU A 1 422 ? -4.812 18.886 -6.391 1.00 87.81 422 GLU A N 1
ATOM 3076 C CA . GLU A 1 422 ? -4.612 19.932 -7.392 1.00 87.81 422 GLU A CA 1
ATOM 3077 C C . GLU A 1 422 ? -3.708 21.049 -6.844 1.00 87.81 422 GLU A C 1
ATOM 3079 O O . GLU A 1 422 ? -3.958 21.613 -5.775 1.00 87.81 422 GLU A O 1
ATOM 3084 N N . GLY A 1 423 ? -2.678 21.390 -7.619 1.00 88.06 423 GLY A N 1
ATOM 3085 C CA . GLY A 1 423 ? -1.652 22.365 -7.263 1.00 88.06 423 GLY A CA 1
ATOM 3086 C C . GLY A 1 423 ? -0.366 21.752 -6.715 1.00 88.06 423 GLY A C 1
ATOM 3087 O O . GLY A 1 423 ? 0.646 22.447 -6.729 1.00 88.06 423 GLY A O 1
ATOM 3088 N N . ASP A 1 424 ? -0.370 20.489 -6.288 1.00 91.94 424 ASP A N 1
ATOM 3089 C CA . ASP A 1 424 ? 0.831 19.824 -5.776 1.00 91.94 424 ASP A CA 1
ATOM 3090 C C . ASP A 1 424 ? 1.854 19.551 -6.895 1.00 91.94 424 ASP A C 1
ATOM 3092 O O . ASP A 1 424 ? 1.529 19.493 -8.091 1.00 91.94 424 ASP A O 1
ATOM 3096 N N . LEU A 1 425 ? 3.113 19.371 -6.494 1.00 91.81 425 LEU A N 1
ATOM 3097 C CA . LEU A 1 425 ? 4.265 19.189 -7.373 1.00 91.81 425 LEU A CA 1
ATOM 3098 C C . LEU A 1 425 ? 4.958 17.855 -7.100 1.00 91.81 425 LEU A C 1
ATOM 3100 O O . LEU A 1 425 ? 5.408 17.597 -5.989 1.00 91.81 425 LEU A O 1
ATOM 3104 N N . ILE A 1 426 ? 5.187 17.057 -8.140 1.00 93.19 426 ILE A N 1
ATOM 3105 C CA . ILE A 1 426 ? 6.218 16.016 -8.107 1.00 93.19 426 ILE A CA 1
ATOM 3106 C C . ILE A 1 426 ? 7.492 16.590 -8.711 1.00 93.19 426 ILE A C 1
ATOM 3108 O O . ILE A 1 426 ? 7.542 16.921 -9.897 1.00 93.19 426 ILE A O 1
ATOM 3112 N N . ARG A 1 427 ? 8.543 16.704 -7.901 1.00 88.81 427 ARG A N 1
ATOM 3113 C CA . ARG A 1 427 ? 9.864 17.143 -8.346 1.00 88.81 427 ARG A CA 1
ATOM 3114 C C . ARG A 1 427 ? 10.756 15.934 -8.561 1.00 88.81 427 ARG A C 1
ATOM 3116 O O . ARG A 1 427 ? 11.108 15.238 -7.611 1.00 88.81 427 ARG A O 1
ATOM 3123 N N . LEU A 1 428 ? 11.158 15.722 -9.807 1.00 88.00 428 LEU A N 1
ATOM 3124 C CA . LEU A 1 428 ? 12.192 14.772 -10.181 1.00 88.00 428 LEU A CA 1
ATOM 3125 C C . LEU A 1 428 ? 13.489 15.533 -10.439 1.00 88.00 428 LEU A C 1
ATOM 3127 O O . LEU A 1 428 ? 13.522 16.497 -11.208 1.00 88.00 428 LEU A O 1
ATOM 3131 N N . ASN A 1 429 ? 14.570 15.060 -9.839 1.00 81.69 429 ASN A N 1
ATOM 3132 C CA . ASN A 1 429 ? 15.904 15.542 -10.123 1.00 81.69 429 ASN A CA 1
ATOM 3133 C C . ASN A 1 429 ? 16.801 14.372 -10.534 1.00 81.69 429 ASN A C 1
ATOM 3135 O O . ASN A 1 429 ? 16.759 13.302 -9.930 1.00 81.69 429 ASN A O 1
ATOM 3139 N N . ALA A 1 430 ? 17.658 14.591 -11.523 1.00 75.69 430 ALA A N 1
ATOM 3140 C CA . ALA A 1 430 ? 18.679 13.637 -11.930 1.00 75.69 430 ALA A CA 1
ATOM 3141 C C . ALA A 1 430 ? 20.013 14.350 -12.125 1.00 75.69 430 ALA A C 1
ATOM 3143 O O . ALA A 1 430 ? 20.060 15.415 -12.733 1.00 75.69 430 ALA A O 1
ATOM 3144 N N . VAL A 1 431 ? 21.098 13.752 -11.646 1.00 71.25 431 VAL A N 1
ATOM 3145 C CA . VAL A 1 431 ? 22.469 14.181 -11.941 1.00 71.25 431 VAL A CA 1
ATOM 3146 C C . VAL A 1 431 ? 23.092 13.110 -12.822 1.00 71.25 431 VAL A C 1
ATOM 3148 O O . VAL A 1 431 ? 23.283 11.971 -12.385 1.00 71.25 431 VAL A O 1
ATOM 3151 N N . GLN A 1 432 ? 23.364 13.466 -14.080 1.00 64.06 432 GLN A N 1
ATOM 3152 C CA . GLN A 1 432 ? 24.020 12.565 -15.023 1.00 64.06 432 GLN A CA 1
ATOM 3153 C C . GLN A 1 432 ? 25.484 12.371 -14.614 1.00 64.06 432 GLN A C 1
ATOM 3155 O O . GLN A 1 432 ? 26.173 13.348 -14.334 1.00 64.06 432 GLN A O 1
ATOM 3160 N N . GLY A 1 433 ? 25.985 11.132 -14.604 1.00 49.69 433 GLY A N 1
ATOM 3161 C CA . GLY A 1 433 ? 27.403 10.864 -14.318 1.00 49.69 433 GLY A CA 1
ATOM 3162 C C . GLY A 1 433 ? 28.344 11.666 -15.243 1.00 49.69 433 GLY A C 1
ATOM 3163 O O . GLY A 1 433 ? 28.238 11.564 -16.471 1.00 49.69 433 GLY A O 1
ATOM 3164 N N . GLY A 1 434 ? 29.221 12.501 -14.668 1.00 49.16 434 GLY A N 1
ATOM 3165 C CA . GLY A 1 434 ? 30.147 13.417 -15.368 1.00 49.16 434 GLY A CA 1
ATOM 3166 C C . GLY A 1 434 ? 30.713 14.515 -14.447 1.00 49.16 434 GLY A C 1
ATOM 3167 O O . GLY A 1 434 ? 30.314 14.579 -13.282 1.00 49.16 434 GLY A O 1
ATOM 3168 N N . ASP A 1 435 ? 31.645 15.355 -14.929 1.00 38.59 435 ASP A N 1
ATOM 3169 C CA . ASP A 1 435 ? 32.273 16.419 -14.114 1.00 38.59 435 ASP A CA 1
ATOM 3170 C C . ASP A 1 435 ? 31.208 17.426 -13.612 1.00 38.59 435 ASP A C 1
ATOM 3172 O O . ASP A 1 435 ? 30.538 18.083 -14.421 1.00 38.59 435 ASP A O 1
ATOM 3176 N N . PRO A 1 436 ? 31.052 17.605 -12.282 1.00 40.97 436 PRO A N 1
ATOM 3177 C CA . PRO A 1 436 ? 30.104 18.555 -11.689 1.00 40.97 436 PRO A CA 1
ATOM 3178 C C . PRO A 1 436 ? 30.394 20.030 -12.028 1.00 40.97 436 PRO A C 1
ATOM 3180 O O . PRO A 1 436 ? 29.641 20.916 -11.625 1.00 40.97 436 PRO A O 1
ATOM 3183 N N . SER A 1 437 ? 31.480 20.331 -12.750 1.00 40.75 437 SER A N 1
ATOM 3184 C CA . SER A 1 437 ? 31.849 21.687 -13.169 1.00 40.75 437 SER A CA 1
ATOM 3185 C C . SER A 1 437 ? 31.003 22.263 -14.317 1.00 40.75 437 SER A C 1
ATOM 3187 O O . SER A 1 437 ? 31.024 23.481 -14.534 1.00 40.75 437 SER A O 1
ATOM 3189 N N . SER A 1 438 ? 30.221 21.442 -15.030 1.00 43.41 438 SER A N 1
ATOM 3190 C CA . SER A 1 438 ? 29.335 21.922 -16.095 1.00 43.41 438 SER A CA 1
ATOM 3191 C C . SER A 1 438 ? 27.939 22.262 -15.551 1.00 43.41 438 SER A C 1
ATOM 3193 O O . SER A 1 438 ? 27.218 21.418 -15.029 1.00 43.41 438 SER A O 1
ATOM 3195 N N . TYR A 1 439 ? 27.516 23.516 -15.722 1.00 39.34 439 TYR A N 1
ATOM 3196 C CA . TYR A 1 439 ? 26.197 24.052 -15.331 1.00 39.34 439 TYR A CA 1
ATOM 3197 C C . TYR A 1 439 ? 24.973 23.326 -15.961 1.00 39.34 439 TYR A C 1
ATOM 3199 O O . TYR A 1 439 ? 23.846 23.766 -15.762 1.00 39.34 439 TYR A O 1
ATOM 3207 N N . ASN A 1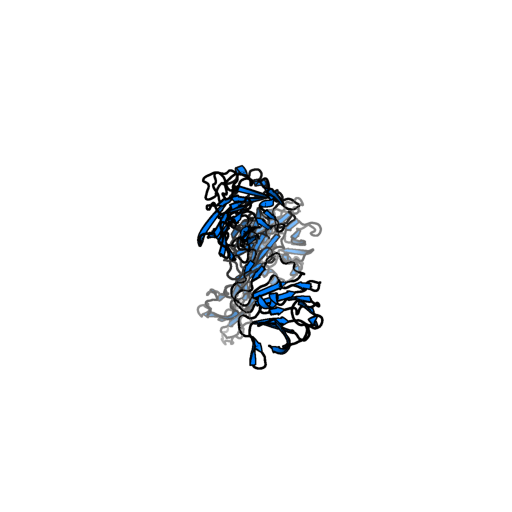 440 ? 25.176 22.236 -16.716 1.00 42.25 440 ASN A N 1
ATOM 3208 C CA . ASN A 1 440 ? 24.187 21.558 -17.565 1.00 42.25 440 ASN A CA 1
ATOM 3209 C C . ASN A 1 440 ? 24.019 20.044 -17.279 1.00 42.25 440 ASN A C 1
ATOM 3211 O O . ASN A 1 440 ? 23.359 19.361 -18.058 1.00 42.25 440 ASN A O 1
ATOM 3215 N N . GLY A 1 441 ? 24.605 19.496 -16.205 1.00 51.88 441 GLY A N 1
ATOM 3216 C CA . GLY A 1 441 ? 24.543 18.052 -15.895 1.00 51.88 441 GLY A CA 1
ATOM 3217 C C . GLY A 1 441 ? 23.337 17.583 -15.061 1.00 51.88 441 GLY A C 1
ATOM 3218 O O . GLY A 1 441 ? 23.137 16.375 -14.907 1.00 51.88 441 GLY A O 1
ATOM 3219 N N . ALA A 1 442 ? 22.546 18.514 -14.515 1.00 59.03 442 ALA A N 1
ATOM 3220 C CA . ALA A 1 442 ? 21.375 18.217 -13.693 1.00 59.03 442 ALA A CA 1
ATOM 3221 C C . ALA A 1 442 ? 20.075 18.426 -14.483 1.00 59.03 442 ALA A C 1
ATOM 3223 O O . ALA A 1 442 ? 19.836 19.500 -15.035 1.00 59.03 442 ALA A O 1
ATOM 3224 N N . ILE A 1 443 ? 19.221 17.406 -14.515 1.00 67.06 443 ILE A N 1
ATOM 3225 C CA . ILE A 1 443 ? 17.886 17.468 -15.110 1.00 67.06 443 ILE A CA 1
ATOM 3226 C C . ILE A 1 443 ? 16.876 17.655 -13.981 1.00 67.06 443 ILE A C 1
ATOM 3228 O O . ILE A 1 443 ? 16.790 16.819 -13.084 1.00 67.06 443 ILE A O 1
ATOM 3232 N N . GLY A 1 444 ? 16.105 18.740 -14.042 1.00 75.56 444 GLY A N 1
ATOM 3233 C CA . GLY A 1 444 ? 14.907 18.939 -13.230 1.00 75.56 444 GLY A CA 1
ATOM 3234 C C . GLY A 1 444 ? 13.659 18.751 -14.086 1.00 75.56 444 GLY A C 1
ATOM 3235 O O . GLY A 1 444 ? 13.513 19.435 -15.105 1.00 75.56 444 GLY A O 1
ATOM 3236 N N . ILE A 1 445 ? 12.783 17.834 -13.676 1.00 82.62 445 ILE A N 1
ATOM 3237 C CA . ILE A 1 445 ? 11.443 17.661 -14.245 1.00 82.62 445 ILE A CA 1
ATOM 3238 C C . ILE A 1 445 ? 10.430 17.919 -13.133 1.00 82.62 445 ILE A C 1
ATOM 3240 O O . ILE A 1 445 ? 10.549 17.396 -12.024 1.00 82.62 445 ILE A O 1
ATOM 3244 N N . GLU A 1 446 ? 9.448 18.750 -13.433 1.00 87.81 446 GLU A N 1
ATOM 3245 C CA . GLU A 1 446 ? 8.384 19.155 -12.523 1.00 87.81 446 GLU A CA 1
ATOM 3246 C C . GLU A 1 446 ? 7.054 18.656 -13.084 1.00 87.81 446 GLU A C 1
ATOM 3248 O O . GLU A 1 446 ? 6.736 18.925 -14.242 1.00 87.81 446 GLU A O 1
ATOM 3253 N N . PHE A 1 447 ? 6.278 17.940 -12.274 1.00 92.12 447 PHE A N 1
ATOM 3254 C CA . PHE A 1 447 ? 4.917 17.531 -12.610 1.00 92.12 447 PHE A CA 1
ATOM 3255 C C . PHE A 1 447 ? 3.961 18.270 -11.689 1.00 92.12 447 PHE A C 1
ATOM 3257 O O . PHE A 1 447 ? 3.909 17.978 -10.497 1.00 92.12 447 PHE A O 1
ATOM 3264 N N . TYR A 1 448 ? 3.204 19.209 -12.237 1.00 91.31 448 TYR A N 1
ATOM 3265 C CA . TYR A 1 448 ? 2.172 19.925 -11.502 1.00 91.31 448 TYR A CA 1
ATOM 3266 C C . TYR A 1 448 ? 0.834 19.233 -11.698 1.00 91.31 448 TYR A C 1
ATOM 3268 O O . TYR A 1 448 ? 0.394 19.018 -12.833 1.00 91.31 448 TYR A O 1
ATOM 3276 N N . LYS A 1 449 ? 0.172 18.886 -10.597 1.00 91.44 449 LYS A N 1
ATOM 3277 C CA . LYS A 1 449 ? -1.164 18.308 -10.658 1.00 91.44 449 LYS A CA 1
ATOM 3278 C C . LYS A 1 449 ? -2.182 19.394 -10.997 1.00 91.44 449 LYS A C 1
ATOM 3280 O O . LYS A 1 449 ? -2.304 20.387 -10.286 1.00 91.44 449 LYS A O 1
ATOM 3285 N N . THR A 1 450 ? -2.961 19.176 -12.053 1.00 89.25 450 THR A N 1
ATOM 3286 C CA . THR A 1 450 ? -4.092 20.033 -12.446 1.00 89.25 450 THR A CA 1
ATOM 3287 C C . THR A 1 450 ? -5.411 19.266 -12.343 1.00 89.25 450 THR A C 1
ATOM 3289 O O . THR A 1 450 ? -5.418 18.029 -12.265 1.00 89.25 450 THR A O 1
ATOM 3292 N N . ALA A 1 451 ? -6.546 19.969 -12.403 1.00 84.88 451 ALA A N 1
ATOM 3293 C CA . ALA A 1 451 ? -7.871 19.342 -12.459 1.00 84.88 451 ALA A CA 1
ATOM 3294 C C . ALA A 1 451 ? -8.034 18.320 -13.606 1.00 84.88 451 ALA A C 1
ATOM 3296 O O . ALA A 1 451 ? -8.834 17.393 -13.496 1.00 84.88 451 ALA A O 1
ATOM 3297 N N . THR A 1 452 ? -7.294 18.470 -14.712 1.00 84.50 452 THR A N 1
ATOM 3298 C CA . THR A 1 452 ? -7.415 17.614 -15.908 1.00 84.50 452 THR A CA 1
ATOM 3299 C C . THR A 1 452 ? -6.286 16.598 -16.078 1.00 84.50 452 THR A C 1
ATOM 3301 O O . THR A 1 452 ? -6.301 15.853 -17.057 1.00 84.50 452 THR A O 1
ATOM 3304 N N . GLY A 1 453 ? -5.294 16.569 -15.182 1.00 87.12 453 GLY A N 1
ATOM 3305 C CA . GLY A 1 453 ? -4.158 15.651 -15.287 1.00 87.12 453 GLY A CA 1
ATOM 3306 C C . GLY A 1 453 ? -2.879 16.216 -14.677 1.00 87.12 453 GLY A C 1
ATOM 3307 O O . GLY A 1 453 ? -2.893 16.670 -13.534 1.00 87.12 453 GLY A O 1
ATOM 3308 N N . TRP A 1 454 ? -1.790 16.153 -15.445 1.00 89.56 454 TRP A N 1
ATOM 3309 C CA . TRP A 1 454 ? -0.447 16.584 -15.060 1.00 89.56 454 TRP A CA 1
ATOM 3310 C C . TRP A 1 454 ? 0.125 17.535 -16.113 1.00 89.56 454 TRP A C 1
ATOM 3312 O O . TRP A 1 454 ? 0.210 17.158 -17.285 1.00 89.56 454 TRP A O 1
ATOM 3322 N N . ASP A 1 455 ? 0.555 18.720 -15.687 1.00 89.19 455 ASP A N 1
ATOM 3323 C CA . ASP A 1 455 ? 1.376 19.619 -16.498 1.00 89.19 455 ASP A CA 1
ATOM 3324 C C . ASP A 1 455 ? 2.850 19.336 -16.210 1.00 89.19 455 ASP A C 1
ATOM 3326 O O . ASP A 1 455 ? 3.276 19.327 -15.055 1.00 89.19 455 ASP A O 1
ATOM 3330 N N . ILE A 1 456 ? 3.635 19.092 -17.259 1.00 86.81 456 ILE A N 1
ATOM 3331 C CA . ILE A 1 456 ? 5.035 18.681 -17.131 1.00 86.81 456 ILE A CA 1
ATOM 3332 C C . ILE A 1 456 ? 5.930 19.814 -17.620 1.00 86.81 456 ILE A C 1
ATOM 3334 O O . ILE A 1 456 ? 5.856 20.211 -18.784 1.00 86.81 456 ILE A O 1
ATOM 3338 N N . TYR A 1 457 ? 6.806 20.300 -16.746 1.00 80.88 457 TYR A N 1
ATOM 3339 C CA . TYR A 1 457 ? 7.798 21.317 -17.071 1.00 80.88 457 TYR A CA 1
ATOM 3340 C C . TYR A 1 457 ? 9.196 20.725 -16.981 1.00 80.88 457 TYR A C 1
ATOM 3342 O O . TYR A 1 457 ? 9.552 20.007 -16.046 1.00 80.88 457 TYR A O 1
ATOM 3350 N N . THR A 1 458 ? 10.010 21.045 -17.978 1.00 70.69 458 THR A N 1
ATOM 3351 C CA . THR A 1 458 ? 11.404 20.620 -18.044 1.00 70.69 458 THR A CA 1
ATOM 3352 C C . THR A 1 458 ? 12.281 21.848 -18.199 1.00 70.69 458 THR A C 1
ATOM 3354 O O . THR A 1 458 ? 12.059 22.649 -19.107 1.00 70.69 458 THR A O 1
ATOM 3357 N N . GLY A 1 459 ? 13.319 21.979 -17.376 1.00 56.75 459 GLY A N 1
ATOM 3358 C CA . GLY A 1 459 ? 14.271 23.093 -17.483 1.00 56.75 459 GLY A CA 1
ATOM 3359 C C . GLY A 1 459 ? 15.155 23.073 -18.745 1.00 56.75 459 GLY A C 1
ATOM 3360 O O . GLY A 1 459 ? 15.932 24.001 -18.954 1.00 56.75 459 GLY A O 1
ATOM 3361 N N . ALA A 1 460 ? 15.064 22.031 -19.582 1.00 54.16 460 ALA A N 1
ATOM 3362 C CA . ALA A 1 460 ? 15.888 21.826 -20.774 1.00 54.16 460 ALA A CA 1
ATOM 3363 C C . ALA A 1 460 ? 15.124 22.124 -22.079 1.00 54.16 460 ALA A C 1
ATOM 3365 O O . ALA A 1 460 ? 13.926 21.878 -22.181 1.00 54.16 460 ALA A O 1
ATOM 3366 N N . VAL A 1 461 ? 15.844 22.581 -23.113 1.00 45.38 461 VAL A N 1
ATOM 3367 C CA . VAL A 1 461 ? 15.303 23.012 -24.425 1.00 45.38 461 VAL A CA 1
ATOM 3368 C C . VAL A 1 461 ? 14.651 21.862 -25.234 1.00 45.38 461 VAL A C 1
ATOM 3370 O O . VAL A 1 461 ? 14.062 22.105 -26.279 1.00 45.38 461 VAL A O 1
ATOM 3373 N N . GLU A 1 462 ? 14.688 20.615 -24.746 1.00 52.66 462 GLU A N 1
ATOM 3374 C CA . GLU A 1 462 ? 14.126 19.419 -25.400 1.00 52.66 462 GLU A CA 1
ATOM 3375 C C . GLU A 1 462 ? 13.621 18.380 -24.370 1.00 52.66 462 GLU A C 1
ATOM 3377 O O . GLU A 1 462 ? 14.009 17.211 -24.398 1.00 52.66 462 GLU A O 1
ATOM 3382 N N . GLY A 1 463 ? 12.783 18.803 -23.418 1.00 53.19 463 GLY A N 1
ATOM 3383 C CA . GLY A 1 463 ? 12.269 17.968 -22.319 1.00 53.19 463 GLY A CA 1
ATOM 3384 C C . GLY A 1 463 ? 11.690 16.606 -22.700 1.00 53.19 463 GLY A C 1
ATOM 3385 O O . GLY A 1 463 ? 11.925 15.617 -22.007 1.00 53.19 463 GLY A O 1
ATOM 3386 N N . GLU A 1 464 ? 10.995 16.536 -23.837 1.00 55.66 464 GLU A N 1
ATOM 3387 C CA . GLU A 1 464 ? 10.371 15.312 -24.362 1.00 55.66 464 GLU A CA 1
ATOM 3388 C C . GLU A 1 464 ? 11.387 14.198 -24.680 1.00 55.66 464 GLU A C 1
ATOM 3390 O O . GLU A 1 464 ? 11.019 13.029 -24.765 1.00 55.66 464 GLU A O 1
ATOM 3395 N N . ARG A 1 465 ? 12.683 14.520 -24.812 1.00 62.38 465 ARG A N 1
ATOM 3396 C CA . ARG A 1 465 ? 13.738 13.512 -25.006 1.00 62.38 465 ARG A CA 1
ATOM 3397 C C . ARG A 1 465 ? 14.096 12.748 -23.734 1.00 62.38 465 ARG A C 1
ATOM 3399 O O . ARG A 1 465 ? 14.743 11.712 -23.840 1.00 62.38 465 ARG A O 1
ATOM 3406 N N . TYR A 1 466 ? 13.727 13.239 -22.552 1.00 68.75 466 TYR A N 1
ATOM 3407 C CA . TYR A 1 466 ? 14.131 12.652 -21.267 1.00 68.75 466 TYR A CA 1
ATOM 3408 C C . TYR A 1 466 ? 13.031 11.844 -20.591 1.00 68.75 466 TYR A C 1
ATOM 3410 O O . TYR A 1 466 ? 13.306 11.137 -19.625 1.00 68.75 466 TYR A O 1
ATOM 3418 N N . ILE A 1 467 ? 11.798 11.922 -21.088 1.00 79.12 467 ILE A N 1
ATOM 3419 C CA . ILE A 1 467 ? 10.670 11.238 -20.475 1.00 79.12 467 ILE A CA 1
ATOM 3420 C C . ILE A 1 467 ? 9.653 10.778 -21.515 1.00 79.12 467 ILE A C 1
ATOM 3422 O O . ILE A 1 467 ? 9.247 11.531 -22.395 1.00 79.12 467 ILE A O 1
ATOM 3426 N N . THR A 1 468 ? 9.214 9.530 -21.400 1.00 84.31 468 THR A N 1
ATOM 3427 C CA . THR A 1 468 ? 8.130 8.955 -22.195 1.00 84.31 468 THR A CA 1
ATOM 3428 C C . THR A 1 468 ? 6.976 8.598 -21.278 1.00 84.31 468 THR A C 1
ATOM 3430 O O . THR A 1 468 ? 7.131 7.812 -20.346 1.00 84.31 468 THR A O 1
ATOM 3433 N N . LYS A 1 469 ? 5.799 9.159 -21.556 1.00 88.56 469 LYS A N 1
ATOM 3434 C CA . LYS A 1 469 ? 4.562 8.800 -20.862 1.00 88.56 469 LYS A CA 1
ATOM 3435 C C . LYS A 1 469 ? 4.125 7.394 -21.278 1.00 88.56 469 LYS A C 1
ATOM 3437 O O . LYS A 1 469 ? 3.924 7.153 -22.466 1.00 88.56 469 LYS A O 1
ATOM 3442 N N . VAL A 1 470 ? 3.977 6.492 -20.310 1.00 91.81 470 VAL A N 1
ATOM 3443 C CA . VAL A 1 470 ? 3.421 5.145 -20.525 1.00 91.81 470 VAL A CA 1
ATOM 3444 C C . VAL A 1 470 ? 1.917 5.180 -20.288 1.00 91.81 470 VAL A C 1
ATOM 3446 O O . VAL A 1 470 ? 1.135 4.786 -21.150 1.00 91.81 470 VAL A O 1
ATOM 3449 N N . ASP A 1 471 ? 1.520 5.726 -19.142 1.00 92.62 471 ASP A N 1
ATOM 3450 C CA . ASP A 1 471 ? 0.134 5.987 -18.766 1.00 92.62 471 ASP A CA 1
ATOM 3451 C C . ASP A 1 471 ? 0.049 7.289 -17.946 1.00 92.62 471 ASP A C 1
ATOM 3453 O O . ASP A 1 471 ? 0.979 8.092 -17.946 1.00 92.62 471 ASP A O 1
ATOM 3457 N N . GLU A 1 472 ? -1.090 7.577 -17.315 1.00 89.31 472 GLU A N 1
ATOM 3458 C CA . GLU A 1 472 ? -1.280 8.811 -16.544 1.00 89.31 472 GLU A CA 1
ATOM 3459 C C . GLU A 1 472 ? -0.274 8.995 -15.396 1.00 89.31 472 GLU A C 1
ATOM 3461 O O . GLU A 1 472 ? 0.170 10.124 -15.162 1.00 89.31 472 GLU A O 1
ATOM 3466 N N . TYR A 1 473 ? 0.114 7.904 -14.737 1.00 92.31 473 TYR A N 1
ATOM 3467 C CA . TYR A 1 473 ? 0.939 7.903 -13.530 1.00 92.31 473 TYR A CA 1
ATOM 3468 C C . TYR A 1 473 ? 2.313 7.267 -13.752 1.00 92.31 473 TYR A C 1
ATOM 3470 O O . TYR A 1 473 ? 3.202 7.442 -12.925 1.00 92.31 473 TYR A O 1
ATOM 3478 N N . THR A 1 474 ? 2.525 6.570 -14.864 1.00 94.50 474 THR A N 1
ATOM 3479 C CA . THR A 1 474 ? 3.771 5.856 -15.153 1.00 94.50 474 THR A CA 1
ATOM 3480 C C . THR A 1 474 ? 4.529 6.506 -16.303 1.00 94.50 474 THR A C 1
ATOM 3482 O O . THR A 1 474 ? 3.996 6.706 -17.401 1.00 94.50 474 THR A O 1
ATOM 3485 N N . TYR A 1 475 ? 5.813 6.777 -16.076 1.00 91.88 475 TYR A N 1
ATOM 3486 C CA . TYR A 1 475 ? 6.708 7.395 -17.048 1.00 91.88 475 TYR A CA 1
ATOM 3487 C C . TYR A 1 475 ? 8.043 6.652 -17.110 1.00 91.88 475 TYR A C 1
ATOM 3489 O O . TYR A 1 475 ? 8.603 6.267 -16.086 1.00 91.88 475 TYR A O 1
ATOM 3497 N N . ILE A 1 476 ? 8.578 6.482 -18.315 1.00 87.88 476 ILE A N 1
ATOM 3498 C CA . ILE A 1 476 ? 9.928 5.966 -18.553 1.00 87.88 476 ILE A CA 1
ATOM 3499 C C . ILE A 1 476 ? 10.877 7.149 -18.685 1.00 87.88 476 ILE A C 1
ATOM 3501 O O . ILE A 1 476 ? 10.607 8.075 -19.449 1.00 87.88 476 ILE A O 1
ATOM 3505 N N . LEU A 1 477 ? 11.992 7.109 -17.963 1.00 84.06 477 LEU A N 1
ATOM 3506 C CA . LEU A 1 477 ? 13.045 8.112 -18.056 1.00 84.06 477 LEU A CA 1
ATOM 3507 C C . LEU A 1 477 ? 14.101 7.663 -19.072 1.00 84.06 477 LEU A C 1
ATOM 3509 O O . LEU A 1 477 ? 14.637 6.558 -18.988 1.00 84.06 477 LEU A O 1
ATOM 3513 N N . ASN A 1 478 ? 14.385 8.533 -20.037 1.00 74.25 478 ASN A N 1
ATOM 3514 C CA . ASN A 1 478 ? 15.236 8.262 -21.193 1.00 74.25 478 ASN A CA 1
ATOM 3515 C C . ASN A 1 478 ? 16.572 9.000 -21.098 1.00 74.25 478 ASN A C 1
ATOM 3517 O O . ASN A 1 478 ? 16.692 10.008 -20.400 1.00 74.25 478 ASN A O 1
ATOM 3521 N N . ASN A 1 479 ? 17.555 8.544 -21.883 1.00 69.38 479 ASN A N 1
ATOM 3522 C CA . ASN A 1 479 ? 18.875 9.176 -22.005 1.00 69.38 479 ASN A CA 1
ATOM 3523 C C . ASN A 1 479 ? 19.582 9.358 -20.650 1.00 69.38 479 ASN A C 1
ATOM 3525 O O . ASN A 1 479 ? 20.316 10.327 -20.435 1.00 69.38 479 ASN A O 1
ATOM 3529 N N . LEU A 1 480 ? 19.336 8.433 -19.720 1.00 72.12 480 LEU A N 1
ATOM 3530 C CA . LEU A 1 480 ? 20.014 8.387 -18.436 1.00 72.12 480 LEU A CA 1
ATOM 3531 C C . LEU A 1 480 ? 21.348 7.669 -18.599 1.00 72.12 480 LEU A C 1
ATOM 3533 O O . LEU A 1 480 ? 21.407 6.588 -19.177 1.00 72.12 480 LEU A O 1
ATOM 3537 N N . LYS A 1 481 ? 22.417 8.253 -18.058 1.00 69.44 481 LYS A N 1
ATOM 3538 C CA . LYS A 1 481 ? 23.712 7.574 -18.031 1.00 69.44 481 LYS A CA 1
ATOM 3539 C C . LYS A 1 481 ? 23.719 6.493 -16.940 1.00 69.44 481 LYS A C 1
ATOM 3541 O O . LYS A 1 481 ? 23.126 6.721 -15.876 1.00 69.44 481 LYS A O 1
ATOM 3546 N N . PRO A 1 482 ? 24.455 5.390 -17.131 1.00 68.31 482 PRO A N 1
ATOM 3547 C CA . PRO A 1 482 ? 24.788 4.460 -16.056 1.00 68.31 482 PRO A CA 1
ATOM 3548 C C . PRO A 1 482 ? 25.309 5.212 -14.829 1.00 68.31 482 PRO A C 1
ATOM 3550 O O . PRO A 1 482 ? 26.025 6.207 -14.967 1.00 68.31 482 PRO A O 1
ATOM 3553 N N . THR A 1 483 ? 24.955 4.764 -13.624 1.00 70.38 483 THR A N 1
ATOM 3554 C CA . THR A 1 483 ? 25.333 5.382 -12.333 1.00 70.38 483 THR A CA 1
ATOM 3555 C C . THR A 1 483 ? 24.776 6.785 -12.060 1.00 70.38 483 THR A C 1
ATOM 3557 O O . THR A 1 483 ? 25.093 7.369 -11.020 1.00 70.38 483 THR A O 1
ATOM 3560 N N . SER A 1 484 ? 23.914 7.327 -12.932 1.00 75.25 484 SER A N 1
ATOM 3561 C CA . SER A 1 484 ? 23.227 8.596 -12.653 1.00 75.25 484 SER A CA 1
ATOM 3562 C C . SER A 1 484 ? 22.445 8.495 -11.346 1.00 75.25 484 SER A C 1
ATOM 3564 O O . SER A 1 484 ? 21.774 7.494 -11.085 1.00 75.25 484 SER A O 1
ATOM 3566 N N . LYS A 1 485 ? 22.521 9.538 -10.521 1.00 79.81 485 LYS A N 1
ATOM 3567 C CA . LYS A 1 485 ? 21.786 9.613 -9.254 1.00 79.81 485 LYS A CA 1
ATOM 3568 C C . LYS A 1 485 ? 20.483 10.350 -9.489 1.00 79.81 485 LYS A C 1
ATOM 3570 O O . LYS A 1 485 ? 20.495 11.423 -10.090 1.00 79.81 485 LYS A O 1
ATOM 3575 N N . MET A 1 486 ? 19.382 9.796 -9.005 1.00 83.50 486 MET A N 1
ATOM 3576 C CA . MET A 1 486 ? 18.059 10.383 -9.172 1.00 83.50 486 MET A CA 1
ATOM 3577 C C . MET A 1 486 ? 17.308 10.449 -7.858 1.00 83.50 486 MET A C 1
ATOM 3579 O O . MET A 1 486 ? 17.451 9.568 -7.007 1.00 83.50 486 MET A O 1
ATOM 3583 N N . SER A 1 487 ? 16.494 11.490 -7.727 1.00 87.69 487 SER A N 1
ATOM 3584 C CA . SER A 1 487 ? 15.563 11.669 -6.627 1.00 87.69 487 SER A CA 1
ATOM 3585 C C . SER A 1 487 ? 14.196 12.117 -7.127 1.00 87.69 487 SER A C 1
ATOM 3587 O O . SER A 1 487 ? 14.101 12.894 -8.076 1.00 87.69 487 SER A O 1
ATOM 3589 N N . ALA A 1 488 ? 13.135 11.632 -6.490 1.00 91.19 488 ALA A N 1
ATOM 3590 C CA . ALA A 1 488 ? 11.769 12.079 -6.728 1.00 91.19 488 ALA A CA 1
ATOM 3591 C C . ALA A 1 488 ? 11.085 12.384 -5.394 1.00 91.19 488 ALA A C 1
ATOM 3593 O O . ALA A 1 488 ? 11.196 11.600 -4.449 1.00 91.19 488 ALA A O 1
ATOM 3594 N N . GLN A 1 489 ? 10.380 13.511 -5.319 1.00 92.00 489 GLN A N 1
ATOM 3595 C CA . GLN A 1 489 ? 9.631 13.913 -4.132 1.00 92.00 489 GLN A CA 1
ATOM 3596 C C . GLN A 1 489 ? 8.301 14.559 -4.525 1.00 92.00 489 GLN A C 1
ATOM 3598 O O . GLN A 1 489 ? 8.264 15.395 -5.424 1.00 92.00 489 GLN A O 1
ATOM 3603 N N . HIS A 1 490 ? 7.228 14.179 -3.837 1.00 93.44 490 HIS A N 1
ATOM 3604 C CA . HIS A 1 490 ? 5.939 14.860 -3.873 1.00 93.44 490 HIS A CA 1
ATOM 3605 C C . HIS A 1 490 ? 5.947 16.008 -2.856 1.00 93.44 490 HIS A C 1
ATOM 3607 O O . HIS A 1 490 ? 6.376 15.833 -1.718 1.00 93.44 490 HIS A O 1
ATOM 3613 N N . ILE A 1 491 ? 5.541 17.196 -3.285 1.00 91.31 491 ILE A N 1
ATOM 3614 C CA . ILE A 1 491 ? 5.566 18.448 -2.539 1.00 91.31 491 ILE A CA 1
ATOM 3615 C C . ILE A 1 491 ? 4.174 19.068 -2.590 1.00 91.31 491 ILE A C 1
ATOM 3617 O O . ILE A 1 491 ? 3.625 19.277 -3.672 1.00 91.31 491 ILE A O 1
ATOM 3621 N N . GLU A 1 492 ? 3.647 19.394 -1.417 1.00 91.19 492 GLU A N 1
ATOM 3622 C CA . GLU A 1 492 ? 2.350 20.043 -1.260 1.00 91.19 492 GLU A CA 1
ATOM 3623 C C . GLU A 1 492 ? 2.392 21.495 -1.762 1.00 91.19 492 GLU A C 1
ATOM 3625 O O . GLU A 1 492 ? 3.409 22.193 -1.659 1.00 91.19 492 GLU A O 1
ATOM 3630 N N . LYS A 1 493 ? 1.282 21.946 -2.348 1.00 88.75 493 LYS A N 1
ATOM 3631 C CA . LYS A 1 493 ? 1.180 23.211 -3.086 1.00 88.75 493 LYS A CA 1
ATOM 3632 C C . LYS A 1 493 ? 1.664 24.454 -2.327 1.00 88.75 493 LYS A C 1
ATOM 3634 O O . LYS A 1 493 ? 2.356 25.283 -2.924 1.00 88.75 493 LYS A O 1
ATOM 3639 N N . ASP A 1 494 ? 1.370 24.596 -1.032 1.00 85.25 494 ASP A N 1
ATOM 3640 C CA . ASP A 1 494 ? 1.722 25.797 -0.262 1.00 85.25 494 ASP A CA 1
ATOM 3641 C C . ASP A 1 494 ? 3.242 25.882 -0.022 1.00 85.25 494 ASP A C 1
ATOM 3643 O O . ASP A 1 494 ? 3.802 26.958 0.230 1.00 85.25 494 ASP A O 1
ATOM 3647 N N . ALA A 1 495 ? 3.952 24.759 -0.158 1.00 85.75 495 ALA A N 1
ATOM 3648 C CA . ALA A 1 495 ? 5.404 24.704 -0.091 1.00 85.75 495 ALA A CA 1
ATOM 3649 C C . ALA A 1 495 ? 6.103 25.075 -1.414 1.00 85.75 495 ALA A C 1
ATOM 3651 O O . ALA A 1 495 ? 7.297 25.392 -1.394 1.00 85.75 495 ALA A O 1
ATOM 3652 N N . ILE A 1 496 ? 5.390 25.095 -2.547 1.00 79.19 496 ILE A N 1
ATOM 3653 C CA . ILE A 1 496 ? 5.963 25.345 -3.883 1.00 79.19 496 ILE A CA 1
ATOM 3654 C C . ILE A 1 496 ? 6.432 26.795 -4.036 1.00 79.19 496 ILE A C 1
ATOM 3656 O O . ILE A 1 496 ? 7.544 27.038 -4.509 1.00 79.19 496 ILE A O 1
ATOM 3660 N N . GLU A 1 497 ? 5.627 27.776 -3.617 1.00 68.69 497 GLU A N 1
ATOM 3661 C CA . GLU A 1 497 ? 5.962 29.203 -3.781 1.00 68.69 497 GLU A CA 1
ATOM 3662 C C . GLU A 1 497 ? 7.258 29.596 -3.048 1.00 68.69 497 GLU A C 1
ATOM 3664 O O . GLU A 1 497 ? 7.952 30.534 -3.442 1.00 68.69 497 GLU A O 1
ATOM 3669 N N . ASN A 1 498 ? 7.621 28.841 -2.007 1.00 63.34 498 ASN A N 1
ATOM 3670 C CA . ASN A 1 498 ? 8.823 29.042 -1.200 1.00 63.34 498 ASN A CA 1
ATOM 3671 C C . ASN A 1 498 ? 9.871 27.938 -1.390 1.00 63.34 498 ASN A C 1
ATOM 3673 O O . ASN A 1 498 ? 10.840 27.891 -0.628 1.00 63.34 498 ASN A O 1
ATOM 3677 N N . PHE A 1 499 ? 9.710 27.075 -2.395 1.00 65.25 499 PHE A N 1
ATOM 3678 C CA . PHE A 1 499 ? 10.532 25.881 -2.600 1.00 65.25 499 PHE A CA 1
ATOM 3679 C C . PHE A 1 499 ? 12.051 26.146 -2.568 1.00 65.25 499 PHE A C 1
ATOM 3681 O O . PHE A 1 499 ? 12.754 25.420 -1.867 1.00 65.25 499 PHE A O 1
ATOM 3688 N N . PRO A 1 500 ? 12.593 27.218 -3.191 1.00 60.03 500 PRO A N 1
ATOM 3689 C CA . PRO A 1 500 ? 14.030 27.499 -3.122 1.00 60.03 500 PRO A CA 1
ATOM 3690 C C . PRO A 1 500 ? 14.514 27.905 -1.721 1.00 60.03 500 PRO A C 1
ATOM 3692 O O . PRO A 1 500 ? 15.686 27.731 -1.403 1.00 60.03 500 PRO A O 1
ATOM 3695 N N . ASN A 1 501 ? 13.632 28.477 -0.896 1.00 56.03 501 ASN A N 1
ATOM 3696 C CA . ASN A 1 501 ? 13.966 29.020 0.423 1.00 56.03 501 ASN A CA 1
ATOM 3697 C C . ASN A 1 501 ? 13.815 27.990 1.554 1.00 56.03 501 ASN A C 1
ATOM 3699 O O . ASN A 1 501 ? 14.339 28.222 2.641 1.00 56.03 501 ASN A O 1
ATOM 3703 N N . ASN A 1 502 ? 13.085 26.894 1.319 1.00 54.16 502 ASN A N 1
ATOM 3704 C CA . ASN A 1 502 ? 12.748 25.875 2.321 1.00 54.16 502 ASN A CA 1
ATOM 3705 C C . ASN A 1 502 ? 13.326 24.482 1.990 1.00 54.16 502 ASN A C 1
ATOM 3707 O O . ASN A 1 502 ? 12.939 23.497 2.614 1.00 54.16 502 ASN A O 1
ATOM 3711 N N . ALA A 1 503 ? 14.194 24.392 0.978 1.00 59.69 503 ALA A N 1
ATOM 3712 C CA . ALA A 1 503 ? 14.831 23.151 0.564 1.00 59.69 503 ALA A CA 1
ATOM 3713 C C . ALA A 1 503 ? 16.146 22.916 1.319 1.00 59.69 503 ALA A C 1
ATOM 3715 O O . ALA A 1 503 ? 17.030 23.778 1.340 1.00 59.69 503 ALA A O 1
ATOM 3716 N N . ASP A 1 504 ? 16.295 21.718 1.874 1.00 56.28 504 ASP A N 1
ATOM 3717 C CA . ASP A 1 504 ? 17.537 21.258 2.479 1.00 56.28 504 ASP A CA 1
ATOM 3718 C C . ASP A 1 504 ? 18.431 20.667 1.387 1.00 56.28 504 ASP A C 1
ATOM 3720 O O . ASP A 1 504 ? 18.004 19.829 0.592 1.00 56.28 504 ASP A O 1
ATOM 3724 N N . ASN A 1 505 ? 19.690 21.101 1.335 1.00 56.38 505 ASN A N 1
ATOM 3725 C CA . ASN A 1 505 ? 20.680 20.598 0.379 1.00 56.38 505 ASN A CA 1
ATOM 3726 C C . ASN A 1 505 ? 21.359 19.319 0.906 1.00 56.38 505 ASN A C 1
ATOM 3728 O O . ASN A 1 505 ? 22.581 19.186 0.868 1.00 56.38 505 ASN A O 1
ATOM 3732 N N . GLU A 1 506 ? 20.588 18.397 1.477 1.00 50.44 506 GLU A N 1
ATOM 3733 C CA . GLU A 1 506 ? 21.114 17.168 2.075 1.00 50.44 506 GLU A CA 1
ATOM 3734 C C . GLU A 1 506 ? 21.205 16.050 1.028 1.00 50.44 506 GLU A C 1
ATOM 3736 O O . GLU A 1 506 ? 20.455 15.080 1.026 1.00 50.44 506 GLU A O 1
ATOM 3741 N N . SER A 1 507 ? 22.168 16.188 0.114 1.00 47.69 507 SER A N 1
ATOM 3742 C CA . SER A 1 507 ? 22.668 15.085 -0.714 1.00 47.69 507 SER A CA 1
ATOM 3743 C C . SER A 1 507 ? 24.094 14.725 -0.269 1.00 47.69 507 SER A C 1
ATOM 3745 O O . SER A 1 507 ? 24.871 15.635 0.035 1.00 47.69 507 SER A O 1
ATOM 3747 N N . PRO A 1 508 ? 24.489 13.436 -0.247 1.00 43.41 508 PRO A N 1
ATOM 3748 C CA . PRO A 1 508 ? 25.795 13.000 0.258 1.00 43.41 508 PRO A CA 1
ATOM 3749 C C . PRO A 1 508 ? 27.025 13.471 -0.546 1.00 43.41 508 PRO A C 1
ATOM 3751 O O . PRO A 1 508 ? 28.137 13.165 -0.135 1.00 43.41 508 PRO A O 1
ATOM 3754 N N . ASP A 1 509 ? 26.864 14.232 -1.636 1.00 45.25 509 ASP A N 1
ATOM 3755 C CA . ASP A 1 509 ? 27.967 14.757 -2.466 1.00 45.25 509 ASP A CA 1
ATOM 3756 C C . ASP A 1 509 ? 27.822 16.266 -2.752 1.00 45.25 509 ASP A C 1
ATOM 3758 O O . ASP A 1 509 ? 27.848 16.717 -3.896 1.00 45.25 509 ASP A O 1
ATOM 3762 N N . THR A 1 510 ? 27.660 17.093 -1.720 1.00 44.62 510 THR A N 1
ATOM 3763 C CA . THR A 1 510 ? 27.561 18.560 -1.875 1.00 44.62 510 THR A CA 1
ATOM 3764 C C . THR A 1 510 ? 28.907 19.282 -2.014 1.00 44.62 510 THR A C 1
ATOM 3766 O O . THR A 1 510 ? 29.036 20.458 -1.670 1.00 44.62 510 THR A O 1
ATOM 3769 N N . GLU A 1 511 ? 29.913 18.646 -2.615 1.00 40.66 511 GLU A N 1
ATOM 3770 C CA . GLU A 1 511 ? 31.023 19.397 -3.200 1.00 40.66 511 GLU A CA 1
ATOM 3771 C C . GLU A 1 511 ? 30.645 19.820 -4.627 1.00 40.66 511 GLU A C 1
ATOM 3773 O O . GLU A 1 511 ? 30.867 19.088 -5.585 1.00 40.66 511 GLU A O 1
ATOM 3778 N N . LYS A 1 512 ? 30.151 21.064 -4.752 1.00 44.16 512 LYS A N 1
ATOM 3779 C CA . LYS A 1 512 ? 29.938 21.848 -5.995 1.00 44.16 512 LYS A CA 1
ATOM 3780 C C . LYS A 1 512 ? 28.528 21.797 -6.618 1.00 44.16 512 LYS A C 1
ATOM 3782 O O . LYS A 1 512 ? 28.309 21.267 -7.696 1.00 44.16 512 LYS A O 1
ATOM 3787 N N . GLY A 1 513 ? 27.597 22.526 -5.999 1.00 42.16 513 GLY A N 1
ATOM 3788 C CA . GLY A 1 513 ? 26.670 23.419 -6.721 1.00 42.16 513 GLY A CA 1
ATOM 3789 C C . GLY A 1 513 ? 25.460 22.842 -7.473 1.00 42.16 513 GLY A C 1
ATOM 3790 O O . GLY A 1 513 ? 24.582 23.629 -7.812 1.00 42.16 513 GLY A O 1
ATOM 3791 N N . ALA A 1 514 ? 25.349 21.530 -7.691 1.00 49.28 514 ALA A N 1
ATOM 3792 C CA . ALA A 1 514 ? 24.154 20.891 -8.261 1.00 49.28 514 ALA A CA 1
ATOM 3793 C C . ALA A 1 514 ? 23.361 20.156 -7.163 1.00 49.28 514 ALA A C 1
ATOM 3795 O O . ALA A 1 514 ? 23.372 18.931 -7.076 1.00 49.28 514 ALA A O 1
ATOM 3796 N N . GLY A 1 515 ? 22.746 20.920 -6.256 1.00 54.59 515 GLY A N 1
ATOM 3797 C CA . GLY A 1 515 ? 21.987 20.370 -5.130 1.00 54.59 515 GLY A CA 1
ATOM 3798 C C . GLY A 1 515 ? 20.656 19.759 -5.566 1.00 54.59 515 GLY A C 1
ATOM 3799 O O . GLY A 1 515 ? 19.931 20.348 -6.369 1.00 54.59 515 GLY A O 1
ATOM 3800 N N . PHE A 1 516 ? 20.313 18.594 -5.017 1.00 64.19 516 PHE A N 1
ATOM 3801 C CA . PHE A 1 516 ? 18.938 18.108 -5.044 1.00 64.19 516 PHE A CA 1
ATOM 3802 C C . PHE A 1 516 ? 18.134 18.928 -4.038 1.00 64.19 516 PHE A C 1
ATOM 3804 O O . PHE A 1 516 ? 18.377 18.837 -2.840 1.00 64.19 516 PHE A O 1
ATOM 3811 N N . TYR A 1 517 ? 17.203 19.750 -4.517 1.00 71.25 517 TYR A N 1
ATOM 3812 C CA . TYR A 1 517 ? 16.303 20.484 -3.635 1.00 71.25 517 TYR A CA 1
ATOM 3813 C C . TYR A 1 517 ? 15.215 19.533 -3.141 1.00 71.25 517 TYR A C 1
ATOM 3815 O O . TYR A 1 517 ? 14.391 19.072 -3.934 1.00 71.25 517 TYR A O 1
ATOM 3823 N N . THR A 1 518 ? 15.241 19.229 -1.847 1.00 76.75 518 THR A N 1
ATOM 3824 C CA . THR A 1 518 ? 14.246 18.388 -1.172 1.00 76.75 518 THR A CA 1
ATOM 3825 C C . THR A 1 518 ? 13.725 19.081 0.077 1.00 76.75 518 THR A C 1
ATOM 3827 O O . THR A 1 518 ? 14.438 19.873 0.689 1.00 76.75 518 THR A O 1
ATOM 3830 N N . ILE A 1 519 ? 12.498 18.768 0.482 1.00 82.88 519 ILE A N 1
ATOM 3831 C CA . ILE A 1 519 ? 11.896 19.269 1.721 1.00 82.88 519 ILE A CA 1
ATOM 3832 C C . ILE A 1 519 ? 11.956 18.179 2.792 1.00 82.88 519 ILE A C 1
ATOM 3834 O O . ILE A 1 519 ? 11.376 17.109 2.609 1.00 82.88 519 ILE A O 1
ATOM 3838 N N . SER A 1 520 ? 12.604 18.454 3.927 1.00 83.56 520 SER A N 1
ATOM 3839 C CA . SER A 1 520 ? 12.621 17.516 5.064 1.00 83.56 520 SER A CA 1
ATOM 3840 C C . SER A 1 520 ? 11.351 17.580 5.917 1.00 83.56 520 SER A C 1
ATOM 3842 O O . SER A 1 520 ? 11.001 16.604 6.582 1.00 83.56 520 SER A O 1
ATOM 3844 N N . ASP A 1 521 ? 10.645 18.717 5.900 1.00 87.31 521 ASP A N 1
ATOM 3845 C CA . ASP A 1 521 ? 9.359 18.896 6.581 1.00 87.31 521 ASP A CA 1
ATOM 3846 C C . ASP A 1 521 ? 8.292 17.970 5.976 1.00 87.31 521 ASP A C 1
ATOM 3848 O O . ASP A 1 521 ? 7.759 18.205 4.891 1.00 87.31 521 ASP A O 1
ATOM 3852 N N . ARG A 1 522 ? 7.968 16.910 6.718 1.00 86.44 522 ARG A N 1
ATOM 3853 C CA . ARG A 1 522 ? 7.043 15.839 6.322 1.00 86.44 522 ARG A CA 1
ATOM 3854 C C . ARG A 1 522 ? 5.600 16.294 6.121 1.00 86.44 522 ARG A C 1
ATOM 3856 O O . ARG A 1 522 ? 4.816 15.542 5.554 1.00 86.44 522 ARG A O 1
ATOM 3863 N N . THR A 1 523 ? 5.257 17.495 6.583 1.00 87.00 523 THR A N 1
ATOM 3864 C CA . THR A 1 523 ? 3.940 18.109 6.353 1.00 87.00 523 THR A CA 1
ATOM 3865 C C . THR A 1 523 ? 3.843 18.818 5.003 1.00 87.00 523 THR A C 1
ATOM 3867 O O . THR A 1 523 ? 2.756 19.206 4.600 1.00 87.00 523 THR A O 1
ATOM 3870 N N . LYS A 1 524 ? 4.977 18.975 4.312 1.00 89.00 524 LYS A N 1
ATOM 3871 C CA . LYS A 1 524 ? 5.114 19.699 3.043 1.00 89.00 524 LYS A CA 1
ATOM 3872 C C . LYS A 1 524 ? 5.739 18.859 1.933 1.00 89.00 524 LYS A C 1
ATOM 3874 O O . LYS A 1 524 ? 5.576 19.186 0.763 1.00 89.00 524 LYS A O 1
ATOM 3879 N N . GLY A 1 525 ? 6.496 17.818 2.285 1.00 90.12 525 GLY A N 1
ATOM 3880 C CA . GLY A 1 525 ? 7.151 16.923 1.335 1.00 90.12 525 GLY A CA 1
ATOM 3881 C C . GLY A 1 525 ? 7.039 15.446 1.716 1.00 90.12 525 GLY A C 1
ATOM 3882 O O . GLY A 1 525 ? 7.249 15.062 2.870 1.00 90.12 525 GLY A O 1
ATOM 3883 N N . SER A 1 526 ? 6.768 14.601 0.721 1.00 92.94 526 SER A N 1
ATOM 3884 C CA . SER A 1 526 ? 6.780 13.140 0.811 1.00 92.94 526 SER A CA 1
ATOM 3885 C C . SER A 1 526 ? 8.185 12.597 1.002 1.00 92.94 526 SER A C 1
ATOM 3887 O O . SER A 1 526 ? 9.177 13.329 1.003 1.00 92.94 526 SER A O 1
ATOM 3889 N N . VAL A 1 527 ? 8.301 11.282 1.222 1.00 90.81 527 VAL A N 1
ATOM 3890 C CA . VAL A 1 527 ? 9.615 10.639 1.357 1.00 90.81 527 VAL A CA 1
ATOM 3891 C C . VAL A 1 527 ? 10.313 10.789 0.018 1.00 90.81 527 VAL A C 1
ATOM 3893 O O . VAL A 1 527 ? 9.660 10.717 -1.025 1.00 90.81 527 VAL A O 1
ATOM 3896 N N . VAL A 1 528 ? 11.613 11.067 0.052 1.00 89.75 528 VAL A N 1
ATOM 3897 C CA . VAL A 1 528 ? 12.393 11.194 -1.172 1.00 89.75 528 VAL A CA 1
ATOM 3898 C C . VAL A 1 528 ? 12.746 9.793 -1.645 1.00 89.75 528 VAL A C 1
ATOM 3900 O O . VAL A 1 528 ? 13.480 9.066 -0.973 1.00 89.75 528 VAL A O 1
ATOM 3903 N N . SER A 1 529 ? 12.235 9.420 -2.810 1.00 91.50 529 SER A N 1
ATOM 3904 C CA . SER A 1 529 ? 12.671 8.205 -3.486 1.00 91.50 529 SER A CA 1
ATOM 3905 C C . SER A 1 529 ? 14.008 8.461 -4.145 1.00 91.50 529 SER A C 1
ATOM 3907 O O . SER A 1 529 ? 14.124 9.395 -4.933 1.00 91.50 529 SER A O 1
ATOM 3909 N N . TYR A 1 530 ? 14.994 7.615 -3.864 1.00 89.00 530 TYR A N 1
ATOM 3910 C CA . TYR A 1 530 ? 16.306 7.662 -4.499 1.00 89.00 530 TYR A CA 1
ATOM 3911 C C . TYR A 1 530 ? 16.523 6.436 -5.374 1.00 89.00 530 TYR A C 1
ATOM 3913 O O . TYR A 1 530 ? 16.192 5.316 -4.989 1.00 89.00 530 TYR A O 1
ATOM 3921 N N . LEU A 1 531 ? 17.141 6.643 -6.532 1.00 88.12 531 LEU A N 1
ATOM 3922 C CA . LEU A 1 531 ? 17.600 5.562 -7.392 1.00 88.12 531 LEU A CA 1
ATOM 3923 C C . LEU A 1 531 ? 18.954 5.931 -7.986 1.00 88.12 531 LEU A C 1
ATOM 3925 O O . LEU A 1 531 ? 19.147 7.036 -8.489 1.00 88.12 531 LEU A O 1
ATOM 3929 N N . ILE A 1 532 ? 19.885 4.984 -7.952 1.00 82.75 532 ILE A N 1
ATOM 3930 C CA . ILE A 1 532 ? 21.084 5.040 -8.782 1.00 82.75 532 ILE A CA 1
ATOM 3931 C C . ILE A 1 532 ? 20.789 4.179 -9.999 1.00 82.75 532 ILE A C 1
ATOM 3933 O O . ILE A 1 532 ? 20.462 3.001 -9.844 1.00 82.75 532 ILE A O 1
ATOM 3937 N N . VAL A 1 533 ? 20.873 4.772 -11.189 1.00 77.00 533 VAL A N 1
ATOM 3938 C CA . VAL A 1 533 ? 20.713 4.035 -12.445 1.00 77.00 533 VAL A CA 1
ATOM 3939 C C . VAL A 1 533 ? 21.729 2.896 -12.431 1.00 77.00 533 VAL A C 1
ATOM 3941 O O . VAL A 1 533 ? 22.925 3.170 -12.253 1.00 77.00 533 VAL A O 1
ATOM 3944 N N . PRO A 1 534 ? 21.288 1.634 -12.550 1.00 68.81 534 PRO A N 1
ATOM 3945 C CA . PRO A 1 534 ? 22.212 0.517 -12.538 1.00 68.81 534 PRO A CA 1
ATOM 3946 C C . PRO A 1 534 ? 23.216 0.670 -13.689 1.00 68.81 534 PRO A C 1
ATOM 3948 O O . PRO A 1 534 ? 22.929 1.358 -14.672 1.00 68.81 534 PRO A O 1
ATOM 3951 N N . PRO A 1 535 ? 24.408 0.065 -13.579 1.00 66.50 535 PRO A N 1
ATOM 3952 C CA . PRO A 1 535 ? 25.262 -0.127 -14.742 1.00 66.50 535 PRO A CA 1
ATOM 3953 C C . PRO A 1 535 ? 24.424 -0.750 -15.859 1.00 66.50 535 PRO A C 1
ATOM 3955 O O . PRO A 1 535 ? 23.664 -1.685 -15.576 1.00 66.50 535 PRO A O 1
ATOM 3958 N N . ASP A 1 536 ? 24.528 -0.233 -17.085 1.00 64.75 536 ASP A N 1
ATOM 3959 C CA . ASP A 1 536 ? 23.960 -0.975 -18.203 1.00 64.75 536 ASP A CA 1
ATOM 3960 C C . ASP A 1 536 ? 24.671 -2.331 -18.229 1.00 64.75 536 ASP A C 1
ATOM 3962 O O . ASP A 1 536 ? 25.895 -2.381 -18.116 1.00 64.75 536 ASP A O 1
ATOM 3966 N N . ASN A 1 537 ? 23.911 -3.418 -18.284 1.00 56.31 537 ASN A N 1
ATOM 3967 C CA . ASN A 1 537 ? 24.427 -4.785 -18.406 1.00 56.31 537 ASN A CA 1
ATOM 3968 C C . ASN A 1 537 ? 23.939 -5.429 -19.710 1.00 56.31 537 ASN A C 1
ATOM 3970 O O . ASN A 1 537 ? 24.157 -6.625 -19.925 1.00 56.31 537 ASN A O 1
ATOM 3974 N N . VAL A 1 538 ? 23.214 -4.677 -20.543 1.00 59.19 538 VAL A N 1
ATOM 3975 C CA . VAL A 1 538 ? 22.750 -5.122 -21.848 1.00 59.19 538 VAL A CA 1
ATOM 3976 C C . VAL A 1 538 ? 23.853 -4.785 -22.845 1.00 59.19 538 VAL A C 1
ATOM 3978 O O . VAL A 1 538 ? 24.192 -3.620 -23.011 1.00 59.19 538 VAL A O 1
ATOM 3981 N N . PRO A 1 539 ? 24.458 -5.783 -23.510 1.00 63.62 539 PRO A N 1
ATOM 3982 C CA . PRO A 1 539 ? 25.421 -5.500 -24.556 1.00 63.62 539 PRO A CA 1
ATOM 3983 C C . PRO A 1 539 ? 24.778 -4.673 -25.672 1.00 63.62 539 PRO A C 1
ATOM 3985 O O . PRO A 1 539 ? 23.654 -5.002 -26.073 1.00 63.62 539 PRO A O 1
ATOM 3988 N N . PRO A 1 540 ? 25.484 -3.667 -26.217 1.00 71.94 540 PRO A N 1
ATOM 3989 C CA . PRO A 1 540 ? 25.003 -2.935 -27.378 1.00 71.94 540 PRO A CA 1
ATOM 3990 C C . PRO A 1 540 ? 24.741 -3.899 -28.539 1.00 71.94 540 PRO A C 1
ATOM 3992 O O . PRO A 1 540 ? 25.314 -4.998 -28.618 1.00 71.94 540 PRO A O 1
ATOM 3995 N N . GLY A 1 541 ? 23.887 -3.480 -29.471 1.00 73.75 541 GLY A N 1
ATOM 3996 C CA . GLY A 1 541 ? 23.659 -4.211 -30.709 1.00 73.75 541 GLY A CA 1
ATOM 3997 C C . GLY A 1 541 ? 24.975 -4.570 -31.407 1.00 73.75 541 GLY A C 1
ATOM 3998 O O . GLY A 1 541 ? 26.004 -3.910 -31.265 1.00 73.75 541 GLY A O 1
ATOM 3999 N N . LYS A 1 542 ? 24.964 -5.646 -32.191 1.00 81.88 542 LYS A N 1
ATOM 4000 C CA . LYS A 1 542 ? 26.160 -6.023 -32.948 1.00 81.88 542 LYS A CA 1
ATOM 4001 C C . LYS A 1 542 ? 26.404 -5.006 -34.066 1.00 81.88 542 LYS A C 1
ATOM 4003 O O . LYS A 1 542 ? 25.439 -4.636 -34.740 1.00 81.88 542 LYS A O 1
ATOM 4008 N N . PRO A 1 543 ? 27.659 -4.598 -34.314 1.00 84.44 543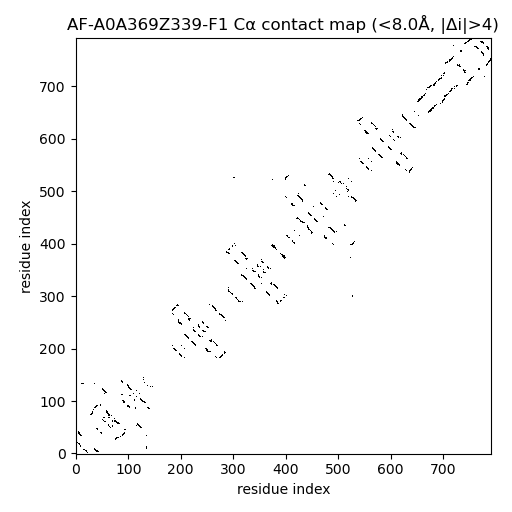 PRO A N 1
ATOM 4009 C CA . PRO A 1 543 ? 27.980 -3.874 -35.533 1.00 84.44 543 PRO A CA 1
ATOM 4010 C C . PRO A 1 543 ? 27.706 -4.766 -36.753 1.00 84.44 543 PRO A C 1
ATOM 4012 O O . PRO A 1 543 ? 27.641 -5.995 -36.648 1.00 84.44 543 PRO A O 1
ATOM 4015 N N . THR A 1 544 ? 27.563 -4.164 -37.929 1.00 84.38 544 THR A N 1
ATOM 4016 C CA . THR A 1 544 ? 27.455 -4.895 -39.198 1.00 84.38 544 THR A CA 1
ATOM 4017 C C . THR A 1 544 ? 28.693 -4.660 -40.040 1.00 84.38 544 THR A C 1
ATOM 4019 O O . THR A 1 544 ? 29.090 -3.514 -40.215 1.00 84.38 544 THR A O 1
ATOM 4022 N N . ILE A 1 545 ? 29.273 -5.723 -40.599 1.00 85.81 545 ILE A N 1
ATOM 4023 C CA . ILE A 1 545 ? 30.404 -5.625 -41.530 1.00 85.81 545 ILE A CA 1
ATOM 4024 C C . ILE A 1 545 ? 29.928 -6.002 -42.932 1.00 85.81 545 ILE A C 1
ATOM 4026 O O . ILE A 1 545 ? 29.181 -6.966 -43.099 1.00 85.81 545 ILE A O 1
ATOM 4030 N N . SER A 1 546 ? 30.366 -5.251 -43.937 1.00 81.62 546 SER A N 1
ATOM 4031 C CA . SER A 1 546 ? 30.091 -5.515 -45.350 1.00 81.62 546 SER A CA 1
ATOM 4032 C C . SER A 1 546 ? 31.325 -5.258 -46.213 1.00 81.62 546 SER A C 1
ATOM 4034 O O . SER A 1 546 ? 32.164 -4.421 -45.879 1.00 81.62 546 SER A O 1
ATOM 4036 N N . THR A 1 547 ? 31.433 -5.982 -47.325 1.00 79.56 547 THR A N 1
ATOM 4037 C CA . THR A 1 547 ? 32.485 -5.811 -48.331 1.00 79.56 547 THR A CA 1
ATOM 4038 C C . THR A 1 547 ? 31.908 -5.158 -49.583 1.00 79.56 547 THR A C 1
ATOM 4040 O O . THR A 1 547 ? 30.825 -5.509 -50.057 1.00 79.56 547 THR A O 1
ATOM 4043 N N . ASN A 1 548 ? 32.628 -4.184 -50.128 1.00 74.81 548 ASN A N 1
ATOM 4044 C CA . ASN A 1 548 ? 32.268 -3.518 -51.371 1.00 74.81 548 ASN A CA 1
ATOM 4045 C C . ASN A 1 548 ? 32.848 -4.269 -52.577 1.00 74.81 548 ASN A C 1
ATOM 4047 O O . ASN A 1 548 ? 33.817 -5.018 -52.475 1.00 74.81 548 ASN A O 1
ATOM 4051 N N . ALA A 1 549 ? 32.285 -4.012 -53.760 1.00 68.88 549 ALA A N 1
ATOM 4052 C CA . ALA A 1 549 ? 32.731 -4.621 -55.015 1.00 68.88 549 ALA A CA 1
ATOM 4053 C C . ALA A 1 549 ? 34.172 -4.249 -55.426 1.00 68.88 549 ALA A C 1
ATOM 4055 O O . ALA A 1 549 ? 34.699 -4.830 -56.370 1.00 68.88 549 ALA A O 1
ATOM 4056 N N . ASP A 1 550 ? 34.784 -3.262 -54.770 1.00 69.88 550 ASP A N 1
ATOM 4057 C CA . ASP A 1 550 ? 36.175 -2.855 -54.969 1.00 69.88 550 ASP A CA 1
ATOM 4058 C C . ASP A 1 550 ? 37.149 -3.479 -53.951 1.00 69.88 550 ASP A C 1
ATOM 4060 O O . ASP A 1 550 ? 38.340 -3.189 -54.027 1.00 69.88 550 ASP A O 1
ATOM 4064 N N . GLY A 1 551 ? 36.661 -4.322 -53.031 1.00 72.81 551 GLY A N 1
ATOM 4065 C CA . GLY A 1 551 ? 37.442 -4.957 -51.961 1.00 72.81 551 GLY A CA 1
ATOM 4066 C C . GLY A 1 551 ? 37.535 -4.138 -50.665 1.00 72.81 551 GLY A C 1
ATOM 4067 O O . GLY A 1 551 ? 38.133 -4.585 -49.695 1.00 72.81 551 GLY A O 1
ATOM 4068 N N . SER A 1 552 ? 36.955 -2.932 -50.601 1.00 83.50 552 SER A N 1
ATOM 4069 C CA . SER A 1 552 ? 36.936 -2.158 -49.350 1.00 83.50 552 SER A CA 1
ATOM 4070 C C . SER A 1 552 ? 35.928 -2.721 -48.342 1.00 83.50 552 SER A C 1
ATOM 4072 O O . SER A 1 552 ? 34.902 -3.292 -48.721 1.00 83.50 552 SER A O 1
ATOM 4074 N N . VAL A 1 553 ? 36.197 -2.538 -47.048 1.00 87.56 553 VAL A N 1
ATOM 4075 C CA . VAL A 1 553 ? 35.368 -3.063 -45.949 1.00 87.56 553 VAL A CA 1
ATOM 4076 C C . VAL A 1 553 ? 34.704 -1.912 -45.206 1.00 87.56 553 VAL A C 1
ATOM 4078 O O . VAL A 1 553 ? 35.392 -0.987 -44.775 1.00 87.56 553 VAL A O 1
ATOM 4081 N N . ASN A 1 554 ? 33.385 -1.987 -45.029 1.00 89.75 554 ASN A N 1
ATOM 4082 C CA . ASN A 1 554 ? 32.590 -1.041 -44.248 1.00 89.75 554 ASN A CA 1
ATOM 4083 C C . ASN A 1 554 ? 32.059 -1.701 -42.974 1.00 89.75 554 ASN A C 1
ATOM 4085 O O . ASN A 1 554 ? 31.557 -2.827 -43.023 1.00 89.75 554 ASN A O 1
ATOM 4089 N N . ILE A 1 555 ? 32.127 -0.985 -41.854 1.00 91.56 555 ILE A N 1
ATOM 4090 C CA . ILE A 1 555 ? 31.623 -1.422 -40.551 1.00 91.56 555 ILE A CA 1
ATOM 4091 C C . ILE A 1 555 ? 30.684 -0.341 -40.025 1.00 91.56 555 ILE A C 1
ATOM 4093 O O . ILE A 1 555 ? 31.120 0.772 -39.728 1.00 91.56 555 ILE A O 1
ATOM 4097 N N . SER A 1 556 ? 29.413 -0.697 -39.882 1.00 88.50 556 SER A N 1
ATOM 4098 C CA . SER A 1 556 ? 28.383 0.189 -39.345 1.00 88.50 556 SER A CA 1
ATOM 4099 C C . SER A 1 556 ? 28.134 -0.148 -37.874 1.00 88.50 556 SER A C 1
ATOM 4101 O O . SER A 1 556 ? 27.878 -1.318 -37.558 1.00 88.50 556 SER A O 1
ATOM 4103 N N . PRO A 1 557 ? 28.228 0.826 -36.952 1.00 83.50 557 PRO A N 1
ATOM 4104 C CA . PRO A 1 557 ? 27.897 0.609 -35.549 1.00 83.50 557 PRO A CA 1
ATOM 4105 C C . PRO A 1 557 ? 26.386 0.350 -35.377 1.00 83.50 557 PRO A C 1
ATOM 4107 O O . PRO A 1 557 ? 25.590 0.710 -36.249 1.00 83.50 557 PRO A O 1
ATOM 4110 N N . PRO A 1 558 ? 25.956 -0.275 -34.266 1.00 75.94 558 PRO A N 1
ATOM 4111 C CA . PRO A 1 558 ? 24.534 -0.419 -33.959 1.00 75.94 558 PRO A CA 1
ATOM 4112 C C . PRO A 1 558 ? 23.871 0.948 -33.727 1.00 75.94 558 PRO A C 1
ATOM 4114 O O . PRO A 1 558 ? 24.535 1.963 -33.526 1.00 75.94 558 PRO A O 1
ATOM 4117 N N . THR A 1 559 ? 22.538 0.974 -33.691 1.00 72.94 559 THR A N 1
ATOM 4118 C CA . THR A 1 559 ? 21.763 2.201 -33.432 1.00 72.94 559 THR A CA 1
ATOM 4119 C C . THR A 1 559 ? 21.830 2.693 -31.982 1.00 72.94 559 THR A C 1
ATOM 4121 O O . THR A 1 559 ? 21.240 3.729 -31.677 1.00 72.94 559 THR A O 1
ATOM 4124 N N . ASP A 1 560 ? 22.505 1.961 -31.091 1.00 67.94 560 ASP A N 1
ATOM 4125 C CA . ASP A 1 560 ? 22.634 2.312 -29.677 1.00 67.94 560 ASP A CA 1
ATOM 4126 C C . ASP A 1 560 ? 23.429 3.622 -29.499 1.00 67.94 560 ASP A C 1
ATOM 4128 O O . ASP A 1 560 ? 24.590 3.722 -29.911 1.00 67.94 560 ASP A O 1
ATOM 4132 N N . PRO A 1 561 ? 22.820 4.672 -28.912 1.00 61.91 561 PRO A N 1
ATOM 4133 C CA . PRO A 1 561 ? 23.407 6.012 -28.884 1.00 61.91 561 PRO A CA 1
ATOM 4134 C C . PRO A 1 561 ? 24.624 6.137 -27.952 1.00 61.91 561 PRO A C 1
ATOM 4136 O O . PRO A 1 561 ? 25.390 7.106 -28.054 1.00 61.91 561 PRO A O 1
ATOM 4139 N N . ASP A 1 562 ? 24.830 5.184 -27.049 1.00 66.44 562 ASP A N 1
ATOM 4140 C CA . ASP A 1 562 ? 25.842 5.186 -25.994 1.00 66.44 562 ASP A CA 1
ATOM 4141 C C . ASP A 1 562 ? 27.115 4.390 -26.334 1.00 66.44 562 ASP A C 1
ATOM 4143 O O . ASP A 1 562 ? 28.051 4.387 -25.535 1.00 66.44 562 ASP A O 1
ATOM 4147 N N . VAL A 1 563 ? 27.227 3.827 -27.543 1.00 76.00 563 VAL A N 1
ATOM 4148 C CA . VAL A 1 563 ? 28.482 3.245 -28.052 1.00 76.00 563 VAL A CA 1
ATOM 4149 C C . VAL A 1 563 ? 29.594 4.298 -28.067 1.00 76.00 563 VAL A C 1
ATOM 4151 O O . VAL A 1 563 ? 29.472 5.339 -28.719 1.00 76.00 563 VAL A O 1
ATOM 4154 N N . ILE A 1 564 ? 30.695 4.049 -27.352 1.00 77.88 564 ILE A N 1
ATOM 4155 C CA . ILE A 1 564 ? 31.831 4.987 -27.244 1.00 77.88 564 ILE A CA 1
ATOM 4156 C C . ILE A 1 564 ? 33.106 4.484 -27.917 1.00 77.88 564 ILE A C 1
ATOM 4158 O O . ILE A 1 564 ? 33.968 5.303 -28.252 1.00 77.88 564 ILE A O 1
ATOM 4162 N N . THR A 1 565 ? 33.224 3.175 -28.144 1.00 87.06 565 THR A N 1
ATOM 4163 C CA . THR A 1 565 ? 34.369 2.586 -28.841 1.00 87.06 565 THR A CA 1
ATOM 4164 C C . THR A 1 565 ? 33.963 1.539 -29.866 1.00 87.06 565 THR A C 1
ATOM 4166 O O . THR A 1 565 ? 33.024 0.772 -29.663 1.00 87.06 565 THR A O 1
ATOM 4169 N N . ILE A 1 566 ? 34.716 1.501 -30.966 1.00 91.50 566 ILE A N 1
ATOM 4170 C CA . ILE A 1 566 ? 34.663 0.459 -31.994 1.00 91.50 566 ILE A CA 1
ATOM 4171 C C . ILE A 1 566 ? 36.086 -0.078 -32.142 1.00 91.50 566 ILE A C 1
ATOM 4173 O O . ILE A 1 566 ? 37.003 0.668 -32.468 1.00 91.50 566 ILE A O 1
ATOM 4177 N N . GLU A 1 567 ? 36.291 -1.355 -31.866 1.00 93.50 567 GLU A N 1
ATOM 4178 C CA . GLU A 1 567 ? 37.553 -2.063 -32.035 1.00 93.50 567 GLU A CA 1
ATOM 4179 C C . GLU A 1 567 ? 37.466 -2.958 -33.271 1.00 93.50 567 GLU A C 1
ATOM 4181 O O . GLU A 1 567 ? 36.576 -3.799 -33.380 1.00 93.50 567 GLU A O 1
ATOM 4186 N N . VAL A 1 568 ? 38.390 -2.772 -34.209 1.00 93.25 568 VAL A N 1
ATOM 4187 C CA . VAL A 1 568 ? 38.430 -3.468 -35.494 1.00 93.25 568 VAL A CA 1
ATOM 4188 C C . VAL A 1 568 ? 39.745 -4.219 -35.617 1.00 93.25 568 VAL A C 1
ATOM 4190 O O . VAL A 1 568 ? 40.813 -3.617 -35.503 1.00 93.25 568 VAL A O 1
ATOM 4193 N N . ASN A 1 569 ? 39.677 -5.521 -35.888 1.00 92.75 569 ASN A N 1
ATOM 4194 C CA . ASN A 1 569 ? 40.851 -6.343 -36.172 1.00 92.75 569 ASN A CA 1
ATOM 4195 C C . ASN A 1 569 ? 40.795 -6.847 -37.613 1.00 92.75 569 ASN A C 1
ATOM 4197 O O . ASN A 1 569 ? 39.753 -7.323 -38.061 1.00 92.75 569 ASN A O 1
ATOM 4201 N N . TYR A 1 570 ? 41.912 -6.756 -38.327 1.00 91.81 570 TYR A N 1
ATOM 4202 C CA . TYR A 1 570 ? 42.029 -7.197 -39.720 1.00 91.81 570 TYR A CA 1
ATOM 4203 C C . TYR A 1 570 ? 43.458 -7.649 -40.029 1.00 91.81 570 TYR A C 1
ATOM 4205 O O . TYR A 1 570 ? 44.378 -7.411 -39.244 1.00 91.81 570 TYR A O 1
ATOM 4213 N N . ILE A 1 571 ? 43.656 -8.307 -41.170 1.00 89.06 571 ILE A N 1
ATOM 4214 C CA . ILE A 1 571 ? 44.989 -8.633 -41.685 1.00 89.06 571 ILE A CA 1
ATOM 4215 C C . ILE A 1 571 ? 45.355 -7.614 -42.765 1.00 89.06 571 ILE A C 1
ATOM 4217 O O . ILE A 1 571 ? 44.618 -7.461 -43.738 1.00 89.06 571 ILE A O 1
ATOM 4221 N N . ASP A 1 572 ? 46.482 -6.921 -42.597 1.00 88.44 572 ASP A N 1
ATOM 4222 C CA . ASP A 1 572 ? 46.983 -5.975 -43.600 1.00 88.44 572 ASP A CA 1
ATOM 4223 C C . ASP A 1 572 ? 47.453 -6.677 -44.877 1.00 88.44 572 ASP A C 1
ATOM 4225 O O . ASP A 1 572 ? 47.678 -7.890 -44.895 1.00 88.44 572 ASP A O 1
ATOM 4229 N N . GLU A 1 573 ? 47.680 -5.904 -45.937 1.00 83.81 573 GLU A N 1
ATOM 4230 C CA . GLU A 1 573 ? 48.132 -6.377 -47.248 1.00 83.81 573 GLU A CA 1
ATOM 4231 C C . GLU A 1 573 ? 49.446 -7.186 -47.207 1.00 83.81 573 GLU A C 1
ATOM 4233 O O . GLU A 1 573 ? 49.737 -7.972 -48.111 1.00 83.81 573 GLU A O 1
ATOM 4238 N N . ASN A 1 574 ? 50.239 -7.037 -46.141 1.00 87.06 574 ASN A N 1
ATOM 4239 C CA . ASN A 1 574 ? 51.504 -7.740 -45.930 1.00 87.06 574 ASN A CA 1
ATOM 4240 C C . ASN A 1 574 ? 51.340 -9.028 -45.100 1.00 87.06 574 ASN A C 1
ATOM 4242 O O . ASN A 1 574 ? 52.312 -9.761 -44.899 1.00 87.06 574 ASN A O 1
ATOM 4246 N N . GLY A 1 575 ? 50.125 -9.336 -44.643 1.00 83.00 575 GLY A N 1
ATOM 4247 C CA . GLY A 1 575 ? 49.807 -10.513 -43.845 1.00 83.00 575 GLY A CA 1
ATOM 4248 C C . GLY A 1 575 ? 49.987 -10.338 -42.337 1.00 83.00 575 GLY A C 1
ATOM 4249 O O . GLY A 1 575 ? 49.987 -11.350 -41.634 1.00 83.00 575 GLY A O 1
ATOM 4250 N N . ASN A 1 576 ? 50.144 -9.113 -41.826 1.00 90.44 576 ASN A N 1
ATOM 4251 C CA . ASN A 1 576 ? 50.255 -8.863 -40.388 1.00 90.44 576 ASN A CA 1
ATOM 4252 C C . ASN A 1 576 ? 48.888 -8.528 -39.776 1.00 90.44 576 ASN A C 1
ATOM 4254 O O . ASN A 1 576 ? 48.100 -7.809 -40.391 1.00 90.44 576 ASN A O 1
ATOM 4258 N N . PRO A 1 577 ? 48.607 -8.992 -38.548 1.00 91.81 577 PRO A N 1
ATOM 4259 C CA . PRO A 1 577 ? 47.414 -8.581 -37.826 1.00 91.81 577 PRO A CA 1
ATOM 4260 C C . PRO A 1 577 ? 47.513 -7.109 -37.416 1.00 91.81 577 PRO A C 1
ATOM 4262 O O . PRO A 1 577 ? 48.513 -6.681 -36.835 1.00 91.81 577 PRO A O 1
ATOM 4265 N N . GLN A 1 578 ? 46.450 -6.363 -37.682 1.00 94.19 578 GLN A N 1
ATOM 4266 C CA . GLN A 1 578 ? 46.276 -4.969 -37.304 1.00 94.19 578 GLN A CA 1
ATOM 4267 C C . GLN A 1 578 ? 45.074 -4.822 -36.377 1.00 94.19 578 GLN A C 1
ATOM 4269 O O . GLN A 1 578 ? 44.099 -5.569 -36.466 1.00 94.19 578 GLN A O 1
ATOM 4274 N N . ASN A 1 579 ? 45.151 -3.826 -35.500 1.00 94.06 579 ASN A N 1
ATOM 4275 C CA . ASN A 1 579 ? 44.083 -3.437 -34.591 1.00 94.06 579 ASN A CA 1
ATOM 4276 C C . ASN A 1 579 ? 43.862 -1.929 -34.731 1.00 94.06 579 ASN A C 1
ATOM 4278 O O . ASN A 1 579 ? 44.816 -1.147 -34.722 1.00 94.06 579 ASN A O 1
ATOM 4282 N N . ALA A 1 580 ? 42.609 -1.531 -34.898 1.00 93.19 580 ALA A N 1
ATOM 4283 C CA . ALA A 1 580 ? 42.183 -0.146 -34.908 1.00 93.19 580 ALA A CA 1
ATOM 4284 C C . ALA A 1 580 ? 41.133 0.043 -33.815 1.00 93.19 580 ALA A C 1
ATOM 4286 O O . ALA A 1 580 ? 40.065 -0.560 -33.860 1.00 93.19 580 ALA A O 1
ATOM 4287 N N . VAL A 1 581 ? 41.439 0.884 -32.835 1.00 91.38 581 VAL A N 1
ATOM 4288 C CA . VAL A 1 581 ? 40.497 1.319 -31.807 1.00 91.38 581 VAL A CA 1
ATOM 4289 C C . VAL A 1 581 ? 40.041 2.715 -32.172 1.00 91.38 581 VAL A C 1
ATOM 4291 O O . VAL A 1 581 ? 40.841 3.654 -32.254 1.00 91.38 581 VAL A O 1
ATOM 4294 N N . LEU A 1 582 ? 38.742 2.832 -32.394 1.00 91.62 582 LEU A N 1
ATOM 4295 C CA . LEU A 1 582 ? 38.074 4.073 -32.694 1.00 91.62 582 LEU A CA 1
ATOM 4296 C C . LEU A 1 582 ? 37.341 4.549 -31.453 1.00 91.62 582 LEU A C 1
ATOM 4298 O O . LEU A 1 582 ? 36.537 3.818 -30.881 1.00 91.62 582 LEU A O 1
ATOM 4302 N N . THR A 1 583 ? 37.638 5.771 -31.033 1.00 85.81 583 THR A N 1
ATOM 4303 C CA . THR A 1 583 ? 37.092 6.390 -29.826 1.00 85.81 583 THR A CA 1
ATOM 4304 C C . THR A 1 583 ? 36.263 7.600 -30.203 1.00 85.81 583 THR A C 1
ATOM 4306 O O . THR A 1 583 ? 36.710 8.469 -30.962 1.00 85.81 583 THR A O 1
ATOM 4309 N N . ARG A 1 584 ? 35.060 7.680 -29.643 1.00 80.25 584 ARG A N 1
ATOM 4310 C CA . ARG A 1 584 ? 34.228 8.875 -29.716 1.00 80.25 584 ARG A CA 1
ATOM 4311 C C . ARG A 1 584 ? 34.623 9.814 -28.583 1.00 80.25 584 ARG A C 1
ATOM 4313 O O . ARG A 1 584 ? 34.324 9.534 -27.424 1.00 80.25 584 ARG A O 1
ATOM 4320 N N . ASP A 1 585 ? 35.254 10.941 -28.916 1.00 63.53 585 ASP A N 1
ATOM 4321 C CA . ASP A 1 585 ? 35.494 12.002 -27.936 1.00 63.53 585 ASP A CA 1
ATOM 4322 C C . ASP A 1 585 ? 34.149 12.625 -27.546 1.00 63.53 585 ASP A C 1
ATOM 4324 O O . ASP A 1 585 ? 33.574 13.457 -28.259 1.00 63.53 585 ASP A O 1
ATOM 4328 N N . VAL A 1 586 ? 33.629 12.213 -26.392 1.00 54.75 586 VAL A N 1
ATOM 4329 C CA . VAL A 1 586 ? 32.516 12.897 -25.738 1.00 54.75 586 VAL A CA 1
ATOM 4330 C C . VAL A 1 586 ? 33.104 14.111 -25.022 1.00 54.75 586 VAL A C 1
ATOM 4332 O O . VAL A 1 586 ? 33.399 14.071 -23.832 1.00 54.75 586 VAL A O 1
ATOM 4335 N N . VAL A 1 587 ? 33.346 15.192 -25.765 1.00 42.03 587 VAL A N 1
ATOM 4336 C CA . VAL A 1 587 ? 33.773 16.459 -25.159 1.00 42.03 587 VAL A CA 1
ATOM 4337 C C . VAL A 1 587 ? 32.589 17.031 -24.384 1.00 42.03 587 VAL A C 1
ATOM 4339 O O . VAL A 1 587 ? 31.579 17.421 -24.974 1.00 42.03 587 VAL A O 1
ATOM 4342 N N . GLU A 1 588 ? 32.704 17.062 -23.057 1.00 42.00 588 GLU A N 1
ATOM 4343 C CA . GLU A 1 588 ? 31.685 17.638 -22.184 1.00 42.00 588 GLU A CA 1
ATOM 4344 C C . GLU A 1 588 ? 31.388 19.101 -22.570 1.00 42.00 588 GLU A C 1
ATOM 4346 O O . GLU A 1 588 ? 32.286 19.936 -22.686 1.00 42.00 588 GLU A O 1
ATOM 4351 N N . GLY A 1 589 ? 30.104 19.422 -22.763 1.00 41.66 589 GLY A N 1
ATOM 4352 C CA . GLY A 1 589 ? 29.626 20.807 -22.835 1.00 41.66 589 GLY A CA 1
ATOM 4353 C C . GLY A 1 589 ? 29.518 21.461 -24.218 1.00 41.66 589 GLY A C 1
ATOM 4354 O O . GLY A 1 589 ? 29.244 22.660 -24.277 1.00 41.66 589 GLY A O 1
ATOM 4355 N N . VAL A 1 590 ? 29.661 20.736 -25.333 1.00 32.50 590 VAL A N 1
ATOM 4356 C CA . VAL A 1 590 ? 29.409 21.299 -26.675 1.00 32.50 590 VAL A CA 1
ATOM 4357 C C . VAL A 1 590 ? 28.231 20.582 -27.333 1.00 32.50 590 VAL A C 1
ATOM 4359 O O . VAL A 1 590 ? 28.256 19.369 -27.504 1.00 32.50 590 VAL A O 1
ATOM 4362 N N . TYR A 1 591 ? 27.200 21.353 -27.705 1.00 35.81 591 TYR A N 1
ATOM 4363 C CA . TYR A 1 591 ? 26.067 20.924 -28.535 1.00 35.81 591 TYR A CA 1
ATOM 4364 C C . TYR A 1 591 ? 26.515 19.971 -29.655 1.00 35.81 591 TYR A C 1
ATOM 4366 O O . TYR A 1 591 ? 27.563 20.214 -30.250 1.00 35.81 591 TYR A O 1
ATOM 4374 N N . HIS A 1 592 ? 25.684 18.956 -29.935 1.00 41.66 592 HIS A N 1
ATOM 4375 C CA . HIS A 1 592 ? 25.773 17.793 -30.849 1.00 41.66 592 HIS A CA 1
ATOM 4376 C C . HIS A 1 592 ? 26.369 17.958 -32.275 1.00 41.66 592 HIS A C 1
ATOM 4378 O O . HIS A 1 592 ? 26.100 17.153 -33.158 1.00 41.66 592 HIS A O 1
ATOM 4384 N N . TYR A 1 593 ? 27.204 18.954 -32.544 1.00 39.94 593 TYR A N 1
ATOM 4385 C CA . TYR A 1 593 ? 27.783 19.241 -33.852 1.00 39.94 593 TYR A CA 1
ATOM 4386 C C . TYR A 1 593 ? 29.279 18.903 -33.957 1.00 39.94 593 TYR A C 1
ATOM 4388 O O . TYR A 1 593 ? 29.850 19.097 -35.024 1.00 39.94 593 TYR A O 1
ATOM 4396 N N . ASN A 1 594 ? 29.927 18.408 -32.890 1.00 44.00 594 ASN A N 1
ATOM 4397 C CA . ASN A 1 594 ? 31.385 18.204 -32.862 1.00 44.00 594 ASN A CA 1
ATOM 4398 C C . ASN A 1 594 ? 31.881 16.914 -32.176 1.00 44.00 594 ASN A C 1
ATOM 4400 O O . ASN A 1 594 ? 33.084 16.810 -31.942 1.00 44.00 594 ASN A O 1
ATOM 4404 N N . SER A 1 595 ? 31.025 15.931 -31.874 1.00 55.03 595 SER A N 1
ATOM 4405 C CA . SER A 1 595 ? 31.502 14.608 -31.438 1.00 55.03 595 SER A CA 1
ATOM 4406 C C . SER A 1 595 ? 32.297 13.983 -32.582 1.00 55.03 595 SER A C 1
ATOM 4408 O O . SER A 1 595 ? 31.732 13.621 -33.609 1.00 55.03 595 SER A O 1
ATOM 4410 N N . ARG A 1 596 ? 33.624 13.943 -32.455 1.00 68.25 596 ARG A N 1
ATOM 4411 C CA . ARG A 1 596 ? 34.502 13.417 -33.500 1.00 68.25 596 ARG A CA 1
ATOM 4412 C C . ARG A 1 596 ? 34.948 12.027 -33.103 1.00 68.25 596 ARG A C 1
ATOM 4414 O O . ARG A 1 596 ? 35.600 11.846 -32.079 1.00 68.25 596 ARG A O 1
ATOM 4421 N N . TRP A 1 597 ? 34.602 11.063 -33.940 1.00 83.38 597 TRP A N 1
ATOM 4422 C CA . TRP A 1 597 ? 35.273 9.781 -33.930 1.00 83.38 597 TRP A CA 1
ATOM 4423 C C . TRP A 1 597 ? 36.718 9.972 -34.372 1.00 83.38 597 TRP A C 1
ATOM 4425 O O . TRP A 1 597 ? 37.015 10.695 -35.327 1.00 83.38 597 TRP A O 1
ATOM 4435 N N . THR A 1 598 ? 37.625 9.340 -33.645 1.00 84.25 598 THR A N 1
ATOM 4436 C CA . THR A 1 598 ? 39.046 9.304 -33.972 1.00 84.25 598 THR A CA 1
ATOM 4437 C C . THR A 1 598 ? 39.489 7.855 -34.022 1.00 84.25 598 THR A C 1
ATOM 4439 O O . THR A 1 598 ? 39.021 7.045 -33.231 1.00 84.25 598 THR A O 1
ATOM 4442 N N . SER A 1 599 ? 40.359 7.523 -34.972 1.00 89.56 599 SER A N 1
ATOM 4443 C CA . SER A 1 599 ? 40.982 6.204 -35.083 1.00 89.56 599 SER A CA 1
ATOM 4444 C C . SER A 1 599 ? 42.435 6.308 -34.638 1.00 89.56 599 SER A C 1
ATOM 4446 O O . SER A 1 599 ? 43.141 7.240 -35.035 1.00 89.56 599 SER A O 1
ATOM 4448 N N . ASN A 1 600 ? 42.900 5.348 -33.840 1.00 90.25 600 ASN A N 1
ATOM 4449 C CA . ASN A 1 600 ? 44.322 5.218 -33.517 1.00 90.25 600 ASN A CA 1
ATOM 4450 C C . ASN A 1 600 ? 45.155 4.649 -34.687 1.00 90.25 600 ASN A C 1
ATOM 4452 O O . ASN A 1 600 ? 46.385 4.680 -34.625 1.00 90.25 600 ASN A O 1
ATOM 4456 N N . ASN A 1 601 ? 44.501 4.154 -35.742 1.00 89.88 601 ASN A N 1
ATOM 4457 C CA . ASN A 1 601 ? 45.127 3.557 -36.914 1.00 89.88 601 ASN A CA 1
ATOM 4458 C C . ASN A 1 601 ? 44.818 4.404 -38.169 1.00 89.88 601 ASN A C 1
ATOM 4460 O O . ASN A 1 601 ? 43.646 4.554 -38.525 1.00 89.88 601 ASN A O 1
ATOM 4464 N N . PRO A 1 602 ? 45.838 4.957 -38.854 1.00 86.62 602 PRO A N 1
ATOM 4465 C CA . PRO A 1 602 ? 45.642 5.853 -39.994 1.00 86.62 602 PRO A CA 1
ATOM 4466 C C . PRO A 1 602 ? 45.088 5.170 -41.255 1.00 86.62 602 PRO A C 1
ATOM 4468 O O . PRO A 1 602 ? 44.553 5.869 -42.117 1.00 86.62 602 PRO A O 1
ATOM 4471 N N . ASP A 1 603 ? 45.208 3.844 -41.378 1.00 87.88 603 ASP A N 1
ATOM 4472 C CA . ASP A 1 603 ? 44.683 3.083 -42.522 1.00 87.88 603 ASP A CA 1
ATOM 4473 C C . ASP A 1 603 ? 43.171 2.807 -42.396 1.00 87.88 603 ASP A C 1
ATOM 4475 O O . ASP A 1 603 ? 42.515 2.441 -43.374 1.00 87.88 603 ASP A O 1
ATOM 4479 N N . VAL A 1 604 ? 42.600 3.051 -41.210 1.00 91.44 604 VAL A N 1
ATOM 4480 C CA . VAL A 1 604 ? 41.179 2.866 -40.900 1.00 91.44 604 VAL A CA 1
ATOM 4481 C C . VAL A 1 604 ? 40.513 4.227 -40.708 1.00 91.44 604 VAL A C 1
ATOM 4483 O O . VAL A 1 604 ? 40.863 4.996 -39.810 1.00 91.44 604 VAL A O 1
ATOM 4486 N N . LYS A 1 605 ? 39.541 4.543 -41.567 1.00 91.69 605 LYS A N 1
ATOM 4487 C CA . LYS A 1 605 ? 38.813 5.820 -41.548 1.00 91.69 605 LYS A CA 1
ATOM 4488 C C . LYS A 1 605 ? 37.491 5.673 -40.815 1.00 91.69 605 LYS A C 1
ATOM 4490 O O . LYS A 1 605 ? 36.875 4.621 -40.887 1.00 91.69 605 LYS A O 1
ATOM 4495 N N . VAL A 1 606 ? 37.039 6.751 -40.183 1.00 89.81 606 VAL A N 1
ATOM 4496 C CA . VAL A 1 606 ? 35.728 6.825 -39.532 1.00 89.81 606 VAL A CA 1
ATOM 4497 C C . VAL A 1 606 ? 35.061 8.155 -39.810 1.00 89.81 606 VAL A C 1
ATOM 4499 O O . VAL A 1 606 ? 35.732 9.192 -39.853 1.00 89.81 606 VAL A O 1
ATOM 4502 N N . ASP A 1 607 ? 33.756 8.119 -40.044 1.00 86.19 607 ASP A N 1
ATOM 4503 C CA . ASP A 1 607 ? 32.959 9.313 -40.290 1.00 86.19 607 ASP A CA 1
ATOM 4504 C C . ASP A 1 607 ? 32.321 9.881 -39.005 1.00 86.19 607 ASP A C 1
ATOM 4506 O O . ASP A 1 607 ? 32.604 9.460 -37.883 1.00 86.19 607 ASP A O 1
ATOM 4510 N N . PHE A 1 608 ? 31.469 10.897 -39.159 1.00 79.00 608 PHE A N 1
ATOM 4511 C CA . PHE A 1 608 ? 30.793 11.535 -38.027 1.00 79.00 608 PHE A CA 1
ATOM 4512 C C . PHE A 1 608 ? 29.744 10.632 -37.354 1.00 79.00 608 PHE A C 1
ATOM 4514 O O . PHE A 1 608 ? 29.479 10.786 -36.163 1.00 79.00 608 PHE A O 1
ATOM 4521 N N . ASN A 1 609 ? 29.168 9.688 -38.097 1.00 77.69 609 ASN A N 1
ATOM 4522 C CA . ASN A 1 609 ? 28.165 8.747 -37.603 1.00 77.69 609 ASN A CA 1
ATOM 4523 C C . ASN A 1 609 ? 28.802 7.499 -36.968 1.00 77.69 609 ASN A C 1
ATOM 4525 O O . ASN A 1 609 ? 28.092 6.702 -36.364 1.00 77.69 609 ASN A O 1
ATOM 4529 N N . GLY A 1 610 ? 30.128 7.356 -37.052 1.00 80.19 610 GLY A N 1
ATOM 4530 C CA . GLY A 1 610 ? 30.856 6.187 -36.563 1.00 80.19 610 GLY A CA 1
ATOM 4531 C C . GLY A 1 610 ? 30.977 5.070 -37.598 1.00 80.19 610 GLY A C 1
ATOM 4532 O O . GLY A 1 610 ? 31.437 3.989 -37.246 1.00 80.19 610 GLY A O 1
ATOM 4533 N N . GLU A 1 611 ? 30.601 5.316 -38.857 1.00 89.50 611 GLU A N 1
ATOM 4534 C CA . GLU A 1 611 ? 30.821 4.375 -39.958 1.00 89.50 611 GLU A CA 1
ATOM 4535 C C . GLU A 1 611 ? 32.317 4.261 -40.230 1.00 89.50 611 GLU A C 1
ATOM 4537 O O . GLU A 1 611 ? 32.996 5.267 -40.468 1.00 89.50 611 GLU A O 1
ATOM 4542 N N . VAL A 1 612 ? 32.833 3.035 -40.194 1.00 92.69 612 VAL A N 1
ATOM 4543 C CA . VAL A 1 612 ? 34.258 2.744 -40.361 1.00 92.69 612 VAL A CA 1
ATOM 4544 C C . VAL A 1 612 ? 34.511 2.159 -41.744 1.00 92.69 612 VAL A C 1
ATOM 4546 O O . VAL A 1 612 ? 33.796 1.259 -42.178 1.00 92.69 612 VAL A O 1
ATOM 4549 N N . THR A 1 613 ? 35.565 2.618 -42.416 1.00 92.25 613 THR A N 1
ATOM 4550 C CA . THR A 1 613 ? 35.990 2.096 -43.721 1.00 92.25 613 THR A CA 1
ATOM 4551 C C . THR A 1 613 ? 37.472 1.734 -43.717 1.00 92.25 613 THR A C 1
ATOM 4553 O O . THR A 1 613 ? 38.324 2.559 -43.370 1.00 92.25 613 THR A O 1
ATOM 4556 N N . ILE A 1 614 ? 37.781 0.526 -44.191 1.00 91.12 614 ILE A N 1
ATOM 4557 C CA . ILE A 1 614 ? 39.133 0.063 -44.529 1.00 91.12 614 ILE A CA 1
ATOM 4558 C C . ILE A 1 614 ? 39.242 0.017 -46.056 1.00 91.12 614 ILE A C 1
ATOM 4560 O O . ILE A 1 614 ? 38.380 -0.548 -46.729 1.00 91.12 614 ILE A O 1
ATOM 4564 N N . SER A 1 615 ? 40.276 0.648 -46.617 1.00 87.44 615 SER A N 1
ATOM 4565 C CA . SER A 1 615 ? 40.478 0.664 -48.077 1.00 87.44 615 SER A CA 1
ATOM 4566 C C . SER A 1 615 ? 40.963 -0.703 -48.573 1.00 87.44 615 SER A C 1
ATOM 4568 O O . SER A 1 615 ? 41.687 -1.388 -47.857 1.00 87.44 615 SER A O 1
ATOM 4570 N N . ALA A 1 616 ? 40.582 -1.089 -49.793 1.00 82.62 616 ALA A N 1
ATOM 4571 C CA . ALA A 1 616 ? 40.896 -2.405 -50.359 1.00 82.62 616 ALA A CA 1
ATOM 4572 C C . ALA A 1 616 ? 42.405 -2.705 -50.414 1.00 82.62 616 ALA A C 1
ATOM 4574 O O . ALA A 1 616 ? 42.832 -3.830 -50.210 1.00 82.62 616 ALA A O 1
ATOM 4575 N N . ASP A 1 617 ? 43.238 -1.686 -50.634 1.00 84.31 617 ASP A N 1
ATOM 4576 C CA . ASP A 1 617 ? 44.699 -1.808 -50.677 1.00 84.31 617 ASP A CA 1
ATOM 4577 C C . ASP A 1 617 ? 45.354 -1.980 -49.296 1.00 84.31 617 ASP A C 1
ATOM 4579 O O . ASP A 1 617 ? 46.574 -2.120 -49.216 1.00 84.31 617 ASP A O 1
ATOM 4583 N N . LYS A 1 618 ? 44.556 -1.933 -48.222 1.00 87.94 618 LYS A N 1
ATOM 4584 C CA . LYS A 1 618 ? 44.988 -1.988 -46.818 1.00 87.94 618 LYS A CA 1
ATOM 4585 C C . LYS A 1 618 ? 44.542 -3.238 -46.081 1.00 87.94 618 LYS A C 1
ATOM 4587 O O . LYS A 1 618 ? 44.914 -3.425 -44.927 1.00 87.94 618 LYS A O 1
ATOM 4592 N N . VAL A 1 619 ? 43.745 -4.081 -46.723 1.00 85.81 619 VAL A N 1
ATOM 4593 C CA . VAL A 1 619 ? 43.278 -5.355 -46.185 1.00 85.81 619 VAL A CA 1
ATOM 4594 C C . VAL A 1 619 ? 43.717 -6.460 -47.134 1.00 85.81 619 VAL A C 1
ATOM 4596 O O . VAL A 1 619 ? 43.720 -6.287 -48.348 1.00 85.81 619 VAL A O 1
ATOM 4599 N N . LYS A 1 620 ? 44.170 -7.586 -46.591 1.00 83.69 620 LYS A N 1
ATOM 4600 C CA . LYS A 1 620 ? 44.575 -8.728 -47.406 1.00 83.69 620 LYS A CA 1
ATOM 4601 C C . LYS A 1 620 ? 43.357 -9.471 -47.933 1.00 83.69 620 LYS A C 1
ATOM 4603 O O . LYS A 1 620 ? 42.558 -9.935 -47.126 1.00 83.69 620 LYS A O 1
ATOM 4608 N N . ASP A 1 621 ? 43.339 -9.710 -49.241 1.00 76.25 621 ASP A N 1
ATOM 4609 C CA . ASP A 1 621 ? 42.345 -10.551 -49.906 1.00 76.25 621 ASP A CA 1
ATOM 4610 C C . ASP A 1 621 ? 42.129 -11.896 -49.181 1.00 76.25 621 ASP A C 1
ATOM 4612 O O . ASP A 1 621 ? 43.080 -12.624 -48.858 1.00 76.25 621 ASP A O 1
ATOM 4616 N N . VAL A 1 622 ? 40.858 -12.262 -49.007 1.00 72.25 622 VAL A N 1
ATOM 4617 C CA . VAL A 1 622 ? 40.388 -13.521 -48.402 1.00 72.25 622 VAL A CA 1
ATOM 4618 C C . VAL A 1 622 ? 40.824 -13.654 -46.932 1.00 72.25 622 VAL A C 1
ATOM 4620 O O . VAL A 1 622 ? 41.119 -14.750 -46.445 1.00 72.25 622 VAL A O 1
ATOM 4623 N N . SER A 1 623 ? 40.894 -12.533 -46.206 1.00 78.56 623 SER A N 1
ATOM 4624 C CA . SER A 1 623 ? 41.195 -12.511 -44.768 1.00 78.56 623 SER A CA 1
ATOM 4625 C C . SER A 1 623 ? 39.962 -12.257 -43.889 1.00 78.56 623 SER A C 1
ATOM 4627 O O . SER A 1 623 ? 38.878 -11.912 -44.362 1.00 78.56 623 SER A O 1
ATOM 4629 N N . GLU A 1 624 ? 40.102 -12.519 -42.586 1.00 82.69 624 GLU A N 1
ATOM 4630 C CA . GLU A 1 624 ? 39.052 -12.257 -41.597 1.00 82.69 624 GLU A CA 1
ATOM 4631 C C . GLU A 1 624 ? 39.128 -10.806 -41.111 1.00 82.69 624 GLU A C 1
ATOM 4633 O O . GLU A 1 624 ? 40.206 -10.313 -40.764 1.00 82.69 624 GLU A O 1
ATOM 4638 N N . VAL A 1 625 ? 37.965 -10.157 -41.028 1.00 88.19 625 VAL A N 1
ATOM 4639 C CA . VAL A 1 625 ? 37.794 -8.866 -40.357 1.00 88.19 625 VAL A CA 1
ATOM 4640 C C . VAL A 1 625 ? 36.780 -9.027 -39.233 1.00 88.19 625 VAL A C 1
ATOM 4642 O O . VAL A 1 625 ? 35.672 -9.530 -39.443 1.00 88.19 625 VAL A O 1
ATOM 4645 N N . THR A 1 626 ? 37.146 -8.580 -38.034 1.00 89.06 626 THR A N 1
ATOM 4646 C CA . THR A 1 626 ? 36.268 -8.597 -36.860 1.00 89.06 626 THR A CA 1
ATOM 4647 C C . THR A 1 626 ? 36.050 -7.191 -36.334 1.00 89.06 626 THR A C 1
ATOM 4649 O O . THR A 1 626 ? 36.930 -6.332 -36.421 1.00 89.06 626 THR A O 1
ATOM 4652 N N . ALA A 1 627 ? 34.859 -6.955 -35.793 1.00 91.44 627 ALA A N 1
ATOM 4653 C CA . ALA A 1 627 ? 34.500 -5.697 -35.167 1.00 91.44 627 ALA A CA 1
ATOM 4654 C C . ALA A 1 627 ? 33.796 -5.953 -33.837 1.00 91.44 627 ALA A C 1
ATOM 4656 O O . ALA A 1 627 ? 32.929 -6.822 -33.726 1.00 91.44 627 ALA A O 1
ATOM 4657 N N . LYS A 1 628 ? 34.166 -5.152 -32.846 1.00 91.00 628 LYS A N 1
ATOM 4658 C CA . LYS A 1 628 ? 33.650 -5.171 -31.485 1.00 91.00 628 LYS A CA 1
ATOM 4659 C C . LYS A 1 628 ? 33.289 -3.755 -31.080 1.00 91.00 628 LYS A C 1
ATOM 4661 O O . LYS A 1 628 ? 34.135 -2.871 -31.133 1.00 91.00 628 LYS A O 1
ATOM 4666 N N . VAL A 1 629 ? 32.056 -3.520 -30.661 1.00 87.69 629 VAL A N 1
ATOM 4667 C CA . VAL A 1 629 ? 31.646 -2.222 -30.107 1.00 87.69 629 VAL A CA 1
ATOM 4668 C C . VAL A 1 629 ? 31.565 -2.311 -28.595 1.00 87.69 629 VAL A C 1
ATOM 4670 O O . VAL A 1 629 ? 31.189 -3.357 -28.072 1.00 87.69 629 VAL A O 1
ATOM 4673 N N . THR A 1 630 ? 31.928 -1.237 -27.895 1.00 81.75 630 THR A N 1
ATOM 4674 C CA . THR A 1 630 ? 31.738 -1.128 -26.443 1.00 81.75 630 THR A CA 1
ATOM 4675 C C . THR A 1 630 ? 30.939 0.125 -26.112 1.00 81.75 630 THR A C 1
ATOM 4677 O O . THR A 1 630 ? 31.209 1.215 -26.634 1.00 81.75 630 THR A O 1
ATOM 4680 N N . ASP A 1 631 ? 29.940 -0.044 -25.256 1.00 74.44 631 ASP A N 1
ATOM 4681 C CA . ASP A 1 631 ? 29.154 1.057 -24.707 1.00 74.44 631 ASP A CA 1
ATOM 4682 C C . ASP A 1 631 ? 29.903 1.803 -23.588 1.00 74.44 631 ASP A C 1
ATOM 4684 O O . ASP A 1 631 ? 31.022 1.452 -23.195 1.00 74.44 631 ASP A O 1
ATOM 4688 N N . ALA A 1 632 ? 29.292 2.868 -23.069 1.00 67.25 632 ALA A N 1
ATOM 4689 C CA . ALA A 1 632 ? 29.856 3.651 -21.969 1.00 67.25 632 ALA A CA 1
ATOM 4690 C C . ALA A 1 632 ? 29.948 2.883 -20.633 1.00 67.25 632 ALA A C 1
ATOM 4692 O O . ALA A 1 632 ? 30.669 3.322 -19.734 1.00 67.25 632 ALA A O 1
ATOM 4693 N N . SER A 1 633 ? 29.241 1.757 -20.500 1.00 62.16 633 SER A N 1
ATOM 4694 C CA . SER A 1 633 ? 29.238 0.878 -19.320 1.00 62.16 633 SER A CA 1
ATOM 4695 C C . SER A 1 633 ? 30.315 -0.206 -19.374 1.00 62.16 633 SER A C 1
ATOM 4697 O O . SER A 1 633 ? 30.640 -0.797 -18.343 1.00 62.16 633 SER A O 1
ATOM 4699 N N . GLY A 1 634 ? 30.896 -0.454 -20.548 1.00 66.94 634 GLY A N 1
ATOM 4700 C CA . GLY A 1 634 ? 31.883 -1.503 -20.776 1.00 66.94 634 GLY A CA 1
ATOM 4701 C C . GLY A 1 634 ? 31.313 -2.812 -21.332 1.00 66.94 634 GLY A C 1
ATOM 4702 O O . GLY A 1 634 ? 32.067 -3.785 -21.410 1.00 66.94 634 GLY A O 1
ATOM 4703 N N . ASN A 1 635 ? 30.034 -2.874 -21.727 1.00 72.44 635 ASN A N 1
ATOM 4704 C CA . ASN A 1 635 ? 29.474 -4.066 -22.378 1.00 72.44 635 ASN A CA 1
ATOM 4705 C C . ASN A 1 635 ? 29.811 -4.089 -23.863 1.00 72.44 635 ASN A C 1
ATOM 4707 O O . ASN A 1 635 ? 29.967 -3.044 -24.493 1.00 72.44 635 ASN A O 1
ATOM 4711 N N . THR A 1 636 ? 29.900 -5.292 -24.435 1.00 75.88 636 THR A N 1
ATOM 4712 C CA . THR A 1 636 ? 30.493 -5.474 -25.761 1.00 75.88 636 THR A CA 1
ATOM 4713 C C . THR A 1 636 ? 29.619 -6.269 -26.723 1.00 75.88 636 THR A C 1
ATOM 4715 O O . THR A 1 636 ? 29.157 -7.356 -26.371 1.00 75.88 636 THR A O 1
ATOM 4718 N N . GLY A 1 637 ? 29.460 -5.771 -27.951 1.00 76.81 637 GLY A N 1
ATOM 4719 C CA . GLY A 1 637 ? 28.793 -6.461 -29.059 1.00 76.81 637 GLY A CA 1
ATOM 4720 C C . GLY A 1 637 ? 29.760 -6.770 -30.208 1.00 76.81 637 GLY A C 1
ATOM 4721 O O . GLY A 1 637 ? 30.370 -5.853 -30.755 1.00 76.81 637 GLY A O 1
ATOM 4722 N N . ASP A 1 638 ? 29.865 -8.044 -30.609 1.00 80.19 638 ASP A N 1
ATOM 4723 C CA . ASP A 1 638 ? 30.894 -8.514 -31.555 1.00 80.19 638 ASP A CA 1
ATOM 4724 C C . ASP A 1 638 ? 30.302 -9.139 -32.834 1.00 80.19 638 ASP A C 1
ATOM 4726 O O . ASP A 1 638 ? 29.251 -9.800 -32.804 1.00 80.19 638 ASP A O 1
ATOM 4730 N N . VAL A 1 639 ? 31.020 -8.997 -33.953 1.00 81.50 639 VAL A N 1
ATOM 4731 C CA . VAL A 1 639 ? 30.741 -9.652 -35.242 1.00 81.50 639 VAL A CA 1
ATOM 4732 C C . VAL A 1 639 ? 32.045 -9.959 -36.004 1.00 81.50 639 VAL A C 1
ATOM 4734 O O . VAL A 1 639 ? 33.027 -9.223 -35.898 1.00 81.50 639 VAL A O 1
ATOM 4737 N N . SER A 1 640 ? 32.030 -11.011 -36.826 1.00 75.06 640 SER A N 1
ATOM 4738 C CA . SER A 1 640 ? 33.115 -11.356 -37.756 1.00 75.06 640 SER A CA 1
ATOM 4739 C C . SER A 1 640 ? 32.566 -11.535 -39.169 1.00 75.06 640 SER A C 1
ATOM 4741 O O . SER A 1 640 ? 31.474 -12.085 -39.338 1.00 75.06 640 SER A O 1
ATOM 4743 N N . ILE A 1 641 ? 33.334 -11.128 -40.179 1.00 66.44 641 ILE A N 1
ATOM 4744 C CA . ILE A 1 641 ? 33.104 -11.483 -41.582 1.00 66.44 641 ILE A CA 1
ATOM 4745 C C . ILE A 1 641 ? 34.383 -12.082 -42.174 1.00 66.44 641 ILE A C 1
ATOM 4747 O O . ILE A 1 641 ? 35.488 -11.591 -41.940 1.00 66.44 641 ILE A O 1
ATOM 4751 N N . TYR A 1 642 ? 34.221 -13.142 -42.962 1.00 59.94 642 TYR A N 1
ATOM 4752 C CA . TYR A 1 642 ? 35.271 -13.635 -43.845 1.00 59.94 642 TYR A CA 1
ATOM 4753 C C . TYR A 1 642 ? 35.084 -12.958 -45.191 1.00 59.94 642 TYR A C 1
ATOM 4755 O O . TYR A 1 642 ? 33.982 -13.000 -45.749 1.00 59.94 642 TYR A O 1
ATOM 4763 N N . GLU A 1 643 ? 36.131 -12.324 -45.706 1.00 57.09 643 GLU A N 1
ATOM 4764 C CA . GLU A 1 643 ? 36.092 -11.723 -47.029 1.00 57.09 643 GLU A CA 1
ATOM 4765 C C . GLU A 1 643 ? 35.794 -12.807 -48.076 1.00 57.09 643 GLU A C 1
ATOM 4767 O O . GLU A 1 643 ? 36.640 -13.614 -48.455 1.00 57.09 643 GLU A O 1
ATOM 4772 N N . THR A 1 644 ? 34.537 -12.865 -48.508 1.00 50.16 644 THR A N 1
ATOM 4773 C CA . THR A 1 644 ? 34.044 -13.816 -49.500 1.00 50.16 644 THR A CA 1
ATOM 4774 C C . THR A 1 644 ? 33.792 -13.047 -50.792 1.00 50.16 644 THR A C 1
ATOM 4776 O O . THR A 1 644 ? 32.710 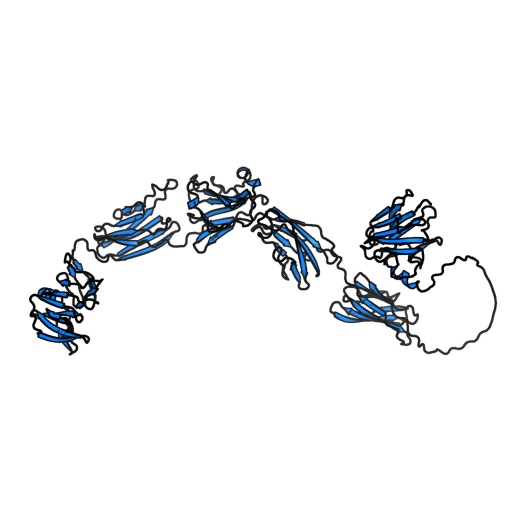-12.518 -51.021 1.00 50.16 644 THR A O 1
ATOM 4779 N N . GLY A 1 645 ? 34.814 -12.973 -51.651 1.00 54.53 645 GLY A N 1
ATOM 4780 C CA . GLY A 1 645 ? 34.566 -12.910 -53.096 1.00 54.53 645 GLY A CA 1
ATOM 4781 C C . GLY A 1 645 ? 34.986 -11.677 -53.899 1.00 54.53 645 GLY A C 1
ATOM 4782 O O . GLY A 1 645 ? 34.491 -11.544 -55.016 1.00 54.53 645 GLY A O 1
ATOM 4783 N N . VAL A 1 646 ? 35.902 -10.815 -53.445 1.00 49.78 646 VAL A N 1
ATOM 4784 C CA . VAL A 1 646 ? 36.519 -9.824 -54.351 1.00 49.78 646 VAL A CA 1
ATOM 4785 C C . VAL A 1 646 ? 38.026 -9.778 -54.133 1.00 49.78 646 VAL A C 1
ATOM 4787 O O . VAL A 1 646 ? 38.499 -9.149 -53.202 1.00 49.78 646 VAL A O 1
ATOM 4790 N N . GLN A 1 647 ? 38.782 -10.438 -55.013 1.00 55.62 647 GLN A N 1
ATOM 4791 C CA . GLN A 1 647 ? 40.224 -10.207 -55.108 1.00 55.62 647 GLN A CA 1
ATOM 4792 C C . GLN A 1 647 ? 40.478 -8.852 -55.768 1.00 55.62 647 GLN A C 1
ATOM 4794 O O . GLN A 1 647 ? 39.948 -8.576 -56.854 1.00 55.62 647 GLN A O 1
ATOM 4799 N N . HIS A 1 648 ? 41.331 -8.025 -55.171 1.00 48.66 648 HIS A N 1
ATOM 4800 C CA . HIS A 1 648 ? 41.715 -6.749 -55.759 1.00 48.66 648 HIS A CA 1
ATOM 4801 C C . HIS A 1 648 ? 42.608 -6.988 -56.996 1.00 48.66 648 HIS A C 1
ATOM 4803 O O . HIS A 1 648 ? 43.823 -7.159 -56.907 1.00 48.66 648 HIS A O 1
ATOM 4809 N N . GLY A 1 649 ? 41.998 -6.997 -58.191 1.00 54.12 649 GLY A N 1
ATOM 4810 C CA . GLY A 1 649 ? 42.706 -7.035 -59.482 1.00 54.12 649 GLY A CA 1
ATOM 4811 C C . GLY A 1 649 ? 42.511 -8.281 -60.360 1.00 54.12 649 GLY A C 1
ATOM 4812 O O . GLY A 1 649 ? 43.166 -8.369 -61.401 1.00 54.12 649 GLY A O 1
ATOM 4813 N N . SER A 1 650 ? 41.610 -9.212 -60.017 1.00 54.19 650 SER A N 1
ATOM 4814 C CA . SER A 1 650 ? 41.247 -10.363 -60.869 1.00 54.19 650 SER A CA 1
ATOM 4815 C C . SER A 1 650 ? 39.768 -10.323 -61.274 1.00 54.19 650 SER A C 1
ATOM 4817 O O . SER A 1 650 ? 38.888 -10.265 -60.425 1.00 54.19 650 SER A O 1
ATOM 4819 N N . ASN A 1 651 ? 39.474 -10.421 -62.580 1.00 63.97 651 ASN A N 1
ATOM 4820 C CA . ASN A 1 651 ? 38.104 -10.605 -63.097 1.00 63.97 651 ASN A CA 1
ATOM 4821 C C . ASN A 1 651 ? 37.655 -12.086 -63.071 1.00 63.97 651 ASN A C 1
ATOM 4823 O O . ASN A 1 651 ? 36.685 -12.438 -63.749 1.00 63.97 651 ASN A O 1
ATOM 4827 N N . THR A 1 652 ? 38.383 -12.963 -62.369 1.00 70.31 652 THR A N 1
ATOM 4828 C CA . THR A 1 652 ? 38.017 -14.376 -62.189 1.00 70.31 652 THR A CA 1
ATOM 4829 C C . THR A 1 652 ? 37.636 -14.624 -60.741 1.00 70.31 652 THR A C 1
ATOM 4831 O O . THR A 1 652 ? 38.455 -14.406 -59.851 1.00 70.31 652 THR A O 1
ATOM 4834 N N . LEU A 1 653 ? 36.413 -15.100 -60.525 1.00 77.44 653 LEU A N 1
ATOM 4835 C CA . LEU A 1 653 ? 35.978 -15.648 -59.246 1.00 77.44 653 LEU A CA 1
ATOM 4836 C C . LEU A 1 653 ? 36.448 -17.104 -59.168 1.00 77.44 653 LEU A C 1
ATOM 4838 O O . LEU A 1 653 ? 35.998 -17.923 -59.966 1.00 77.44 653 LEU A O 1
ATOM 4842 N N . ASP A 1 654 ? 37.361 -17.408 -58.251 1.00 80.81 654 ASP A N 1
ATOM 4843 C CA . ASP A 1 654 ? 37.834 -18.770 -57.985 1.00 80.81 654 ASP A CA 1
ATOM 4844 C C . ASP A 1 654 ? 37.117 -19.335 -56.756 1.00 80.81 654 ASP A C 1
ATOM 4846 O O . ASP A 1 654 ? 37.114 -18.688 -55.705 1.00 80.81 654 ASP A O 1
ATOM 4850 N N . MET A 1 655 ? 36.471 -20.494 -56.901 1.00 79.69 655 MET A N 1
ATOM 4851 C CA . MET A 1 655 ? 35.699 -21.139 -55.833 1.00 79.69 655 MET A CA 1
ATOM 4852 C C . MET A 1 655 ? 36.569 -22.015 -54.921 1.00 79.69 655 MET A C 1
ATOM 4854 O O . MET A 1 655 ? 36.176 -22.299 -53.793 1.00 79.69 655 MET A O 1
ATOM 4858 N N . GLY A 1 656 ? 37.824 -22.271 -55.306 1.00 77.88 656 GLY A N 1
ATOM 4859 C CA . GLY A 1 656 ? 38.811 -22.890 -54.429 1.00 77.88 656 GLY A CA 1
ATOM 4860 C C . GLY A 1 656 ? 38.711 -24.412 -54.406 1.00 77.88 656 GLY A C 1
ATOM 4861 O O . GLY A 1 656 ? 38.850 -25.049 -55.438 1.00 77.88 656 GLY A O 1
ATOM 4862 N N . SER A 1 657 ? 38.609 -25.012 -53.221 1.00 77.81 657 SER A N 1
ATOM 4863 C CA . SER A 1 657 ? 38.560 -26.471 -53.059 1.00 77.81 657 SER A CA 1
ATOM 4864 C C . SER A 1 657 ? 37.260 -26.891 -52.390 1.00 77.81 657 SER A C 1
ATOM 4866 O O . SER A 1 657 ? 36.917 -26.324 -51.351 1.00 77.81 657 SER A O 1
ATOM 4868 N N . GLY A 1 658 ? 36.633 -27.960 -52.863 1.00 78.00 658 GLY A N 1
ATOM 4869 C CA . GLY A 1 658 ? 35.346 -28.435 -52.368 1.00 78.00 658 GLY A CA 1
ATOM 4870 C C . GLY A 1 658 ? 34.395 -28.719 -53.523 1.00 78.00 658 GLY A C 1
ATOM 4871 O O . GLY A 1 658 ? 34.747 -28.547 -54.673 1.00 78.00 658 GLY A O 1
ATOM 4872 N N . ASN A 1 659 ? 33.197 -29.210 -53.212 1.00 83.12 659 ASN A N 1
ATOM 4873 C CA . ASN A 1 659 ? 32.148 -29.338 -54.220 1.00 83.12 659 ASN A CA 1
ATOM 4874 C C . ASN A 1 659 ? 31.282 -28.081 -54.157 1.00 83.12 659 ASN A C 1
ATOM 4876 O O . ASN A 1 659 ? 30.475 -27.941 -53.229 1.00 83.12 659 ASN A O 1
ATOM 4880 N N . ASP A 1 660 ? 31.443 -27.193 -55.124 1.00 88.50 660 ASP A N 1
ATOM 4881 C CA . ASP A 1 660 ? 30.811 -25.884 -55.151 1.00 88.50 660 ASP A CA 1
ATOM 4882 C C . ASP A 1 660 ? 29.593 -25.843 -56.081 1.00 88.50 660 ASP A C 1
ATOM 4884 O O . ASP A 1 660 ? 29.439 -26.615 -57.031 1.00 88.50 660 ASP A O 1
ATOM 4888 N N . ILE A 1 661 ? 28.661 -24.933 -55.783 1.00 90.00 661 ILE A N 1
ATOM 4889 C CA . ILE A 1 661 ? 27.439 -24.749 -56.574 1.00 90.00 661 ILE A CA 1
ATOM 4890 C C . ILE A 1 661 ? 27.282 -23.279 -56.939 1.00 90.00 661 ILE A C 1
ATOM 4892 O O . ILE A 1 661 ? 27.081 -22.426 -56.073 1.00 90.00 661 ILE A O 1
ATOM 4896 N N . VAL A 1 662 ? 27.265 -22.992 -58.239 1.00 86.62 662 VAL A N 1
ATOM 4897 C CA . VAL A 1 662 ? 26.999 -21.655 -58.777 1.00 86.62 662 VAL A CA 1
ATOM 4898 C C . VAL A 1 662 ? 25.599 -21.619 -59.371 1.00 86.62 662 VAL A C 1
ATOM 4900 O O . VAL A 1 662 ? 25.296 -22.352 -60.308 1.00 86.62 662 VAL A O 1
ATOM 4903 N N . ARG A 1 663 ? 24.743 -20.739 -58.840 1.00 89.38 663 ARG A N 1
ATOM 4904 C CA . ARG A 1 663 ? 23.340 -20.601 -59.258 1.00 89.38 663 ARG A CA 1
ATOM 4905 C C . ARG A 1 663 ? 23.114 -19.373 -60.117 1.00 89.38 663 ARG A C 1
ATOM 4907 O O . ARG A 1 663 ? 23.526 -18.273 -59.750 1.00 89.38 663 ARG A O 1
ATOM 4914 N N . ILE A 1 664 ? 22.371 -19.541 -61.207 1.00 84.12 664 ILE A N 1
ATOM 4915 C CA . ILE A 1 664 ? 22.007 -18.446 -62.108 1.00 84.12 664 ILE A CA 1
ATOM 4916 C C . ILE A 1 664 ? 20.504 -18.382 -62.328 1.00 84.12 664 ILE A C 1
ATOM 4918 O O . ILE A 1 664 ? 19.837 -19.407 -62.418 1.00 84.12 664 ILE A O 1
ATOM 4922 N N . SER A 1 665 ? 19.963 -17.170 -62.436 1.00 82.31 665 SER A N 1
ATOM 4923 C CA . SER A 1 665 ? 18.516 -16.976 -62.571 1.00 82.31 665 SER A CA 1
ATOM 4924 C C . SER A 1 665 ? 18.057 -16.140 -63.759 1.00 82.31 665 SER A C 1
ATOM 4926 O O . SER A 1 665 ? 16.856 -16.015 -63.996 1.00 82.31 665 SER A O 1
ATOM 4928 N N . ASN A 1 666 ? 19.003 -15.613 -64.536 1.00 78.62 666 ASN A N 1
ATOM 4929 C CA . ASN A 1 666 ? 18.768 -14.807 -65.731 1.00 78.62 666 ASN A CA 1
ATOM 4930 C C . ASN A 1 666 ? 19.764 -15.182 -66.837 1.00 78.62 666 ASN A C 1
ATOM 4932 O O . ASN A 1 666 ? 20.772 -15.836 -66.573 1.00 78.62 666 ASN A O 1
ATOM 4936 N N . ASP A 1 667 ? 19.496 -14.727 -68.064 1.00 75.00 667 ASP A N 1
ATOM 4937 C CA . ASP A 1 667 ? 20.433 -14.851 -69.187 1.00 75.00 667 ASP A CA 1
ATOM 4938 C C . ASP A 1 667 ? 21.752 -14.131 -68.852 1.00 75.00 667 ASP A C 1
ATOM 4940 O O . ASP A 1 667 ? 21.742 -12.984 -68.393 1.00 75.00 667 ASP A O 1
ATOM 4944 N N . ILE A 1 668 ? 22.893 -14.782 -69.097 1.00 65.88 668 ILE A N 1
ATOM 4945 C CA . ILE A 1 668 ? 24.209 -14.226 -68.761 1.00 65.88 668 ILE A CA 1
ATOM 4946 C C . ILE A 1 668 ? 24.908 -13.713 -70.015 1.00 65.88 668 ILE A C 1
ATOM 4948 O O . ILE A 1 668 ? 24.936 -14.362 -71.056 1.00 65.88 668 ILE A O 1
ATOM 4952 N N . THR A 1 669 ? 25.512 -12.528 -69.899 1.00 61.19 669 THR A N 1
ATOM 4953 C CA . THR A 1 669 ? 26.481 -12.010 -70.872 1.00 61.19 669 THR A CA 1
ATOM 4954 C C . THR A 1 669 ? 27.860 -11.990 -70.203 1.00 61.19 669 THR A C 1
ATOM 4956 O O . THR A 1 669 ? 28.048 -11.192 -69.281 1.00 61.19 669 THR A O 1
ATOM 4959 N N . PRO A 1 670 ? 28.819 -12.844 -70.605 1.00 61.50 670 PRO A N 1
ATOM 4960 C CA . PRO A 1 670 ? 30.106 -12.961 -69.919 1.00 61.50 670 PRO A CA 1
ATOM 4961 C C . PRO A 1 670 ? 30.882 -11.635 -69.884 1.00 61.50 670 PRO A C 1
ATOM 4963 O O . PRO A 1 670 ? 31.222 -11.086 -70.932 1.00 61.50 670 PRO A O 1
ATOM 4966 N N . LYS A 1 671 ? 31.183 -11.128 -68.681 1.00 61.56 671 LYS A N 1
ATOM 4967 C CA . LYS A 1 671 ? 32.157 -10.036 -68.445 1.00 61.56 671 LYS A CA 1
ATOM 4968 C C . LYS A 1 671 ? 33.298 -10.433 -67.496 1.00 61.56 671 LYS A C 1
ATOM 4970 O O . LYS A 1 671 ? 34.312 -9.746 -67.460 1.00 61.56 671 LYS A O 1
ATOM 4975 N N . ALA A 1 672 ? 33.118 -11.530 -66.767 1.00 70.94 672 ALA A N 1
ATOM 4976 C CA . ALA A 1 672 ? 34.027 -12.117 -65.788 1.00 70.94 672 ALA A CA 1
ATOM 4977 C C . ALA A 1 672 ? 33.972 -13.649 -65.929 1.00 70.94 672 ALA A C 1
ATOM 4979 O O . ALA A 1 672 ? 32.996 -14.168 -66.486 1.00 70.94 672 ALA A O 1
ATOM 4980 N N . SER A 1 673 ? 35.006 -14.348 -65.464 1.00 83.25 673 SER A N 1
ATOM 4981 C CA . SER A 1 673 ? 35.081 -15.817 -65.458 1.00 83.25 673 SER A CA 1
ATOM 4982 C C . SER A 1 673 ? 34.841 -16.386 -64.064 1.00 83.25 673 SER A C 1
ATOM 4984 O O . SER A 1 673 ? 35.128 -15.727 -63.067 1.00 83.25 673 SER A O 1
ATOM 4986 N N . ILE A 1 674 ? 34.320 -17.611 -63.999 1.00 87.31 674 ILE A N 1
ATOM 4987 C CA . ILE A 1 674 ? 34.152 -18.363 -62.753 1.00 87.31 674 ILE A CA 1
ATOM 4988 C C . ILE A 1 674 ? 34.914 -19.679 -62.885 1.00 87.31 674 ILE A C 1
ATOM 4990 O O . ILE A 1 674 ? 34.705 -20.421 -63.846 1.00 87.31 674 ILE A O 1
ATOM 4994 N N . ASN A 1 675 ? 35.792 -19.947 -61.929 1.00 87.12 675 ASN A N 1
ATOM 4995 C CA . ASN A 1 675 ? 36.543 -21.185 -61.817 1.00 87.12 675 ASN A CA 1
ATOM 4996 C C . ASN A 1 675 ? 35.968 -22.020 -60.664 1.00 87.12 675 ASN A C 1
ATOM 4998 O O . ASN A 1 675 ? 35.970 -21.529 -59.539 1.00 87.12 675 ASN A O 1
ATOM 5002 N N . GLY A 1 676 ? 35.474 -23.231 -60.946 1.00 85.44 676 GLY A N 1
ATOM 5003 C CA . GLY A 1 676 ? 34.983 -24.167 -59.921 1.00 85.44 676 GLY A CA 1
ATOM 5004 C C . GLY A 1 676 ? 36.092 -24.641 -58.979 1.00 85.44 676 GLY A C 1
ATOM 5005 O O . GLY A 1 676 ? 35.883 -24.741 -57.781 1.00 85.44 676 GLY A O 1
ATOM 5006 N N . GLY A 1 677 ? 37.320 -24.748 -59.493 1.00 86.19 677 GLY A N 1
ATOM 5007 C CA . GLY A 1 677 ? 38.476 -25.128 -58.689 1.00 86.19 677 GLY A CA 1
ATOM 5008 C C . GLY A 1 677 ? 38.625 -26.647 -58.561 1.00 86.19 677 GLY A C 1
ATOM 5009 O O . GLY A 1 677 ? 38.545 -27.355 -59.565 1.00 86.19 677 GLY A O 1
ATOM 5010 N N . ASP A 1 678 ? 38.964 -27.128 -57.365 1.00 82.00 678 ASP A N 1
ATOM 5011 C CA . ASP A 1 678 ? 39.190 -28.546 -57.067 1.00 82.00 678 ASP A CA 1
ATOM 5012 C C . ASP A 1 678 ? 37.934 -29.184 -56.452 1.00 82.00 678 ASP A C 1
ATOM 5014 O O . ASP A 1 678 ? 37.651 -28.948 -55.280 1.00 82.00 678 ASP A O 1
ATOM 5018 N N . GLY A 1 679 ? 37.277 -30.116 -57.145 1.00 85.44 679 GLY A N 1
ATOM 5019 C CA . GLY A 1 679 ? 36.169 -30.886 -56.573 1.00 85.44 679 GLY A CA 1
ATOM 5020 C C . GLY A 1 679 ? 35.202 -31.408 -57.622 1.00 85.44 679 GLY A C 1
ATOM 5021 O O . GLY A 1 679 ? 35.620 -31.755 -58.723 1.00 85.44 679 GLY A O 1
ATOM 5022 N N . PHE A 1 680 ? 33.933 -31.568 -57.242 1.00 86.88 680 PHE A N 1
ATOM 5023 C CA . PHE A 1 680 ? 32.829 -31.808 -58.171 1.00 86.88 680 PHE A CA 1
ATOM 5024 C C . PHE A 1 680 ? 31.888 -30.606 -58.133 1.00 86.88 680 PHE A C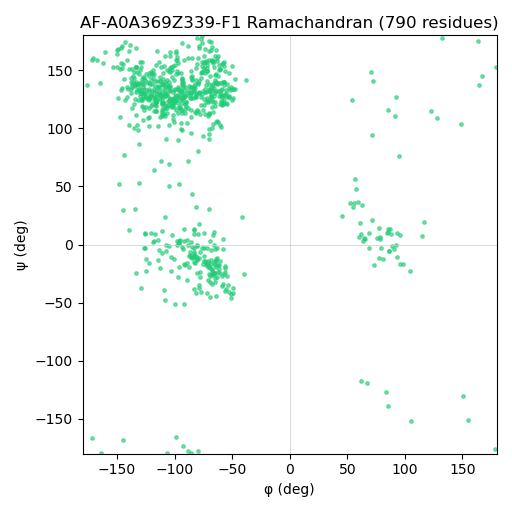 1
ATOM 5026 O O . PHE A 1 680 ? 31.062 -30.488 -57.220 1.00 86.88 680 PHE A O 1
ATOM 5033 N N . ASP A 1 681 ? 31.988 -29.753 -59.143 1.00 92.69 681 ASP A N 1
ATOM 5034 C CA . ASP A 1 681 ? 31.338 -28.449 -59.157 1.00 92.69 681 ASP A CA 1
ATOM 5035 C C . ASP A 1 681 ? 30.121 -28.428 -60.079 1.00 92.69 681 ASP A C 1
ATOM 5037 O O . ASP A 1 681 ? 30.096 -29.003 -61.174 1.00 92.69 681 ASP A O 1
ATOM 5041 N N . THR A 1 682 ? 29.062 -27.757 -59.622 1.00 95.25 682 THR A N 1
ATOM 5042 C CA . THR A 1 682 ? 27.763 -27.720 -60.306 1.00 95.25 682 THR A CA 1
ATOM 5043 C C . THR A 1 682 ? 27.355 -26.300 -60.681 1.00 95.25 682 THR A C 1
ATOM 5045 O O . THR A 1 682 ? 27.263 -25.405 -59.842 1.00 95.25 682 THR A O 1
ATOM 5048 N N . PHE A 1 683 ? 27.023 -26.103 -61.953 1.00 93.56 683 PHE A N 1
ATOM 5049 C CA . PHE A 1 683 ? 26.436 -24.874 -62.473 1.00 93.56 683 PHE A CA 1
ATOM 5050 C C . PHE A 1 683 ? 24.919 -25.052 -62.641 1.00 93.56 683 PHE A C 1
ATOM 5052 O O . PHE A 1 683 ? 24.462 -25.749 -63.547 1.00 93.56 683 PHE A O 1
ATOM 5059 N N . GLU A 1 684 ? 24.133 -24.453 -61.746 1.00 94.12 684 GLU A N 1
ATOM 5060 C CA . GLU A 1 684 ? 22.697 -24.707 -61.569 1.00 94.12 684 GLU A CA 1
ATOM 5061 C C . GLU A 1 684 ? 21.821 -23.545 -62.068 1.00 94.12 684 GLU A C 1
ATOM 5063 O O . GLU A 1 684 ? 22.066 -22.366 -61.794 1.00 94.12 684 GLU A O 1
ATOM 5068 N N . PHE A 1 685 ? 20.749 -23.879 -62.788 1.00 91.25 685 PHE A N 1
ATOM 5069 C CA . PHE A 1 685 ? 19.778 -22.923 -63.318 1.00 91.25 685 PHE A CA 1
ATOM 5070 C C . PHE A 1 685 ? 18.573 -22.814 -62.374 1.00 91.25 685 PHE A C 1
ATOM 5072 O O . PHE A 1 685 ? 17.977 -23.813 -61.986 1.00 91.25 685 PHE A O 1
ATOM 5079 N N . VAL A 1 686 ? 18.158 -21.589 -62.043 1.00 87.62 686 VAL A N 1
ATOM 5080 C CA . VAL A 1 686 ? 17.030 -21.299 -61.143 1.00 87.62 686 VAL A CA 1
ATOM 5081 C C . VAL A 1 686 ? 16.109 -20.258 -61.782 1.00 87.62 686 VAL A C 1
ATOM 5083 O O . VAL A 1 686 ? 16.368 -19.061 -61.731 1.00 87.62 686 VAL A O 1
ATOM 5086 N N . ASN A 1 687 ? 15.003 -20.678 -62.403 1.00 80.94 687 ASN A N 1
ATOM 5087 C CA . ASN A 1 687 ? 14.119 -19.727 -63.089 1.00 80.94 687 ASN A CA 1
ATOM 5088 C C . ASN A 1 687 ? 13.378 -18.783 -62.122 1.00 80.94 687 ASN A C 1
ATOM 5090 O O . ASN A 1 687 ? 12.606 -19.236 -61.276 1.00 80.94 687 ASN A O 1
ATOM 5094 N N . HIS A 1 688 ? 13.459 -17.472 -62.368 1.00 78.50 688 HIS A N 1
ATOM 5095 C CA . HIS A 1 688 ? 12.561 -16.468 -61.781 1.00 78.50 688 HIS A CA 1
ATOM 5096 C C . HIS A 1 688 ? 11.655 -15.843 -62.856 1.00 78.50 688 HIS A C 1
ATOM 5098 O O . HIS A 1 688 ? 11.818 -14.698 -63.262 1.00 78.50 688 HIS A O 1
ATOM 5104 N N . GLY A 1 689 ? 10.684 -16.622 -63.347 1.00 75.06 689 GLY A N 1
ATOM 5105 C CA . GLY A 1 689 ? 9.631 -16.143 -64.258 1.00 75.06 689 GLY A CA 1
ATOM 5106 C C . GLY A 1 689 ? 9.969 -16.145 -65.757 1.00 75.06 689 GLY A C 1
ATOM 5107 O O . GLY A 1 689 ? 9.076 -15.903 -66.568 1.00 75.06 689 GLY A O 1
ATOM 5108 N N . LYS A 1 690 ? 11.210 -16.468 -66.147 1.00 84.50 690 LYS A N 1
ATOM 5109 C CA . LYS A 1 690 ? 11.636 -16.645 -67.547 1.00 84.50 690 LYS A CA 1
ATOM 5110 C C . LYS A 1 690 ? 12.555 -17.866 -67.688 1.00 84.50 690 LYS A C 1
ATOM 5112 O O . LYS A 1 690 ? 13.356 -18.146 -66.797 1.00 84.50 690 LYS A O 1
ATOM 5117 N N . ALA A 1 691 ? 12.422 -18.586 -68.803 1.00 86.62 691 ALA A N 1
ATOM 5118 C CA . ALA A 1 691 ? 13.365 -19.628 -69.200 1.00 86.62 691 ALA A CA 1
ATOM 5119 C C . ALA A 1 691 ? 14.745 -19.022 -69.492 1.00 86.62 691 ALA A C 1
ATOM 5121 O O . ALA A 1 691 ? 14.828 -17.962 -70.117 1.00 86.62 691 ALA A O 1
ATOM 5122 N N . ILE A 1 692 ? 15.806 -19.703 -69.063 1.00 87.38 692 ILE A N 1
ATOM 5123 C CA . ILE A 1 692 ? 17.186 -19.252 -69.262 1.00 87.38 692 ILE A CA 1
ATOM 5124 C C . ILE A 1 692 ? 17.667 -19.738 -70.628 1.00 87.38 692 ILE A C 1
ATOM 5126 O O . ILE A 1 692 ? 17.498 -20.908 -70.970 1.00 87.38 692 ILE A O 1
ATOM 5130 N N . THR A 1 693 ? 18.249 -18.844 -71.428 1.00 89.06 693 THR A N 1
ATOM 5131 C CA . THR A 1 693 ? 18.901 -19.172 -72.706 1.00 89.06 693 THR A CA 1
ATOM 5132 C C . THR A 1 693 ? 20.314 -18.592 -72.726 1.00 89.06 693 THR A C 1
ATOM 5134 O O . THR A 1 693 ? 20.477 -17.381 -72.854 1.00 89.06 693 THR A O 1
ATOM 5137 N N . THR A 1 694 ? 21.345 -19.437 -72.602 1.00 89.56 694 THR A N 1
ATOM 5138 C CA . THR A 1 694 ? 22.735 -18.967 -72.408 1.00 89.56 694 THR A CA 1
ATOM 5139 C C . THR A 1 694 ? 23.799 -19.848 -73.077 1.00 89.56 694 THR A C 1
ATOM 5141 O O . THR A 1 694 ? 23.519 -20.940 -73.576 1.00 89.56 694 THR A O 1
ATOM 5144 N N . THR A 1 695 ? 25.043 -19.365 -73.090 1.00 88.62 695 THR A N 1
ATOM 5145 C CA . THR A 1 695 ? 26.263 -20.171 -73.270 1.00 88.62 695 THR A CA 1
ATOM 5146 C C . THR A 1 695 ? 26.899 -20.457 -71.902 1.00 88.62 695 THR A C 1
ATOM 5148 O O . THR A 1 695 ? 26.573 -19.790 -70.918 1.00 88.62 695 THR A O 1
ATOM 5151 N N . ILE A 1 696 ? 27.826 -21.417 -71.842 1.00 91.00 696 ILE A N 1
ATOM 5152 C CA . ILE A 1 696 ? 28.642 -21.713 -70.643 1.00 91.00 696 ILE A CA 1
ATOM 5153 C C . ILE A 1 696 ? 30.105 -21.279 -70.811 1.00 91.00 696 ILE A C 1
ATOM 5155 O O . ILE A 1 696 ? 31.011 -21.778 -70.157 1.00 91.00 696 ILE A O 1
ATOM 5159 N N . SER A 1 697 ? 30.369 -20.318 -71.696 1.00 88.44 697 SER A N 1
ATOM 5160 C CA . SER A 1 697 ? 31.744 -19.931 -72.025 1.00 88.44 697 SER A CA 1
ATOM 5161 C C . SER A 1 697 ? 32.491 -19.240 -70.877 1.00 88.44 697 SER A C 1
ATOM 5163 O O . SER A 1 697 ? 33.713 -19.141 -70.942 1.00 88.44 697 SER A O 1
ATOM 5165 N N . MET A 1 698 ? 31.779 -18.744 -69.856 1.00 87.38 698 MET A N 1
ATOM 5166 C CA . MET A 1 698 ? 32.365 -18.039 -68.707 1.00 87.38 698 MET A CA 1
ATOM 5167 C C . MET A 1 698 ? 32.866 -18.950 -67.584 1.00 87.38 698 MET A C 1
ATOM 5169 O O . MET A 1 698 ? 33.509 -18.445 -66.667 1.00 87.38 698 MET A O 1
ATOM 5173 N N . ILE A 1 699 ? 32.545 -20.245 -67.625 1.00 91.69 699 ILE A N 1
ATOM 5174 C CA . ILE A 1 699 ? 32.911 -21.183 -66.565 1.00 91.69 699 ILE A CA 1
ATOM 5175 C C . ILE A 1 699 ? 34.081 -22.082 -66.985 1.00 91.69 699 ILE A C 1
ATOM 5177 O O . ILE A 1 699 ? 34.240 -22.411 -68.171 1.00 91.69 699 ILE A O 1
ATOM 5181 N N . SER A 1 700 ? 34.893 -22.464 -66.005 1.00 92.81 700 SER A N 1
ATOM 5182 C CA . SER A 1 700 ? 35.949 -23.476 -66.108 1.00 92.81 700 SER A CA 1
ATOM 5183 C C . SER A 1 700 ? 35.946 -24.378 -64.879 1.00 92.81 700 SER A C 1
ATOM 5185 O O . SER A 1 700 ? 35.614 -23.906 -63.794 1.00 92.81 700 SER A O 1
ATOM 5187 N N . ASN A 1 701 ? 36.385 -25.626 -65.051 1.00 93.75 701 ASN A N 1
ATOM 5188 C CA . ASN A 1 701 ? 36.452 -26.644 -64.000 1.00 93.75 701 ASN A CA 1
ATOM 5189 C C . ASN A 1 701 ? 35.090 -26.902 -63.338 1.00 93.75 701 ASN A C 1
ATOM 5191 O O . ASN A 1 701 ? 34.979 -26.880 -62.127 1.00 93.75 701 ASN A O 1
ATOM 5195 N N . PHE A 1 702 ? 34.043 -27.084 -64.149 1.00 95.56 702 PHE A N 1
ATOM 5196 C CA . PHE A 1 702 ? 32.758 -27.610 -63.685 1.00 95.56 702 PHE A CA 1
ATOM 5197 C C . PHE A 1 702 ? 32.504 -29.006 -64.251 1.00 95.56 702 PHE A C 1
ATOM 5199 O O . PHE A 1 702 ? 32.693 -29.257 -65.445 1.00 95.56 702 PHE A O 1
ATOM 5206 N N . GLU A 1 703 ? 31.997 -29.895 -63.407 1.00 96.19 703 GLU A N 1
ATOM 5207 C CA . GLU A 1 703 ? 31.642 -31.274 -63.742 1.00 96.19 703 GLU A CA 1
ATOM 5208 C C . GLU A 1 703 ? 30.210 -31.406 -64.241 1.00 96.19 703 GLU A C 1
ATOM 5210 O O . GLU A 1 703 ? 29.898 -32.302 -65.037 1.00 96.19 703 GLU A O 1
ATOM 5215 N N . LYS A 1 704 ? 29.328 -30.528 -63.757 1.00 95.69 704 LYS A N 1
ATOM 5216 C CA . LYS A 1 704 ? 27.889 -30.659 -63.952 1.00 95.69 704 LYS A CA 1
ATOM 5217 C C . LYS A 1 704 ? 27.221 -29.337 -64.304 1.00 95.69 704 LYS A C 1
ATOM 5219 O O . LYS A 1 704 ? 27.418 -28.323 -63.642 1.00 95.69 704 LYS A O 1
ATOM 5224 N N . ILE A 1 705 ? 26.340 -29.386 -65.297 1.00 96.25 705 ILE A N 1
ATOM 5225 C CA . ILE A 1 705 ? 25.352 -28.349 -65.594 1.00 96.25 705 ILE A CA 1
ATOM 5226 C C . ILE A 1 705 ? 23.975 -28.894 -65.216 1.00 96.25 705 ILE A C 1
ATOM 5228 O O . ILE A 1 705 ? 23.537 -29.898 -65.775 1.00 96.25 705 ILE A O 1
ATOM 5232 N N . ASP A 1 706 ? 23.289 -28.247 -64.278 1.00 95.44 706 ASP A N 1
ATOM 5233 C CA . ASP A 1 706 ? 21.951 -28.650 -63.842 1.00 95.44 706 ASP A CA 1
ATOM 5234 C C . ASP A 1 706 ? 20.890 -27.666 -64.346 1.00 95.44 706 ASP A C 1
ATOM 5236 O O . ASP A 1 706 ? 20.814 -26.514 -63.912 1.00 95.44 706 ASP A O 1
ATOM 5240 N N . MET A 1 707 ? 20.070 -28.130 -65.289 1.00 93.62 707 MET A N 1
ATOM 5241 C CA . MET A 1 707 ? 18.992 -27.368 -65.916 1.00 93.62 707 MET A CA 1
ATOM 5242 C C . MET A 1 707 ? 17.603 -27.735 -65.372 1.00 93.62 707 MET A C 1
ATOM 5244 O O . MET A 1 707 ? 16.614 -27.243 -65.914 1.00 93.62 707 MET A O 1
ATOM 5248 N N . LYS A 1 708 ? 17.491 -28.556 -64.310 1.00 86.56 708 LYS A N 1
ATOM 5249 C CA . LYS A 1 708 ? 16.232 -29.151 -63.795 1.00 86.56 708 LYS A CA 1
ATOM 5250 C C . LYS A 1 708 ? 15.259 -28.166 -63.122 1.00 86.56 708 LYS A C 1
ATOM 5252 O O . LYS A 1 708 ? 14.499 -28.566 -62.229 1.00 86.56 708 LYS A O 1
ATOM 5257 N N . SER A 1 709 ? 15.227 -26.904 -63.527 1.00 79.31 709 SER A N 1
ATOM 5258 C CA . SER A 1 709 ? 14.264 -25.919 -63.034 1.00 79.31 709 SER A CA 1
ATOM 5259 C C . SER A 1 709 ? 12.887 -26.045 -63.713 1.00 79.31 709 SER A C 1
ATOM 5261 O O . SER A 1 709 ? 12.615 -26.986 -64.455 1.00 79.31 709 SER A O 1
ATOM 5263 N N . TRP A 1 710 ? 11.941 -25.164 -63.366 1.00 78.75 710 TRP A N 1
ATOM 5264 C CA . TRP A 1 710 ? 10.522 -25.319 -63.736 1.00 78.75 710 TRP A CA 1
ATOM 5265 C C . TRP A 1 710 ? 10.158 -24.895 -65.165 1.00 78.75 710 TRP A C 1
ATOM 5267 O O . TRP A 1 710 ? 9.043 -25.176 -65.603 1.00 78.75 710 TRP A O 1
ATOM 5277 N N . LEU A 1 711 ? 11.038 -24.192 -65.877 1.00 86.38 711 LEU A N 1
ATOM 5278 C CA . LEU A 1 711 ? 10.813 -23.748 -67.253 1.00 86.38 711 LEU A CA 1
ATOM 5279 C C . LEU A 1 711 ? 11.816 -24.410 -68.196 1.00 86.38 711 LEU A C 1
ATOM 5281 O O . LEU A 1 711 ? 12.920 -24.743 -67.790 1.00 86.38 711 LEU A O 1
ATOM 5285 N N . HIS A 1 712 ? 11.433 -24.533 -69.467 1.00 89.88 712 HIS A N 1
ATOM 5286 C CA . HIS A 1 712 ? 12.258 -25.138 -70.513 1.00 89.88 712 HIS A CA 1
ATOM 5287 C C . HIS A 1 712 ? 13.459 -24.253 -70.866 1.00 89.88 712 HIS A C 1
ATOM 5289 O O . HIS A 1 712 ? 13.329 -23.283 -71.620 1.00 89.88 712 HIS A O 1
ATOM 5295 N N . ASN A 1 713 ? 14.620 -24.580 -70.320 1.00 90.94 713 ASN A N 1
ATOM 5296 C CA . ASN A 1 713 ? 15.864 -23.852 -70.504 1.00 90.94 713 ASN A CA 1
ATOM 5297 C C . ASN A 1 713 ? 16.589 -24.279 -71.778 1.00 90.94 713 ASN A C 1
ATOM 5299 O O . ASN A 1 713 ? 16.392 -25.370 -72.316 1.00 90.94 713 ASN A O 1
ATOM 5303 N N . SER A 1 714 ? 17.490 -23.421 -72.249 1.00 92.12 714 SER A N 1
ATOM 5304 C CA . SER A 1 714 ? 18.386 -23.755 -73.344 1.00 92.12 714 SER A CA 1
ATOM 5305 C C . SER A 1 714 ? 19.825 -23.352 -73.058 1.00 92.12 714 SER A C 1
ATOM 5307 O O . SER A 1 714 ? 20.108 -22.216 -72.677 1.00 92.12 714 SER A O 1
ATOM 5309 N N . VAL A 1 715 ? 20.751 -24.279 -73.284 1.00 93.62 715 VAL A N 1
ATOM 5310 C CA . VAL A 1 715 ? 22.189 -24.034 -73.165 1.00 93.62 715 VAL A CA 1
ATOM 5311 C C . VAL A 1 715 ? 22.880 -24.333 -74.489 1.00 93.62 715 VAL A C 1
ATOM 5313 O O . VAL A 1 715 ? 22.557 -25.303 -75.173 1.00 93.62 715 VAL A O 1
ATOM 5316 N N . THR A 1 716 ? 23.819 -23.478 -74.881 1.00 93.31 716 THR A N 1
ATOM 5317 C CA . THR A 1 716 ? 24.700 -23.726 -76.028 1.00 93.31 716 THR A CA 1
ATOM 5318 C C . THR A 1 716 ? 26.060 -24.184 -75.525 1.00 93.31 716 THR A C 1
ATOM 5320 O O . THR A 1 716 ? 26.680 -23.479 -74.726 1.00 93.31 716 THR A O 1
ATOM 5323 N N . ILE A 1 717 ? 26.509 -25.346 -76.003 1.00 95.19 717 ILE A N 1
ATOM 5324 C CA . ILE A 1 717 ? 27.755 -25.994 -75.576 1.00 95.19 717 ILE A CA 1
ATOM 5325 C C . ILE A 1 717 ? 28.637 -26.237 -76.800 1.00 95.19 717 ILE A C 1
ATOM 5327 O O . ILE A 1 717 ? 28.210 -26.859 -77.778 1.00 95.19 717 ILE A O 1
ATOM 5331 N N . SER A 1 718 ? 29.870 -25.737 -76.745 1.00 94.06 718 SER A N 1
ATOM 5332 C CA . SER A 1 718 ? 30.912 -25.980 -77.742 1.00 94.06 718 SER A CA 1
ATOM 5333 C C . SER A 1 718 ? 31.879 -27.086 -77.319 1.00 94.06 718 SER A C 1
ATOM 5335 O O . SER A 1 718 ? 32.032 -27.371 -76.131 1.00 94.06 718 SER A O 1
ATOM 5337 N N . ALA A 1 719 ? 32.617 -27.651 -78.279 1.00 92.00 719 ALA A N 1
ATOM 5338 C CA . ALA A 1 719 ? 33.723 -28.573 -77.995 1.00 92.00 719 ALA A CA 1
ATOM 5339 C C . ALA A 1 719 ? 34.751 -27.972 -77.012 1.00 92.00 719 ALA A C 1
ATOM 5341 O O . ALA A 1 719 ? 35.301 -28.680 -76.170 1.00 92.00 719 ALA A O 1
ATOM 5342 N N . SER A 1 720 ? 34.975 -26.653 -77.086 1.00 92.94 720 SER A N 1
ATOM 5343 C CA . SER A 1 720 ? 35.880 -25.935 -76.185 1.00 92.94 720 SER A CA 1
ATOM 5344 C C . SER A 1 720 ? 35.347 -25.817 -74.756 1.00 92.94 720 SER A C 1
ATOM 5346 O O . SER A 1 720 ? 36.139 -25.790 -73.818 1.00 92.94 720 SER A O 1
ATOM 5348 N N . ASP A 1 721 ? 34.025 -25.763 -74.579 1.00 94.81 721 ASP A N 1
ATOM 5349 C CA . ASP A 1 721 ? 33.411 -25.670 -73.255 1.00 94.81 721 ASP A CA 1
ATOM 5350 C C . ASP A 1 721 ? 33.557 -26.996 -72.511 1.00 94.81 721 ASP A C 1
ATOM 5352 O O . ASP A 1 721 ? 33.956 -26.984 -71.353 1.00 94.81 721 ASP A O 1
ATOM 5356 N N . VAL A 1 722 ? 33.365 -28.125 -73.205 1.00 94.88 722 VAL A N 1
ATOM 5357 C CA . VAL A 1 722 ? 33.616 -29.480 -72.671 1.00 94.88 722 VAL A CA 1
ATOM 5358 C C . VAL A 1 722 ? 35.110 -29.733 -72.421 1.00 94.88 722 VAL A C 1
ATOM 5360 O O . VAL A 1 722 ? 35.494 -30.583 -71.631 1.00 94.88 722 VAL A O 1
ATOM 5363 N N . ALA A 1 723 ? 36.001 -29.019 -73.112 1.00 92.69 723 ALA A N 1
ATOM 5364 C CA . ALA A 1 723 ? 37.437 -29.109 -72.851 1.00 92.69 723 ALA A CA 1
ATOM 5365 C C . ALA A 1 723 ? 37.875 -28.327 -71.607 1.00 92.69 723 ALA A C 1
ATOM 5367 O O . ALA A 1 723 ? 38.871 -28.691 -70.994 1.00 92.69 723 ALA A O 1
ATOM 5368 N N . ARG A 1 724 ? 37.156 -27.256 -71.249 1.00 93.56 724 ARG A N 1
ATOM 5369 C CA . ARG A 1 724 ? 37.416 -26.461 -70.037 1.00 93.56 724 ARG A CA 1
ATOM 5370 C C . ARG A 1 724 ? 36.624 -26.938 -68.823 1.00 93.56 724 ARG A C 1
ATOM 5372 O O . ARG A 1 724 ? 36.944 -26.531 -67.715 1.00 93.56 724 ARG A O 1
ATOM 5379 N N . ASN A 1 725 ? 35.579 -27.728 -69.046 1.00 94.25 725 ASN A N 1
ATOM 5380 C CA . ASN A 1 725 ? 34.651 -28.205 -68.031 1.00 94.25 725 ASN A CA 1
ATOM 5381 C C . ASN A 1 725 ? 34.447 -29.693 -68.252 1.00 94.25 725 ASN A C 1
ATOM 5383 O O . ASN A 1 725 ? 33.900 -30.096 -69.279 1.00 94.25 725 ASN A O 1
ATOM 5387 N N . HIS A 1 726 ? 34.943 -30.489 -67.322 1.00 90.25 726 HIS A N 1
ATOM 5388 C CA . HIS A 1 726 ? 34.795 -31.929 -67.297 1.00 90.25 726 HIS A CA 1
ATOM 5389 C C . HIS A 1 726 ? 35.304 -32.442 -65.955 1.00 90.25 726 HIS A C 1
ATOM 5391 O O . HIS A 1 726 ? 36.155 -31.809 -65.339 1.00 90.25 726 HIS A O 1
ATOM 5397 N N . SER A 1 727 ? 34.900 -33.651 -65.587 1.00 84.81 727 SER A N 1
ATOM 5398 C CA . SER A 1 727 ? 35.416 -34.325 -64.406 1.00 84.81 727 SER A CA 1
ATOM 5399 C C . SER A 1 727 ? 36.929 -34.484 -64.437 1.00 84.81 727 SER A C 1
ATOM 5401 O O . SER A 1 727 ? 37.502 -35.076 -65.360 1.00 84.81 727 SER A O 1
ATOM 5403 N N . ALA A 1 728 ? 37.583 -33.935 -63.412 1.00 75.94 728 ALA A N 1
ATOM 5404 C CA . ALA A 1 728 ? 39.001 -34.163 -63.151 1.00 75.94 728 ALA A CA 1
ATOM 5405 C C . ALA A 1 728 ? 39.264 -35.613 -62.701 1.00 75.94 728 ALA A C 1
ATOM 5407 O O . ALA A 1 728 ? 40.306 -36.195 -63.011 1.00 75.94 728 ALA A O 1
ATOM 5408 N N . GLN A 1 729 ? 38.300 -36.219 -61.997 1.00 82.75 729 GLN A N 1
ATOM 5409 C CA . GLN A 1 729 ? 38.307 -37.636 -61.631 1.00 82.75 729 GLN A CA 1
ATOM 5410 C C . GLN A 1 729 ? 37.447 -38.477 -62.581 1.00 82.75 729 GLN A C 1
ATOM 5412 O O . GLN A 1 729 ? 36.556 -37.981 -63.271 1.00 82.75 729 GLN A O 1
ATOM 5417 N N . ALA A 1 730 ? 37.729 -39.779 -62.622 1.00 86.00 730 ALA A N 1
ATOM 5418 C CA . ALA A 1 730 ? 37.006 -40.706 -63.476 1.00 86.00 730 ALA A CA 1
ATOM 5419 C C . ALA A 1 730 ? 35.573 -40.935 -62.966 1.00 86.00 730 ALA A C 1
ATOM 5421 O O . ALA A 1 730 ? 35.379 -41.395 -61.839 1.00 86.00 730 ALA A O 1
ATOM 5422 N N . THR A 1 731 ? 34.581 -40.690 -63.815 1.00 89.50 731 THR A N 1
ATOM 5423 C CA . THR A 1 731 ? 33.168 -40.981 -63.554 1.00 89.50 731 THR A CA 1
ATOM 5424 C C . THR A 1 731 ? 32.899 -42.454 -63.846 1.00 89.50 731 THR A C 1
ATOM 5426 O O . THR A 1 731 ? 33.257 -42.958 -64.911 1.00 89.50 731 THR A O 1
ATOM 5429 N N . VAL A 1 732 ? 32.297 -43.180 -62.905 1.00 90.62 732 VAL A N 1
ATOM 5430 C CA . VAL A 1 732 ? 31.946 -44.599 -63.080 1.00 90.62 732 VAL A CA 1
ATOM 5431 C C . VAL A 1 732 ? 30.451 -44.703 -63.346 1.00 90.62 732 VAL A C 1
ATOM 5433 O O . VAL A 1 732 ? 29.658 -44.249 -62.528 1.00 90.62 732 VAL A O 1
ATOM 5436 N N 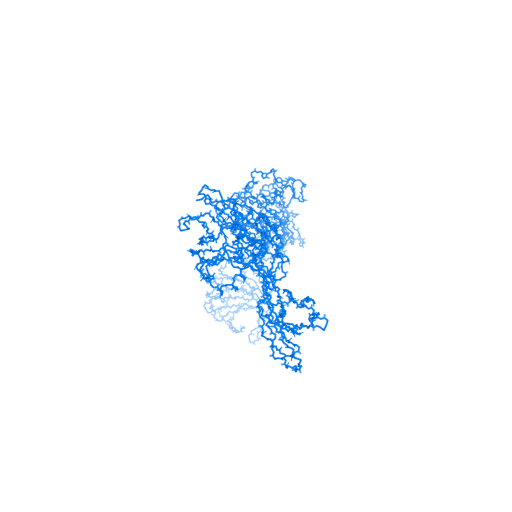. ASP A 1 733 ? 30.079 -45.283 -64.486 1.00 91.31 733 ASP A N 1
ATOM 5437 C CA . ASP A 1 733 ? 28.681 -45.508 -64.846 1.00 91.31 733 ASP A CA 1
ATOM 5438 C C . ASP A 1 733 ? 28.042 -46.654 -64.039 1.00 91.31 733 ASP A C 1
ATOM 5440 O O . ASP A 1 733 ? 28.727 -47.450 -63.392 1.00 91.31 733 ASP A O 1
ATOM 5444 N N . ASP A 1 734 ? 26.716 -46.782 -64.109 1.00 92.88 734 ASP A N 1
ATOM 5445 C CA . ASP A 1 734 ? 25.954 -47.803 -63.376 1.00 92.88 734 ASP A CA 1
ATOM 5446 C C . ASP A 1 734 ? 26.285 -49.238 -63.838 1.00 92.88 734 ASP A C 1
ATOM 5448 O O . ASP A 1 734 ? 25.963 -50.211 -63.152 1.00 92.88 734 ASP A O 1
ATOM 5452 N N . SER A 1 735 ? 26.951 -49.401 -64.990 1.00 91.19 735 SER A N 1
ATOM 5453 C CA . SER A 1 735 ? 27.474 -50.693 -65.452 1.00 91.19 735 SER A CA 1
ATOM 5454 C C . SER A 1 735 ? 28.836 -51.047 -64.835 1.00 91.19 735 SER A C 1
ATOM 5456 O O . SER A 1 735 ? 29.315 -52.173 -64.996 1.00 91.19 735 SER A O 1
ATOM 5458 N N . GLY A 1 736 ? 29.453 -50.110 -64.110 1.00 89.69 736 GLY A N 1
ATOM 5459 C CA . GLY A 1 736 ? 30.785 -50.224 -63.522 1.00 89.69 736 GLY A CA 1
ATOM 5460 C C . GLY A 1 736 ? 31.919 -49.841 -64.476 1.00 89.69 736 GLY A C 1
ATOM 5461 O O . GLY A 1 736 ? 33.086 -50.108 -64.175 1.00 89.69 736 GLY A O 1
ATOM 5462 N N . LYS A 1 737 ? 31.617 -49.242 -65.633 1.00 92.06 737 LYS A N 1
ATOM 5463 C CA . LYS A 1 737 ? 32.619 -48.763 -66.589 1.00 92.06 737 LYS A CA 1
ATOM 5464 C C . LYS A 1 737 ? 33.068 -47.357 -66.198 1.00 92.06 737 LYS A C 1
ATOM 5466 O O . LYS A 1 737 ? 32.263 -46.497 -65.873 1.00 92.06 737 LYS A O 1
ATOM 5471 N N . SER A 1 738 ? 34.376 -47.124 -66.241 1.00 92.56 738 SER A N 1
ATOM 5472 C CA . SER A 1 738 ? 34.986 -45.835 -65.909 1.00 92.56 738 SER A CA 1
ATOM 5473 C C . SER A 1 738 ? 35.182 -44.970 -67.159 1.00 92.56 738 SER A C 1
ATOM 5475 O O . SER A 1 738 ? 35.610 -45.470 -68.204 1.00 92.56 738 SER A O 1
ATOM 5477 N N . HIS A 1 739 ? 34.873 -43.684 -67.033 1.00 91.50 739 HIS A N 1
ATOM 5478 C CA . HIS A 1 739 ? 34.918 -42.660 -68.067 1.00 91.50 739 HIS A CA 1
ATOM 5479 C C . HIS A 1 739 ? 35.680 -41.440 -67.539 1.00 91.50 739 HIS A C 1
ATOM 5481 O O . HIS A 1 739 ? 35.407 -40.956 -66.447 1.00 91.50 739 HIS A O 1
ATOM 5487 N N . ASN A 1 740 ? 36.651 -40.945 -68.304 1.00 88.19 740 ASN A N 1
ATOM 5488 C CA . ASN A 1 740 ? 37.437 -39.766 -67.931 1.00 88.19 740 ASN A CA 1
ATOM 5489 C C . ASN A 1 740 ? 36.955 -38.547 -68.715 1.00 88.19 740 ASN A C 1
ATOM 5491 O O . ASN A 1 740 ? 36.516 -38.698 -69.856 1.00 88.19 740 ASN A O 1
ATOM 5495 N N . ASN A 1 741 ? 37.131 -37.356 -68.141 1.00 91.50 741 ASN A N 1
ATOM 5496 C CA . ASN A 1 741 ? 36.807 -36.079 -68.773 1.00 91.50 741 ASN A CA 1
ATOM 5497 C C . ASN A 1 741 ? 35.334 -36.008 -69.209 1.00 91.50 741 ASN A C 1
ATOM 5499 O O . ASN A 1 741 ? 35.031 -35.788 -70.388 1.00 91.50 741 ASN A O 1
ATOM 5503 N N . VAL A 1 742 ? 34.429 -36.216 -68.251 1.00 95.38 742 VAL A N 1
ATOM 5504 C CA . VAL A 1 742 ? 32.982 -36.197 -68.484 1.00 95.38 742 VAL A CA 1
ATOM 5505 C C . VAL A 1 742 ? 32.391 -34.861 -68.038 1.00 95.38 742 VAL A C 1
ATOM 5507 O O . VAL A 1 742 ? 32.555 -34.485 -66.883 1.00 95.38 742 VAL A O 1
ATOM 5510 N N . LEU A 1 743 ? 31.666 -34.172 -68.920 1.00 96.88 743 LEU A N 1
ATOM 5511 C CA . LEU A 1 743 ? 30.754 -33.085 -68.540 1.00 96.88 743 LEU A CA 1
ATOM 5512 C C . LEU A 1 743 ? 29.321 -33.613 -68.537 1.00 96.88 743 LEU A C 1
ATOM 5514 O O . LEU A 1 743 ? 28.851 -34.119 -69.561 1.00 96.88 743 LEU A O 1
ATOM 5518 N N . ILE A 1 744 ? 28.625 -33.481 -67.411 1.00 97.31 744 ILE A N 1
ATOM 5519 C CA . ILE A 1 744 ? 27.248 -33.959 -67.246 1.00 97.31 744 ILE A CA 1
ATOM 5520 C C . ILE A 1 744 ? 26.276 -32.790 -67.403 1.00 97.31 744 ILE A C 1
ATOM 5522 O O . ILE A 1 744 ? 26.472 -31.728 -66.818 1.00 97.31 744 ILE A O 1
ATOM 5526 N N . VAL A 1 745 ? 25.212 -32.985 -68.179 1.00 97.00 745 VAL A N 1
ATOM 5527 C CA . VAL A 1 745 ? 24.118 -32.024 -68.343 1.00 97.00 745 VAL A CA 1
ATOM 5528 C C . VAL A 1 745 ? 22.806 -32.690 -67.955 1.00 97.00 745 VAL A C 1
ATOM 5530 O O . VAL A 1 745 ? 22.294 -33.550 -68.675 1.00 97.00 745 VAL A O 1
ATOM 5533 N N . ASP A 1 746 ? 22.270 -32.252 -66.823 1.00 96.12 746 ASP A N 1
ATOM 5534 C CA . ASP A 1 746 ? 20.996 -32.680 -66.257 1.00 96.12 746 ASP A CA 1
ATOM 5535 C C . ASP A 1 746 ? 19.873 -31.736 -66.693 1.00 96.12 746 ASP A C 1
ATOM 5537 O O . ASP A 1 746 ? 20.065 -30.523 -66.757 1.00 96.12 746 ASP A O 1
ATOM 5541 N N . GLY A 1 747 ? 18.678 -32.268 -66.943 1.00 92.56 747 GLY A N 1
ATOM 5542 C CA . GLY A 1 747 ? 17.527 -31.469 -67.370 1.00 92.56 747 GLY A CA 1
ATOM 5543 C C . GLY A 1 747 ? 16.240 -32.283 -67.386 1.00 92.56 747 GLY A C 1
ATOM 5544 O O . GLY A 1 747 ? 16.170 -33.354 -66.788 1.00 92.56 747 GLY A O 1
ATOM 5545 N N . ARG A 1 748 ? 15.194 -31.750 -68.015 1.00 90.38 748 ARG A N 1
ATOM 5546 C CA . ARG A 1 748 ? 13.871 -32.382 -68.137 1.00 90.38 748 ARG A CA 1
ATOM 5547 C C . ARG A 1 748 ? 13.350 -32.288 -69.571 1.00 90.38 748 ARG A C 1
ATOM 5549 O O . ARG A 1 748 ? 13.869 -31.534 -70.396 1.00 90.38 748 ARG A O 1
ATOM 5556 N N . GLU A 1 749 ? 12.270 -33.018 -69.851 1.00 91.25 749 GLU A N 1
ATOM 5557 C CA . GLU A 1 749 ? 11.549 -32.902 -71.121 1.00 91.25 749 GLU A CA 1
ATOM 5558 C C . GLU A 1 749 ? 11.182 -31.434 -71.405 1.00 91.25 749 GLU A C 1
ATOM 5560 O O . GLU A 1 749 ? 10.584 -30.749 -70.576 1.00 91.25 749 GLU A O 1
ATOM 5565 N N . GLY A 1 750 ? 11.555 -30.953 -72.594 1.00 88.50 750 GLY A N 1
ATOM 5566 C CA . GLY A 1 750 ? 11.342 -29.573 -73.034 1.00 88.50 750 GLY A CA 1
ATOM 5567 C C . GLY A 1 750 ? 12.599 -28.700 -73.011 1.00 88.50 750 GLY A C 1
ATOM 5568 O O . GLY A 1 750 ? 12.667 -27.752 -73.803 1.00 88.50 750 GLY A O 1
ATOM 5569 N N . ASP A 1 751 ? 13.608 -29.046 -72.205 1.00 95.69 751 ASP A N 1
ATOM 5570 C CA . ASP A 1 751 ? 14.919 -28.389 -72.230 1.00 95.69 751 ASP A CA 1
ATOM 5571 C C . ASP A 1 751 ? 15.655 -28.641 -73.555 1.00 95.69 751 ASP A C 1
ATOM 5573 O O . ASP A 1 751 ? 15.377 -29.603 -74.287 1.00 95.69 751 ASP A O 1
ATOM 5577 N N . LYS A 1 752 ? 16.613 -27.762 -73.879 1.00 95.19 752 LYS A N 1
ATOM 5578 C CA . LYS A 1 752 ? 17.387 -27.829 -75.126 1.00 95.19 752 LYS A CA 1
ATOM 5579 C C . LYS A 1 752 ? 18.886 -27.631 -74.937 1.00 95.19 752 LYS A C 1
ATOM 5581 O O . LYS A 1 752 ? 19.314 -26.559 -74.509 1.00 95.19 752 LYS A O 1
ATOM 5586 N N . VAL A 1 753 ? 19.691 -28.577 -75.417 1.00 96.19 753 VAL A N 1
ATOM 5587 C CA . VAL A 1 753 ? 21.134 -28.363 -75.630 1.00 96.19 753 VAL A CA 1
ATOM 5588 C C . VAL A 1 753 ? 21.394 -28.097 -77.110 1.00 96.19 753 VAL A C 1
ATOM 5590 O O . VAL A 1 753 ? 21.151 -28.961 -77.951 1.00 96.19 753 VAL A O 1
ATOM 5593 N N . ASN A 1 754 ? 21.915 -26.914 -77.438 1.00 94.50 754 ASN A N 1
ATOM 5594 C CA . ASN A 1 754 ? 22.407 -26.608 -78.782 1.00 94.50 754 ASN A CA 1
ATOM 5595 C C . ASN A 1 754 ? 23.895 -26.960 -78.854 1.00 94.50 754 ASN A C 1
ATOM 5597 O O . ASN A 1 754 ? 24.714 -26.353 -78.158 1.00 94.50 754 ASN A O 1
ATOM 5601 N N . LEU A 1 755 ? 24.249 -27.922 -79.705 1.00 94.06 755 LEU A N 1
ATOM 5602 C CA . LEU A 1 755 ? 25.640 -28.345 -79.868 1.00 94.06 755 LEU A CA 1
ATOM 5603 C C . LEU A 1 755 ? 26.332 -27.529 -80.962 1.00 94.06 755 LEU A C 1
ATOM 5605 O O . LEU A 1 755 ? 25.905 -27.524 -82.120 1.00 94.06 755 LEU A O 1
ATOM 5609 N N . SER A 1 756 ? 27.433 -26.873 -80.596 1.00 89.06 756 SER A N 1
ATOM 5610 C CA . SER A 1 756 ? 28.323 -26.169 -81.521 1.00 89.06 756 SER A CA 1
ATOM 5611 C C . SER A 1 756 ? 29.630 -26.942 -81.657 1.00 89.06 756 SER A C 1
ATOM 5613 O O . SER A 1 756 ? 30.237 -27.311 -80.661 1.00 89.06 756 SER A O 1
ATOM 5615 N N . GLU A 1 757 ? 30.084 -27.202 -82.884 1.00 86.69 757 GLU A N 1
ATOM 5616 C CA . GLU A 1 757 ? 31.350 -27.919 -83.150 1.00 86.69 757 GLU A CA 1
ATOM 5617 C C . GLU A 1 757 ? 31.410 -29.369 -82.613 1.00 86.69 757 GLU A C 1
ATOM 5619 O O . GLU A 1 757 ? 32.451 -30.016 -82.686 1.00 86.69 757 GLU A O 1
ATOM 5624 N N . ILE A 1 758 ? 30.282 -29.912 -82.142 1.00 90.25 758 ILE A N 1
ATOM 5625 C CA . ILE A 1 758 ? 30.113 -31.299 -81.687 1.00 90.25 758 ILE A CA 1
ATOM 5626 C C . ILE A 1 758 ? 29.117 -32.003 -82.625 1.00 90.25 758 ILE A C 1
ATOM 5628 O O . ILE A 1 758 ? 28.133 -31.411 -83.073 1.00 90.25 758 ILE A O 1
ATOM 5632 N N . SER A 1 759 ? 29.371 -33.275 -82.953 1.00 86.38 759 SER A N 1
ATOM 5633 C CA . SER A 1 759 ? 28.446 -34.091 -83.756 1.00 86.38 759 SER A CA 1
ATOM 5634 C C . SER A 1 759 ? 27.099 -34.245 -83.047 1.00 86.38 759 SER A C 1
ATOM 5636 O O . SER A 1 759 ? 27.055 -34.647 -81.892 1.00 86.38 759 SER A O 1
ATOM 5638 N N . LYS A 1 760 ? 25.991 -34.020 -83.765 1.00 82.81 760 LYS A N 1
ATOM 5639 C CA . LYS A 1 760 ? 24.623 -34.224 -83.246 1.00 82.81 760 LYS A CA 1
ATOM 5640 C C . LYS A 1 760 ? 24.187 -35.692 -83.212 1.00 82.81 760 LYS A C 1
ATOM 5642 O O . LYS A 1 760 ? 23.105 -36.004 -82.731 1.00 82.81 760 LYS A O 1
ATOM 5647 N N . THR A 1 761 ? 24.996 -36.599 -83.762 1.00 83.88 761 THR A N 1
ATOM 5648 C CA . THR A 1 761 ? 24.723 -38.041 -83.689 1.00 83.88 761 THR A CA 1
ATOM 5649 C C . THR A 1 761 ? 25.252 -38.575 -82.368 1.00 83.88 761 THR A C 1
ATOM 5651 O O . THR A 1 761 ? 26.431 -38.387 -82.070 1.00 83.88 761 THR A O 1
ATOM 5654 N N . THR A 1 762 ? 24.397 -39.253 -81.605 1.00 85.62 762 THR A N 1
ATOM 5655 C CA . THR A 1 762 ? 24.776 -39.879 -80.337 1.00 85.62 762 THR A CA 1
ATOM 5656 C C . THR A 1 762 ? 25.788 -41.002 -80.565 1.00 85.62 762 THR A C 1
ATOM 5658 O O . THR A 1 762 ? 25.605 -41.856 -81.435 1.00 85.62 762 THR A O 1
ATOM 5661 N N . SER A 1 763 ? 26.868 -41.006 -79.783 1.00 85.50 763 SER A N 1
ATOM 5662 C CA . SER A 1 763 ? 27.912 -42.037 -79.841 1.00 85.50 763 SER A CA 1
ATOM 5663 C C . SER A 1 763 ? 27.469 -43.324 -79.144 1.00 85.50 763 SER A C 1
ATOM 5665 O O . SER A 1 763 ? 27.729 -44.427 -79.623 1.00 85.50 763 SER A O 1
ATOM 5667 N N . SER A 1 764 ? 26.808 -43.179 -77.997 1.00 91.75 764 SER A N 1
ATOM 5668 C CA . SER A 1 764 ? 26.308 -44.270 -77.160 1.00 91.75 764 SER A CA 1
ATOM 5669 C C . SER A 1 764 ? 25.274 -43.742 -76.162 1.00 91.75 764 SER A C 1
ATOM 5671 O O . SER A 1 764 ? 24.964 -42.549 -76.141 1.00 91.75 764 SER A O 1
ATOM 5673 N N . LYS A 1 765 ? 24.745 -44.636 -75.325 1.00 93.81 765 LYS A N 1
ATOM 5674 C CA . LYS A 1 765 ? 23.988 -44.282 -74.124 1.00 93.81 765 LYS A CA 1
ATOM 5675 C C . LYS A 1 765 ? 24.678 -44.855 -72.898 1.00 93.81 765 LYS A C 1
ATOM 5677 O O . LYS A 1 765 ? 25.273 -45.929 -72.989 1.00 93.81 765 LYS A O 1
ATOM 5682 N N . VAL A 1 766 ? 24.572 -44.142 -71.790 1.00 95.69 766 VAL A N 1
ATOM 5683 C CA . VAL A 1 766 ? 25.105 -44.528 -70.483 1.00 95.69 766 VAL A CA 1
ATOM 5684 C C . VAL A 1 766 ? 24.033 -44.296 -69.424 1.00 95.69 766 VAL A C 1
ATOM 5686 O O . VAL A 1 766 ? 23.154 -43.455 -69.615 1.00 95.69 766 VAL A O 1
ATOM 5689 N N . THR A 1 767 ? 24.073 -45.057 -68.337 1.00 94.69 767 THR A N 1
ATOM 5690 C CA . THR A 1 767 ? 23.228 -44.815 -67.164 1.00 94.69 767 THR A CA 1
ATOM 5691 C C . THR A 1 767 ? 24.143 -44.453 -66.005 1.00 94.69 767 THR A C 1
ATOM 5693 O O . THR A 1 767 ? 25.131 -45.149 -65.786 1.00 94.69 767 THR A O 1
ATOM 5696 N N . TYR A 1 768 ? 23.857 -43.353 -65.321 1.00 91.62 768 TYR A N 1
ATOM 5697 C CA . TYR A 1 768 ? 24.651 -42.848 -64.208 1.00 91.62 768 TYR A CA 1
ATOM 5698 C C . TYR A 1 768 ? 23.716 -42.293 -63.138 1.00 91.62 768 TYR A C 1
ATOM 5700 O O . TYR A 1 768 ? 22.823 -41.500 -63.446 1.00 91.62 768 TYR A O 1
ATOM 5708 N N . GLU A 1 769 ? 23.882 -42.766 -61.904 1.00 88.44 769 GLU A N 1
ATOM 5709 C CA . GLU A 1 769 ? 23.032 -42.415 -60.758 1.00 88.44 769 GLU A CA 1
ATOM 5710 C C . GLU A 1 769 ? 21.531 -42.627 -61.039 1.00 88.44 769 GLU A C 1
ATOM 5712 O O . GLU A 1 769 ? 20.670 -41.870 -60.587 1.00 88.44 769 GLU A O 1
ATOM 5717 N N . GLY A 1 770 ? 21.197 -43.670 -61.808 1.00 88.44 770 GLY A N 1
ATOM 5718 C CA . GLY A 1 770 ? 19.820 -44.005 -62.174 1.00 88.44 770 GLY A CA 1
ATOM 5719 C C . GLY A 1 770 ? 19.213 -43.179 -63.316 1.00 88.44 770 GLY A C 1
ATOM 5720 O O . GLY A 1 770 ? 18.101 -43.498 -63.742 1.00 88.44 770 GLY A O 1
ATOM 5721 N N . ASN A 1 771 ? 19.922 -42.182 -63.861 1.00 91.19 771 ASN A N 1
ATOM 5722 C CA . ASN A 1 771 ? 19.486 -41.402 -65.027 1.00 91.19 771 ASN A CA 1
ATOM 5723 C C . ASN A 1 771 ? 20.155 -41.914 -66.309 1.00 91.19 771 ASN A C 1
ATOM 5725 O O . ASN A 1 771 ? 21.294 -42.377 -66.292 1.00 91.19 771 ASN A O 1
ATOM 5729 N N . THR A 1 772 ? 19.451 -41.846 -67.444 1.00 95.81 772 THR A N 1
ATOM 5730 C CA . THR A 1 772 ? 19.996 -42.265 -68.747 1.00 95.81 772 THR A CA 1
ATOM 5731 C C . THR A 1 772 ? 20.472 -41.054 -69.537 1.00 95.81 772 THR A C 1
ATOM 5733 O O . THR A 1 772 ? 19.699 -40.135 -69.778 1.00 95.81 772 THR A O 1
ATOM 5736 N N . TYR A 1 773 ? 21.713 -41.090 -70.018 1.00 97.38 773 TYR A N 1
ATOM 5737 C CA . TYR A 1 773 ? 22.335 -40.013 -70.784 1.00 97.38 773 TYR A CA 1
ATOM 5738 C C . TYR A 1 773 ? 22.678 -40.466 -72.205 1.00 97.38 773 TYR A C 1
ATOM 5740 O O . TYR A 1 773 ? 23.146 -41.585 -72.446 1.00 97.38 773 TYR A O 1
ATOM 5748 N N . ASN A 1 774 ? 22.470 -39.569 -73.164 1.00 96.12 774 ASN A N 1
ATOM 5749 C CA . ASN A 1 774 ? 23.040 -39.657 -74.501 1.00 96.12 774 ASN A CA 1
ATOM 5750 C C . ASN A 1 774 ? 24.484 -39.138 -74.460 1.00 96.12 774 ASN A C 1
ATOM 5752 O O . ASN A 1 774 ? 24.728 -38.018 -74.014 1.00 96.12 774 ASN A O 1
ATOM 5756 N N . VAL A 1 775 ? 25.433 -39.936 -74.953 1.00 95.62 775 VAL A N 1
ATOM 5757 C CA . VAL A 1 775 ? 26.861 -39.588 -74.949 1.00 95.62 775 VAL A CA 1
ATOM 5758 C C . VAL A 1 775 ? 27.259 -38.977 -76.288 1.00 95.62 775 VAL A C 1
ATOM 5760 O O . VAL A 1 775 ? 27.029 -39.576 -77.344 1.00 95.62 775 VAL A O 1
ATOM 5763 N N . TYR A 1 776 ? 27.910 -37.818 -76.238 1.00 95.56 776 TYR A N 1
ATOM 5764 C CA . TYR A 1 776 ? 28.493 -37.125 -77.384 1.00 95.56 776 TYR A CA 1
ATOM 5765 C C . TYR A 1 776 ? 30.006 -37.007 -77.194 1.00 95.56 776 TYR A C 1
ATOM 5767 O O . TYR A 1 776 ? 30.476 -36.465 -76.197 1.00 95.56 776 TYR A O 1
ATOM 5775 N N . ASN A 1 777 ? 30.779 -37.505 -78.162 1.00 91.25 777 ASN A N 1
ATOM 5776 C CA . ASN A 1 777 ? 32.241 -37.465 -78.078 1.00 91.25 777 ASN A CA 1
ATOM 5777 C C . ASN A 1 777 ? 32.776 -36.155 -78.659 1.00 91.25 777 ASN A C 1
ATOM 5779 O O . ASN A 1 777 ? 32.425 -35.777 -79.780 1.00 91.25 777 ASN A O 1
ATOM 5783 N N . THR A 1 778 ? 33.686 -35.512 -77.933 1.00 88.12 778 THR A N 1
ATOM 5784 C CA . THR A 1 778 ? 34.393 -34.299 -78.359 1.00 88.12 778 THR A CA 1
ATOM 5785 C C . THR A 1 778 ? 35.893 -34.472 -78.128 1.00 88.12 778 THR A C 1
ATOM 5787 O O . THR A 1 778 ? 36.445 -34.155 -77.077 1.00 88.12 778 THR A O 1
ATOM 5790 N N . GLY A 1 779 ? 36.570 -35.059 -79.119 1.00 85.62 779 GLY A N 1
ATOM 5791 C CA . GLY A 1 779 ? 37.977 -35.440 -78.995 1.00 85.62 779 GLY A CA 1
ATOM 5792 C C . GLY A 1 779 ? 38.171 -36.566 -77.975 1.00 85.62 779 GLY A C 1
ATOM 5793 O O . GLY A 1 779 ? 37.649 -37.661 -78.170 1.00 85.62 779 GLY A O 1
ATOM 5794 N N . SER A 1 780 ? 38.940 -36.299 -76.916 1.00 86.50 780 SER A N 1
ATOM 5795 C CA . SER A 1 780 ? 39.185 -37.217 -75.791 1.00 86.50 780 SER A CA 1
ATOM 5796 C C . SER A 1 780 ? 38.168 -37.104 -74.653 1.00 86.50 780 SER A C 1
ATOM 5798 O O . SER A 1 780 ? 38.327 -37.802 -73.655 1.00 86.50 780 SER A O 1
ATOM 5800 N N . ASN A 1 781 ? 37.184 -36.209 -74.772 1.00 92.94 781 ASN A N 1
ATOM 5801 C CA . ASN A 1 781 ? 36.238 -35.895 -73.704 1.00 92.94 781 ASN A CA 1
ATOM 5802 C C . ASN A 1 781 ? 34.829 -36.352 -74.085 1.00 92.94 781 ASN A C 1
ATOM 5804 O O . ASN A 1 781 ? 34.493 -36.469 -75.273 1.00 92.94 781 ASN A O 1
ATOM 5808 N N . GLU A 1 782 ? 34.000 -36.570 -73.072 1.00 94.94 782 GLU A N 1
ATOM 5809 C CA . GLU A 1 782 ? 32.617 -37.004 -73.230 1.00 94.94 782 GLU A CA 1
ATOM 5810 C C . GLU A 1 782 ? 31.657 -35.949 -72.670 1.00 94.94 782 GLU A C 1
ATOM 5812 O O . GLU A 1 782 ? 31.832 -35.442 -71.566 1.00 94.94 782 GLU A O 1
ATOM 5817 N N . LEU A 1 783 ? 30.615 -35.631 -73.437 1.00 96.75 783 LEU A N 1
ATOM 5818 C CA . LEU A 1 783 ? 29.482 -34.830 -72.987 1.00 96.75 783 LEU A CA 1
ATOM 5819 C C . LEU A 1 783 ? 28.282 -35.757 -72.799 1.00 96.75 783 LEU A C 1
ATOM 5821 O O . LEU A 1 783 ? 27.815 -36.377 -73.760 1.00 96.75 783 LEU A O 1
ATOM 5825 N N . TRP A 1 784 ? 27.795 -35.862 -71.569 1.00 97.38 784 TRP A N 1
ATOM 5826 C CA . TRP A 1 784 ? 26.641 -36.677 -71.206 1.00 97.38 784 TRP A CA 1
ATOM 5827 C C . TRP A 1 784 ? 25.433 -35.769 -71.047 1.00 97.38 784 TRP A C 1
ATOM 5829 O O . TRP A 1 784 ? 25.375 -34.967 -70.124 1.00 97.38 784 TRP A O 1
ATOM 5839 N N . VAL A 1 785 ? 24.469 -35.883 -71.957 1.00 96.94 785 VAL A N 1
ATOM 5840 C CA . VAL A 1 785 ? 23.243 -35.075 -71.925 1.00 96.94 785 VAL A CA 1
ATOM 5841 C C . VAL A 1 785 ? 22.077 -35.974 -71.561 1.00 96.94 785 VAL A C 1
ATOM 5843 O O . VAL A 1 785 ? 21.891 -37.006 -72.214 1.00 96.94 785 VAL A O 1
ATOM 5846 N N . ASP A 1 786 ? 21.314 -35.596 -70.536 1.00 96.69 786 ASP A N 1
ATOM 5847 C CA . ASP A 1 786 ? 20.141 -36.344 -70.080 1.00 96.69 786 ASP A CA 1
ATOM 5848 C C . ASP A 1 786 ? 19.231 -36.681 -71.274 1.00 96.69 786 ASP A C 1
ATOM 5850 O O . ASP A 1 786 ? 19.001 -35.860 -72.169 1.00 96.69 786 ASP A O 1
ATOM 5854 N N . SER A 1 787 ? 18.783 -37.935 -71.346 1.00 94.44 787 SER A N 1
ATOM 5855 C CA . SER A 1 787 ? 18.056 -38.460 -72.500 1.00 94.44 787 SER A CA 1
ATOM 5856 C C . SER A 1 787 ? 16.698 -37.805 -72.740 1.00 94.44 787 SER A C 1
ATOM 5858 O O . SER A 1 787 ? 16.197 -37.901 -73.864 1.00 94.44 787 SER A O 1
ATOM 5860 N N . ASP A 1 788 ? 16.158 -37.114 -71.734 1.00 92.62 788 ASP A N 1
ATOM 5861 C CA . ASP A 1 788 ? 14.916 -36.343 -71.830 1.00 92.62 788 ASP A CA 1
ATOM 5862 C C . ASP A 1 788 ? 15.119 -34.953 -72.469 1.00 92.62 788 ASP A C 1
ATOM 5864 O O . ASP A 1 788 ? 14.154 -34.308 -72.890 1.00 92.62 788 ASP A O 1
ATOM 5868 N N . ILE A 1 789 ? 16.367 -34.487 -72.604 1.00 94.75 789 ILE A N 1
ATOM 5869 C CA . ILE A 1 789 ? 16.681 -33.180 -73.192 1.00 94.75 789 ILE A CA 1
ATOM 5870 C C . ILE A 1 789 ? 16.716 -33.267 -74.723 1.00 94.75 789 ILE A C 1
ATOM 5872 O O . ILE A 1 789 ? 17.326 -34.157 -75.323 1.00 94.75 789 ILE A O 1
ATOM 5876 N N . THR A 1 790 ? 16.121 -32.275 -75.393 1.00 94.00 790 THR A N 1
ATOM 5877 C CA . THR A 1 790 ? 16.210 -32.165 -76.854 1.00 94.00 790 THR A CA 1
ATOM 5878 C C . THR A 1 790 ? 17.574 -31.613 -77.267 1.00 94.00 790 THR A C 1
ATOM 5880 O O . THR A 1 790 ? 17.923 -30.481 -76.938 1.00 94.00 790 THR A O 1
ATOM 5883 N N . VAL A 1 791 ? 18.336 -32.376 -78.052 1.00 90.62 791 VAL A N 1
ATOM 5884 C CA . VAL A 1 791 ? 19.599 -31.902 -78.639 1.00 90.62 791 VAL A CA 1
ATOM 5885 C C . VAL A 1 791 ? 19.348 -31.340 -80.037 1.00 90.62 791 VAL A C 1
ATOM 5887 O O . VAL A 1 791 ? 18.801 -32.033 -80.897 1.00 90.62 791 VAL A O 1
ATOM 5890 N N . ALA A 1 792 ? 19.711 -30.071 -80.242 1.00 79.69 792 ALA A N 1
ATOM 5891 C CA . ALA A 1 792 ? 19.368 -29.289 -81.431 1.00 79.69 792 ALA A CA 1
ATOM 5892 C C . ALA A 1 792 ? 20.555 -28.965 -82.335 1.00 79.69 792 ALA A C 1
ATOM 5894 O O . ALA A 1 792 ? 21.684 -28.683 -81.867 1.00 79.69 792 ALA A O 1
#

Foldseek 3Di:
DQQFKKWFKAALPGGPDIGTQGSPPDEEEAADDPRTAIEIARPVPRWHQQKWKWAAAPQKIFIDGPPDDSVVDGNYIHHNCNVYPLFHFHWIQDPVRFIFTWAFLVLDPCQGSSNPDHGDMTMTGGDADTDPDNHRRTHCPRRPVPSPDDDDDDDDDDDDDDDDDDDDDDDDDDDDDDLDPDAAAAWAWDADQQQKIKTFGGPDPQWAKKKKWAAFQVRHIDIKMWGQDPVRFIDIPDPQWDADRNGRMIMRHNNTGHAQIKMKMWIAGPSGHIYDIHIDGGHDNDPPDFFAWWDWDEDQAFLKIKIFAGPPADAFKKKWKWAFFQDLPPDGDIDIWIWGQHPLRWTDIPCCVQWNTGDRPGGITMGHNNTGDAQTKIKMWIAHNVGDIYDIDIDGRFDGWWAWDADPQLWIKTFADDRADQQKKKWKKKAAPDDLPDPPRMKIWIWGQHNVATDIDTPDPCVVQQWDDPDRGMITGHPGHQQMKMKIKIFDRVCVVCQVVQFDQPDPDPPHDRGDGAHPPRSTMHNIHIDGRHQPPDAAAAWDWDADLQQKIKIGGGPDPQWFWKWKWAQFQVRDIDIKIWGFPPDPDDPPPDRDIDIPDPQWDADSNGMIMHHRNTGHAQIKMKMWIAGPSGHIHIDIDGRPFHDNPALETECAADAEEAEDAEEDDDPGAYEPHHDAYEYEYEYDPDAYEYEPPRYFAHAEYEAAYDDAHEYEYELVSLVRYHDPDWAAFPVRDTAGSEREYHYAARHEYEYDNWDPDFPDWTHHPNFIFGWTDRPRHIYTYGPNYHYD

Radius of gyration: 56.87 Å; Cα contacts (8 Å, |Δi|>4): 1956; chains: 1; bounding box: 112×82×171 Å